Protein AF-A0A418BPL2-F1 (afdb_monomer)

InterPro domains:
  IPR036188 FAD/NAD(P)-binding domain superfamily [G3DSA:3.50.50.60] (751-796)
  IPR036188 FAD/NAD(P)-binding domain superfamily [SSF51905] (754-792)
  IPR053208 GMC Oxidoreductase Cellobiose Dehydrogenase [PTHR47190] (695-795)

pLDDT: mean 71.04, std 20.26, range [9.03, 95.56]

Secondary structure (DSSP, 8-state):
-HHHHHHHHHHHHHHHHHHHHHHHHHHHHHHHHHHHHHHHHHHHHHHHHHHHHHHHHHHHHHHHHHHHHHHHTTSS-----HHHHHHHHHHHHHHHHHHHHHHHHHHHHHHHHHHHHHHHHHHHHHHHHHHHHHHHHHHHHHHHHHHHHHHHHHHHHHHHHHHHHHHHHHHHHHHHHHHHHHHHHHHHHHHHHHHHHHHHHHHHHHHHHHHHHHHHHHHHHHHHHHHHHHHHHHHHHHHHHHHHHHHHHHHHHHHHHHHHHHHHHHHHHHHHHHHHHHHHHTHHHHTSS-------------------------------------------------------------------------THHHHHHHHHHHHHHHHHHHHHHHHHHHHHHHHHHHHHHHHHHHHHHHHHHHHHHHHHHHHHHHHHHHHHHHHHHHHHHHHHHHHHHHHHHHHHHHHHHHHHHHHHHHHHHHHHHHHHHHHHHHHHHHHHHHHHHHHHHHHHHHHHHHHHHHHHHHHHHHHHHHHHHHHHHHHHHHHHHTTSHHHHHHHHHHHHHHHHHHHHHHHHHHHHHHHHHHHHHHHHHHHHHHHHHHHHHHHHHHHHHHHHHHHHHHHHHHHHHHHHHHHHHHHT------------------HHHHHHHHHHHHHHHHHHHHHHHHHHHHHTTSPP-PPP-PPP--------------HHHHHHHHHHHHHHHHHHTTS-------------------------------SEEEE--SHHHHHHHHHHTTSTT--EEEE--SS-S---
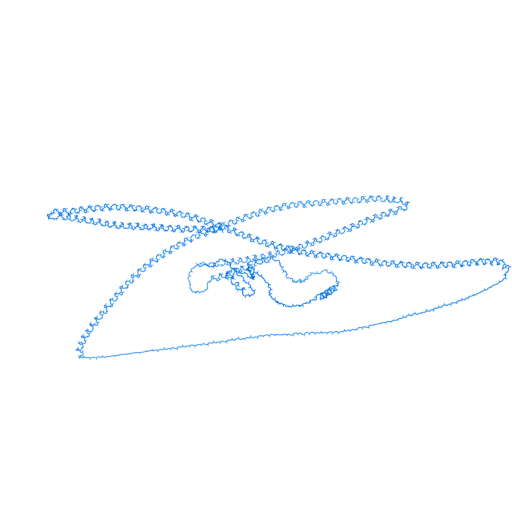
Mean predicted aligned error: 25.99 Å

Organism: Aphanomyces astaci (NCBI:txid112090)

Radius of gyration: 78.59 Å; Cα contacts (8 Å, |Δi|>4): 63; chains: 1; bounding box: 197×106×235 Å

Sequence (796 aa):
KQVDALTGEVLQLKKEREAAEKAERVVKAALNKEIDTLQRGKEQAEVEAKESNYLRMKVIELKAKVAALEAKSKHGDGEPTKAASSAVTAELTAKTQELGVKCIEFDATCKELAAKEHEMTQLHAKLGHLQADHERVMAKKDHEWALKAKEHSIEVEDLKEQLLMRQATNITLQHSTGELDRLKKKCTDQEEEMRVVHANLQAQTATIADLVITMQMDSEVKKRSALDADLRLARDQVSDLERRHDENERTTLHLTRENHDLELRLQRVGDELQRTKGLLDDAGTRAKAMEDSERKAAEEKRLAERELKSTALQDLDDAQNMVKRQQEQHVHAQSKMQLDMEEERGSVQTIEVQALKKEIESLNIDIARLRDVKATVDFDMRNLKQAMSLESSQLMQCKAQLEEFVRKDFMEKQRFDLLSNEKGAVEKKVMALEAQLQTMRSEEMGRVEQRDADILDLYEKKEEVGRLKARNIDGENHHIINELRTTSKVLESQVKELKLQLQDEETAKSQLEKHWTMEMEHVKAQLAGQIPQLAAAATQRYQSSVASDEWKRRCDDMVGKLKTEYEDAWVLEKQKSGQREAAWYDDKRELERQIKTNSSEKDFLNKEISRLEDNNKHLMEQLHTIRVYLTQRPVHSAGAMYSHVPPSANPEVVGSQHLQNQLGILHAQFQQLFDHTTAAAAPPRQPRRPYEREDQPEAKAAPYSSHNAQQLLDEKQQLVRAMEELGSGNLSDWVPVVDTTADGNSTCATQSSTERTFDVIVVGSGPAGLVAAELLSRDPDVNVLILEAGGPSLQV

Solvent-accessible surface area (backbone atoms only — not comparable to full-atom values): 47719 Å² total; per-residue (Å²): 106,73,66,57,50,54,53,50,50,54,52,50,53,50,54,50,51,54,51,50,53,54,51,49,56,52,54,53,54,52,53,50,56,49,49,58,50,53,51,54,51,50,54,51,52,53,50,54,52,52,52,52,49,51,51,52,53,51,51,52,55,49,53,54,51,50,55,54,48,58,55,56,66,75,75,64,92,76,89,76,66,63,67,60,57,53,50,53,54,50,53,52,49,51,53,50,48,57,52,48,51,53,49,54,54,47,63,46,53,55,52,52,50,53,50,53,51,50,51,51,50,53,48,53,55,50,51,52,48,54,48,57,53,48,53,53,53,48,55,52,48,56,48,55,49,52,48,50,53,49,53,54,52,47,54,52,47,56,52,48,52,56,47,50,52,50,50,52,52,49,50,52,52,52,52,54,50,56,48,50,54,53,48,52,49,52,51,54,54,50,52,48,53,52,49,53,52,51,53,52,52,50,53,50,52,51,53,50,50,54,50,50,53,49,55,50,49,54,50,50,52,51,52,48,56,50,53,55,48,53,53,45,54,51,48,54,50,48,54,55,49,50,54,49,49,56,52,49,50,54,49,52,54,47,53,52,49,51,50,51,53,48,48,55,45,52,48,50,52,44,53,44,49,52,46,46,46,49,51,47,56,43,30,63,51,30,60,73,68,50,88,81,91,95,94,94,93,94,93,96,95,95,94,97,96,97,99,95,95,98,97,96,96,95,97,95,98,96,97,97,92,94,93,92,91,91,88,95,91,94,95,97,95,99,100,102,101,97,99,98,99,98,96,100,99,98,99,97,98,98,100,96,98,97,97,98,96,98,98,99,102,64,75,76,50,49,64,42,44,55,52,49,47,48,52,43,52,59,44,50,55,47,50,50,53,52,47,54,52,48,51,52,51,48,51,52,50,53,49,54,50,50,55,50,48,55,54,47,52,54,53,49,49,54,50,49,55,50,53,51,52,53,48,58,54,48,54,55,51,50,56,52,50,53,51,52,52,51,50,53,51,54,53,50,50,53,54,50,55,50,50,55,51,54,51,50,54,52,50,54,53,52,47,52,54,48,56,51,50,50,55,47,53,54,51,52,51,54,49,53,54,49,53,55,51,52,53,50,52,50,52,53,48,52,56,52,49,55,50,48,54,51,50,51,49,54,51,51,50,57,48,52,54,50,48,51,51,52,49,50,50,48,51,50,50,51,47,62,63,41,47,64,53,51,50,49,50,49,59,65,52,53,83,40,70,76,61,45,58,61,51,50,49,53,52,54,53,50,54,50,48,57,47,50,55,50,52,52,52,50,52,52,50,53,51,54,49,52,52,54,52,50,49,52,57,48,55,50,55,48,50,54,47,51,54,51,52,54,49,52,51,50,60,48,52,54,52,53,49,52,53,51,49,52,51,50,49,51,53,50,51,49,54,48,50,53,49,48,62,65,69,67,56,78,82,77,72,92,77,83,88,88,86,82,88,83,96,76,82,69,69,66,57,59,56,49,53,51,52,52,50,52,50,49,52,51,49,51,52,52,48,49,56,52,52,54,56,62,55,65,77,52,83,82,83,76,83,90,78,83,86,83,85,83,89,86,87,88,84,87,83,88,90,81,88,65,75,70,62,58,54,60,50,52,56,53,54,51,54,51,51,66,55,56,79,73,69,74,86,83,83,87,86,86,86,85,84,88,89,84,86,88,86,86,84,83,88,82,94,71,89,75,77,74,81,75,80,57,82,42,79,43,78,25,73,46,79,67,37,49,52,50,49,61,61,51,57,68,43,90,92,44,41,70,42,80,43,79,69,78,73,86,91,75,84,130

Foldseek 3Di:
DVVVVVVVVVVVVVVVVVVVVVVVVVVVVVVVVVVVVVVVVLVVVVVVVVVVVVVVVVVVVVVVVVVVVVVVVVPDDDDDPVVVVVVVVVVVVVVVVVVVVVVVVVVVVVVVSVVVVVVVVVVVVVVVVVVVVVVVVVVVVVVVVVVVVVVVVVVVVVVVVVVVVVVVVVVVVVVVVVVVVVVVVVVVVVVVVVVVVVVVVVVVVVVVVVVVVVVVVVVVVVVVVVVVVVVVVVVVVVVVVVVVVVVVVVVVVVVVVVVVVVVVVVVVVVVVVVVVVVVVVVCVVCVVPPPDYDDDDDDYDYDDDDYDDYYDYDYDYDDYYDDDYYDYDYDDDEDDYDYDEYDDDDYDEEYDEDDDDEDYYDDVVVVVVVVVVVVVVVVVVVVVVVVVVVVVVVVVVVVVVVVVVVVVVVVVVVVVVVVVVVVVVVVVVVVVVVVVVVVVVVVVVVVVVVVVVVVVVVVVVVVVVVVVVVVVVVVVVVVVVVVVVVVVVVVVVVVVVVVVVVVVVVVVVVVVVVVVVVVVVVVVVVVVVCVVVVVVVLVVVVVDVVVNVVVVVVVVVVVVVVVVVVVVVVVVVVVVVVVVVVVVVVVVVVVVVVVVVVVVVVVVVVVVVVVVVVVVVVVVVVVVVVVCVVVPPPPPDDDDDDDDDDDDDDPVVVVVVVVVVVVVVVVVVVVVVVVVVVVVVDDDPDDDDDDDDDDDDDDDDDDDDDVVVVVVVVVVVVVVVVVVVPPDDDDDDDDDDDDDDDDDDDDDDDDPPPPPDFPEEFEAPDPVSVVVQVVQVVPVVGGYHYHHDDDPPDDD

Structure (mmCIF, N/CA/C/O backbone):
data_AF-A0A418BPL2-F1
#
_entry.id   AF-A0A418BPL2-F1
#
loop_
_atom_site.group_PDB
_atom_site.id
_atom_site.type_symbol
_atom_site.label_atom_id
_atom_site.label_alt_id
_atom_site.label_comp_id
_atom_site.label_asym_id
_atom_site.label_entity_id
_atom_site.label_seq_id
_atom_site.pdbx_PDB_ins_code
_atom_site.Cartn_x
_atom_site.Cartn_y
_atom_site.Cartn_z
_atom_site.occupancy
_atom_site.B_iso_or_equiv
_atom_site.auth_seq_id
_atom_site.auth_comp_id
_atom_site.auth_asym_id
_atom_site.auth_atom_id
_atom_site.pdbx_PDB_model_num
ATOM 1 N N . LYS A 1 1 ? -3.689 11.442 -21.851 1.00 56.44 1 LYS A N 1
ATOM 2 C CA . LYS A 1 1 ? -3.886 12.826 -22.366 1.00 56.44 1 LYS A CA 1
ATOM 3 C C . LYS A 1 1 ? -2.571 13.582 -22.508 1.00 56.44 1 LYS A C 1
ATOM 5 O O . LYS A 1 1 ? -2.144 13.806 -23.628 1.00 56.44 1 LYS A O 1
ATOM 10 N N . GLN A 1 2 ? -1.926 13.984 -21.407 1.00 58.41 2 GLN A N 1
ATOM 11 C CA . GLN A 1 2 ? -0.689 14.783 -21.462 1.00 58.41 2 GLN A CA 1
ATOM 12 C C . GLN A 1 2 ? 0.487 13.980 -22.060 1.00 58.41 2 GLN A C 1
ATOM 14 O O . GLN A 1 2 ? 1.164 14.463 -22.959 1.00 58.41 2 GLN A O 1
ATOM 19 N N . VAL A 1 3 ? 0.616 12.704 -21.670 1.00 60.06 3 VAL A N 1
ATOM 20 C CA . VAL A 1 3 ? 1.528 11.723 -22.294 1.00 60.06 3 VAL A CA 1
ATOM 21 C C . VAL A 1 3 ? 1.256 11.565 -23.798 1.00 60.06 3 VAL A C 1
ATOM 23 O O . VAL A 1 3 ? 2.188 11.592 -24.595 1.00 60.06 3 VAL A O 1
ATOM 26 N N . ASP A 1 4 ? -0.009 11.448 -24.207 1.00 67.81 4 ASP A N 1
ATOM 27 C CA . ASP A 1 4 ? -0.401 11.286 -25.616 1.00 67.81 4 ASP A CA 1
ATOM 28 C C . ASP A 1 4 ? -0.023 12.520 -26.460 1.00 67.81 4 ASP A C 1
ATOM 30 O O . ASP A 1 4 ? 0.420 12.372 -27.597 1.00 67.81 4 ASP A O 1
ATOM 34 N N . ALA A 1 5 ? -0.140 13.729 -25.894 1.00 75.88 5 ALA A N 1
ATOM 35 C CA . ALA A 1 5 ? 0.284 14.970 -26.544 1.00 75.88 5 ALA A CA 1
ATOM 36 C C . ALA A 1 5 ? 1.809 15.010 -26.751 1.00 75.88 5 ALA A C 1
ATOM 38 O O . ALA A 1 5 ? 2.263 15.191 -27.880 1.00 75.88 5 ALA A O 1
ATOM 39 N N . LEU A 1 6 ? 2.593 14.734 -25.700 1.00 71.88 6 LEU A N 1
ATOM 40 C CA . LEU A 1 6 ? 4.058 14.640 -25.785 1.00 71.88 6 LEU A CA 1
ATOM 41 C C . LEU A 1 6 ? 4.508 13.543 -26.768 1.00 71.88 6 LEU A C 1
ATOM 43 O O . LEU A 1 6 ? 5.444 13.736 -27.540 1.00 71.88 6 LEU A O 1
ATOM 47 N N . THR A 1 7 ? 3.801 12.410 -26.803 1.00 73.62 7 THR A N 1
ATOM 48 C CA . THR A 1 7 ? 4.050 11.320 -27.764 1.00 73.62 7 THR A CA 1
ATOM 49 C C . THR A 1 7 ? 3.795 11.777 -29.207 1.00 73.62 7 THR A C 1
ATOM 51 O O . THR A 1 7 ? 4.563 11.436 -30.110 1.00 73.62 7 THR A O 1
ATOM 54 N N . GLY A 1 8 ? 2.754 12.587 -29.431 1.00 84.06 8 GLY A N 1
ATOM 55 C CA . GLY A 1 8 ? 2.464 13.212 -30.723 1.00 84.06 8 GLY A CA 1
ATOM 56 C C . GLY A 1 8 ? 3.542 14.205 -31.170 1.00 84.06 8 GLY A C 1
ATOM 57 O O . GLY A 1 8 ? 3.972 14.158 -32.323 1.00 84.06 8 GLY A O 1
ATOM 58 N N . GLU A 1 9 ? 4.033 15.053 -30.263 1.00 83.81 9 GLU A N 1
ATOM 59 C CA . GLU A 1 9 ? 5.121 16.001 -30.550 1.00 83.81 9 GLU A CA 1
ATOM 60 C C . GLU A 1 9 ? 6.440 15.285 -30.880 1.00 83.81 9 GLU A C 1
ATOM 62 O O . GLU A 1 9 ? 7.096 15.627 -31.865 1.00 83.81 9 GLU A O 1
ATOM 67 N N . VAL A 1 10 ? 6.798 14.229 -30.139 1.00 76.69 10 VAL A N 1
ATOM 68 C CA . VAL A 1 10 ? 7.980 13.395 -30.433 1.00 76.69 10 VAL A CA 1
ATOM 69 C C . VAL A 1 10 ? 7.868 12.718 -31.808 1.00 76.69 10 VAL A C 1
ATOM 71 O O . VAL A 1 10 ? 8.847 12.682 -32.559 1.00 76.69 10 VAL A O 1
ATOM 74 N N . LEU A 1 11 ? 6.681 12.227 -32.183 1.00 80.31 11 LEU A N 1
ATOM 75 C CA . LEU A 1 11 ? 6.424 11.670 -33.518 1.00 80.31 11 LEU A CA 1
ATOM 76 C C . LEU A 1 11 ? 6.573 12.716 -34.634 1.00 80.31 11 LEU A C 1
ATOM 78 O O . LEU A 1 11 ? 7.159 12.417 -35.678 1.00 80.31 11 LEU A O 1
ATOM 82 N N . GLN A 1 12 ? 6.085 13.939 -34.416 1.00 83.56 12 GLN A N 1
ATOM 83 C CA . GLN A 1 12 ? 6.211 15.035 -35.377 1.00 83.56 12 GLN A CA 1
ATOM 84 C C . GLN A 1 12 ? 7.677 15.471 -35.548 1.00 83.56 12 GLN A C 1
ATOM 86 O O . GLN A 1 12 ? 8.165 15.536 -36.676 1.00 83.56 12 GLN A O 1
ATOM 91 N N . LEU A 1 13 ? 8.415 15.666 -34.449 1.00 79.62 13 LEU A N 1
ATOM 92 C CA . LEU A 1 13 ? 9.841 16.021 -34.479 1.00 79.62 13 LEU A CA 1
ATOM 93 C C . LEU A 1 13 ? 10.697 14.945 -35.167 1.00 79.62 13 LEU A C 1
ATOM 95 O O . LEU A 1 13 ? 11.598 15.269 -35.944 1.00 79.62 13 LEU A O 1
ATOM 99 N N . LYS A 1 14 ? 10.393 13.657 -34.951 1.00 79.62 14 LYS A N 1
ATOM 100 C CA . LYS A 1 14 ? 11.063 12.553 -35.656 1.00 79.62 14 LYS A CA 1
ATOM 101 C C . LYS A 1 14 ? 10.837 12.627 -37.171 1.00 79.62 14 LYS A C 1
ATOM 103 O O . LYS A 1 14 ? 11.789 12.507 -37.9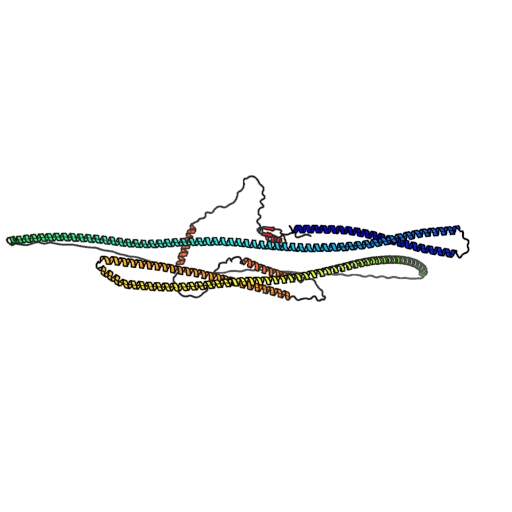41 1.00 79.62 14 LYS A O 1
ATOM 108 N N . LYS A 1 15 ? 9.599 12.885 -37.599 1.00 84.81 15 LYS A N 1
ATOM 109 C CA . LYS A 1 15 ? 9.223 13.030 -39.014 1.00 84.81 15 LYS A CA 1
ATOM 110 C C . LYS A 1 15 ? 9.898 14.237 -39.680 1.00 84.81 15 LYS A C 1
ATOM 112 O O . LYS A 1 15 ? 10.289 14.161 -40.844 1.00 84.81 15 LYS A O 1
ATOM 117 N N . GLU A 1 16 ? 10.081 15.330 -38.942 1.00 83.75 16 GLU A N 1
ATOM 118 C CA . GLU A 1 16 ? 10.829 16.508 -39.399 1.00 83.75 16 GLU A CA 1
ATOM 119 C C . GLU A 1 16 ? 12.339 16.230 -39.514 1.00 83.75 16 GLU A C 1
ATOM 121 O O . GLU A 1 16 ? 12.951 16.624 -40.509 1.00 83.75 16 GLU A O 1
ATOM 126 N N . ARG A 1 17 ? 12.931 15.469 -38.577 1.00 80.50 17 ARG A N 1
ATOM 127 C CA . ARG A 1 17 ? 14.328 14.992 -38.664 1.00 80.50 17 ARG A CA 1
ATOM 128 C C . ARG A 1 17 ? 14.554 14.144 -39.921 1.00 80.50 17 ARG A C 1
ATOM 130 O O . ARG A 1 17 ? 15.494 14.400 -40.670 1.00 80.50 17 ARG A O 1
ATOM 137 N N . GLU A 1 18 ? 13.674 13.177 -40.181 1.00 82.94 18 GLU A N 1
ATOM 138 C CA . GLU A 1 18 ? 13.739 12.300 -41.362 1.00 82.94 18 GLU A CA 1
ATOM 139 C C . GLU A 1 18 ? 13.579 13.082 -42.682 1.00 82.94 18 GLU A C 1
ATOM 141 O O . GLU A 1 18 ? 14.247 12.781 -43.676 1.00 82.94 18 GLU A O 1
ATOM 146 N N . ALA A 1 19 ? 12.740 14.124 -42.700 1.00 83.31 19 ALA A N 1
ATOM 147 C CA . ALA A 1 19 ? 12.599 15.016 -43.851 1.00 83.31 19 ALA A CA 1
ATOM 148 C C . ALA A 1 19 ? 13.859 15.869 -44.094 1.00 83.31 19 ALA A C 1
ATOM 150 O O . ALA A 1 19 ? 14.294 16.000 -45.242 1.00 83.31 19 ALA A O 1
ATOM 151 N N . ALA A 1 20 ? 14.467 16.409 -43.032 1.00 75.06 20 ALA A N 1
ATOM 152 C CA . ALA A 1 20 ? 15.699 17.192 -43.113 1.00 75.06 20 ALA A CA 1
ATOM 153 C C . ALA A 1 20 ? 16.889 16.345 -43.598 1.00 75.06 20 ALA A C 1
ATOM 155 O O . ALA A 1 20 ? 17.581 16.742 -44.536 1.00 75.06 20 ALA A O 1
ATOM 156 N N . GLU A 1 21 ? 17.077 15.145 -43.042 1.00 79.00 21 GLU A N 1
ATOM 157 C CA . GLU A 1 21 ? 18.143 14.225 -43.463 1.00 79.00 21 GLU A CA 1
ATOM 158 C C . GLU A 1 21 ? 17.973 13.803 -44.935 1.00 79.00 21 GLU A C 1
ATOM 160 O O . GLU A 1 21 ? 18.933 13.740 -45.706 1.00 79.00 21 GLU A O 1
ATOM 165 N N . LYS A 1 22 ? 16.729 13.575 -45.381 1.00 82.19 22 LYS A N 1
ATOM 166 C CA . LYS A 1 22 ? 16.435 13.285 -46.791 1.00 82.19 22 LYS A CA 1
ATOM 167 C C . LYS A 1 22 ? 16.789 14.456 -47.715 1.00 82.19 22 LYS A C 1
ATOM 169 O O . LYS A 1 22 ? 17.273 14.209 -48.819 1.00 82.19 22 LYS A O 1
ATOM 174 N N . ALA A 1 23 ? 16.581 15.701 -47.284 1.00 79.44 23 ALA A N 1
ATOM 175 C CA . ALA A 1 23 ? 16.990 16.884 -48.040 1.00 79.44 23 ALA A CA 1
ATOM 176 C C . ALA A 1 23 ? 18.523 17.029 -48.097 1.00 79.44 23 ALA A C 1
ATOM 178 O O . ALA A 1 23 ? 19.071 17.264 -49.175 1.00 79.44 23 ALA A O 1
ATOM 179 N N . GLU A 1 24 ? 19.227 16.806 -46.981 1.00 76.75 24 GLU A N 1
ATOM 180 C CA . GLU A 1 24 ? 20.696 16.837 -46.929 1.00 76.75 24 GLU A CA 1
ATOM 181 C C . GLU A 1 24 ? 21.317 15.808 -47.887 1.00 76.75 24 GLU A C 1
ATOM 183 O O . GLU A 1 24 ? 22.180 16.155 -48.695 1.00 76.75 24 GLU A O 1
ATOM 188 N N . ARG A 1 25 ? 20.820 14.561 -47.885 1.00 80.50 25 ARG A N 1
ATOM 189 C CA . ARG A 1 25 ? 21.278 13.503 -48.806 1.00 80.50 25 ARG A CA 1
ATOM 190 C C . ARG A 1 25 ? 21.146 13.908 -50.283 1.00 80.50 25 ARG A C 1
ATOM 192 O O . ARG A 1 25 ? 22.012 13.554 -51.081 1.00 80.50 25 ARG A O 1
ATOM 199 N N . VAL A 1 26 ? 20.109 14.670 -50.654 1.00 84.44 26 VAL A N 1
ATOM 200 C CA . VAL A 1 26 ? 19.931 15.194 -52.025 1.00 84.44 26 VAL A CA 1
ATOM 201 C C . VAL A 1 26 ? 20.961 16.281 -52.350 1.00 84.44 26 VAL A C 1
ATOM 203 O O . VAL A 1 26 ? 21.564 16.236 -53.422 1.00 84.44 26 VAL A O 1
ATOM 206 N N . VAL A 1 27 ? 21.223 17.214 -51.428 1.00 81.81 27 VAL A N 1
ATOM 207 C CA . VAL A 1 27 ? 22.259 18.253 -51.604 1.00 81.81 27 VAL A CA 1
ATOM 208 C C . VAL A 1 27 ? 23.655 17.627 -51.705 1.00 81.81 27 VAL A C 1
ATOM 210 O O . VAL A 1 27 ? 24.427 17.971 -52.597 1.00 81.81 27 VAL A O 1
ATOM 213 N N . LYS A 1 28 ? 23.961 16.642 -50.854 1.00 75.81 28 LYS A N 1
ATOM 214 C CA . LYS A 1 28 ? 25.230 15.898 -50.855 1.00 75.81 28 LYS A CA 1
ATOM 215 C C . LYS A 1 28 ? 25.446 15.124 -52.161 1.00 75.81 28 LYS A C 1
ATOM 217 O O . LYS A 1 28 ? 26.543 15.143 -52.711 1.00 75.81 28 LYS A O 1
ATOM 222 N N . ALA A 1 29 ? 24.393 14.510 -52.705 1.00 82.25 29 ALA A N 1
ATOM 223 C CA . ALA A 1 29 ? 24.441 13.854 -54.012 1.00 82.25 29 ALA A CA 1
ATOM 224 C C . ALA A 1 29 ? 24.656 14.845 -55.175 1.00 82.25 29 ALA A C 1
ATOM 226 O O . ALA A 1 29 ? 25.363 14.518 -56.129 1.00 82.25 29 ALA A O 1
ATOM 227 N N . ALA A 1 30 ? 24.088 16.054 -55.098 1.00 80.81 30 ALA A N 1
ATOM 228 C CA . ALA A 1 30 ? 24.317 17.103 -56.091 1.00 80.81 30 ALA A CA 1
ATOM 229 C C . ALA A 1 30 ? 25.773 17.606 -56.069 1.00 80.81 30 ALA A C 1
ATOM 231 O O . ALA A 1 30 ? 26.413 17.640 -57.119 1.00 80.81 30 ALA A O 1
ATOM 232 N N . LEU A 1 31 ? 26.315 17.904 -54.881 1.00 77.06 31 LEU A N 1
ATOM 233 C CA . LEU A 1 31 ? 27.701 18.356 -54.708 1.00 77.06 31 LEU A CA 1
ATOM 234 C C . LEU A 1 31 ? 28.720 17.299 -55.160 1.00 77.06 31 LEU A C 1
ATOM 236 O O . LEU A 1 31 ? 29.654 17.631 -55.886 1.00 77.06 31 LEU A O 1
ATOM 240 N N . ASN A 1 32 ? 28.518 16.020 -54.820 1.00 77.25 32 ASN A N 1
ATOM 241 C CA . ASN A 1 32 ? 29.390 14.945 -55.308 1.00 77.25 32 ASN A CA 1
ATOM 242 C C . ASN A 1 32 ? 29.390 14.867 -56.845 1.00 77.25 32 ASN A C 1
ATOM 244 O O . ASN A 1 32 ? 30.451 14.776 -57.452 1.00 77.25 32 ASN A O 1
ATOM 248 N N . LYS A 1 33 ? 28.222 14.984 -57.491 1.00 84.00 33 LYS A N 1
ATOM 249 C CA . LYS A 1 33 ? 28.108 14.974 -58.959 1.00 84.00 33 LYS A CA 1
ATOM 250 C C . LYS A 1 33 ? 28.806 16.173 -59.620 1.00 84.00 33 LYS A C 1
ATOM 252 O O . LYS A 1 33 ? 29.289 16.063 -60.752 1.00 84.00 33 LYS A O 1
ATOM 257 N N . GLU A 1 34 ? 28.849 17.318 -58.944 1.00 83.44 34 GLU A N 1
ATOM 258 C CA . GLU A 1 34 ? 29.589 18.501 -59.386 1.00 83.44 34 GLU A CA 1
ATOM 259 C C . GLU A 1 34 ? 31.106 18.282 -59.257 1.00 83.44 34 GLU A C 1
ATOM 261 O O . GLU A 1 34 ? 31.828 18.470 -60.239 1.00 83.44 34 GLU A O 1
ATOM 266 N N . ILE A 1 35 ? 31.571 17.747 -58.120 1.00 77.31 35 ILE A N 1
ATOM 267 C CA . ILE A 1 35 ? 32.968 17.326 -57.903 1.00 77.31 35 ILE A CA 1
ATOM 268 C C . ILE A 1 35 ? 33.407 16.311 -58.970 1.00 77.31 35 ILE A C 1
ATOM 270 O O . ILE A 1 35 ? 34.398 16.554 -59.653 1.00 77.31 35 ILE A O 1
ATOM 274 N N . ASP A 1 36 ? 32.632 15.247 -59.214 1.00 81.19 36 ASP A N 1
ATOM 275 C CA . ASP A 1 36 ? 32.901 14.246 -60.260 1.00 81.19 36 ASP A CA 1
ATOM 276 C C . ASP A 1 36 ? 33.034 14.871 -61.659 1.00 81.19 36 ASP A C 1
ATOM 278 O O . ASP A 1 36 ? 33.686 14.315 -62.546 1.00 81.19 36 ASP A O 1
ATOM 282 N N . THR A 1 37 ? 32.359 15.999 -61.902 1.00 83.38 37 THR A N 1
ATOM 283 C CA . THR A 1 37 ? 32.365 16.698 -63.194 1.00 83.38 37 THR A CA 1
ATOM 284 C C . THR A 1 37 ? 33.579 17.613 -63.331 1.00 83.38 37 THR A C 1
ATOM 286 O O . THR A 1 37 ? 34.193 17.638 -64.397 1.00 83.38 37 THR A O 1
ATOM 289 N N . LEU A 1 38 ? 33.989 18.280 -62.250 1.00 78.56 38 LEU A N 1
ATOM 290 C CA . LEU A 1 38 ? 35.247 19.028 -62.186 1.00 78.56 38 LEU A CA 1
ATOM 291 C C . LEU A 1 38 ? 36.471 18.096 -62.257 1.00 78.56 38 LEU A C 1
ATOM 293 O O . LEU A 1 38 ? 37.430 18.409 -62.960 1.00 78.56 38 LEU A O 1
ATOM 297 N N . GLN A 1 39 ? 36.410 16.930 -61.606 1.00 77.94 39 GLN A N 1
ATOM 298 C CA . GLN A 1 39 ? 37.433 15.878 -61.640 1.00 77.94 39 GLN A CA 1
ATOM 299 C C . GLN A 1 39 ? 37.699 15.412 -63.082 1.00 77.94 39 GLN A C 1
ATOM 301 O O . GLN A 1 39 ? 38.822 15.523 -63.572 1.00 77.94 39 GLN A O 1
ATOM 306 N N . ARG A 1 40 ? 36.646 15.004 -63.809 1.00 79.94 40 ARG A N 1
ATOM 307 C CA . ARG A 1 40 ? 36.734 14.632 -65.235 1.00 79.94 40 ARG A CA 1
ATOM 308 C C . ARG A 1 40 ? 37.231 15.782 -66.119 1.00 79.94 40 ARG A C 1
ATOM 310 O O . ARG A 1 40 ? 37.961 15.545 -67.077 1.00 79.94 40 ARG A O 1
ATOM 317 N N . GLY A 1 41 ? 36.876 17.027 -65.790 1.00 79.88 41 GLY A N 1
ATOM 318 C CA . GLY A 1 41 ? 37.406 18.219 -66.460 1.00 79.88 41 GLY A CA 1
ATOM 319 C C . GLY A 1 41 ? 38.918 18.399 -66.267 1.00 79.88 41 GLY A C 1
ATOM 320 O O . GLY A 1 41 ? 39.622 18.704 -67.229 1.00 79.88 41 GLY A O 1
ATOM 321 N N . LYS A 1 42 ? 39.436 18.155 -65.054 1.00 77.75 42 LYS A N 1
ATOM 322 C CA . LYS A 1 42 ? 40.881 18.164 -64.776 1.00 77.75 42 LYS A CA 1
ATOM 323 C C . LYS A 1 42 ? 41.604 17.035 -65.514 1.00 77.75 42 LYS A C 1
ATOM 325 O O . LYS A 1 42 ? 42.636 17.287 -66.127 1.00 77.75 42 LYS A O 1
ATOM 330 N N . GLU A 1 43 ? 41.065 15.818 -65.483 1.00 80.12 43 GLU A N 1
ATOM 331 C CA . GLU A 1 43 ? 41.652 14.652 -66.160 1.00 80.12 43 GLU A CA 1
ATOM 332 C C . GLU A 1 43 ? 41.778 14.877 -67.677 1.00 80.12 43 GLU A C 1
ATOM 334 O O . GLU A 1 43 ? 42.839 14.624 -68.249 1.00 80.12 43 GLU A O 1
ATOM 339 N N . GLN A 1 44 ? 40.744 15.442 -68.311 1.00 77.94 44 GLN A N 1
ATOM 340 C CA . GLN A 1 44 ? 40.767 15.832 -69.724 1.00 77.94 44 GLN A CA 1
ATOM 341 C C . GLN A 1 44 ? 41.843 16.897 -70.013 1.00 77.94 44 GLN A C 1
ATOM 343 O O . GLN A 1 44 ? 42.669 16.711 -70.908 1.00 77.94 44 GLN A O 1
ATOM 348 N N . ALA A 1 45 ? 41.896 17.973 -69.221 1.00 70.12 45 ALA A N 1
ATOM 349 C CA . ALA A 1 45 ? 42.901 19.029 -69.382 1.00 70.12 45 ALA A CA 1
ATOM 350 C C . ALA A 1 45 ? 44.341 18.521 -69.154 1.00 70.12 45 ALA A C 1
ATOM 352 O O . ALA A 1 45 ? 45.284 18.976 -69.803 1.00 70.12 45 ALA A O 1
ATOM 353 N N . GLU A 1 46 ? 44.531 17.540 -68.267 1.00 73.12 46 GLU A N 1
ATOM 354 C CA . GLU A 1 46 ? 45.814 16.863 -68.082 1.00 73.12 46 GLU A CA 1
ATOM 355 C C . GLU A 1 46 ? 46.234 16.026 -69.300 1.00 73.12 46 GLU A C 1
ATOM 357 O O . GLU A 1 46 ? 47.430 15.959 -69.598 1.00 73.12 46 GLU A O 1
ATOM 362 N N . VAL A 1 47 ? 45.296 15.375 -69.998 1.00 76.94 47 VAL A N 1
ATOM 363 C CA . VAL A 1 47 ? 45.578 14.649 -71.251 1.00 76.94 47 VAL A CA 1
ATOM 364 C C . VAL A 1 47 ? 45.989 15.634 -72.345 1.00 76.94 47 VAL A C 1
ATOM 366 O O . VAL A 1 47 ? 47.060 15.473 -72.931 1.00 76.94 47 VAL A O 1
ATOM 369 N N . GLU A 1 48 ? 45.227 16.710 -72.539 1.00 74.12 48 GLU A N 1
ATOM 370 C CA . GLU A 1 48 ? 45.542 17.777 -73.502 1.00 74.12 48 GLU A CA 1
ATOM 371 C C . GLU A 1 48 ? 46.911 18.427 -73.215 1.00 74.12 48 GLU A C 1
ATOM 373 O O . GLU A 1 48 ? 47.701 18.685 -74.129 1.00 74.12 48 GLU A O 1
ATOM 378 N N . ALA A 1 49 ? 47.268 18.611 -71.938 1.00 70.50 49 ALA A N 1
ATOM 379 C CA . ALA A 1 49 ? 48.589 19.099 -71.544 1.00 70.50 49 ALA A CA 1
ATOM 380 C C . ALA A 1 49 ? 49.725 18.101 -71.853 1.00 70.50 49 ALA A C 1
ATOM 382 O O . ALA A 1 49 ? 50.821 18.514 -72.252 1.00 70.50 49 ALA A O 1
ATOM 383 N N . LYS A 1 50 ? 49.479 16.791 -71.707 1.00 76.62 50 LYS A N 1
ATOM 384 C CA . LYS A 1 50 ? 50.434 15.722 -72.060 1.00 76.62 50 LYS A CA 1
ATOM 385 C C . LYS A 1 50 ? 50.634 15.646 -73.580 1.00 76.62 50 LYS A C 1
ATOM 387 O O . LYS A 1 50 ? 51.780 15.585 -74.030 1.00 76.62 50 LYS A O 1
ATOM 392 N N . GLU A 1 51 ? 49.567 15.759 -74.370 1.00 74.62 51 GLU A N 1
ATOM 393 C CA . GLU A 1 51 ? 49.633 15.839 -75.837 1.00 74.62 51 GLU A CA 1
ATOM 394 C C . GLU A 1 51 ? 50.373 17.097 -76.319 1.00 74.62 51 GLU A C 1
ATOM 396 O O . GLU A 1 51 ? 51.281 17.011 -77.148 1.00 74.62 51 GLU A O 1
ATOM 401 N N . SER A 1 52 ? 50.073 18.266 -75.745 1.00 66.31 52 SER A N 1
ATOM 402 C CA . SER A 1 52 ? 50.753 19.523 -76.084 1.00 66.31 52 SER A CA 1
ATOM 403 C C . SER A 1 52 ? 52.255 19.490 -75.745 1.00 66.31 52 SER A C 1
ATOM 405 O O . SER A 1 52 ? 53.096 19.973 -76.511 1.00 66.31 52 SER A O 1
ATOM 407 N N . ASN A 1 53 ? 52.640 18.821 -74.651 1.00 71.88 53 ASN A N 1
ATOM 408 C CA . ASN A 1 53 ? 54.048 18.569 -74.331 1.00 71.88 53 ASN A CA 1
ATOM 409 C C . ASN A 1 53 ? 54.724 17.574 -75.289 1.00 71.88 53 ASN A C 1
ATOM 411 O O . ASN A 1 53 ? 55.874 17.803 -75.676 1.00 71.88 53 ASN A O 1
ATOM 415 N N . TYR A 1 54 ? 54.023 16.529 -75.743 1.00 77.12 54 TYR A N 1
ATOM 416 C CA . TYR A 1 54 ? 54.519 15.647 -76.805 1.00 77.12 54 TYR A CA 1
ATOM 417 C C . TYR A 1 54 ? 54.762 16.422 -78.111 1.00 77.12 54 TYR A C 1
ATOM 419 O O . TYR A 1 54 ? 55.827 16.291 -78.721 1.00 77.12 54 TYR A O 1
ATOM 427 N N . LEU A 1 55 ? 53.833 17.302 -78.503 1.00 73.62 55 LEU A N 1
ATOM 428 C CA . LEU A 1 55 ? 53.982 18.173 -79.672 1.00 73.62 55 LEU A CA 1
ATOM 429 C C . LEU A 1 55 ? 55.178 19.129 -79.529 1.00 73.62 55 LEU A C 1
ATOM 431 O O . LEU A 1 55 ? 55.979 19.233 -80.461 1.00 73.62 55 LEU A O 1
ATOM 435 N N . ARG A 1 56 ? 55.382 19.758 -78.361 1.00 68.56 56 ARG A N 1
ATOM 436 C CA . ARG A 1 56 ? 56.588 20.569 -78.087 1.00 68.56 56 ARG A CA 1
ATOM 437 C C . ARG A 1 56 ? 57.881 19.764 -78.219 1.00 68.56 56 ARG A C 1
ATOM 439 O O . ARG A 1 56 ? 58.821 20.234 -78.861 1.00 68.56 56 ARG A O 1
ATOM 446 N N . MET A 1 57 ? 57.932 18.549 -77.673 1.00 75.94 57 MET A N 1
ATOM 447 C CA . MET A 1 57 ? 59.099 17.671 -77.817 1.00 75.94 57 MET A CA 1
ATOM 448 C C . MET A 1 57 ? 59.355 17.318 -79.291 1.00 75.94 57 MET A C 1
ATOM 450 O O . MET A 1 57 ? 60.496 17.383 -79.753 1.00 75.94 57 MET A O 1
ATOM 454 N N . LYS A 1 58 ? 58.297 17.040 -80.065 1.00 73.69 58 LYS A N 1
ATOM 455 C CA . LYS A 1 58 ? 58.391 16.772 -81.508 1.00 73.69 58 LYS A CA 1
ATOM 456 C C . LYS A 1 58 ? 58.886 17.985 -82.302 1.00 73.69 58 LYS A C 1
ATOM 458 O O . LYS A 1 58 ? 59.685 17.835 -83.223 1.00 73.69 58 LYS A O 1
ATOM 463 N N . VAL A 1 59 ? 58.474 19.193 -81.921 1.00 66.69 59 VAL A N 1
ATOM 464 C CA . VAL A 1 59 ? 58.963 20.457 -82.497 1.00 66.69 59 VAL A CA 1
ATOM 465 C C . VAL A 1 59 ? 60.453 20.668 -82.218 1.00 66.69 59 VAL A C 1
ATOM 467 O O . VAL A 1 59 ? 61.177 21.100 -83.114 1.00 66.69 59 VAL A O 1
ATOM 470 N N . ILE A 1 60 ? 60.934 20.336 -81.016 1.00 72.94 60 ILE A N 1
ATOM 471 C CA . ILE A 1 60 ? 62.365 20.401 -80.676 1.00 72.94 60 ILE A CA 1
ATOM 472 C C . ILE A 1 60 ? 63.162 19.381 -81.507 1.00 72.94 60 ILE A C 1
ATOM 474 O O . ILE A 1 60 ? 64.176 19.742 -82.103 1.00 72.94 60 ILE A O 1
ATOM 478 N N . GLU A 1 61 ? 62.671 18.143 -81.633 1.00 72.81 61 GLU A N 1
ATOM 479 C CA . GLU A 1 61 ? 63.270 17.102 -82.484 1.00 72.81 61 GLU A CA 1
ATOM 480 C C . GLU A 1 61 ? 63.366 17.545 -83.958 1.00 72.81 61 GLU A C 1
ATOM 482 O O . GLU A 1 61 ? 64.399 17.360 -84.605 1.00 72.81 61 GLU A O 1
ATOM 487 N N . LEU A 1 62 ? 62.308 18.166 -84.491 1.00 71.00 62 LEU A N 1
ATOM 488 C CA . LEU A 1 62 ? 62.281 18.680 -85.862 1.00 71.00 62 LEU A CA 1
ATOM 489 C C . LEU A 1 62 ? 63.226 19.875 -86.051 1.00 71.00 62 LEU A C 1
ATOM 491 O O . LEU A 1 62 ? 63.972 19.891 -87.028 1.00 71.00 62 LEU A O 1
ATOM 495 N N . LYS A 1 63 ? 63.277 20.828 -85.110 1.00 67.19 63 LYS A N 1
ATOM 496 C CA . LYS A 1 63 ? 64.240 21.946 -85.151 1.00 67.19 63 LYS A CA 1
ATOM 497 C C . LYS A 1 63 ? 65.691 21.451 -85.112 1.00 67.19 63 LYS A C 1
ATOM 499 O O . LYS A 1 63 ? 66.512 21.932 -85.889 1.00 67.19 63 LYS A O 1
ATOM 504 N N . ALA A 1 64 ? 65.996 20.445 -84.289 1.00 69.69 64 ALA A N 1
ATOM 505 C CA . ALA A 1 64 ? 67.317 19.814 -84.258 1.00 69.69 64 ALA A CA 1
ATOM 506 C C . ALA A 1 64 ? 67.665 19.116 -85.589 1.00 69.69 64 ALA A C 1
ATOM 508 O O . ALA A 1 64 ? 68.791 19.231 -86.074 1.00 69.69 64 ALA A O 1
ATOM 509 N N . LYS A 1 65 ? 66.695 18.441 -86.224 1.00 67.69 65 LYS A N 1
ATOM 510 C CA . LYS A 1 65 ? 66.869 17.825 -87.551 1.00 67.69 65 LYS A CA 1
ATOM 511 C C . LYS A 1 65 ? 67.087 18.857 -88.660 1.00 67.69 65 LYS A C 1
ATOM 513 O O . LYS A 1 65 ? 67.947 18.633 -89.507 1.00 67.69 65 LYS A O 1
ATOM 518 N N . VAL A 1 66 ? 66.375 19.986 -88.640 1.00 64.12 66 VAL A N 1
ATOM 519 C CA . VAL A 1 66 ? 66.595 21.096 -89.586 1.00 64.12 66 VAL A CA 1
ATOM 520 C C . VAL A 1 66 ? 67.998 21.681 -89.410 1.00 64.12 66 VAL A C 1
ATOM 522 O O . VAL A 1 66 ? 68.748 21.719 -90.380 1.00 64.12 66 VAL A O 1
ATOM 525 N N . ALA A 1 67 ? 68.416 22.003 -88.182 1.00 66.12 67 ALA A N 1
ATOM 526 C CA . ALA A 1 67 ? 69.769 22.500 -87.912 1.00 66.12 67 ALA A CA 1
ATOM 527 C C . ALA A 1 67 ? 70.873 21.511 -88.355 1.00 66.12 67 ALA A C 1
ATOM 529 O O . ALA A 1 67 ? 71.911 21.920 -88.877 1.00 66.12 67 ALA A O 1
ATOM 530 N N . ALA A 1 68 ? 70.647 20.200 -88.214 1.00 63.25 68 ALA A N 1
ATOM 531 C CA . ALA A 1 68 ? 71.569 19.169 -88.698 1.00 63.25 68 ALA A CA 1
ATOM 532 C C . ALA A 1 68 ? 71.621 19.062 -90.239 1.00 63.25 68 ALA A C 1
ATOM 534 O O . ALA A 1 68 ? 72.667 18.722 -90.796 1.00 63.25 68 ALA A O 1
ATOM 535 N N . LEU A 1 69 ? 70.522 19.359 -90.941 1.00 61.06 69 LEU A N 1
ATOM 536 C CA . LEU A 1 69 ? 70.486 19.440 -92.406 1.00 61.06 69 LEU A CA 1
ATOM 537 C C . LEU A 1 69 ? 71.154 20.728 -92.914 1.00 61.06 69 LEU A C 1
ATOM 539 O O . LEU A 1 69 ? 71.955 20.666 -93.844 1.00 61.06 69 LEU A O 1
ATOM 543 N N . GLU A 1 70 ? 70.918 21.866 -92.259 1.00 60.03 70 GLU A N 1
ATOM 544 C CA . GLU A 1 70 ? 71.606 23.135 -92.535 1.00 60.03 70 GLU A CA 1
ATOM 545 C C . GLU A 1 70 ? 73.122 23.034 -92.302 1.00 60.03 70 GLU A C 1
ATOM 547 O O . GLU A 1 70 ? 73.906 23.585 -93.075 1.00 60.03 70 GLU A O 1
ATOM 552 N N . ALA A 1 71 ? 73.556 22.290 -91.278 1.00 58.88 71 ALA A N 1
ATOM 553 C CA . ALA A 1 71 ? 74.967 21.989 -91.049 1.00 58.88 71 ALA A CA 1
ATOM 554 C C . ALA A 1 71 ? 75.567 21.135 -92.181 1.00 58.88 71 ALA A C 1
ATOM 556 O O . ALA A 1 71 ? 76.642 21.458 -92.685 1.00 58.88 71 ALA A O 1
ATOM 557 N N . LYS A 1 72 ? 74.858 20.093 -92.646 1.00 55.97 72 LYS A N 1
ATOM 558 C CA . LYS A 1 72 ? 75.288 19.287 -93.806 1.00 55.97 72 LYS A CA 1
ATOM 559 C C . LYS A 1 72 ? 75.345 20.101 -95.102 1.00 55.97 72 LYS A C 1
ATOM 561 O O . LYS A 1 72 ? 76.265 19.911 -95.891 1.00 55.97 72 LYS A O 1
ATOM 566 N N . SER A 1 73 ? 74.431 21.054 -95.289 1.00 54.00 73 SER A N 1
ATOM 567 C CA . SER A 1 73 ? 74.409 21.954 -96.451 1.00 54.00 73 SER A CA 1
ATOM 568 C C . SER A 1 73 ? 75.611 22.910 -96.535 1.00 54.00 73 SER A C 1
ATOM 570 O O . SER A 1 73 ? 75.745 23.608 -97.537 1.00 54.00 73 SER A O 1
ATOM 572 N N . LYS A 1 74 ? 76.477 22.974 -95.513 1.00 53.75 74 LYS A N 1
ATOM 573 C CA . LYS A 1 74 ? 77.687 23.818 -95.494 1.00 53.75 74 LYS A CA 1
ATOM 574 C C . LYS A 1 74 ? 78.978 23.066 -95.850 1.00 53.75 74 LYS A C 1
ATOM 576 O O . LYS A 1 74 ? 80.049 23.658 -95.750 1.00 53.75 74 LYS A O 1
ATOM 581 N N . HIS A 1 75 ? 78.906 21.783 -96.219 1.00 50.03 75 HIS A N 1
ATOM 582 C CA . HIS A 1 75 ? 80.068 20.914 -96.492 1.00 50.03 75 HIS A CA 1
ATOM 583 C C . HIS A 1 75 ? 79.939 20.118 -97.813 1.00 50.03 75 HIS A C 1
ATOM 585 O O . HIS A 1 75 ? 80.403 18.984 -97.914 1.00 50.03 75 HIS A O 1
ATOM 591 N N . GLY A 1 76 ? 79.317 20.704 -98.839 1.00 44.03 76 GLY A N 1
ATOM 592 C CA . GLY A 1 76 ? 79.309 20.155 -100.197 1.00 44.03 76 GLY A CA 1
ATOM 593 C C . GLY A 1 76 ? 79.151 21.260 -101.239 1.00 44.03 76 GLY A C 1
ATOM 594 O O . GLY A 1 76 ? 78.289 22.123 -101.083 1.00 44.03 76 GLY A O 1
ATOM 595 N N . ASP A 1 77 ? 79.987 21.239 -102.276 1.00 45.12 77 ASP A N 1
ATOM 596 C CA . ASP A 1 77 ? 79.974 22.238 -103.348 1.00 45.12 77 ASP A CA 1
ATOM 597 C C . ASP A 1 77 ? 78.760 22.070 -104.279 1.00 45.12 77 ASP A C 1
ATOM 599 O O . ASP A 1 77 ? 78.463 20.972 -104.753 1.00 45.12 77 ASP A O 1
ATOM 603 N N . GLY A 1 78 ? 78.074 23.177 -104.570 1.00 43.00 78 GLY A N 1
ATOM 604 C CA . GLY A 1 78 ? 76.941 23.234 -105.498 1.00 43.00 78 GLY A CA 1
ATOM 605 C C . GLY A 1 78 ? 76.168 24.550 -105.381 1.00 43.00 78 GLY A C 1
ATOM 606 O O . GLY A 1 78 ? 75.782 24.955 -104.285 1.00 43.00 78 GLY A O 1
ATOM 607 N N . GLU A 1 79 ? 75.951 25.248 -106.498 1.00 42.59 79 GLU A N 1
ATOM 608 C CA . GLU A 1 79 ? 75.323 26.577 -106.490 1.00 42.59 79 GLU A CA 1
ATOM 609 C C . GLU A 1 79 ? 73.816 26.533 -106.144 1.00 42.59 79 GLU A C 1
ATOM 611 O O . GLU A 1 79 ? 73.072 25.730 -106.714 1.00 42.59 79 GLU A O 1
ATOM 616 N N . PRO A 1 80 ? 73.315 27.419 -105.257 1.00 50.81 80 PRO A N 1
ATOM 617 C CA . PRO A 1 80 ? 71.914 27.417 -104.850 1.00 50.81 80 PRO A CA 1
ATOM 618 C C . PRO A 1 80 ? 71.026 28.302 -105.739 1.00 50.81 80 PRO A C 1
ATOM 620 O O . PRO A 1 80 ? 71.243 29.510 -105.884 1.00 50.81 80 PRO A O 1
ATOM 623 N N . THR A 1 81 ? 69.906 27.754 -106.215 1.00 48.53 81 THR A N 1
ATOM 624 C CA . THR A 1 81 ? 68.794 28.556 -106.745 1.00 48.53 81 THR A CA 1
ATOM 625 C C . THR A 1 81 ? 68.126 29.334 -105.603 1.00 48.53 81 THR A C 1
ATOM 627 O O . THR A 1 81 ? 67.266 28.822 -104.885 1.00 48.53 81 THR A O 1
ATOM 630 N N . LYS A 1 82 ? 68.518 30.608 -105.430 1.00 53.84 82 LYS A N 1
ATOM 631 C CA . LYS A 1 82 ? 68.101 31.489 -104.312 1.00 53.84 82 LYS A CA 1
ATOM 632 C C . LYS A 1 82 ? 66.597 31.476 -103.993 1.00 53.84 82 LYS A C 1
ATOM 634 O O . LYS A 1 82 ? 66.235 31.599 -102.827 1.00 53.84 82 LYS A O 1
ATOM 639 N N . ALA A 1 83 ? 65.733 31.294 -104.994 1.00 52.88 83 ALA A N 1
ATOM 640 C CA . ALA A 1 83 ? 64.284 31.202 -104.810 1.00 52.88 83 ALA A CA 1
ATOM 641 C C . ALA A 1 83 ? 63.853 30.027 -103.904 1.00 52.88 83 ALA A C 1
ATOM 643 O O . ALA A 1 83 ? 63.010 30.215 -103.031 1.00 52.88 83 ALA A O 1
ATOM 644 N N . ALA A 1 84 ? 64.453 28.841 -104.061 1.00 53.16 84 ALA A N 1
ATOM 645 C CA . ALA A 1 84 ? 64.081 27.653 -103.289 1.00 53.16 84 ALA A CA 1
ATOM 646 C C . ALA A 1 84 ? 64.492 27.781 -101.814 1.00 53.16 84 ALA A C 1
ATOM 648 O O . ALA A 1 84 ? 63.685 27.534 -100.920 1.00 53.16 84 ALA A O 1
ATOM 649 N N . SER A 1 85 ? 65.718 28.252 -101.556 1.00 54.84 85 SER A N 1
ATOM 650 C CA . SER A 1 85 ? 66.181 28.547 -100.193 1.00 54.84 85 SER A CA 1
ATOM 651 C C . SER A 1 85 ? 65.317 29.627 -99.534 1.00 54.84 85 SER A C 1
ATOM 653 O O . SER A 1 85 ? 64.858 29.423 -98.415 1.00 54.84 85 SER A O 1
ATOM 655 N N . SER A 1 86 ? 65.010 30.723 -100.241 1.00 58.59 86 SER A N 1
ATOM 656 C CA . SER A 1 86 ? 64.150 31.790 -99.714 1.00 58.59 86 SER A CA 1
ATOM 657 C C . SER A 1 86 ? 62.747 31.297 -99.343 1.00 58.59 86 SER A C 1
ATOM 659 O O . SER A 1 86 ? 62.208 31.739 -98.330 1.00 58.59 86 SER A O 1
ATOM 661 N N . ALA A 1 87 ? 62.156 30.396 -100.135 1.00 59.50 87 ALA A N 1
ATOM 662 C CA . ALA A 1 87 ? 60.836 29.834 -99.855 1.00 59.50 87 ALA A CA 1
ATOM 663 C C . ALA A 1 87 ? 60.850 28.924 -98.615 1.00 59.50 87 ALA A C 1
ATOM 665 O O . ALA A 1 87 ? 60.018 29.092 -97.726 1.00 59.50 87 ALA A O 1
ATOM 666 N N . VAL A 1 88 ? 61.831 28.018 -98.510 1.00 59.53 88 VAL A N 1
ATOM 667 C CA . VAL A 1 88 ? 61.969 27.115 -97.352 1.00 59.53 88 VAL A CA 1
ATOM 668 C C . VAL A 1 88 ? 62.255 27.896 -96.066 1.00 59.53 88 VAL A C 1
ATOM 670 O O . VAL A 1 88 ? 61.652 27.609 -95.034 1.00 59.53 88 VAL A O 1
ATOM 673 N N . THR A 1 89 ? 63.114 28.921 -96.110 1.00 62.19 89 THR A N 1
ATOM 674 C CA . THR A 1 89 ? 63.366 29.778 -94.941 1.00 62.19 89 THR A CA 1
ATOM 675 C C . THR A 1 89 ? 62.115 30.564 -94.535 1.00 62.19 89 THR A C 1
ATOM 677 O O . THR A 1 89 ? 61.851 30.676 -93.340 1.00 62.19 89 THR A O 1
ATOM 680 N N . ALA A 1 90 ? 61.314 31.056 -95.489 1.00 65.19 90 ALA A N 1
ATOM 681 C CA . ALA A 1 90 ? 60.054 31.745 -95.199 1.00 65.19 90 ALA A CA 1
ATOM 682 C C . ALA A 1 90 ? 58.983 30.812 -94.597 1.00 65.19 90 ALA A C 1
ATOM 684 O O . ALA A 1 90 ? 58.304 31.189 -93.643 1.00 65.19 90 ALA A O 1
ATOM 685 N N . GLU A 1 91 ? 58.845 29.579 -95.095 1.00 64.12 91 GLU A N 1
ATOM 686 C CA . GLU A 1 91 ? 57.928 28.595 -94.503 1.00 64.12 91 GLU A CA 1
ATOM 687 C C . GLU A 1 91 ? 58.377 28.192 -93.085 1.00 64.12 91 GLU A C 1
ATOM 689 O O . GLU A 1 91 ? 57.557 28.069 -92.172 1.00 64.12 91 GLU A O 1
ATOM 694 N N . LEU A 1 92 ? 59.691 28.045 -92.872 1.00 63.94 92 LEU A N 1
ATOM 695 C CA . LEU A 1 92 ? 60.270 27.722 -91.569 1.00 63.94 92 LEU A CA 1
ATOM 696 C C . LEU A 1 92 ? 60.075 28.854 -90.548 1.00 63.94 92 LEU A C 1
ATOM 698 O O . LEU A 1 92 ? 59.772 28.571 -89.384 1.00 63.94 92 LEU A O 1
ATOM 702 N N . THR A 1 93 ? 60.205 30.126 -90.948 1.00 68.00 93 THR A N 1
ATOM 703 C CA . THR A 1 93 ? 59.910 31.264 -90.060 1.00 68.00 93 THR A CA 1
ATOM 704 C C . THR A 1 93 ? 58.415 31.393 -89.783 1.00 68.00 93 THR A C 1
ATOM 706 O O . THR A 1 93 ? 58.054 31.582 -88.622 1.00 68.00 93 THR A O 1
ATOM 709 N N . ALA A 1 94 ? 57.546 31.184 -90.779 1.00 69.88 94 ALA A N 1
ATOM 710 C CA . ALA A 1 94 ? 56.093 31.178 -90.595 1.00 69.88 94 ALA A CA 1
ATOM 711 C C . ALA A 1 94 ? 55.643 30.094 -89.597 1.00 69.88 94 ALA A C 1
ATOM 713 O O . ALA A 1 94 ? 54.990 30.408 -88.601 1.00 69.88 94 ALA A O 1
ATOM 714 N N . LYS A 1 95 ? 56.083 28.837 -89.772 1.00 65.94 95 LYS A N 1
ATOM 715 C CA . LYS A 1 95 ? 55.828 27.756 -88.798 1.00 65.94 95 LYS A CA 1
ATOM 716 C C . LYS A 1 95 ? 56.460 28.029 -87.434 1.00 65.94 95 LYS A C 1
ATOM 718 O O . LYS A 1 95 ? 55.903 27.644 -86.411 1.00 65.94 95 LYS A O 1
ATOM 723 N N . THR A 1 96 ? 57.601 28.717 -87.380 1.00 71.25 96 THR A N 1
ATOM 724 C CA . THR A 1 96 ? 58.218 29.111 -86.102 1.00 71.25 96 THR A CA 1
ATOM 725 C C . THR A 1 96 ? 57.408 30.191 -85.377 1.00 71.25 96 THR A C 1
ATOM 727 O O . THR A 1 96 ? 57.323 30.128 -84.151 1.00 71.25 96 THR A O 1
ATOM 730 N N . GLN A 1 97 ? 56.767 31.124 -86.090 1.00 69.81 97 GLN A N 1
ATOM 731 C CA . GLN A 1 97 ? 55.809 32.069 -85.501 1.00 69.81 97 GLN A CA 1
ATOM 732 C C . GLN A 1 97 ? 54.513 31.377 -85.065 1.00 69.81 97 GLN A C 1
ATOM 734 O O . GLN A 1 97 ? 54.082 31.594 -83.937 1.00 69.81 97 GLN A O 1
ATOM 739 N N . GLU A 1 98 ? 53.935 30.502 -85.893 1.00 70.50 98 GLU A N 1
ATOM 740 C CA . GLU A 1 98 ? 52.732 29.721 -85.554 1.00 70.50 98 GLU A CA 1
ATOM 741 C C . GLU A 1 98 ? 52.930 28.907 -84.261 1.00 70.50 98 GLU A C 1
ATOM 743 O O . GLU A 1 98 ? 52.101 28.931 -83.351 1.00 70.50 98 GLU A O 1
ATOM 748 N N . LEU A 1 99 ? 54.082 28.240 -84.137 1.00 67.19 99 LEU A N 1
ATOM 749 C CA . LEU A 1 99 ? 54.475 27.508 -82.932 1.00 67.19 99 LEU A CA 1
ATOM 750 C C . LEU A 1 99 ? 54.799 28.431 -81.748 1.00 67.19 99 LEU A C 1
ATOM 752 O O . LEU A 1 99 ? 54.607 28.035 -80.601 1.00 67.19 99 LEU A O 1
ATOM 756 N N . GLY A 1 100 ? 55.269 29.654 -82.003 1.00 70.31 100 GLY A N 1
ATOM 757 C CA . GLY A 1 100 ? 55.454 30.680 -80.976 1.00 70.31 100 GLY A CA 1
ATOM 758 C C . GLY A 1 100 ? 54.125 31.120 -80.358 1.00 70.31 100 GLY A C 1
ATOM 759 O O . GLY A 1 100 ? 54.005 31.142 -79.136 1.00 70.31 100 GLY A O 1
ATOM 760 N N . VAL A 1 101 ? 53.114 31.386 -81.193 1.00 74.12 101 VAL A N 1
ATOM 761 C CA . VAL A 1 101 ? 51.748 31.719 -80.751 1.00 74.12 101 VAL A CA 1
ATOM 762 C C . VAL A 1 101 ? 51.152 30.568 -79.938 1.00 74.12 101 VAL A C 1
ATOM 764 O O . VAL A 1 101 ? 50.744 30.786 -78.801 1.00 74.12 101 VAL A O 1
ATOM 767 N N . LYS A 1 102 ? 51.225 29.329 -80.440 1.00 68.75 102 LYS A N 1
ATOM 768 C CA . LYS A 1 102 ? 50.707 28.137 -79.739 1.00 68.75 102 LYS A CA 1
ATOM 769 C C . LYS A 1 102 ? 51.386 27.861 -78.391 1.00 68.75 102 LYS A C 1
ATOM 771 O O . LYS A 1 102 ? 50.745 27.356 -77.470 1.00 68.75 102 LYS A O 1
ATOM 776 N N . CYS A 1 103 ? 52.661 28.221 -78.226 1.00 68.06 103 CYS A N 1
ATOM 777 C CA . CYS A 1 103 ? 53.313 28.184 -76.912 1.00 68.06 103 CYS A CA 1
ATOM 778 C C . CYS A 1 103 ? 52.761 29.249 -75.949 1.00 68.06 103 CYS A C 1
ATOM 780 O O . CYS A 1 103 ? 52.566 28.943 -74.777 1.00 68.06 103 CYS A O 1
ATOM 782 N N . ILE A 1 104 ? 52.474 30.466 -76.425 1.00 73.81 104 ILE A N 1
ATOM 783 C CA . ILE A 1 104 ? 51.894 31.543 -75.602 1.00 73.81 104 ILE A CA 1
ATOM 784 C C . ILE A 1 104 ? 50.455 31.197 -75.185 1.00 73.81 104 ILE A C 1
ATOM 786 O O . ILE A 1 104 ? 50.089 31.398 -74.028 1.00 73.81 104 ILE A O 1
ATOM 790 N N . GLU A 1 105 ? 49.664 30.625 -76.097 1.00 71.75 105 GLU A N 1
ATOM 791 C CA . GLU A 1 105 ? 48.321 30.096 -75.816 1.00 71.75 105 GLU A CA 1
ATOM 792 C C . GLU A 1 105 ? 48.374 28.999 -74.740 1.00 71.75 105 GLU A C 1
ATOM 794 O O . GLU A 1 105 ? 47.639 29.057 -73.751 1.00 71.75 105 GLU A O 1
ATOM 799 N N . PHE A 1 106 ? 49.311 28.050 -74.851 1.00 69.88 106 PHE A N 1
ATOM 800 C CA . PHE A 1 106 ? 49.518 27.038 -73.814 1.00 69.88 106 PHE A CA 1
ATOM 801 C C . PHE A 1 106 ? 49.889 27.658 -72.456 1.00 69.88 106 PHE A C 1
ATOM 803 O O . PHE A 1 106 ? 49.287 27.319 -71.434 1.00 69.88 106 PHE A O 1
ATOM 810 N N . ASP A 1 107 ? 50.841 28.592 -72.429 1.00 70.94 107 ASP A N 1
ATOM 811 C CA . ASP A 1 107 ? 51.292 29.252 -71.198 1.00 70.94 107 ASP A CA 1
ATOM 812 C C . ASP A 1 107 ? 50.205 30.142 -70.564 1.00 70.94 107 ASP A C 1
ATOM 814 O O . ASP A 1 107 ? 50.342 30.539 -69.401 1.00 70.94 107 ASP A O 1
ATOM 818 N N . ALA A 1 108 ? 49.133 30.469 -71.294 1.00 73.75 108 ALA A N 1
ATOM 819 C CA . ALA A 1 108 ? 47.903 31.033 -70.743 1.00 73.75 108 ALA A CA 1
ATOM 820 C C . ALA A 1 108 ? 47.009 29.934 -70.138 1.00 73.75 108 ALA A C 1
ATOM 822 O O . ALA A 1 108 ? 46.645 30.035 -68.966 1.00 73.75 108 ALA A O 1
ATOM 823 N N . THR A 1 109 ? 46.738 28.841 -70.865 1.00 72.44 109 THR A N 1
ATOM 824 C CA . THR A 1 109 ? 45.915 27.723 -70.347 1.00 72.44 109 THR A CA 1
ATOM 825 C C . THR A 1 109 ? 46.485 27.083 -69.074 1.00 72.44 109 THR A C 1
ATOM 827 O O . THR A 1 109 ? 45.727 26.768 -68.161 1.00 72.44 109 THR A O 1
ATOM 830 N N . CYS A 1 110 ? 47.812 26.977 -68.930 1.00 70.88 110 CYS A N 1
ATOM 831 C CA . CYS A 1 110 ? 48.431 26.503 -67.684 1.00 70.88 110 CYS A CA 1
ATOM 832 C C . CYS A 1 110 ? 48.238 27.461 -66.499 1.00 70.88 110 CYS A C 1
ATOM 834 O O . CYS A 1 110 ? 48.131 27.007 -65.360 1.00 70.88 110 CYS A O 1
ATOM 836 N N . LYS A 1 111 ? 48.159 28.777 -66.741 1.00 75.25 111 LYS A N 1
ATOM 837 C CA . LYS A 1 111 ? 47.855 29.758 -65.685 1.00 75.25 111 LYS A CA 1
ATOM 838 C C . LYS A 1 111 ? 46.387 29.682 -65.270 1.00 75.25 111 LYS A C 1
ATOM 840 O O . LYS A 1 111 ? 46.104 29.752 -64.079 1.00 75.25 111 LYS A O 1
ATOM 845 N N . GLU A 1 112 ? 45.473 29.460 -66.217 1.00 76.31 112 GLU A N 1
ATOM 846 C CA . GLU A 1 112 ? 44.077 29.152 -65.889 1.00 76.31 112 GLU A CA 1
ATOM 847 C C . GLU A 1 112 ? 43.933 27.845 -65.102 1.00 76.31 112 GLU A C 1
ATOM 849 O O . GLU A 1 112 ? 43.151 27.798 -64.156 1.00 76.31 112 GLU A O 1
ATOM 854 N N . LEU A 1 113 ? 44.673 26.792 -65.465 1.00 72.69 113 LEU A N 1
ATOM 855 C CA . LEU A 1 113 ? 44.634 25.512 -64.754 1.00 72.69 113 LEU A CA 1
ATOM 856 C C . LEU A 1 113 ? 45.095 25.678 -63.298 1.00 72.69 113 LEU A C 1
ATOM 858 O O . LEU A 1 113 ? 44.402 25.236 -62.385 1.00 72.69 113 LEU A O 1
ATOM 862 N N . ALA A 1 114 ? 46.205 26.389 -63.075 1.00 73.69 114 ALA A N 1
ATOM 863 C CA . ALA A 1 114 ? 46.710 26.692 -61.735 1.00 73.69 114 ALA A CA 1
ATOM 864 C C . ALA A 1 114 ? 45.745 27.575 -60.917 1.00 73.69 114 ALA A C 1
ATOM 866 O O . ALA A 1 114 ? 45.590 27.366 -59.713 1.00 73.69 114 ALA A O 1
ATOM 867 N N . ALA A 1 115 ? 45.058 28.531 -61.555 1.00 76.56 115 ALA A N 1
ATOM 868 C CA . ALA A 1 115 ? 44.020 29.330 -60.901 1.00 76.56 115 ALA A CA 1
ATOM 869 C C . ALA A 1 115 ? 42.818 28.463 -60.481 1.00 76.56 115 ALA A C 1
ATOM 871 O O . ALA A 1 115 ? 42.419 28.498 -59.317 1.00 76.56 115 ALA A O 1
ATOM 872 N N . LYS A 1 116 ? 42.306 27.618 -61.387 1.00 76.06 116 LYS A N 1
ATOM 873 C CA . LYS A 1 116 ? 41.195 26.684 -61.125 1.00 76.06 116 LYS A CA 1
ATOM 874 C C . LYS A 1 116 ? 41.546 25.655 -60.045 1.00 76.06 116 LYS A C 1
ATOM 876 O O . LYS A 1 116 ? 40.700 25.319 -59.222 1.00 76.06 116 LYS A O 1
ATOM 881 N N . GLU A 1 117 ? 42.793 25.187 -59.988 1.00 75.31 117 GLU A N 1
ATOM 882 C CA . GLU A 1 117 ? 43.275 24.293 -58.927 1.00 75.31 117 GLU A CA 1
ATOM 883 C C . GLU A 1 117 ? 43.374 25.004 -57.564 1.00 75.31 117 GLU A C 1
ATOM 885 O O . GLU A 1 117 ? 43.002 24.436 -56.532 1.00 75.31 117 GLU A O 1
ATOM 890 N N . HIS A 1 118 ? 43.780 26.277 -57.541 1.00 79.38 118 HIS A N 1
ATOM 891 C CA . HIS A 1 118 ? 43.759 27.085 -56.321 1.00 79.38 118 HIS A CA 1
ATOM 892 C C . HIS A 1 118 ? 42.325 27.355 -55.828 1.00 79.38 118 HIS A C 1
ATOM 894 O O . HIS A 1 118 ? 42.044 27.186 -54.640 1.00 79.38 118 HIS A O 1
ATOM 900 N N . GLU A 1 119 ? 41.394 27.694 -56.725 1.00 82.25 119 GLU A N 1
ATOM 901 C CA . GLU A 1 119 ? 39.965 27.845 -56.409 1.00 82.25 119 GLU A CA 1
ATOM 902 C C . GLU A 1 119 ? 39.353 26.534 -55.894 1.00 82.25 119 GLU A C 1
ATOM 904 O O . GLU A 1 119 ? 38.706 26.528 -54.846 1.00 82.25 119 GLU A O 1
ATOM 909 N N . MET A 1 120 ? 39.629 25.406 -56.558 1.00 75.25 120 MET A N 1
ATOM 910 C CA . MET A 1 120 ? 39.218 24.070 -56.113 1.00 75.25 120 MET A CA 1
ATOM 911 C C . MET A 1 120 ? 39.747 23.754 -54.706 1.00 75.25 120 MET A C 1
ATOM 913 O O . MET A 1 120 ? 39.011 23.213 -53.879 1.00 75.25 120 MET A O 1
ATOM 917 N N . THR A 1 121 ? 40.989 24.135 -54.397 1.00 80.31 121 THR A N 1
ATOM 918 C CA . THR A 1 121 ? 41.585 23.957 -53.062 1.00 80.31 121 THR A CA 1
ATOM 919 C C . THR A 1 121 ? 40.877 24.821 -52.009 1.00 80.31 121 THR A C 1
ATOM 921 O O . THR A 1 121 ? 40.548 24.334 -50.925 1.00 80.31 121 THR A O 1
ATOM 924 N N . GLN A 1 122 ? 40.562 26.085 -52.326 1.00 81.44 122 GLN A N 1
ATOM 925 C CA . GLN A 1 122 ? 39.781 26.953 -51.433 1.00 81.44 122 GLN A CA 1
ATOM 926 C C . GLN A 1 122 ? 38.350 26.438 -51.207 1.00 81.44 122 GLN A C 1
ATOM 928 O O . GLN A 1 122 ? 37.820 26.574 -50.103 1.00 81.44 122 GLN A O 1
ATOM 933 N N . LEU A 1 123 ? 37.715 25.855 -52.228 1.00 78.88 123 LEU A N 1
ATOM 934 C CA . LEU A 1 123 ? 36.375 25.274 -52.119 1.00 78.88 123 LEU A CA 1
ATOM 935 C C . LEU A 1 123 ? 36.368 24.034 -51.217 1.00 78.88 123 LEU A C 1
ATOM 937 O O . LEU A 1 123 ? 35.512 23.948 -50.340 1.00 78.88 123 LEU A O 1
ATOM 941 N N . HIS A 1 124 ? 37.356 23.139 -51.333 1.00 77.00 124 HIS A N 1
ATOM 942 C CA . HIS A 1 124 ? 37.510 22.008 -50.407 1.00 77.00 124 HIS A CA 1
ATOM 943 C C . HIS A 1 124 ? 37.726 22.471 -48.956 1.00 77.00 124 HIS A C 1
ATOM 945 O O . HIS A 1 124 ? 37.096 21.939 -48.043 1.00 77.00 124 HIS A O 1
ATOM 951 N N . ALA A 1 125 ? 38.550 23.502 -48.731 1.00 82.69 125 ALA A N 1
ATOM 952 C CA . ALA A 1 125 ? 38.766 24.058 -47.392 1.00 82.69 125 ALA A CA 1
ATOM 953 C C . ALA A 1 125 ? 37.479 24.655 -46.782 1.00 82.69 125 ALA A C 1
ATOM 955 O O . ALA A 1 125 ? 37.191 24.436 -45.603 1.00 82.69 125 ALA A O 1
ATOM 956 N N . LYS A 1 126 ? 36.674 25.365 -47.589 1.00 81.56 126 LYS A N 1
ATOM 957 C CA . LYS A 1 126 ? 35.359 25.896 -47.181 1.00 81.56 126 LYS A CA 1
ATOM 958 C C . LYS A 1 126 ? 34.345 24.781 -46.910 1.00 81.56 126 LYS A C 1
ATOM 960 O O . LYS A 1 126 ? 33.625 24.862 -45.919 1.00 81.56 126 LYS A O 1
ATOM 965 N N . LEU A 1 127 ? 34.316 23.737 -47.742 1.00 79.06 127 LEU A N 1
ATOM 966 C CA . LEU A 1 127 ? 33.448 22.572 -47.557 1.00 79.06 127 LEU A CA 1
ATOM 967 C C . LEU A 1 127 ? 33.757 21.861 -46.231 1.00 79.06 127 LEU A C 1
ATOM 969 O O . LEU A 1 127 ? 32.839 21.614 -45.454 1.00 79.06 127 LEU A O 1
ATOM 973 N N . GLY A 1 128 ? 35.038 21.615 -45.936 1.00 81.88 128 GLY A N 1
ATOM 974 C CA . GLY A 1 128 ? 35.470 20.999 -44.678 1.00 81.88 128 GLY A CA 1
ATOM 975 C C . GLY A 1 128 ? 35.149 21.844 -43.439 1.00 81.88 128 GLY A C 1
ATOM 976 O O . GLY A 1 128 ? 34.732 21.298 -42.421 1.00 81.88 128 GLY A O 1
ATOM 977 N N . HIS A 1 129 ? 35.265 23.177 -43.521 1.00 78.94 129 HIS A N 1
ATOM 978 C CA . HIS A 1 129 ? 34.820 24.068 -42.439 1.00 78.94 129 HIS A CA 1
ATOM 979 C C . HIS A 1 129 ? 33.305 23.989 -42.209 1.00 78.94 129 HIS A C 1
ATOM 981 O O . HIS A 1 129 ? 32.873 23.811 -41.073 1.00 78.94 129 HIS A O 1
ATOM 987 N N . LEU A 1 130 ? 32.501 24.063 -43.276 1.00 77.56 130 LEU A N 1
ATOM 988 C CA . LEU A 1 130 ? 31.041 23.975 -43.178 1.00 77.56 130 LEU A CA 1
ATOM 989 C C . LEU A 1 130 ? 30.571 22.607 -42.665 1.00 77.56 130 LEU A C 1
ATOM 991 O O . LEU A 1 130 ? 29.617 22.550 -41.894 1.00 77.56 130 LEU A O 1
ATOM 995 N N . GLN A 1 131 ? 31.255 21.520 -43.035 1.00 77.44 131 GLN A N 1
ATOM 996 C CA . GLN A 1 131 ? 31.017 20.184 -42.482 1.00 77.44 131 GLN A CA 1
ATOM 997 C C . GLN A 1 131 ? 31.329 20.145 -40.979 1.00 77.44 131 GLN A C 1
ATOM 999 O O . GLN A 1 131 ? 30.452 19.799 -40.194 1.00 77.44 131 GLN A O 1
ATOM 1004 N N . ALA A 1 132 ? 32.513 20.599 -40.558 1.00 80.81 132 ALA A N 1
ATOM 1005 C CA . ALA A 1 132 ? 32.908 20.593 -39.148 1.00 80.81 132 ALA A CA 1
ATOM 1006 C C . ALA A 1 132 ? 32.066 21.539 -38.262 1.00 80.81 132 ALA A C 1
ATOM 1008 O O . ALA A 1 132 ? 31.893 21.273 -37.070 1.00 80.81 132 ALA A O 1
ATOM 1009 N N . ASP A 1 133 ? 31.563 22.656 -38.802 1.00 80.75 133 ASP A N 1
ATOM 1010 C CA . ASP A 1 133 ? 30.598 23.528 -38.115 1.00 80.75 133 ASP A CA 1
ATOM 1011 C C . ASP A 1 133 ? 29.217 22.860 -38.022 1.00 80.75 133 ASP A C 1
ATOM 1013 O O . ASP A 1 133 ? 28.595 22.889 -36.958 1.00 80.75 133 ASP A O 1
ATOM 1017 N N . HIS A 1 134 ? 28.748 22.213 -39.096 1.00 79.06 134 HIS A N 1
ATOM 1018 C CA . HIS A 1 134 ? 27.475 21.490 -39.100 1.00 79.06 134 HIS A CA 1
ATOM 1019 C C . HIS A 1 134 ? 27.482 20.310 -38.118 1.00 79.06 134 HIS A C 1
ATOM 1021 O O . HIS A 1 134 ? 26.559 20.187 -37.317 1.00 79.06 134 HIS A O 1
ATOM 1027 N N . GLU A 1 135 ? 28.543 19.501 -38.105 1.00 81.81 135 GLU A N 1
ATOM 1028 C CA . GLU A 1 135 ? 28.738 18.400 -37.153 1.00 81.81 135 GLU A CA 1
ATOM 1029 C C . GLU A 1 135 ? 28.707 18.897 -35.700 1.00 81.81 135 GLU A C 1
ATOM 1031 O O . GLU A 1 135 ? 28.017 18.311 -34.866 1.00 81.81 135 GLU A O 1
ATOM 1036 N N . ARG A 1 136 ? 29.358 20.031 -35.393 1.00 84.50 136 ARG A N 1
ATOM 1037 C CA . ARG A 1 136 ? 29.291 20.656 -34.057 1.00 84.50 136 ARG A CA 1
ATOM 1038 C C . ARG A 1 136 ? 27.889 21.160 -33.699 1.00 84.50 136 ARG A C 1
ATOM 1040 O O . ARG A 1 136 ? 27.475 21.018 -32.548 1.00 84.50 136 ARG A O 1
ATOM 1047 N N . VAL A 1 137 ? 27.140 21.721 -34.650 1.00 82.81 137 VAL A N 1
ATOM 1048 C CA . VAL A 1 137 ? 25.746 22.153 -34.429 1.00 82.81 137 VAL A CA 1
ATOM 1049 C C . VAL A 1 137 ? 24.810 20.957 -34.226 1.00 82.81 137 VAL A C 1
ATOM 1051 O O . VAL A 1 137 ? 23.951 21.007 -33.345 1.00 82.81 137 VAL A O 1
ATOM 1054 N N . MET A 1 138 ? 24.985 19.877 -34.990 1.00 75.69 138 MET A N 1
ATOM 1055 C CA . MET A 1 138 ? 24.184 18.659 -34.859 1.00 75.69 138 MET A CA 1
ATOM 1056 C C . MET A 1 138 ? 24.484 17.925 -33.552 1.00 75.69 138 MET A C 1
ATOM 1058 O O . MET A 1 138 ? 23.551 17.653 -32.806 1.00 75.69 138 MET A O 1
ATOM 1062 N N . ALA A 1 139 ? 25.757 17.739 -33.188 1.00 80.50 139 ALA A N 1
ATOM 1063 C CA . ALA A 1 139 ? 26.140 17.153 -31.901 1.00 80.50 139 ALA A CA 1
ATOM 1064 C C . ALA A 1 139 ? 25.578 17.946 -30.704 1.00 80.50 139 ALA A C 1
ATOM 1066 O O . ALA A 1 139 ? 25.112 17.355 -29.730 1.00 80.50 139 ALA A O 1
ATOM 1067 N N . LYS A 1 140 ? 25.547 19.287 -30.787 1.00 85.06 140 LYS A N 1
ATOM 1068 C CA . LYS A 1 140 ? 24.912 20.133 -29.764 1.00 85.06 140 LYS A CA 1
ATOM 1069 C C . LYS A 1 140 ? 23.394 19.922 -29.694 1.00 85.06 140 LYS A C 1
ATOM 1071 O O . LYS A 1 140 ? 22.856 19.839 -28.594 1.00 85.06 140 LYS A O 1
ATOM 1076 N N . LYS A 1 141 ? 22.710 19.791 -30.837 1.00 80.75 141 LYS A N 1
ATOM 1077 C CA . LYS A 1 141 ? 21.264 19.507 -30.886 1.00 80.75 141 LYS A CA 1
ATOM 1078 C C . LYS A 1 141 ? 20.911 18.105 -30.398 1.00 80.75 141 LYS A C 1
ATOM 1080 O O . LYS A 1 141 ? 19.975 17.976 -29.619 1.00 80.75 141 LYS A O 1
ATOM 1085 N N . ASP A 1 142 ? 21.651 17.076 -30.806 1.00 79.12 142 ASP A N 1
ATOM 1086 C CA . ASP A 1 142 ? 21.431 15.709 -30.322 1.00 79.12 142 ASP A CA 1
ATOM 1087 C C . ASP A 1 142 ? 21.689 15.624 -28.799 1.00 79.12 142 ASP A C 1
ATOM 1089 O O . ASP A 1 142 ? 20.966 14.918 -28.100 1.00 79.12 142 ASP A O 1
ATOM 1093 N N . HIS A 1 143 ? 22.625 16.412 -28.244 1.00 82.69 143 HIS A N 1
ATOM 1094 C CA . HIS A 1 143 ? 22.810 16.544 -26.790 1.00 82.69 143 HIS A CA 1
ATOM 1095 C C . HIS A 1 143 ? 21.642 17.273 -26.093 1.00 82.69 143 HIS A C 1
ATOM 1097 O O . HIS A 1 143 ? 21.146 16.796 -25.073 1.00 82.69 143 HIS A O 1
ATOM 1103 N N . GLU A 1 144 ? 21.149 18.386 -26.648 1.00 82.94 144 GLU A N 1
ATOM 1104 C CA . GLU A 1 144 ? 19.949 19.086 -26.147 1.00 82.94 144 GLU A CA 1
ATOM 1105 C C . GLU A 1 144 ? 18.691 18.198 -26.201 1.00 82.94 144 GLU A C 1
ATOM 1107 O O . GLU A 1 144 ? 17.862 18.230 -25.292 1.00 82.94 144 GLU A O 1
ATOM 1112 N N . TRP A 1 145 ? 18.557 17.364 -27.236 1.00 80.25 145 TRP A N 1
ATOM 1113 C CA . TRP A 1 145 ? 17.482 16.377 -27.356 1.00 80.25 145 TRP A CA 1
ATOM 1114 C C . TRP A 1 145 ? 17.648 15.211 -26.376 1.00 80.25 145 TRP A C 1
ATOM 1116 O O . TRP A 1 145 ? 16.658 14.781 -25.789 1.00 80.25 145 TRP A O 1
ATOM 1126 N N . ALA A 1 146 ? 18.872 14.734 -26.137 1.00 81.19 146 ALA A N 1
ATOM 1127 C CA . ALA A 1 146 ? 19.149 13.705 -25.135 1.00 81.19 146 ALA A CA 1
ATOM 1128 C C . ALA A 1 146 ? 18.873 14.191 -23.700 1.00 81.19 146 ALA A C 1
ATOM 1130 O O . ALA A 1 146 ? 18.392 13.411 -22.877 1.00 81.19 146 ALA A O 1
ATOM 1131 N N . LEU A 1 147 ? 19.126 15.472 -23.401 1.00 82.38 147 LEU A N 1
ATOM 1132 C CA . LEU A 1 147 ? 18.742 16.094 -22.131 1.00 82.38 147 LEU A CA 1
ATOM 1133 C C . LEU A 1 147 ? 17.217 16.148 -21.981 1.00 82.38 147 LEU A C 1
ATOM 1135 O O . LEU A 1 147 ? 16.698 15.576 -21.026 1.00 82.38 147 LEU A O 1
ATOM 1139 N N . LYS A 1 148 ? 16.489 16.695 -22.964 1.00 81.50 148 LYS A N 1
ATOM 1140 C CA . LYS A 1 148 ? 15.013 16.724 -22.927 1.00 81.50 148 LYS A CA 1
ATOM 1141 C C . LYS A 1 148 ? 14.371 15.339 -22.857 1.00 81.50 148 LYS A C 1
ATOM 1143 O O . LYS A 1 148 ? 13.359 15.161 -22.189 1.00 81.50 148 LYS A O 1
ATOM 1148 N N . ALA A 1 149 ? 14.959 14.341 -23.516 1.00 79.06 149 ALA A N 1
ATOM 1149 C CA . ALA A 1 149 ? 14.498 12.959 -23.422 1.00 79.06 149 ALA A CA 1
ATOM 1150 C C . ALA A 1 149 ? 14.664 12.388 -22.002 1.00 79.06 149 ALA A C 1
ATOM 1152 O O . ALA A 1 149 ? 13.798 11.641 -21.551 1.00 79.06 149 ALA A O 1
ATOM 1153 N N . LYS A 1 150 ? 15.730 12.762 -21.276 1.00 84.94 150 LYS A N 1
ATOM 1154 C CA . LYS A 1 150 ? 15.892 12.420 -19.854 1.00 84.94 150 LYS A CA 1
ATOM 1155 C C . LYS A 1 150 ? 14.908 13.183 -18.968 1.00 84.94 150 LYS A C 1
ATOM 1157 O O . LYS A 1 150 ? 14.279 12.552 -18.129 1.00 84.94 150 LYS A O 1
ATOM 1162 N N . GLU A 1 151 ? 14.734 14.488 -19.177 1.00 83.69 151 GLU A N 1
ATOM 1163 C CA . GLU A 1 151 ? 13.781 15.323 -18.426 1.00 83.69 151 GLU A CA 1
ATOM 1164 C C . GLU A 1 151 ? 12.351 14.767 -18.540 1.00 83.69 151 GLU A C 1
ATOM 1166 O O . GLU A 1 151 ? 11.756 14.400 -17.529 1.00 83.69 151 GLU A O 1
ATOM 1171 N N . HIS A 1 152 ? 11.845 14.561 -19.763 1.00 82.00 152 HIS A N 1
ATOM 1172 C CA . HIS A 1 152 ? 10.530 13.945 -19.979 1.00 82.00 152 HIS A CA 1
ATOM 1173 C C . HIS A 1 152 ? 10.445 12.505 -19.435 1.00 82.00 152 HIS A C 1
ATOM 1175 O O . HIS A 1 152 ? 9.372 12.075 -19.019 1.00 82.00 152 HIS A O 1
ATOM 1181 N N . SER A 1 153 ? 11.544 11.737 -19.429 1.00 81.88 153 SER A N 1
ATOM 1182 C CA . SER A 1 153 ? 11.549 10.389 -18.841 1.00 81.88 153 SER A CA 1
ATOM 1183 C C . SER A 1 153 ? 11.438 10.411 -17.316 1.00 81.88 153 SER A C 1
ATOM 1185 O O . SER A 1 153 ? 10.870 9.476 -16.760 1.00 81.88 153 SER A O 1
ATOM 1187 N N . ILE A 1 154 ? 11.961 11.445 -16.650 1.00 83.94 154 ILE A N 1
ATOM 1188 C CA . ILE A 1 154 ? 11.808 11.646 -15.203 1.00 83.94 154 ILE A CA 1
ATOM 1189 C C . ILE A 1 154 ? 10.369 12.084 -14.904 1.00 83.94 154 ILE A C 1
ATOM 1191 O O . ILE A 1 154 ? 9.702 11.443 -14.100 1.00 83.94 154 ILE A O 1
ATOM 1195 N N . GLU A 1 155 ? 9.839 13.078 -15.628 1.00 84.69 155 GLU A N 1
ATOM 1196 C CA . GLU A 1 155 ? 8.440 13.519 -15.480 1.00 84.69 155 GLU A CA 1
ATOM 1197 C C . GLU A 1 155 ? 7.430 12.377 -15.694 1.00 84.69 155 GLU A C 1
ATOM 1199 O O . GLU A 1 155 ? 6.419 12.288 -14.995 1.00 84.69 155 GLU A O 1
ATOM 1204 N N . VAL A 1 156 ? 7.691 11.474 -16.647 1.00 82.75 156 VAL A N 1
ATOM 1205 C CA . VAL A 1 156 ? 6.852 10.289 -16.887 1.00 82.75 156 VAL A CA 1
ATOM 1206 C C . VAL A 1 156 ? 6.922 9.284 -15.733 1.00 82.75 156 VAL A C 1
ATOM 1208 O O . VAL A 1 156 ? 5.899 8.663 -15.437 1.00 82.75 156 VAL A O 1
ATOM 1211 N N . GLU A 1 157 ? 8.067 9.121 -15.064 1.00 82.56 157 GLU A N 1
ATOM 1212 C CA . GLU A 1 157 ? 8.178 8.226 -13.905 1.00 82.56 157 GLU A CA 1
ATOM 1213 C C . GLU A 1 157 ? 7.529 8.834 -12.654 1.00 82.56 157 GLU A C 1
ATOM 1215 O O . GLU A 1 157 ? 6.694 8.173 -12.037 1.00 82.56 157 GLU A O 1
ATOM 1220 N N . ASP A 1 158 ? 7.761 10.121 -12.371 1.00 85.31 158 ASP A N 1
ATOM 1221 C CA . ASP A 1 158 ? 7.069 10.876 -11.315 1.00 85.31 158 ASP A CA 1
ATOM 1222 C C . ASP A 1 158 ? 5.537 10.782 -11.461 1.00 85.31 158 ASP A C 1
ATOM 1224 O O . ASP A 1 158 ? 4.805 10.578 -10.486 1.00 85.31 158 ASP A O 1
ATOM 1228 N N . LEU A 1 159 ? 5.020 10.900 -12.691 1.00 86.19 159 LEU A N 1
ATOM 1229 C CA . LEU A 1 159 ? 3.588 10.777 -12.975 1.00 86.19 159 LEU A CA 1
ATOM 1230 C C . LEU A 1 159 ? 3.060 9.341 -12.806 1.00 86.19 159 LEU A C 1
ATOM 1232 O O . LEU A 1 159 ? 1.899 9.174 -12.417 1.00 86.19 159 LEU A O 1
ATOM 1236 N N . LYS A 1 160 ? 3.878 8.307 -13.049 1.00 82.12 160 LYS A N 1
ATOM 1237 C CA . LYS A 1 160 ? 3.523 6.913 -12.725 1.00 82.12 160 LYS A CA 1
ATOM 1238 C C . LYS A 1 160 ? 3.504 6.686 -11.218 1.00 82.12 160 LYS A C 1
ATOM 1240 O O . LYS A 1 160 ? 2.540 6.099 -10.735 1.00 82.12 160 LYS A O 1
ATOM 1245 N N . GLU A 1 161 ? 4.502 7.163 -10.472 1.00 87.00 161 GLU A N 1
ATOM 1246 C CA . GLU A 1 161 ? 4.530 7.029 -9.009 1.00 87.00 161 GLU A CA 1
ATOM 1247 C C . GLU A 1 161 ? 3.328 7.731 -8.366 1.00 87.00 161 GLU A C 1
ATOM 1249 O O . GLU A 1 161 ? 2.635 7.143 -7.534 1.00 87.00 161 GLU A O 1
ATOM 1254 N N . GLN A 1 162 ? 2.990 8.944 -8.818 1.00 83.31 162 GLN A N 1
ATOM 1255 C CA . GLN A 1 162 ? 1.784 9.651 -8.375 1.00 83.31 162 GLN A CA 1
ATOM 1256 C C . GLN A 1 162 ? 0.488 8.898 -8.718 1.00 83.31 162 GLN A C 1
ATOM 1258 O O . GLN A 1 162 ? -0.456 8.904 -7.921 1.00 83.31 162 GLN A O 1
ATOM 1263 N N . LEU A 1 163 ? 0.416 8.238 -9.880 1.00 85.12 163 LEU A N 1
ATOM 1264 C CA . LEU A 1 163 ? -0.730 7.405 -10.253 1.00 85.12 163 LEU A CA 1
ATOM 1265 C C . LEU A 1 163 ? -0.824 6.149 -9.374 1.00 85.12 163 LEU A C 1
ATOM 1267 O O . LEU A 1 163 ? -1.910 5.838 -8.883 1.00 85.12 163 LEU A O 1
ATOM 1271 N N . LEU A 1 164 ? 0.300 5.473 -9.129 1.00 86.12 164 LEU A N 1
ATOM 1272 C CA . LEU A 1 164 ? 0.388 4.268 -8.304 1.00 86.12 164 LEU A CA 1
ATOM 1273 C C . LEU A 1 164 ? 0.028 4.572 -6.842 1.00 86.12 164 LEU A C 1
ATOM 1275 O O . LEU A 1 164 ? -0.798 3.879 -6.251 1.00 86.12 164 LEU A O 1
ATOM 1279 N N . MET A 1 165 ? 0.546 5.672 -6.286 1.00 84.00 165 MET A N 1
ATOM 1280 C CA . MET A 1 165 ? 0.179 6.173 -4.957 1.00 84.00 165 MET A CA 1
ATOM 1281 C C . MET A 1 165 ? -1.313 6.508 -4.855 1.00 84.00 165 MET A C 1
ATOM 1283 O O . MET A 1 165 ? -1.948 6.193 -3.846 1.00 84.00 165 MET A O 1
ATOM 1287 N N . ARG A 1 166 ? -1.915 7.098 -5.898 1.00 81.25 166 ARG A N 1
ATOM 1288 C CA . ARG A 1 166 ? -3.368 7.344 -5.942 1.00 81.25 166 ARG A CA 1
ATOM 1289 C C . ARG A 1 166 ? -4.180 6.052 -6.034 1.00 81.25 166 ARG A C 1
ATOM 1291 O O . ARG A 1 166 ? -5.218 5.970 -5.382 1.00 81.25 166 ARG A O 1
ATOM 1298 N N . GLN A 1 167 ? -3.723 5.051 -6.786 1.00 80.56 167 GLN A N 1
ATOM 1299 C CA . GLN A 1 167 ? -4.362 3.732 -6.841 1.00 80.56 167 GLN A CA 1
ATOM 1300 C C . GLN A 1 167 ? -4.289 3.021 -5.484 1.00 80.56 167 GLN A C 1
ATOM 1302 O O . GLN A 1 167 ? -5.329 2.617 -4.971 1.00 80.56 167 GLN A O 1
ATOM 1307 N N . ALA A 1 168 ? -3.111 2.964 -4.857 1.00 77.75 168 ALA A N 1
ATOM 1308 C CA . ALA A 1 168 ? -2.932 2.403 -3.518 1.00 77.75 168 ALA A CA 1
ATOM 1309 C C . ALA A 1 168 ? -3.814 3.114 -2.475 1.00 77.75 168 ALA A C 1
ATOM 1311 O O . ALA A 1 168 ? -4.519 2.459 -1.713 1.00 77.75 168 ALA A O 1
ATOM 1312 N N . THR A 1 169 ? -3.863 4.451 -2.498 1.00 83.44 169 THR A N 1
ATOM 1313 C CA . THR A 1 169 ? -4.741 5.241 -1.612 1.00 83.44 169 THR A CA 1
ATOM 1314 C C . THR A 1 169 ? -6.222 4.907 -1.829 1.00 83.44 169 THR A C 1
ATOM 1316 O O . THR A 1 169 ? -6.971 4.778 -0.864 1.00 83.44 169 THR A O 1
ATOM 1319 N N . ASN A 1 170 ? -6.657 4.738 -3.082 1.00 79.31 170 ASN A N 1
ATOM 1320 C CA . ASN A 1 170 ? -8.043 4.400 -3.410 1.00 79.31 170 ASN A CA 1
ATOM 1321 C C . ASN A 1 170 ? -8.401 2.975 -2.947 1.00 79.31 170 ASN A C 1
ATOM 1323 O O . ASN A 1 170 ? -9.444 2.787 -2.329 1.00 79.31 170 ASN A O 1
ATOM 1327 N N . ILE A 1 171 ? -7.503 2.002 -3.142 1.00 79.12 171 ILE A N 1
ATOM 1328 C CA . ILE A 1 171 ? -7.652 0.633 -2.623 1.00 79.12 171 ILE A CA 1
ATOM 1329 C C . ILE A 1 171 ? -7.787 0.655 -1.093 1.00 79.12 171 ILE A C 1
ATOM 1331 O O . ILE A 1 171 ? -8.751 0.107 -0.564 1.00 79.12 171 ILE A O 1
ATOM 1335 N N . THR A 1 172 ? -6.904 1.357 -0.373 1.00 74.75 172 THR A N 1
ATOM 1336 C CA . THR A 1 172 ? -7.004 1.494 1.091 1.00 74.75 172 THR A CA 1
ATOM 1337 C C . THR A 1 172 ? -8.344 2.101 1.518 1.00 74.75 172 THR A C 1
ATOM 1339 O O . THR A 1 172 ? -8.993 1.573 2.416 1.00 74.75 172 THR A O 1
ATOM 1342 N N . LEU A 1 173 ? -8.819 3.155 0.841 1.00 72.69 173 LEU A N 1
ATOM 1343 C CA . LEU A 1 173 ? -10.124 3.768 1.129 1.00 72.69 173 LEU A CA 1
ATOM 1344 C C . LEU A 1 173 ? -11.310 2.825 0.849 1.00 72.69 173 LEU A C 1
ATOM 1346 O O . LEU A 1 173 ? -12.283 2.839 1.605 1.00 72.69 173 LEU A O 1
ATOM 1350 N N . GLN A 1 174 ? -11.237 1.987 -0.190 1.00 69.94 174 GLN A N 1
ATOM 1351 C CA . GLN A 1 174 ? -12.243 0.954 -0.479 1.00 69.94 174 GLN A CA 1
ATOM 1352 C C . GLN A 1 174 ? -12.254 -0.145 0.594 1.00 69.94 174 GLN A C 1
ATOM 1354 O O . GLN A 1 174 ? -13.324 -0.547 1.052 1.00 69.94 174 GLN A O 1
ATOM 1359 N N . HIS A 1 175 ? -11.081 -0.581 1.062 1.00 71.88 175 HIS A N 1
ATOM 1360 C CA . HIS A 1 175 ? -10.981 -1.517 2.183 1.00 71.88 175 HIS A CA 1
ATOM 1361 C C . HIS A 1 175 ? -11.562 -0.914 3.472 1.00 71.88 175 HIS A C 1
ATOM 1363 O O . HIS A 1 175 ? -12.451 -1.518 4.071 1.00 71.88 175 HIS A O 1
ATOM 1369 N N . SER A 1 176 ? -11.163 0.304 3.854 1.00 70.56 176 SER A N 1
ATOM 1370 C CA . SER A 1 176 ? -11.665 0.959 5.071 1.00 70.56 176 SER A CA 1
ATOM 1371 C C . SER A 1 176 ? -13.166 1.275 5.027 1.00 70.56 176 SER A C 1
ATOM 1373 O O . SER A 1 176 ? -13.824 1.227 6.064 1.00 70.56 176 SER A O 1
ATOM 1375 N N . THR A 1 177 ? -13.747 1.565 3.856 1.00 70.50 177 THR A N 1
ATOM 1376 C CA . THR A 1 177 ? -15.212 1.720 3.728 1.00 70.50 177 THR A CA 1
ATOM 1377 C C . THR A 1 177 ? -15.941 0.379 3.813 1.00 70.50 177 THR A C 1
ATOM 1379 O O . THR A 1 177 ? -16.925 0.276 4.545 1.00 70.50 177 THR A O 1
ATOM 1382 N N . GLY A 1 178 ? -15.417 -0.680 3.185 1.00 76.81 178 GLY A N 1
ATOM 1383 C CA . GLY A 1 178 ? -15.945 -2.039 3.342 1.00 76.81 178 GLY A CA 1
ATOM 1384 C C . GLY A 1 178 ? -15.868 -2.564 4.784 1.00 76.81 178 GLY A C 1
ATOM 1385 O O . GLY A 1 178 ? -16.775 -3.257 5.244 1.00 76.81 178 GLY A O 1
ATOM 1386 N N . GLU A 1 179 ? -14.822 -2.211 5.532 1.00 75.56 179 GLU A N 1
ATOM 1387 C CA . GLU A 1 179 ? -14.698 -2.507 6.965 1.00 75.56 179 GLU A CA 1
ATOM 1388 C C . GLU A 1 179 ? -15.664 -1.681 7.818 1.00 75.56 179 GLU A C 1
ATOM 1390 O O . GLU A 1 179 ? -16.312 -2.236 8.707 1.00 75.56 179 GLU A O 1
ATOM 1395 N N . LEU A 1 180 ? -15.830 -0.390 7.515 1.00 73.00 180 LEU A N 1
ATOM 1396 C CA . LEU A 1 180 ? -16.789 0.482 8.192 1.00 73.00 180 LEU A CA 1
ATOM 1397 C C . LEU A 1 180 ? -18.233 -0.021 8.035 1.00 73.00 180 LEU A C 1
ATOM 1399 O O . LEU A 1 180 ? -18.984 -0.023 9.009 1.00 73.00 180 LEU A O 1
ATOM 1403 N N . ASP A 1 181 ? -18.628 -0.491 6.852 1.00 77.31 181 ASP A N 1
ATOM 1404 C CA . ASP A 1 181 ? -19.980 -1.018 6.626 1.00 77.31 181 ASP A CA 1
ATOM 1405 C C . ASP A 1 181 ? -20.191 -2.404 7.263 1.00 77.31 181 ASP A C 1
ATOM 1407 O O . ASP A 1 181 ? -21.269 -2.686 7.793 1.00 77.31 181 ASP A O 1
ATOM 1411 N N . ARG A 1 182 ? -19.142 -3.238 7.341 1.00 78.38 182 ARG A N 1
ATOM 1412 C CA . ARG A 1 182 ? -19.150 -4.467 8.163 1.00 78.38 182 ARG A CA 1
ATOM 1413 C C . ARG A 1 182 ? -19.281 -4.157 9.658 1.00 78.38 182 ARG A C 1
ATOM 1415 O O . ARG A 1 182 ? -19.983 -4.882 10.361 1.00 78.38 182 ARG A O 1
ATOM 1422 N N . LEU A 1 183 ? -18.631 -3.098 10.146 1.00 77.75 183 LEU A N 1
ATOM 1423 C CA . LEU A 1 183 ? -18.742 -2.633 11.533 1.00 77.75 183 LEU A CA 1
ATOM 1424 C C . LEU A 1 183 ? -20.143 -2.095 11.836 1.00 77.75 183 LEU A C 1
ATOM 1426 O O . LEU A 1 183 ? -20.741 -2.538 12.811 1.00 77.75 183 LEU A O 1
ATOM 1430 N N . LYS A 1 184 ? -20.711 -1.238 10.973 1.00 80.25 184 LYS A N 1
ATOM 1431 C CA . LYS A 1 184 ? -22.110 -0.781 11.091 1.00 80.25 184 LYS A CA 1
ATOM 1432 C C . LYS A 1 184 ? -23.071 -1.961 11.207 1.00 80.25 184 LYS A C 1
ATOM 1434 O O . LYS A 1 184 ? -23.903 -1.960 12.108 1.00 80.25 184 LYS A O 1
ATOM 1439 N N . LYS A 1 185 ? -22.922 -2.979 10.347 1.00 86.50 185 LYS A N 1
ATOM 1440 C CA . LYS A 1 185 ? -23.767 -4.175 10.412 1.00 86.50 185 LYS A CA 1
ATOM 1441 C C . LYS A 1 185 ? -23.603 -4.934 11.734 1.00 86.50 185 LYS A C 1
ATOM 1443 O O . LYS A 1 185 ? -24.603 -5.285 12.346 1.00 86.50 185 LYS A O 1
ATOM 1448 N N . LYS A 1 186 ? -22.371 -5.142 12.216 1.00 83.31 186 LYS A N 1
ATOM 1449 C CA . LYS A 1 186 ? -22.150 -5.755 13.540 1.00 83.31 186 LYS A CA 1
ATOM 1450 C C . LYS A 1 186 ? -22.834 -4.960 14.656 1.00 83.31 186 LYS A C 1
ATOM 1452 O O . LYS A 1 186 ? -23.468 -5.573 15.504 1.00 83.31 186 LYS A O 1
ATOM 1457 N N . CYS A 1 187 ? -22.774 -3.627 14.624 1.00 80.12 187 CYS A N 1
ATOM 1458 C CA . CYS A 1 187 ? -23.481 -2.791 15.594 1.00 80.12 187 CYS A CA 1
ATOM 1459 C C . CYS A 1 187 ? -25.006 -2.958 15.502 1.00 80.12 187 CYS A C 1
ATOM 1461 O O . CYS A 1 187 ? -25.637 -3.139 16.536 1.00 80.12 187 CYS A O 1
ATOM 1463 N N . THR A 1 188 ? -25.608 -2.967 14.305 1.00 85.31 188 THR A N 1
ATOM 1464 C CA . THR A 1 188 ? -27.065 -3.179 14.170 1.00 85.31 188 THR A CA 1
ATOM 1465 C C . THR A 1 188 ? -27.502 -4.581 14.592 1.00 85.31 188 THR A C 1
ATOM 1467 O O . THR A 1 188 ? -28.554 -4.728 15.209 1.00 85.31 188 THR A O 1
ATOM 1470 N N . ASP A 1 189 ? -26.689 -5.600 14.302 1.00 86.81 189 ASP A N 1
ATOM 1471 C CA . ASP A 1 189 ? -26.952 -6.982 14.711 1.00 86.81 189 ASP A CA 1
ATOM 1472 C C . ASP A 1 189 ? -26.879 -7.096 16.259 1.00 86.81 189 ASP A C 1
ATOM 1474 O O . ASP A 1 189 ? -27.770 -7.673 16.882 1.00 86.81 189 ASP A O 1
ATOM 1478 N N . GLN A 1 190 ? -25.890 -6.454 16.903 1.00 84.75 190 GLN A N 1
ATOM 1479 C CA . GLN A 1 190 ? -25.765 -6.383 18.371 1.00 84.75 190 GLN A CA 1
ATOM 1480 C C . GLN A 1 190 ? -26.854 -5.531 19.045 1.00 84.75 190 GLN A C 1
ATOM 1482 O O . GLN A 1 190 ? -27.301 -5.861 20.144 1.00 84.75 190 GLN A O 1
ATOM 1487 N N . GLU A 1 191 ? -27.300 -4.441 18.415 1.00 87.50 191 GLU A N 1
ATOM 1488 C CA . GLU A 1 191 ? -28.431 -3.646 18.904 1.00 87.50 191 GLU A CA 1
ATOM 1489 C C . GLU A 1 191 ? -29.720 -4.471 18.948 1.00 87.50 191 GLU A C 1
ATOM 1491 O O . GLU A 1 191 ? -30.487 -4.325 19.898 1.00 87.50 191 GLU A O 1
ATOM 1496 N N . GLU A 1 192 ? -29.953 -5.340 17.958 1.00 88.69 192 GLU A N 1
ATOM 1497 C CA . GLU A 1 192 ? -31.113 -6.235 17.927 1.00 88.69 192 GLU A CA 1
ATOM 1498 C C . GLU A 1 192 ? -30.985 -7.374 18.953 1.00 88.69 192 GLU A C 1
ATOM 1500 O O . GLU A 1 192 ? -31.943 -7.638 19.679 1.00 88.69 192 GLU A O 1
ATOM 1505 N N . GLU A 1 193 ? -29.800 -7.979 19.120 1.00 89.19 193 GLU A N 1
ATOM 1506 C CA . GLU A 1 193 ? -29.549 -8.939 20.211 1.00 89.19 193 GLU A CA 1
ATOM 1507 C C . GLU A 1 193 ? -29.835 -8.315 21.590 1.00 89.19 193 GLU A C 1
ATOM 1509 O O . GLU A 1 193 ? -30.543 -8.906 22.409 1.00 89.19 193 GLU A O 1
ATOM 1514 N N . MET A 1 194 ? -29.371 -7.084 21.834 1.00 84.12 194 MET A N 1
ATOM 1515 C CA . MET A 1 194 ? -29.670 -6.338 23.063 1.00 84.12 194 MET A CA 1
ATOM 1516 C C . MET A 1 194 ? -31.164 -6.013 23.210 1.00 84.12 194 MET A C 1
ATOM 1518 O O . MET A 1 194 ? -31.691 -6.051 24.325 1.00 84.12 194 MET A O 1
ATOM 1522 N N . ARG A 1 195 ? -31.870 -5.742 22.104 1.00 89.69 195 ARG A N 1
ATOM 1523 C CA . ARG A 1 195 ? -33.328 -5.519 22.063 1.00 89.69 195 ARG A CA 1
ATOM 1524 C C . ARG A 1 195 ? -34.089 -6.775 22.498 1.00 89.69 195 ARG A C 1
ATOM 1526 O O . ARG A 1 195 ? -34.963 -6.694 23.362 1.00 89.69 195 ARG A O 1
ATOM 1533 N N . VAL A 1 196 ? -33.697 -7.940 21.978 1.00 89.44 196 VAL A N 1
ATOM 1534 C CA . VAL A 1 196 ? -34.253 -9.257 22.337 1.00 89.44 196 VAL A CA 1
ATOM 1535 C C . VAL A 1 196 ? -33.948 -9.617 23.794 1.00 89.44 196 VAL A C 1
ATOM 1537 O O . VAL A 1 196 ? -34.842 -10.063 24.517 1.00 89.44 196 VAL A O 1
ATOM 1540 N N . VAL A 1 197 ? -32.721 -9.384 24.273 1.00 88.12 197 VAL A N 1
ATOM 1541 C CA . VAL A 1 197 ? -32.363 -9.588 25.689 1.00 88.12 197 VAL A CA 1
ATOM 1542 C C . VAL A 1 197 ? -33.206 -8.694 26.601 1.00 88.12 197 VAL A C 1
ATOM 1544 O O . VAL A 1 197 ? -33.745 -9.186 27.591 1.00 88.12 197 VAL A O 1
ATOM 1547 N N . HIS A 1 198 ? -33.392 -7.415 26.257 1.00 88.75 198 HIS A N 1
ATOM 1548 C CA . HIS A 1 198 ? -34.212 -6.494 27.047 1.00 88.75 198 HIS A CA 1
ATOM 1549 C C . HIS A 1 198 ? -35.692 -6.910 27.084 1.00 88.75 198 HIS A C 1
ATOM 1551 O O . HIS A 1 198 ? -36.295 -6.910 28.157 1.00 88.75 198 HIS A O 1
ATOM 1557 N N . ALA A 1 199 ? -36.266 -7.335 25.953 1.00 86.81 199 ALA A N 1
ATOM 1558 C CA . ALA A 1 199 ? -37.637 -7.846 25.889 1.00 86.81 199 ALA A CA 1
ATOM 1559 C C . ALA A 1 199 ? -37.833 -9.105 26.760 1.00 86.81 199 ALA A C 1
ATOM 1561 O O . ALA A 1 199 ? -38.800 -9.192 27.518 1.00 86.81 199 ALA A O 1
ATOM 1562 N N . ASN A 1 200 ? -36.879 -10.042 26.731 1.00 88.88 200 ASN A N 1
ATOM 1563 C CA . ASN A 1 200 ? -36.893 -11.223 27.600 1.00 88.88 200 ASN A CA 1
ATOM 1564 C C . ASN A 1 200 ? -36.804 -10.848 29.092 1.00 88.88 200 ASN A C 1
ATOM 1566 O O . ASN A 1 200 ? -37.505 -11.435 29.918 1.00 88.88 200 ASN A O 1
ATOM 1570 N N . LEU A 1 201 ? -35.990 -9.848 29.446 1.00 88.56 201 LEU A N 1
ATOM 1571 C CA . LEU A 1 201 ? -35.861 -9.349 30.820 1.00 88.56 201 LEU A CA 1
ATOM 1572 C C . LEU A 1 201 ? -37.146 -8.657 31.309 1.00 88.56 201 LEU A C 1
ATOM 1574 O O . LEU A 1 201 ? -37.560 -8.866 32.452 1.00 88.56 201 LEU A O 1
ATOM 1578 N N . GLN A 1 202 ? -37.830 -7.901 30.443 1.00 87.88 202 GLN A N 1
ATOM 1579 C CA . GLN A 1 202 ? -39.156 -7.346 30.740 1.00 87.88 202 GLN A CA 1
ATOM 1580 C C . GLN A 1 202 ? -40.200 -8.455 30.956 1.00 87.88 202 GLN A C 1
ATOM 1582 O O . GLN A 1 202 ? -40.931 -8.413 31.945 1.00 87.88 202 GLN A O 1
ATOM 1587 N N . ALA A 1 203 ? -40.232 -9.483 30.100 1.00 87.69 203 ALA A N 1
ATOM 1588 C CA . ALA A 1 203 ? -41.154 -10.615 30.238 1.00 87.69 203 ALA A CA 1
ATOM 1589 C C . ALA A 1 203 ? -40.919 -11.417 31.535 1.00 87.69 203 ALA A C 1
ATOM 1591 O O . ALA A 1 203 ? -41.874 -11.773 32.233 1.00 87.69 203 ALA A O 1
ATOM 1592 N N . GLN A 1 204 ? -39.657 -11.644 31.917 1.00 87.06 204 GLN A N 1
ATOM 1593 C CA . GLN A 1 204 ? -39.313 -12.240 33.214 1.00 87.06 204 GLN A CA 1
ATOM 1594 C C . GLN A 1 204 ? -39.749 -11.349 34.385 1.00 87.06 204 GLN A C 1
ATOM 1596 O O . GLN A 1 204 ? -40.326 -11.850 35.347 1.00 87.06 204 GLN A O 1
ATOM 1601 N N . THR A 1 205 ? -39.544 -10.032 34.289 1.00 88.25 205 THR A N 1
ATOM 1602 C CA . THR A 1 205 ? -39.958 -9.071 35.327 1.00 88.25 205 THR A CA 1
ATOM 1603 C C . THR A 1 205 ? -41.479 -9.064 35.519 1.00 88.25 205 THR A C 1
ATOM 1605 O O . THR A 1 205 ? -41.948 -9.099 36.655 1.00 88.25 205 THR A O 1
ATOM 1608 N N . ALA A 1 206 ? -42.255 -9.099 34.430 1.00 86.38 206 ALA A N 1
ATOM 1609 C CA . ALA A 1 206 ? -43.712 -9.230 34.482 1.00 86.38 206 ALA A CA 1
ATOM 1610 C C . ALA A 1 206 ? -44.147 -10.562 35.122 1.00 86.38 206 ALA A C 1
ATOM 1612 O O . ALA A 1 206 ? -44.980 -10.570 36.024 1.00 86.38 206 ALA A O 1
ATOM 1613 N N . THR A 1 207 ? -43.507 -11.674 34.743 1.00 88.06 207 THR A N 1
ATOM 1614 C CA . THR A 1 207 ? -43.778 -13.002 35.328 1.00 88.06 207 THR A CA 1
ATOM 1615 C C . THR A 1 207 ? -43.508 -13.027 36.840 1.00 88.06 207 THR A C 1
ATOM 1617 O O . THR A 1 207 ? -44.269 -13.618 37.604 1.00 88.06 207 THR A O 1
ATOM 1620 N N . ILE A 1 208 ? -42.442 -12.360 37.298 1.00 87.12 208 ILE A N 1
ATOM 1621 C CA . ILE A 1 208 ? -42.125 -12.219 38.728 1.00 87.12 208 ILE A CA 1
ATOM 1622 C C . ILE A 1 208 ? -43.178 -11.357 39.441 1.00 87.12 208 ILE A C 1
ATOM 1624 O O . ILE A 1 208 ? -43.588 -11.706 40.547 1.00 87.12 208 ILE A O 1
ATOM 1628 N N . ALA A 1 20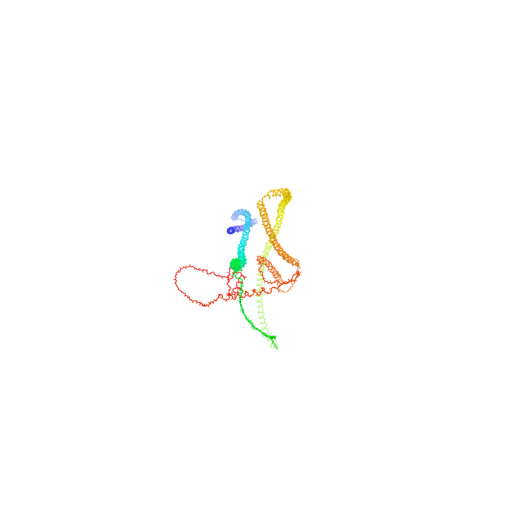9 ? -43.654 -10.273 38.820 1.00 86.88 209 ALA A N 1
ATOM 1629 C CA . ALA A 1 209 ? -44.711 -9.435 39.385 1.00 86.88 209 ALA A CA 1
ATOM 1630 C C . ALA A 1 209 ? -46.031 -10.209 39.563 1.00 86.88 209 ALA A C 1
ATOM 1632 O O . ALA A 1 209 ? -46.605 -10.180 40.652 1.00 86.88 209 ALA A O 1
ATOM 1633 N N . ASP A 1 210 ? -46.463 -10.972 38.554 1.00 85.56 210 ASP A N 1
ATOM 1634 C CA . ASP A 1 210 ? -47.666 -11.815 38.632 1.00 85.56 210 ASP A CA 1
ATOM 1635 C C . ASP A 1 210 ? -47.538 -12.910 39.703 1.00 85.56 210 ASP A C 1
ATOM 1637 O O . ASP A 1 210 ? -48.486 -13.166 40.452 1.00 85.56 210 ASP A O 1
ATOM 1641 N N . LEU A 1 211 ? -46.356 -13.524 39.844 1.00 85.94 211 LEU A N 1
ATOM 1642 C CA . LEU A 1 211 ? -46.079 -14.488 40.915 1.00 85.94 211 LEU A CA 1
ATOM 1643 C C . LEU A 1 211 ? -46.156 -13.842 42.306 1.00 85.94 211 LEU A C 1
ATOM 1645 O O . LEU A 1 211 ? -46.758 -14.425 43.209 1.00 85.94 211 LEU A O 1
ATOM 1649 N N . VAL A 1 212 ? -45.612 -12.632 42.484 1.00 87.62 212 VAL A N 1
ATOM 1650 C CA . VAL A 1 212 ? -45.708 -11.880 43.749 1.00 87.62 212 VAL A CA 1
ATOM 1651 C C . VAL A 1 212 ? -47.163 -11.525 44.066 1.00 87.62 212 VAL A C 1
ATOM 1653 O O . VAL A 1 212 ? -47.612 -11.789 45.181 1.00 87.62 212 VAL A O 1
ATOM 1656 N N . ILE A 1 213 ? -47.925 -11.011 43.095 1.00 86.06 213 ILE A N 1
ATOM 1657 C CA . ILE A 1 213 ? -49.358 -10.706 43.253 1.00 86.06 213 ILE A CA 1
ATOM 1658 C C . ILE A 1 213 ? -50.137 -11.971 43.637 1.00 86.06 213 ILE A C 1
ATOM 1660 O O . ILE A 1 213 ? -50.934 -11.941 44.577 1.00 86.06 213 ILE A O 1
ATOM 1664 N N . THR A 1 214 ? -49.860 -13.096 42.972 1.00 82.81 214 THR A N 1
ATOM 1665 C CA . THR A 1 214 ? -50.500 -14.389 43.249 1.00 82.81 214 THR A CA 1
ATOM 1666 C C . THR A 1 214 ? -50.183 -14.871 44.664 1.00 82.81 214 THR A C 1
ATOM 1668 O O . THR A 1 214 ? -51.104 -15.155 45.425 1.00 82.81 214 THR A O 1
ATOM 1671 N N . MET A 1 215 ? -48.907 -14.894 45.069 1.00 81.06 215 MET A N 1
ATOM 1672 C CA . MET A 1 215 ? -48.494 -15.277 46.429 1.00 81.06 215 MET A CA 1
ATOM 1673 C C . MET A 1 215 ? -49.093 -14.359 47.503 1.00 81.06 215 MET A C 1
ATOM 1675 O O . MET A 1 215 ? -49.452 -14.821 48.590 1.00 81.06 215 MET A O 1
ATOM 1679 N N . GLN A 1 216 ? -49.224 -13.065 47.209 1.00 82.88 216 GLN A N 1
ATOM 1680 C CA . GLN A 1 216 ? -49.795 -12.090 48.128 1.00 82.88 216 GLN A CA 1
ATOM 1681 C C . GLN A 1 216 ? -51.314 -12.274 48.263 1.00 82.88 216 GLN A C 1
ATOM 1683 O O . GLN A 1 216 ? -51.803 -12.320 49.395 1.00 82.88 216 GLN A O 1
ATOM 1688 N N . MET A 1 217 ? -52.042 -12.510 47.162 1.00 79.06 217 MET A N 1
ATOM 1689 C CA . MET A 1 217 ? -53.447 -12.943 47.193 1.00 79.06 217 MET A CA 1
ATOM 1690 C C . MET A 1 217 ? -53.627 -14.239 47.986 1.00 79.06 217 MET A C 1
ATOM 1692 O O . MET A 1 217 ? -54.497 -14.300 48.850 1.00 79.06 217 MET A O 1
ATOM 1696 N N . ASP A 1 218 ? -52.777 -15.241 47.766 1.00 80.25 218 ASP A N 1
ATOM 1697 C CA . ASP A 1 218 ? -52.798 -16.513 48.495 1.00 80.25 218 ASP A CA 1
ATOM 1698 C C . ASP A 1 218 ? -52.617 -16.311 50.011 1.00 80.25 218 ASP A C 1
ATOM 1700 O O . ASP A 1 218 ? -53.252 -16.987 50.825 1.00 80.25 218 ASP A O 1
ATOM 1704 N N . SER A 1 219 ? -51.773 -15.350 50.406 1.00 81.12 219 SER A N 1
ATOM 1705 C CA . SER A 1 219 ? -51.581 -14.972 51.809 1.00 81.12 219 SER A CA 1
ATOM 1706 C C . SER A 1 219 ? -52.816 -14.281 52.404 1.00 81.12 219 SER A C 1
ATOM 1708 O O . SER A 1 219 ? -53.202 -14.592 53.530 1.00 81.12 219 SER A O 1
ATOM 1710 N N . GLU A 1 220 ? -53.486 -13.407 51.646 1.00 78.19 220 GLU A N 1
ATOM 1711 C CA . GLU A 1 220 ? -54.711 -12.723 52.079 1.00 78.19 220 GLU A CA 1
ATOM 1712 C C . GLU A 1 220 ? -55.924 -13.661 52.118 1.00 78.19 220 GLU A C 1
ATOM 1714 O O . GLU A 1 220 ? -56.743 -13.567 53.030 1.00 78.19 220 GLU A O 1
ATOM 1719 N N . VAL A 1 221 ? -56.022 -14.624 51.196 1.00 85.25 221 VAL A N 1
ATOM 1720 C CA . VAL A 1 221 ? -57.032 -15.694 51.237 1.00 85.25 221 VAL A CA 1
ATOM 1721 C C . VAL A 1 221 ? -56.846 -16.552 52.490 1.00 85.25 221 VAL A C 1
ATOM 1723 O O . VAL A 1 221 ? -57.819 -16.809 53.199 1.00 85.25 221 VAL A O 1
ATOM 1726 N N . LYS A 1 222 ? -55.604 -16.925 52.831 1.00 83.50 222 LYS A N 1
ATOM 1727 C CA . LYS A 1 222 ? -55.300 -17.674 54.064 1.00 83.50 222 LYS A CA 1
ATOM 1728 C C . LYS A 1 222 ? -55.659 -16.863 55.316 1.00 83.50 222 LYS A C 1
ATOM 1730 O O . LYS A 1 222 ? -56.385 -17.382 56.163 1.00 83.50 222 LYS A O 1
ATOM 1735 N N . LYS A 1 223 ? -55.274 -15.580 55.394 1.00 84.12 223 LYS A N 1
ATOM 1736 C CA . LYS A 1 223 ? -55.677 -14.666 56.487 1.00 84.12 223 LYS A CA 1
ATOM 1737 C C . LYS A 1 223 ? -57.198 -14.552 56.620 1.00 84.12 223 LYS A C 1
ATOM 1739 O O . LYS A 1 223 ? -57.716 -14.691 57.723 1.00 84.12 223 LYS A O 1
ATOM 1744 N N . ARG A 1 224 ? -57.922 -14.354 55.510 1.00 81.75 224 ARG A N 1
ATOM 1745 C CA . ARG A 1 224 ? -59.395 -14.304 55.498 1.00 81.75 224 ARG A CA 1
ATOM 1746 C C . ARG A 1 224 ? -60.016 -15.612 55.980 1.00 81.75 224 ARG A C 1
ATOM 1748 O O . ARG A 1 224 ? -60.918 -15.561 56.801 1.00 81.75 224 ARG A O 1
ATOM 1755 N N . SER A 1 225 ? -59.507 -16.764 55.539 1.00 85.88 225 SER A N 1
ATOM 1756 C CA . SER A 1 225 ? -60.029 -18.070 55.967 1.00 85.88 225 SER A CA 1
ATOM 1757 C C . SER A 1 225 ? -59.833 -18.342 57.465 1.00 85.88 225 SER A C 1
ATOM 1759 O O . SER A 1 225 ? -60.707 -18.941 58.087 1.00 85.88 225 SER A O 1
ATOM 1761 N N . ALA A 1 226 ? -58.735 -17.853 58.056 1.00 84.81 226 ALA A N 1
ATOM 1762 C CA . ALA A 1 226 ? -58.521 -17.892 59.501 1.00 84.81 226 ALA A CA 1
ATOM 1763 C C . ALA A 1 226 ? -59.492 -16.950 60.232 1.00 84.81 226 ALA A C 1
ATOM 1765 O O . ALA A 1 226 ? -60.190 -17.380 61.145 1.00 84.81 226 ALA A O 1
ATOM 1766 N N . LEU A 1 227 ? -59.628 -15.703 59.763 1.00 86.06 227 LEU A N 1
ATOM 1767 C CA . LEU A 1 227 ? -60.551 -14.726 60.349 1.00 86.06 227 LEU A CA 1
ATOM 1768 C C . LEU A 1 227 ? -62.022 -15.186 60.270 1.00 86.06 227 LEU A C 1
ATOM 1770 O O . LEU A 1 227 ? -62.783 -14.987 61.211 1.00 86.06 227 LEU A O 1
ATOM 1774 N N . ASP A 1 228 ? -62.423 -15.843 59.177 1.00 84.56 228 ASP A N 1
ATOM 1775 C CA . ASP A 1 228 ? -63.746 -16.463 59.022 1.00 84.56 228 ASP A CA 1
ATOM 1776 C C . ASP A 1 228 ? -63.948 -17.674 59.948 1.00 84.56 228 ASP A C 1
ATOM 1778 O O . ASP A 1 228 ? -65.086 -17.964 60.324 1.00 84.56 228 ASP A O 1
ATOM 1782 N N . ALA A 1 229 ? -62.884 -18.393 60.319 1.00 87.56 229 ALA A N 1
ATOM 1783 C CA . ALA A 1 229 ? -62.950 -19.467 61.309 1.00 87.56 229 ALA A CA 1
ATOM 1784 C C . ALA A 1 229 ? -63.099 -18.898 62.730 1.00 87.56 229 ALA A C 1
ATOM 1786 O O . ALA A 1 229 ? -63.991 -19.325 63.464 1.00 87.56 229 ALA A O 1
ATOM 1787 N N . ASP A 1 230 ? -62.321 -17.870 63.078 1.00 87.00 230 ASP A N 1
ATOM 1788 C CA . ASP A 1 230 ? -62.431 -17.157 64.356 1.00 87.00 230 ASP A CA 1
ATOM 1789 C C . ASP A 1 230 ? -63.814 -16.497 64.517 1.00 87.00 230 ASP A C 1
ATOM 1791 O O . ASP A 1 230 ? -64.434 -16.587 65.577 1.00 87.00 230 ASP A O 1
ATOM 1795 N N . LEU A 1 231 ? -64.364 -15.909 63.446 1.00 86.81 231 LEU A N 1
ATOM 1796 C CA . LEU A 1 231 ? -65.722 -15.349 63.428 1.00 86.81 231 LEU A CA 1
ATOM 1797 C C . LEU A 1 231 ? -66.828 -16.409 63.557 1.00 86.81 231 LEU A C 1
ATOM 1799 O O . LEU A 1 231 ? -67.911 -16.087 64.049 1.00 86.81 231 LEU A O 1
ATOM 1803 N N . ARG A 1 232 ? -66.593 -17.660 63.135 1.00 88.44 232 ARG A N 1
ATOM 1804 C CA . ARG A 1 232 ? -67.516 -18.779 63.408 1.00 88.44 232 ARG A CA 1
ATOM 1805 C C . ARG A 1 232 ? -67.449 -19.170 64.877 1.00 88.44 232 ARG A C 1
ATOM 1807 O O . ARG A 1 232 ? -68.479 -19.126 65.536 1.00 88.44 232 ARG A O 1
ATOM 1814 N N . LEU A 1 233 ? -66.249 -19.403 65.412 1.00 89.00 233 LEU A N 1
ATOM 1815 C CA . LEU A 1 233 ? -66.050 -19.723 66.830 1.00 89.00 233 LEU A CA 1
ATOM 1816 C C . LEU A 1 233 ? -66.637 -18.645 67.758 1.00 89.00 233 LEU A C 1
ATOM 1818 O O . LEU A 1 233 ? -67.253 -18.975 68.768 1.00 89.00 233 LEU A O 1
ATOM 1822 N N . ALA A 1 234 ? -66.510 -17.364 67.400 1.00 84.75 234 ALA A N 1
ATOM 1823 C CA . ALA A 1 234 ? -67.122 -16.261 68.137 1.00 84.75 234 ALA A CA 1
ATOM 1824 C C . ALA A 1 234 ? -68.663 -16.275 68.070 1.00 84.75 234 ALA A C 1
ATOM 1826 O O . ALA A 1 234 ? -69.315 -16.013 69.079 1.00 84.75 234 ALA A O 1
ATOM 1827 N N . ARG A 1 235 ? -69.264 -16.608 66.917 1.00 89.44 235 ARG A N 1
ATOM 1828 C CA . ARG A 1 235 ? -70.725 -16.782 66.795 1.00 89.44 235 ARG A CA 1
ATOM 1829 C C . ARG A 1 235 ? -71.222 -17.978 67.597 1.00 89.44 235 ARG A C 1
ATOM 1831 O O . ARG A 1 235 ? -72.196 -17.833 68.324 1.00 89.44 235 ARG A O 1
ATOM 1838 N N . ASP A 1 236 ? -70.527 -19.108 67.519 1.00 90.00 236 ASP A N 1
ATOM 1839 C CA . ASP A 1 236 ? -70.869 -20.318 68.267 1.00 90.00 236 ASP A CA 1
ATOM 1840 C C . ASP A 1 236 ? -70.819 -20.045 69.783 1.00 90.00 236 ASP A C 1
ATOM 1842 O O . ASP A 1 236 ? -71.736 -20.418 70.512 1.00 90.00 236 ASP A O 1
ATOM 1846 N N . GLN A 1 237 ? -69.809 -19.301 70.259 1.00 89.56 237 GLN A N 1
ATOM 1847 C CA . GLN A 1 237 ? -69.725 -18.838 71.652 1.00 89.56 237 GLN A CA 1
ATOM 1848 C C . GLN A 1 237 ? -70.866 -17.889 72.046 1.00 89.56 237 GLN A C 1
ATOM 1850 O O . GLN A 1 237 ? -71.379 -18.002 73.158 1.00 89.56 237 GLN A O 1
ATOM 1855 N N . VAL A 1 238 ? -71.282 -16.969 71.166 1.00 87.75 238 VAL A N 1
ATOM 1856 C CA . VAL A 1 238 ? -72.440 -16.092 71.419 1.00 87.75 238 VAL A CA 1
ATOM 1857 C C . VAL A 1 238 ? -73.723 -16.914 71.520 1.00 87.75 238 VAL A C 1
ATOM 1859 O O . VAL A 1 238 ? -74.429 -16.781 72.514 1.00 87.75 238 VAL A O 1
ATOM 1862 N N . SER A 1 239 ? -73.986 -17.829 70.585 1.00 89.38 239 SER A N 1
ATOM 1863 C CA . SER A 1 239 ? -75.170 -18.696 70.639 1.00 89.38 239 SER A CA 1
ATOM 1864 C C . SER A 1 239 ? -75.173 -19.633 71.850 1.00 89.38 239 SER A C 1
ATOM 1866 O O . SER A 1 239 ? -76.231 -19.908 72.415 1.00 89.38 239 SER A O 1
ATOM 1868 N N . ASP A 1 240 ? -74.007 -20.090 72.311 1.00 88.56 240 ASP A N 1
ATOM 1869 C CA . ASP A 1 240 ? -73.904 -20.899 73.528 1.00 88.56 240 ASP A CA 1
ATOM 1870 C C . ASP A 1 240 ? -74.090 -20.060 74.812 1.00 88.56 240 ASP A C 1
ATOM 1872 O O . ASP A 1 240 ? -74.614 -20.561 75.809 1.00 88.56 240 ASP A O 1
ATOM 1876 N N . LEU A 1 241 ? -73.746 -18.765 74.793 1.00 86.94 241 LEU A N 1
ATOM 1877 C CA . LEU A 1 241 ? -74.082 -17.806 75.855 1.00 86.94 241 LEU A CA 1
ATOM 1878 C C . LEU A 1 241 ? -75.573 -17.435 75.855 1.00 86.94 241 LEU A C 1
ATOM 1880 O O . LEU A 1 241 ? -76.177 -17.410 76.925 1.00 86.94 241 LEU A O 1
ATOM 1884 N N . GLU A 1 242 ? -76.182 -17.217 74.687 1.00 88.69 242 GLU A N 1
ATOM 1885 C CA . GLU A 1 242 ? -77.629 -17.012 74.525 1.00 88.69 242 GLU A CA 1
ATOM 1886 C C . GLU A 1 242 ? -78.404 -18.225 75.061 1.00 88.69 242 GLU A C 1
ATOM 1888 O O . GLU A 1 242 ? -79.297 -18.076 75.893 1.00 88.69 242 GLU A O 1
ATOM 1893 N N . ARG A 1 243 ? -77.988 -19.450 74.708 1.00 90.06 243 ARG A N 1
ATOM 1894 C CA . ARG A 1 243 ? -78.610 -20.683 75.217 1.00 90.06 243 ARG A CA 1
ATOM 1895 C C . ARG A 1 243 ? -78.511 -20.811 76.745 1.00 90.06 243 ARG A C 1
ATOM 1897 O O . ARG A 1 243 ? -79.443 -21.310 77.374 1.00 90.06 243 ARG A O 1
ATOM 1904 N N . ARG A 1 244 ? -77.407 -20.356 77.355 1.00 89.25 244 ARG A N 1
ATOM 1905 C CA . ARG A 1 244 ? -77.239 -20.292 78.823 1.00 89.25 244 ARG A CA 1
ATOM 1906 C C . ARG A 1 244 ? -78.059 -19.163 79.456 1.00 89.25 244 ARG A C 1
ATOM 1908 O O . ARG A 1 244 ? -78.517 -19.324 80.583 1.00 89.25 244 ARG A O 1
ATOM 1915 N N . HIS A 1 245 ? -78.262 -18.046 78.756 1.00 88.00 245 HIS A N 1
ATOM 1916 C CA . HIS A 1 245 ? -79.137 -16.958 79.197 1.00 88.00 245 HIS A CA 1
ATOM 1917 C C . HIS A 1 245 ? -80.592 -17.436 79.270 1.00 88.00 245 HIS A C 1
ATOM 1919 O O . HIS A 1 245 ? -81.198 -17.360 80.334 1.00 88.00 245 HIS A O 1
ATOM 1925 N N . ASP A 1 246 ? -81.098 -18.051 78.200 1.00 89.56 246 ASP A N 1
ATOM 1926 C CA . ASP A 1 246 ? -82.399 -18.732 78.146 1.00 89.56 246 ASP A CA 1
ATOM 1927 C C . ASP A 1 246 ? -82.597 -19.733 79.300 1.00 89.56 246 ASP A C 1
ATOM 1929 O O . ASP A 1 246 ? -83.665 -19.815 79.909 1.00 89.56 246 ASP A O 1
ATOM 1933 N N . GLU A 1 247 ? -81.569 -20.526 79.605 1.00 90.19 247 GLU A N 1
ATOM 1934 C CA . GLU A 1 247 ? -81.588 -21.543 80.663 1.00 90.19 247 GLU A CA 1
ATOM 1935 C C . GLU A 1 247 ? -81.589 -20.907 82.074 1.00 90.19 247 GLU A C 1
ATOM 1937 O O . GLU A 1 247 ? -82.305 -21.366 82.972 1.00 90.19 247 GLU A O 1
ATOM 1942 N N . ASN A 1 248 ? -80.898 -19.774 82.246 1.00 86.31 248 ASN A N 1
ATOM 1943 C CA . ASN A 1 248 ? -80.945 -18.944 83.454 1.00 86.31 248 ASN A CA 1
ATOM 1944 C C . ASN A 1 248 ? -82.281 -18.193 83.618 1.00 86.31 248 ASN A C 1
ATOM 1946 O O . ASN A 1 248 ? -82.790 -18.091 84.734 1.00 86.31 248 ASN A O 1
ATOM 1950 N N . GLU A 1 249 ? -82.904 -17.705 82.542 1.00 90.88 249 GLU A N 1
ATOM 1951 C CA . GLU A 1 249 ? -84.244 -17.106 82.607 1.00 90.88 249 GLU A CA 1
ATOM 1952 C C . GLU A 1 249 ? -85.296 -18.151 82.991 1.00 90.88 249 GLU A C 1
ATOM 1954 O O . GLU A 1 249 ? -86.123 -17.911 83.871 1.00 90.88 249 GLU A O 1
ATOM 1959 N N . ARG A 1 250 ? -85.234 -19.354 82.402 1.00 89.69 250 ARG A N 1
ATOM 1960 C CA . ARG A 1 250 ? -86.143 -20.467 82.730 1.00 89.69 250 ARG A CA 1
ATOM 1961 C C . ARG A 1 250 ? -86.019 -20.901 84.191 1.00 89.69 250 ARG A C 1
ATOM 1963 O O . ARG A 1 250 ? -87.042 -21.110 84.842 1.00 89.69 250 ARG A O 1
ATOM 1970 N N . THR A 1 251 ? -84.801 -21.002 84.726 1.00 88.81 251 THR A N 1
ATOM 1971 C CA . THR A 1 251 ? -84.584 -21.318 86.152 1.00 88.81 251 THR A CA 1
ATOM 1972 C C . THR A 1 251 ? -84.996 -20.166 87.069 1.00 88.81 251 THR A C 1
ATOM 1974 O O . THR A 1 251 ? -85.638 -20.413 88.087 1.00 88.81 251 THR A O 1
ATOM 1977 N N . THR A 1 252 ? -84.762 -18.908 86.683 1.00 86.00 252 THR A N 1
ATOM 1978 C CA . THR A 1 252 ? -85.257 -17.729 87.421 1.00 86.00 252 THR A CA 1
ATOM 1979 C C . THR A 1 252 ? -86.789 -17.701 87.473 1.00 86.00 252 THR A C 1
ATOM 1981 O O . THR A 1 252 ? -87.371 -17.484 88.536 1.00 86.00 252 THR A O 1
ATOM 1984 N N . LEU A 1 253 ? -87.471 -17.998 86.362 1.00 89.75 253 LEU A N 1
ATOM 1985 C CA . LEU A 1 253 ? -88.931 -18.124 86.306 1.00 89.75 253 LEU A CA 1
ATOM 1986 C C . LEU A 1 253 ? -89.450 -19.319 87.124 1.00 89.75 253 LEU A C 1
ATOM 1988 O O . LEU A 1 253 ? -90.523 -19.216 87.719 1.00 89.75 253 LEU A O 1
ATOM 1992 N N . HIS A 1 254 ? -88.706 -20.428 87.194 1.00 88.75 254 HIS A N 1
ATOM 1993 C CA . HIS A 1 254 ? -89.029 -21.563 88.068 1.00 88.75 254 HIS A CA 1
ATOM 1994 C C . HIS A 1 254 ? -88.955 -21.159 89.545 1.00 88.75 254 HIS A C 1
ATOM 1996 O O . HIS A 1 254 ? -89.952 -21.266 90.254 1.00 88.75 254 HIS A O 1
ATOM 2002 N N . LEU A 1 255 ? -87.826 -20.591 89.975 1.00 87.62 255 LEU A N 1
ATOM 2003 C CA . LEU A 1 255 ? -87.609 -20.118 91.346 1.00 87.62 255 LEU A CA 1
ATOM 2004 C C . LEU A 1 255 ? -88.593 -19.008 91.743 1.00 87.62 255 LEU A C 1
ATOM 2006 O O . LEU A 1 255 ? -89.027 -18.953 92.889 1.00 87.62 255 LEU A O 1
ATOM 2010 N N . THR A 1 256 ? -89.004 -18.153 90.803 1.00 86.00 256 THR A N 1
ATOM 2011 C CA . THR A 1 256 ? -90.041 -17.132 91.043 1.00 86.00 256 THR A CA 1
ATOM 2012 C C . THR A 1 256 ? -91.411 -17.774 91.283 1.00 86.00 256 THR A C 1
ATOM 2014 O O . THR A 1 256 ? -92.137 -17.354 92.182 1.00 86.00 256 THR A O 1
ATOM 2017 N N . ARG A 1 257 ? -91.762 -18.829 90.532 1.00 89.12 257 ARG A N 1
ATOM 2018 C CA . ARG A 1 257 ? -92.993 -19.607 90.763 1.00 89.12 257 ARG A CA 1
ATOM 2019 C C . ARG A 1 257 ? -92.939 -20.388 92.072 1.00 89.12 257 ARG A C 1
ATOM 2021 O O . ARG A 1 257 ? -93.934 -20.406 92.783 1.00 89.12 257 ARG A O 1
ATOM 2028 N N . GLU A 1 258 ? -91.805 -20.999 92.407 1.00 88.69 258 GLU A N 1
ATOM 2029 C CA . GLU A 1 258 ? -91.623 -21.704 93.681 1.00 88.69 258 GLU A CA 1
ATOM 2030 C C . GLU A 1 258 ? -91.674 -20.749 94.872 1.00 88.69 258 GLU A C 1
ATOM 2032 O O . GLU A 1 258 ? -92.355 -21.058 95.844 1.00 88.69 258 GLU A O 1
ATOM 2037 N N . ASN A 1 259 ? -91.049 -19.570 94.784 1.00 80.88 259 ASN A N 1
ATOM 2038 C CA . ASN A 1 259 ? -91.201 -18.526 95.796 1.00 80.88 259 ASN A CA 1
ATOM 2039 C C . ASN A 1 259 ? -92.660 -18.093 95.925 1.00 80.88 259 ASN A C 1
ATOM 2041 O O . ASN A 1 259 ? -93.148 -18.035 97.044 1.00 80.88 259 ASN A O 1
ATOM 2045 N N . HIS A 1 260 ? -93.389 -17.881 94.828 1.00 89.06 260 HIS A N 1
ATOM 2046 C CA . HIS A 1 260 ? -94.809 -17.534 94.917 1.00 89.06 260 HIS A CA 1
ATOM 2047 C C . HIS A 1 260 ? -95.667 -18.669 95.507 1.00 89.06 260 HIS A C 1
ATOM 2049 O O . HIS A 1 260 ? -96.580 -18.429 96.294 1.00 89.06 260 HIS A O 1
ATOM 2055 N N . ASP A 1 261 ? -95.359 -19.930 95.197 1.00 86.56 261 ASP A N 1
ATOM 2056 C CA . ASP A 1 261 ? -96.058 -21.075 95.781 1.00 86.56 261 ASP A CA 1
ATOM 2057 C C . ASP A 1 261 ? -95.699 -21.267 97.270 1.00 86.56 261 ASP A C 1
ATOM 2059 O O . ASP A 1 261 ? -96.553 -21.659 98.067 1.00 86.56 261 ASP A O 1
ATOM 2063 N N . LEU A 1 262 ? -94.471 -20.916 97.676 1.00 85.81 262 LEU A N 1
ATOM 2064 C CA . LEU A 1 262 ? -94.018 -20.837 99.069 1.00 85.81 262 LEU A CA 1
ATOM 2065 C C . LEU A 1 262 ? -94.617 -19.638 99.816 1.00 85.81 262 LEU A C 1
ATOM 2067 O O . LEU A 1 262 ? -94.999 -19.804 100.968 1.00 85.81 262 LEU A O 1
ATOM 2071 N N . GLU A 1 263 ? -94.785 -18.478 99.181 1.00 83.50 263 GLU A N 1
ATOM 2072 C CA . GLU A 1 263 ? -95.534 -17.326 99.700 1.00 83.50 263 GLU A CA 1
ATOM 2073 C C . GLU A 1 263 ? -96.994 -17.713 99.925 1.00 83.50 263 GLU A C 1
ATOM 2075 O O . GLU A 1 263 ? -97.512 -17.523 101.018 1.00 83.50 263 GLU A O 1
ATOM 2080 N N . LEU A 1 264 ? -97.643 -18.358 98.951 1.00 85.50 264 LEU A N 1
ATOM 2081 C CA . LEU A 1 264 ? -99.004 -18.874 99.098 1.00 85.50 264 LEU A CA 1
ATOM 2082 C C . LEU A 1 264 ? -99.095 -19.983 100.155 1.00 85.50 264 LEU A C 1
ATOM 2084 O O . LEU A 1 264 ? -100.160 -20.173 100.743 1.00 85.50 264 LEU A O 1
ATOM 2088 N N . ARG A 1 265 ? -98.028 -20.751 100.412 1.00 84.69 265 ARG A N 1
ATOM 2089 C CA . ARG A 1 265 ? -97.968 -21.711 101.532 1.00 84.69 265 ARG A CA 1
ATOM 2090 C C . ARG A 1 265 ? -97.746 -21.003 102.867 1.00 84.69 265 ARG A C 1
ATOM 2092 O O . ARG A 1 265 ? -98.419 -21.362 103.819 1.00 84.69 265 ARG A O 1
ATOM 2099 N N . LEU A 1 266 ? -96.891 -19.985 102.945 1.00 76.50 266 LEU A N 1
ATOM 2100 C CA . LEU A 1 266 ? -96.678 -19.159 104.139 1.00 76.50 266 LEU A CA 1
ATOM 2101 C C . LEU A 1 266 ? -97.904 -18.306 104.470 1.00 76.50 266 LEU A C 1
ATOM 2103 O O . LEU A 1 266 ? -98.204 -18.126 105.641 1.00 76.50 266 LEU A O 1
ATOM 2107 N N . GLN A 1 267 ? -98.654 -17.850 103.468 1.00 81.75 267 GLN A N 1
ATOM 2108 C CA . GLN A 1 267 ? -99.939 -17.186 103.641 1.00 81.75 267 GLN A CA 1
ATOM 2109 C C . GLN A 1 267 ? -101.014 -18.188 104.064 1.00 81.75 267 GLN A C 1
ATOM 2111 O O . GLN A 1 267 ? -101.753 -17.890 104.988 1.00 81.75 267 GLN A O 1
ATOM 2116 N N . ARG A 1 268 ? -101.067 -19.403 103.495 1.00 83.62 268 ARG A N 1
ATOM 2117 C CA . ARG A 1 268 ? -101.971 -20.461 103.992 1.00 83.62 268 ARG A CA 1
ATOM 2118 C C . ARG A 1 268 ? -101.636 -20.890 105.421 1.00 83.62 268 ARG A C 1
ATOM 2120 O O . ARG A 1 268 ? -102.551 -21.001 106.221 1.00 83.62 268 ARG A O 1
ATOM 2127 N N . VAL A 1 269 ? -100.357 -21.050 105.761 1.00 81.69 269 VAL A N 1
ATOM 2128 C CA . VAL A 1 269 ? -99.869 -21.327 107.124 1.00 81.69 269 VAL A CA 1
ATOM 2129 C C . VAL A 1 269 ? -100.060 -20.116 108.039 1.00 81.69 269 VAL A C 1
ATOM 2131 O O . VAL A 1 269 ? -100.298 -20.295 109.224 1.00 81.69 269 VAL A O 1
ATOM 2134 N N . GLY A 1 270 ? -100.025 -18.891 107.516 1.00 77.12 270 GLY A N 1
ATOM 2135 C CA . GLY A 1 270 ? -100.351 -17.658 108.231 1.00 77.12 270 GLY A CA 1
ATOM 2136 C C . GLY A 1 270 ? -101.842 -17.569 108.545 1.00 77.12 270 GLY A C 1
ATOM 2137 O O . GLY A 1 270 ? -102.207 -17.397 109.701 1.00 77.12 270 GLY A O 1
ATOM 2138 N N . ASP A 1 271 ? -102.703 -17.805 107.558 1.00 80.19 271 ASP A N 1
ATOM 2139 C CA . ASP A 1 271 ? -104.150 -17.936 107.716 1.00 80.19 271 ASP A CA 1
ATOM 2140 C C . ASP A 1 271 ? -104.512 -19.132 108.602 1.00 80.19 271 ASP A C 1
ATOM 2142 O O . ASP A 1 271 ? -105.524 -19.085 109.286 1.00 80.19 271 ASP A O 1
ATOM 2146 N N . GLU A 1 272 ? -103.726 -20.210 108.605 1.00 80.56 272 GLU A N 1
ATOM 2147 C CA . GLU A 1 272 ? -103.889 -21.367 109.491 1.00 80.56 272 GLU A CA 1
ATOM 2148 C C . GLU A 1 272 ? -103.316 -21.121 110.880 1.00 80.56 272 GLU A C 1
ATOM 2150 O O . GLU A 1 272 ? -103.867 -21.648 111.835 1.00 80.56 272 GLU A O 1
ATOM 2155 N N . LEU A 1 273 ? -102.302 -20.274 111.049 1.00 76.38 273 LEU A N 1
ATOM 2156 C CA . LEU A 1 273 ? -101.833 -19.796 112.348 1.00 76.38 273 LEU A CA 1
ATOM 2157 C C . LEU A 1 273 ? -102.811 -18.770 112.928 1.00 76.38 273 LEU A C 1
ATOM 2159 O O . LEU A 1 273 ? -103.036 -18.739 114.129 1.00 76.38 273 LEU A O 1
ATOM 2163 N N . GLN A 1 274 ? -103.442 -17.962 112.081 1.00 73.38 274 GLN A N 1
ATOM 2164 C CA . GLN A 1 274 ? -104.433 -16.960 112.455 1.00 73.38 274 GLN A CA 1
ATOM 2165 C C . GLN A 1 274 ? -105.823 -17.586 112.633 1.00 73.38 274 GLN A C 1
ATOM 2167 O O . GLN A 1 274 ? -106.556 -17.168 113.525 1.00 73.38 274 GLN A O 1
ATOM 2172 N N . ARG A 1 275 ? -106.147 -18.661 111.898 1.00 75.31 275 ARG A N 1
ATOM 2173 C CA . ARG A 1 275 ? -107.266 -19.568 112.195 1.00 75.31 275 ARG A CA 1
ATOM 2174 C C . ARG A 1 275 ? -106.980 -20.436 113.407 1.00 75.31 275 ARG A C 1
ATOM 2176 O O . ARG A 1 275 ? -107.892 -20.577 114.192 1.00 75.31 275 ARG A O 1
ATOM 2183 N N . THR A 1 276 ? -105.789 -20.996 113.626 1.00 74.50 276 THR A N 1
ATOM 2184 C CA . THR A 1 276 ? -105.520 -21.794 114.843 1.00 74.50 276 THR A CA 1
ATOM 2185 C C . THR A 1 276 ? -105.413 -20.918 116.074 1.00 74.50 276 THR A C 1
ATOM 2187 O O . THR A 1 276 ? -105.965 -21.297 117.091 1.00 74.50 276 THR A O 1
ATOM 2190 N N . LYS A 1 277 ? -104.840 -19.713 115.981 1.00 66.38 277 LYS A N 1
ATOM 2191 C CA . LYS A 1 277 ? -104.981 -18.675 117.007 1.00 66.38 277 LYS A CA 1
ATOM 2192 C C . LYS A 1 277 ? -106.447 -18.295 117.182 1.00 66.38 277 LYS A C 1
ATOM 2194 O O . LYS A 1 277 ? -106.922 -18.318 118.301 1.00 66.38 277 LYS A O 1
ATOM 2199 N N . GLY A 1 278 ? -107.195 -18.084 116.101 1.00 70.12 278 GLY A N 1
ATOM 2200 C CA . GLY A 1 278 ? -108.647 -17.910 116.150 1.00 70.12 278 GLY A CA 1
ATOM 2201 C C . GLY A 1 278 ? -109.371 -19.078 116.827 1.00 70.12 278 GLY A C 1
ATOM 2202 O O . GLY A 1 278 ? -110.287 -18.821 117.583 1.00 70.12 278 GLY A O 1
ATOM 2203 N N . LEU A 1 279 ? -108.911 -20.322 116.639 1.00 71.56 279 LEU A N 1
ATOM 2204 C CA . LEU A 1 279 ? -109.358 -21.585 117.249 1.00 71.56 279 LEU A CA 1
ATOM 2205 C C . LEU A 1 279 ? -108.710 -21.870 118.617 1.00 71.56 279 LEU A C 1
ATOM 2207 O O . LEU A 1 279 ? -109.026 -22.894 119.207 1.00 71.56 279 LEU A O 1
ATOM 2211 N N . LEU A 1 280 ? -107.841 -20.994 119.132 1.00 61.28 280 LEU A N 1
ATOM 2212 C CA . LEU A 1 280 ? -107.156 -21.089 120.432 1.00 61.28 280 LEU A CA 1
ATOM 2213 C C . LEU A 1 280 ? -107.548 -19.921 121.348 1.00 61.28 280 LEU A C 1
ATOM 2215 O O . LEU A 1 280 ? -107.609 -20.092 122.557 1.00 61.28 280 LEU A O 1
ATOM 2219 N N . ASP A 1 281 ? -107.931 -18.786 120.773 1.00 59.75 281 ASP A N 1
ATOM 2220 C CA . ASP A 1 281 ? -108.836 -17.802 121.352 1.00 59.75 281 ASP A CA 1
ATOM 2221 C C . ASP A 1 281 ? -110.245 -18.424 121.409 1.00 59.75 281 ASP A C 1
ATOM 2223 O O . ASP A 1 281 ? -110.848 -18.471 122.481 1.00 59.75 281 ASP A O 1
ATOM 2227 N N . ASP A 1 282 ? -110.719 -19.056 120.323 1.00 63.28 282 ASP A N 1
ATOM 2228 C CA . ASP A 1 282 ? -111.940 -19.867 120.346 1.00 63.28 282 ASP A CA 1
ATOM 2229 C C . ASP A 1 282 ? -111.775 -21.218 121.049 1.00 63.28 282 ASP A C 1
ATOM 2231 O O . ASP A 1 282 ? -112.798 -21.775 121.385 1.00 63.28 282 ASP A O 1
ATOM 2235 N N . ALA A 1 283 ? -110.594 -21.784 121.330 1.00 59.44 283 ALA A N 1
ATOM 2236 C CA . ALA A 1 283 ? -110.471 -22.846 122.354 1.00 59.44 283 ALA A CA 1
ATOM 2237 C C . ALA A 1 283 ? -110.235 -22.235 123.746 1.00 59.44 283 ALA A C 1
ATOM 2239 O O . ALA A 1 283 ? -110.612 -22.802 124.762 1.00 59.44 283 ALA A O 1
ATOM 2240 N N . GLY A 1 284 ? -109.821 -20.977 123.817 1.00 55.25 284 GLY A N 1
ATOM 2241 C CA . GLY A 1 284 ? -110.081 -20.113 124.957 1.00 55.25 284 GLY A CA 1
ATOM 2242 C C . GLY A 1 284 ? -111.584 -19.942 125.219 1.00 55.25 284 GLY A C 1
ATOM 2243 O O . GLY A 1 284 ? -111.944 -19.610 126.348 1.00 55.25 284 GLY A O 1
ATOM 2244 N N . THR A 1 285 ? -112.470 -20.225 124.250 1.00 55.62 285 THR A N 1
ATOM 2245 C CA . THR A 1 285 ? -113.936 -20.312 124.432 1.00 55.62 285 THR A CA 1
ATOM 2246 C C . THR A 1 285 ? -114.525 -21.728 124.261 1.00 55.62 285 THR A C 1
ATOM 2248 O O . THR A 1 285 ? -115.584 -21.984 124.816 1.00 55.62 285 THR A O 1
ATOM 2251 N N . ARG A 1 286 ? -113.830 -22.671 123.604 1.00 52.28 286 ARG A N 1
ATOM 2252 C CA . ARG A 1 286 ? -114.222 -24.064 123.262 1.00 52.28 286 ARG A CA 1
ATOM 2253 C C . ARG A 1 286 ? -113.269 -25.148 123.795 1.00 52.28 286 ARG A C 1
ATOM 2255 O O . ARG A 1 286 ? -113.417 -26.305 123.468 1.00 52.28 286 ARG A O 1
ATOM 2262 N N . ALA A 1 287 ? -112.357 -24.819 124.692 1.00 54.00 287 ALA A N 1
ATOM 2263 C CA . ALA A 1 287 ? -112.020 -25.658 125.843 1.00 54.00 287 ALA A CA 1
ATOM 2264 C C . ALA A 1 287 ? -112.764 -25.139 127.089 1.00 54.00 287 ALA A C 1
ATOM 2266 O O . ALA A 1 287 ? -113.014 -25.893 128.011 1.00 54.00 287 ALA A O 1
ATOM 2267 N N . LYS A 1 288 ? -113.271 -23.891 127.067 1.00 49.34 288 LYS A N 1
ATOM 2268 C CA . LYS A 1 288 ? -114.413 -23.491 127.916 1.00 49.34 288 LYS A CA 1
ATOM 2269 C C . LYS A 1 288 ? -115.771 -24.060 127.440 1.00 49.34 288 LYS A C 1
ATOM 2271 O O . LYS A 1 288 ? -116.756 -23.877 128.148 1.00 49.34 288 LYS A O 1
ATOM 2276 N N . ALA A 1 289 ? -115.857 -24.678 126.251 1.00 51.69 289 ALA A N 1
ATOM 2277 C CA . ALA A 1 289 ? -117.127 -25.147 125.655 1.00 51.69 289 ALA A CA 1
ATOM 2278 C C . ALA A 1 289 ? -117.013 -26.253 124.570 1.00 51.69 289 ALA A C 1
ATOM 2280 O O . ALA A 1 289 ? -117.906 -26.379 123.734 1.00 51.69 289 ALA A O 1
ATOM 2281 N N . MET A 1 290 ? -115.925 -27.028 124.531 1.00 48.62 290 MET A N 1
ATOM 2282 C CA . MET A 1 290 ? -115.798 -28.260 123.724 1.00 48.62 290 MET A CA 1
ATOM 2283 C C . MET A 1 290 ? -114.627 -29.116 124.235 1.00 48.62 290 MET A C 1
ATOM 2285 O O . MET A 1 290 ? -113.701 -29.464 123.506 1.00 48.62 290 MET A O 1
ATOM 2289 N N . GLU A 1 291 ? -114.660 -29.469 125.515 1.00 53.75 291 GLU A N 1
ATOM 2290 C CA . GLU A 1 291 ? -113.834 -30.575 126.002 1.00 53.75 291 GLU A CA 1
ATOM 2291 C C . GLU A 1 291 ? -114.329 -31.900 125.283 1.00 53.75 291 GLU A C 1
ATOM 2293 O O . GLU A 1 291 ? -115.288 -32.490 125.793 1.00 53.75 291 GLU A O 1
ATOM 2298 N N . ASP A 1 292 ? -113.717 -32.254 124.075 1.00 46.22 292 ASP A N 1
ATOM 2299 C CA . ASP A 1 292 ? -113.987 -33.296 122.962 1.00 46.22 292 ASP A CA 1
ATOM 2300 C C . ASP A 1 292 ? -112.768 -33.723 121.963 1.00 46.22 292 ASP A C 1
ATOM 2302 O O . ASP A 1 292 ? -111.629 -33.739 122.429 1.00 46.22 292 ASP A O 1
ATOM 2306 N N . SER A 1 293 ? -112.923 -34.144 120.644 1.00 48.66 293 SER A N 1
ATOM 2307 C CA . SER A 1 293 ? -112.078 -35.202 119.918 1.00 48.66 293 SER A CA 1
ATOM 2308 C C . SER A 1 293 ? -111.822 -35.317 118.321 1.00 48.66 293 SER A C 1
ATOM 2310 O O . SER A 1 293 ? -112.714 -35.067 117.516 1.00 48.66 293 SER A O 1
ATOM 2312 N N . GLU A 1 294 ? -110.618 -35.835 117.886 1.00 47.25 294 GLU A N 1
ATOM 2313 C CA . GLU A 1 294 ? -110.004 -36.625 116.694 1.00 47.25 294 GLU A CA 1
ATOM 2314 C C . GLU A 1 294 ? -110.360 -36.680 115.109 1.00 47.25 294 GLU A C 1
ATOM 2316 O O . GLU A 1 294 ? -111.504 -36.429 114.726 1.00 47.25 294 GLU A O 1
ATOM 2321 N N . ARG A 1 295 ? -109.418 -37.254 114.240 1.00 46.88 295 ARG A N 1
ATOM 2322 C CA . ARG A 1 295 ? -109.494 -38.198 112.990 1.00 46.88 295 ARG A CA 1
ATOM 2323 C C . ARG A 1 295 ? -109.010 -37.772 111.512 1.00 46.88 295 ARG A C 1
ATOM 2325 O O . ARG A 1 295 ? -109.415 -36.680 111.141 1.00 46.88 295 ARG A O 1
ATOM 2332 N N . LYS A 1 296 ? -108.291 -38.601 110.634 1.00 41.62 296 LYS A N 1
ATOM 2333 C CA . LYS A 1 296 ? -108.171 -38.665 109.065 1.00 41.62 296 LYS A CA 1
ATOM 2334 C C . LYS A 1 296 ? -107.042 -39.616 108.385 1.00 41.62 296 LYS A C 1
ATOM 2336 O O . LYS A 1 296 ? -106.337 -40.237 109.168 1.00 41.62 296 LYS A O 1
ATOM 2341 N N . ALA A 1 297 ? -106.868 -39.783 107.009 1.00 38.97 297 ALA A N 1
ATOM 2342 C CA . ALA A 1 297 ? -105.890 -40.708 106.236 1.00 38.97 297 ALA A CA 1
ATOM 2343 C C . ALA A 1 297 ? -105.571 -40.465 104.659 1.00 38.97 297 ALA A C 1
ATOM 2345 O O . ALA A 1 297 ? -106.211 -39.566 104.117 1.00 38.97 297 ALA A O 1
ATOM 2346 N N . ALA A 1 298 ? -104.643 -41.206 103.919 1.00 39.50 298 ALA A N 1
ATOM 2347 C CA . ALA A 1 298 ? -104.210 -41.074 102.434 1.00 39.50 298 ALA A CA 1
ATOM 2348 C C . ALA A 1 298 ? -103.390 -42.264 101.677 1.00 39.50 298 ALA A C 1
ATOM 2350 O O . ALA A 1 298 ? -103.130 -43.261 102.344 1.00 39.50 298 ALA A O 1
ATOM 2351 N N . GLU A 1 299 ? -102.964 -42.197 100.348 1.00 38.22 299 GLU A N 1
ATOM 2352 C CA . GLU A 1 299 ? -102.402 -43.305 99.407 1.00 38.22 299 GLU A CA 1
ATOM 2353 C C . GLU A 1 299 ? -101.333 -42.976 98.222 1.00 38.22 299 GLU A C 1
ATOM 2355 O O . GLU A 1 299 ? -101.018 -41.801 98.064 1.00 38.22 299 GLU A O 1
ATOM 2360 N N . GLU A 1 300 ? -100.777 -43.946 97.378 1.00 35.12 300 GLU A N 1
ATOM 2361 C CA . GLU A 1 300 ? -99.588 -43.848 96.372 1.00 35.12 300 GLU A CA 1
ATOM 2362 C C . GLU A 1 300 ? -99.472 -44.782 95.029 1.00 35.12 300 GLU A C 1
ATOM 2364 O O . GLU A 1 300 ? -100.505 -45.273 94.567 1.00 35.12 300 GLU A O 1
ATOM 2369 N N . LYS A 1 301 ? -98.294 -45.203 94.394 1.00 34.72 301 LYS A N 1
ATOM 2370 C CA . LYS A 1 301 ? -97.498 -44.779 93.123 1.00 34.72 301 LYS A CA 1
ATOM 2371 C C . LYS A 1 301 ? -96.935 -45.897 92.082 1.00 34.72 301 LYS A C 1
ATOM 2373 O O . LYS A 1 301 ? -97.157 -47.075 92.365 1.00 34.72 301 LYS A O 1
ATOM 2378 N N . ARG A 1 302 ? -96.249 -45.599 90.901 1.00 32.72 302 ARG A N 1
ATOM 2379 C CA . ARG A 1 302 ? -95.847 -46.459 89.649 1.00 32.72 302 ARG A CA 1
ATOM 2380 C C . ARG A 1 302 ? -94.491 -46.000 88.867 1.00 32.72 302 ARG A C 1
ATOM 2382 O O . ARG A 1 302 ? -94.043 -44.963 89.338 1.00 32.72 302 ARG A O 1
ATOM 2389 N N . LEU A 1 303 ? -93.783 -46.445 87.734 1.00 30.20 303 LEU A N 1
ATOM 2390 C CA . LEU A 1 303 ? -93.491 -47.614 86.743 1.00 30.20 303 LEU A CA 1
ATOM 2391 C C . LEU A 1 303 ? -92.352 -47.317 85.587 1.00 30.20 303 LEU A C 1
ATOM 2393 O O . LEU A 1 303 ? -92.145 -46.125 85.390 1.00 30.20 303 LEU A O 1
ATOM 2397 N N . ALA A 1 304 ? -91.637 -48.253 84.818 1.00 36.00 304 ALA A N 1
ATOM 2398 C CA . ALA A 1 304 ? -90.574 -48.016 83.688 1.00 36.00 304 ALA A CA 1
ATOM 2399 C C . ALA A 1 304 ? -90.023 -49.208 82.700 1.00 36.00 304 ALA A C 1
ATOM 2401 O O . ALA A 1 304 ? -90.344 -50.351 83.013 1.00 36.00 304 ALA A O 1
ATOM 2402 N N . GLU A 1 305 ? -89.193 -49.010 81.580 1.00 42.09 305 GLU A N 1
ATOM 2403 C CA . GLU A 1 305 ? -88.637 -50.010 80.498 1.00 42.09 305 GLU A CA 1
ATOM 2404 C C . GLU A 1 305 ? -87.379 -49.641 79.505 1.00 42.09 305 GLU A C 1
ATOM 2406 O O . GLU A 1 305 ? -87.034 -48.461 79.518 1.00 42.09 305 GLU A O 1
ATOM 2411 N N . ARG A 1 306 ? -86.776 -50.552 78.602 1.00 41.16 306 ARG A N 1
ATOM 2412 C CA . ARG A 1 306 ? -86.085 -50.426 77.178 1.00 41.16 306 ARG A CA 1
ATOM 2413 C C . ARG A 1 306 ? -84.749 -51.235 76.674 1.00 41.16 306 ARG A C 1
ATOM 2415 O O . ARG A 1 306 ? -84.183 -51.958 77.487 1.00 41.16 306 ARG A O 1
ATOM 2422 N N . GLU A 1 307 ? -84.276 -51.192 75.355 1.00 43.12 307 GLU A N 1
ATOM 2423 C CA . GLU A 1 307 ? -83.302 -52.093 74.505 1.00 43.12 307 GLU A CA 1
ATOM 2424 C C . GLU A 1 307 ? -82.185 -51.389 73.536 1.00 43.12 307 GLU A C 1
ATOM 2426 O O . GLU A 1 307 ? -82.085 -50.182 73.718 1.00 43.12 307 GLU A O 1
ATOM 2431 N N . LEU A 1 308 ? -81.295 -51.809 72.517 1.00 45.00 308 LEU A N 1
ATOM 2432 C CA . LEU A 1 308 ? -80.724 -52.950 71.602 1.00 45.00 308 LEU A CA 1
ATOM 2433 C C . LEU A 1 308 ? -79.302 -52.550 70.856 1.00 45.00 308 LEU A C 1
ATOM 2435 O O . LEU A 1 308 ? -78.795 -51.555 71.356 1.00 45.00 308 LEU A O 1
ATOM 2439 N N . LYS A 1 309 ? -78.487 -53.006 69.786 1.00 45.53 309 LYS A N 1
ATOM 2440 C CA . LYS A 1 309 ? -78.244 -54.008 68.600 1.00 45.53 309 LYS A CA 1
ATOM 2441 C C . LYS A 1 309 ? -76.753 -53.999 67.879 1.00 45.53 309 LYS A C 1
ATOM 2443 O O . LYS A 1 309 ? -75.972 -53.154 68.290 1.00 45.53 309 LYS A O 1
ATOM 2448 N N . SER A 1 310 ? -76.318 -54.824 66.826 1.00 47.03 310 SER A N 1
ATOM 2449 C CA . SER A 1 310 ? -74.924 -54.957 66.084 1.00 47.03 310 SER A CA 1
ATOM 2450 C C . SER A 1 310 ? -74.867 -55.437 64.519 1.00 47.03 310 SER A C 1
ATOM 2452 O O . SER A 1 310 ? -75.986 -55.440 63.998 1.00 47.03 310 SER A O 1
ATOM 2454 N N . THR A 1 311 ? -73.876 -55.870 63.604 1.00 51.28 311 THR A N 1
ATOM 2455 C CA . THR A 1 311 ? -72.358 -56.101 63.216 1.00 51.28 311 THR A CA 1
ATOM 2456 C C . THR A 1 311 ? -72.162 -56.574 61.654 1.00 51.28 311 THR A C 1
ATOM 2458 O O . THR A 1 311 ? -73.247 -56.644 61.083 1.00 51.28 311 THR A O 1
ATOM 2461 N N . ALA A 1 312 ? -71.101 -56.969 60.802 1.00 46.25 312 ALA A N 1
ATOM 2462 C CA . ALA A 1 312 ? -69.561 -57.077 60.542 1.00 46.25 312 ALA A CA 1
ATOM 2463 C C . ALA A 1 312 ? -69.064 -57.571 59.035 1.00 46.25 312 ALA A C 1
ATOM 2465 O O . ALA A 1 312 ? -69.983 -57.856 58.273 1.00 46.25 312 ALA A O 1
ATOM 2466 N N . LEU A 1 313 ? -67.735 -57.696 58.569 1.00 45.88 313 LEU A N 1
ATOM 2467 C CA . LEU A 1 313 ? -67.104 -58.049 57.154 1.00 45.88 313 LEU A CA 1
ATOM 2468 C C . LEU A 1 313 ? -65.627 -58.773 57.101 1.00 45.88 313 LEU A C 1
ATOM 2470 O O . LEU A 1 313 ? -65.278 -59.144 58.217 1.00 45.88 313 LEU A O 1
ATOM 2474 N N . GLN A 1 314 ? -64.664 -59.065 56.098 1.00 46.53 314 GLN A N 1
ATOM 2475 C CA . GLN A 1 314 ? -64.259 -58.915 54.588 1.00 46.53 314 GLN A CA 1
ATOM 2476 C C . GLN A 1 314 ? -62.927 -59.719 53.990 1.00 46.53 314 GLN A C 1
ATOM 2478 O O . GLN A 1 314 ? -62.309 -60.397 54.804 1.00 46.53 314 GLN A O 1
ATOM 2483 N N . ASP A 1 315 ? -62.470 -59.616 52.661 1.00 42.41 315 ASP A N 1
ATOM 2484 C CA . ASP A 1 315 ? -61.113 -59.804 51.840 1.00 42.41 315 ASP A CA 1
ATOM 2485 C C . ASP A 1 315 ? -60.434 -61.191 51.270 1.00 42.41 315 ASP A C 1
ATOM 2487 O O . ASP A 1 315 ? -61.016 -62.206 51.644 1.00 42.41 315 ASP A O 1
ATOM 2491 N N . LEU A 1 316 ? -59.353 -61.492 50.387 1.00 42.00 316 LEU A N 1
ATOM 2492 C CA . LEU A 1 316 ? -58.154 -60.929 49.528 1.00 42.00 316 LEU A CA 1
ATOM 2493 C C . LEU A 1 316 ? -57.360 -61.906 48.420 1.00 42.00 316 LEU A C 1
ATOM 2495 O O . LEU A 1 316 ? -57.827 -63.031 48.273 1.00 42.00 316 LEU A O 1
ATOM 2499 N N . ASP A 1 317 ? -56.199 -61.537 47.699 1.00 45.09 317 ASP A N 1
ATOM 2500 C CA . ASP A 1 317 ? -54.979 -62.248 46.941 1.00 45.09 317 ASP A CA 1
ATOM 2501 C C . ASP A 1 317 ? -54.899 -62.796 45.386 1.00 45.09 317 ASP A C 1
ATOM 2503 O O . ASP A 1 317 ? -55.992 -62.908 44.839 1.00 45.09 317 ASP A O 1
ATOM 2507 N N . ASP A 1 318 ? -53.852 -63.186 44.494 1.00 40.44 318 ASP A N 1
ATOM 2508 C CA . ASP A 1 318 ? -52.300 -63.252 44.164 1.00 40.44 318 ASP A CA 1
ATOM 2509 C C . ASP A 1 318 ? -51.808 -63.713 42.633 1.00 40.44 318 ASP A C 1
ATOM 2511 O O . ASP A 1 318 ? -52.704 -64.127 41.897 1.00 40.44 318 ASP A O 1
ATOM 2515 N N . ALA A 1 319 ? -50.497 -63.687 42.083 1.00 42.41 319 ALA A N 1
ATOM 2516 C CA . ALA A 1 319 ? -49.946 -64.155 40.674 1.00 42.41 319 ALA A CA 1
ATOM 2517 C C . ALA A 1 319 ? -48.345 -64.257 40.231 1.00 42.41 319 ALA A C 1
ATOM 2519 O O . ALA A 1 319 ? -47.534 -63.622 40.897 1.00 42.41 319 ALA A O 1
ATOM 2520 N N . GLN A 1 320 ? -47.821 -64.937 39.098 1.00 38.16 320 GLN A N 1
ATOM 2521 C CA . GLN A 1 320 ? -46.314 -65.137 38.665 1.00 38.16 320 GLN A CA 1
ATOM 2522 C C . GLN A 1 320 ? -45.688 -65.549 37.195 1.00 38.16 320 GLN A C 1
ATOM 2524 O O . GLN A 1 320 ? -46.142 -66.510 36.583 1.00 38.16 320 GLN A O 1
ATOM 2529 N N . ASN A 1 321 ? -44.498 -64.965 36.770 1.00 35.12 321 ASN A N 1
ATOM 2530 C CA . ASN A 1 321 ? -43.145 -65.417 36.136 1.00 35.12 321 ASN A CA 1
ATOM 2531 C C . ASN A 1 321 ? -42.657 -65.908 34.666 1.00 35.12 321 ASN A C 1
ATOM 2533 O O . ASN A 1 321 ? -43.074 -66.949 34.174 1.00 35.12 321 ASN A O 1
ATOM 2537 N N . MET A 1 322 ? -41.517 -65.307 34.150 1.00 34.88 322 MET A N 1
ATOM 2538 C CA . MET A 1 322 ? -40.275 -65.816 33.374 1.00 34.88 322 MET A CA 1
ATOM 2539 C C . MET A 1 322 ? -40.063 -65.973 31.789 1.00 34.88 322 MET A C 1
ATOM 2541 O O . MET A 1 322 ? -40.990 -66.346 31.085 1.00 34.88 322 MET A O 1
ATOM 2545 N N . VAL A 1 323 ? -38.810 -65.758 31.218 1.00 43.84 323 VAL A N 1
ATOM 2546 C CA . VAL A 1 323 ? -38.332 -65.946 29.758 1.00 43.84 323 VAL A CA 1
ATOM 2547 C C . VAL A 1 323 ? -36.758 -65.828 29.441 1.00 43.84 323 VAL A C 1
ATOM 2549 O O . VAL A 1 323 ? -36.071 -65.266 30.295 1.00 43.84 323 VAL A O 1
ATOM 2552 N N . LYS A 1 324 ? -36.137 -66.291 28.280 1.00 37.03 324 LYS A N 1
ATOM 2553 C CA . LYS A 1 324 ? -34.695 -66.008 27.787 1.00 37.03 324 LYS A CA 1
ATOM 2554 C C . LYS A 1 324 ? -34.147 -66.495 26.348 1.00 37.03 324 LYS A C 1
ATOM 2556 O O . LYS A 1 324 ? -34.167 -67.693 26.108 1.00 37.03 324 LYS A O 1
ATOM 2561 N N . ARG A 1 325 ? -33.454 -65.608 25.549 1.00 35.03 325 ARG A N 1
ATOM 2562 C CA . ARG A 1 325 ? -32.152 -65.680 24.707 1.00 35.03 325 ARG A CA 1
ATOM 2563 C C . ARG A 1 325 ? -31.849 -66.328 23.271 1.00 35.03 325 ARG A C 1
ATOM 2565 O O . ARG A 1 325 ? -31.944 -67.536 23.135 1.00 35.03 325 ARG A O 1
ATOM 2572 N N . GLN A 1 326 ? -31.182 -65.518 22.373 1.00 31.94 326 GLN A N 1
ATOM 2573 C CA . GLN A 1 326 ? -29.973 -65.694 21.432 1.00 31.94 326 GLN A CA 1
ATOM 2574 C C . GLN A 1 326 ? -29.960 -66.570 20.106 1.00 31.94 326 GLN A C 1
ATOM 2576 O O . GLN A 1 326 ? -30.733 -67.516 20.067 1.00 31.94 326 GLN A O 1
ATOM 2581 N N . GLN A 1 327 ? -29.083 -66.456 19.039 1.00 36.19 327 GLN A N 1
ATOM 2582 C CA . GLN A 1 327 ? -28.272 -65.390 18.297 1.00 36.19 327 GLN A CA 1
ATOM 2583 C C . GLN A 1 327 ? -27.428 -65.946 17.032 1.00 36.19 327 GLN A C 1
ATOM 2585 O O . GLN A 1 327 ? -27.060 -67.113 17.084 1.00 36.19 327 GLN A O 1
ATOM 2590 N N . GLU A 1 328 ? -27.029 -65.130 15.992 1.00 32.00 328 GLU A N 1
ATOM 2591 C CA . GLU A 1 328 ? -25.939 -65.262 14.894 1.00 32.00 328 GLU A CA 1
ATOM 2592 C C . GLU A 1 328 ? -26.186 -66.039 13.521 1.00 32.00 328 GLU A C 1
ATOM 2594 O O . GLU A 1 328 ? -27.257 -66.625 13.421 1.00 32.00 328 GLU A O 1
ATOM 2599 N N . GLN A 1 329 ? -25.403 -66.097 12.374 1.00 32.22 329 GLN A N 1
ATOM 2600 C CA . GLN A 1 329 ? -24.051 -65.639 11.818 1.00 32.22 329 GLN A CA 1
ATOM 2601 C C . GLN A 1 329 ? -23.918 -65.646 10.203 1.00 32.22 329 GLN A C 1
ATOM 2603 O O . GLN A 1 329 ? -24.922 -65.946 9.558 1.00 32.22 329 GLN A O 1
ATOM 2608 N N . HIS A 1 330 ? -22.759 -65.333 9.513 1.00 32.22 330 HIS A N 1
ATOM 2609 C CA . HIS A 1 330 ? -22.503 -65.172 7.994 1.00 32.22 330 HIS A CA 1
ATOM 2610 C C . HIS A 1 330 ? -21.102 -65.750 7.449 1.00 32.22 330 HIS A C 1
ATOM 2612 O O . HIS A 1 330 ? -20.524 -66.480 8.242 1.00 32.22 330 HIS A O 1
ATOM 2618 N N . VAL A 1 331 ? -20.399 -65.594 6.255 1.00 38.62 331 VAL A N 1
ATOM 2619 C CA . VAL A 1 331 ? -20.317 -64.771 4.956 1.00 38.62 331 VAL A CA 1
ATOM 2620 C C . VAL A 1 331 ? -19.263 -65.330 3.857 1.00 38.62 331 VAL A C 1
ATOM 2622 O O . VAL A 1 331 ? -18.639 -66.336 4.171 1.00 38.62 331 VAL A O 1
ATOM 2625 N N . HIS A 1 332 ? -18.983 -64.680 2.660 1.00 35.06 332 HIS A N 1
ATOM 2626 C CA . HIS A 1 332 ? -17.707 -64.599 1.768 1.00 35.06 332 HIS A CA 1
ATOM 2627 C C . HIS A 1 332 ? -17.553 -65.090 0.222 1.00 35.06 332 HIS A C 1
ATOM 2629 O O . HIS A 1 332 ? -18.441 -65.777 -0.256 1.00 35.06 332 HIS A O 1
ATOM 2635 N N . ALA A 1 333 ? -16.464 -64.710 -0.566 1.00 39.28 333 ALA A N 1
ATOM 2636 C CA . ALA A 1 333 ? -16.241 -64.373 -2.076 1.00 39.28 333 ALA A CA 1
ATOM 2637 C C . ALA A 1 333 ? -15.212 -65.139 -3.119 1.00 39.28 333 ALA A C 1
ATOM 2639 O O . ALA A 1 333 ? -14.686 -66.149 -2.677 1.00 39.28 333 ALA A O 1
ATOM 2640 N N . GLN A 1 334 ? -14.866 -64.669 -4.420 1.00 37.25 334 GLN A N 1
ATOM 2641 C CA . GLN A 1 334 ? -13.578 -64.776 -5.376 1.00 37.25 334 GLN A CA 1
ATOM 2642 C C . GLN A 1 334 ? -13.388 -65.405 -6.915 1.00 37.25 334 GLN A C 1
ATOM 2644 O O . GLN A 1 334 ? -14.262 -66.187 -7.272 1.00 37.25 334 GLN A O 1
ATOM 2649 N N . SER A 1 335 ? -12.308 -65.115 -7.830 1.00 40.53 335 SER A N 1
ATOM 2650 C CA . SER A 1 335 ? -11.723 -65.811 -9.175 1.00 40.53 335 SER A CA 1
ATOM 2651 C C . SER A 1 335 ? -10.618 -65.154 -10.261 1.00 40.53 335 SER A C 1
ATOM 2653 O O . SER A 1 335 ? -10.600 -63.928 -10.269 1.00 40.53 335 SER A O 1
ATOM 2655 N N . LYS A 1 336 ? -9.767 -65.830 -11.212 1.00 42.84 336 LYS A N 1
ATOM 2656 C CA . LYS A 1 336 ? -8.882 -65.316 -12.474 1.00 42.84 336 LYS A CA 1
ATOM 2657 C C . LYS A 1 336 ? -7.976 -66.269 -13.519 1.00 42.84 336 LYS A C 1
ATOM 2659 O O . LYS A 1 336 ? -7.783 -67.411 -13.129 1.00 42.84 336 LYS A O 1
ATOM 2664 N N . MET A 1 337 ? -7.372 -65.875 -14.758 1.00 43.50 337 MET A N 1
ATOM 2665 C CA . MET A 1 337 ? -6.308 -66.557 -15.767 1.00 43.50 337 MET A CA 1
ATOM 2666 C C . MET A 1 337 ? -5.493 -65.667 -16.923 1.00 43.50 337 MET A C 1
ATOM 2668 O O . MET A 1 337 ? -5.582 -64.465 -16.662 1.00 43.50 337 MET A O 1
ATOM 2672 N N . GLN A 1 338 ? -4.706 -65.872 -18.112 1.00 41.44 338 GLN A N 1
ATOM 2673 C CA . GLN A 1 338 ? -3.970 -66.841 -19.148 1.00 41.44 338 GLN A CA 1
ATOM 2674 C C . GLN A 1 338 ? -2.947 -66.187 -20.311 1.00 41.44 338 GLN A C 1
ATOM 2676 O O . GLN A 1 338 ? -3.050 -64.968 -20.379 1.00 41.44 338 GLN A O 1
ATOM 2681 N N . LEU A 1 339 ? -2.050 -66.865 -21.202 1.00 46.16 339 LEU A N 1
ATOM 2682 C CA . LEU A 1 339 ? -1.024 -66.442 -22.376 1.00 46.16 339 LEU A CA 1
ATOM 2683 C C . LEU A 1 339 ? -0.500 -67.565 -23.498 1.00 46.16 339 LEU A C 1
ATOM 2685 O O . LEU A 1 339 ? -1.025 -68.658 -23.267 1.00 46.16 339 LEU A O 1
ATOM 2689 N N . ASP A 1 340 ? 0.440 -67.644 -24.587 1.00 45.09 340 ASP A N 1
ATOM 2690 C CA . ASP A 1 340 ? 1.249 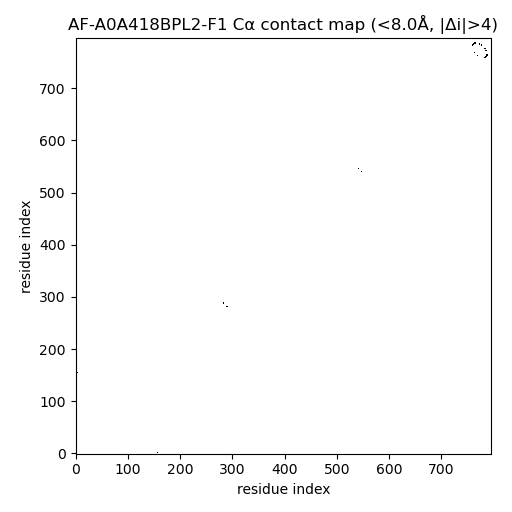-66.904 -25.760 1.00 45.09 340 ASP A CA 1
ATOM 2691 C C . ASP A 1 340 ? 2.165 -67.779 -26.880 1.00 45.09 340 ASP A C 1
ATOM 2693 O O . ASP A 1 340 ? 2.173 -68.988 -26.665 1.00 45.09 340 ASP A O 1
ATOM 2697 N N . MET A 1 341 ? 2.896 -67.319 -28.033 1.00 47.56 341 MET A N 1
ATOM 2698 C CA . MET A 1 341 ? 3.670 -68.086 -29.232 1.00 47.56 341 MET A CA 1
ATOM 2699 C C . MET A 1 341 ? 4.816 -67.450 -30.299 1.00 47.56 341 MET A C 1
ATOM 2701 O O . MET A 1 341 ? 5.022 -66.246 -30.197 1.00 47.56 341 MET A O 1
ATOM 2705 N N . GLU A 1 342 ? 5.511 -68.160 -31.337 1.00 47.03 342 GLU A N 1
ATOM 2706 C CA . GLU A 1 342 ? 6.714 -67.836 -32.373 1.00 47.03 342 GLU A CA 1
ATOM 2707 C C . GLU A 1 342 ? 6.829 -68.587 -33.867 1.00 47.03 342 GLU A C 1
ATOM 2709 O O . GLU A 1 342 ? 5.866 -69.324 -34.066 1.00 47.03 342 GLU A O 1
ATOM 2714 N N . GLU A 1 343 ? 7.739 -68.665 -34.985 1.00 47.12 343 GLU A N 1
ATOM 2715 C CA . GLU A 1 343 ? 9.059 -68.176 -35.759 1.00 47.12 343 GLU A CA 1
ATOM 2716 C C . GLU A 1 343 ? 9.329 -68.596 -37.373 1.00 47.12 343 GLU A C 1
ATOM 2718 O O . GLU A 1 343 ? 8.313 -68.902 -37.991 1.00 47.12 343 GLU A O 1
ATOM 2723 N N . GLU A 1 344 ? 10.544 -68.606 -38.133 1.00 47.78 344 GLU A N 1
ATOM 2724 C CA . GLU A 1 344 ? 10.747 -68.433 -39.710 1.00 47.78 344 GLU A CA 1
ATOM 2725 C C . GLU A 1 344 ? 11.735 -69.133 -40.907 1.00 47.78 344 GLU A C 1
ATOM 2727 O O . GLU A 1 344 ? 11.114 -69.809 -41.724 1.00 47.78 344 GLU A O 1
ATOM 2732 N N . ARG A 1 345 ? 13.105 -68.957 -41.258 1.00 46.91 345 ARG A N 1
ATOM 2733 C CA . ARG A 1 345 ? 13.851 -68.593 -42.658 1.00 46.91 345 ARG A CA 1
ATOM 2734 C C . ARG A 1 345 ? 14.892 -69.496 -43.614 1.00 46.91 345 ARG A C 1
ATOM 2736 O O . ARG A 1 345 ? 15.220 -70.596 -43.187 1.00 46.91 345 ARG A O 1
ATOM 2743 N N . GLY A 1 346 ? 15.491 -69.090 -44.853 1.00 44.50 346 GLY A N 1
ATOM 2744 C CA . GLY A 1 346 ? 16.507 -69.831 -45.856 1.00 44.50 346 GLY A CA 1
ATOM 2745 C C . GLY A 1 346 ? 17.287 -69.215 -47.212 1.00 44.50 346 GLY A C 1
ATOM 2746 O O . GLY A 1 346 ? 17.085 -68.030 -47.446 1.00 44.50 346 GLY A O 1
ATOM 2747 N N . SER A 1 347 ? 18.185 -69.898 -48.097 1.00 46.16 347 SER A N 1
ATOM 2748 C CA . SER A 1 347 ? 19.029 -69.446 -49.403 1.00 46.16 347 SER A CA 1
ATOM 2749 C C . SER A 1 347 ? 19.812 -70.547 -50.389 1.00 46.16 347 SER A C 1
ATOM 2751 O O . SER A 1 347 ? 19.512 -71.691 -50.069 1.00 46.16 347 SER A O 1
ATOM 2753 N N . VAL A 1 348 ? 20.712 -70.576 -51.519 1.00 43.78 348 VAL A N 1
ATOM 2754 C CA . VAL A 1 348 ? 21.723 -69.843 -52.537 1.00 43.78 348 VAL A CA 1
ATOM 2755 C C . VAL A 1 348 ? 22.183 -70.560 -53.993 1.00 43.78 348 VAL A C 1
ATOM 2757 O O . VAL A 1 348 ? 21.579 -71.593 -54.257 1.00 43.78 348 VAL A O 1
ATOM 2760 N N . GLN A 1 349 ? 23.173 -70.132 -54.943 1.00 46.03 349 GLN A N 1
ATOM 2761 C CA . GLN A 1 349 ? 23.609 -70.668 -56.400 1.00 46.03 349 GLN A CA 1
ATOM 2762 C C . GLN A 1 349 ? 25.078 -70.388 -57.172 1.00 46.03 349 GLN A C 1
ATOM 2764 O O . GLN A 1 349 ? 25.864 -69.667 -56.563 1.00 46.03 349 GLN A O 1
ATOM 2769 N N . THR A 1 350 ? 25.526 -70.885 -58.443 1.00 37.84 350 THR A N 1
ATOM 2770 C CA . THR A 1 350 ? 26.912 -70.701 -59.258 1.00 37.84 350 THR A CA 1
ATOM 2771 C C . THR A 1 350 ? 27.180 -71.147 -60.853 1.00 37.84 350 THR A C 1
ATOM 2773 O O . THR A 1 350 ? 26.282 -71.821 -61.344 1.00 37.84 350 THR A O 1
ATOM 2776 N N . ILE A 1 351 ? 28.327 -70.859 -61.666 1.00 38.94 351 ILE A N 1
ATOM 2777 C CA . ILE A 1 351 ? 28.783 -71.174 -63.186 1.00 38.94 351 ILE A CA 1
ATOM 2778 C C . ILE A 1 351 ? 30.389 -71.141 -63.629 1.00 38.94 351 ILE A C 1
ATOM 2780 O O . ILE A 1 351 ? 31.103 -70.967 -62.647 1.00 38.94 351 ILE A O 1
ATOM 2784 N N . GLU A 1 352 ? 31.179 -71.221 -64.826 1.00 26.34 352 GLU A N 1
ATOM 2785 C CA . GLU A 1 352 ? 31.270 -71.409 -66.412 1.00 26.34 352 GLU A CA 1
ATOM 2786 C C . GLU A 1 352 ? 32.764 -71.555 -67.186 1.00 26.34 352 GLU A C 1
ATOM 2788 O O . GLU A 1 352 ? 33.733 -71.385 -66.447 1.00 26.34 352 GLU A O 1
ATOM 2793 N N . VAL A 1 353 ? 33.061 -71.827 -68.560 1.00 15.94 353 VAL A N 1
ATOM 2794 C CA . VAL A 1 353 ? 34.460 -72.045 -69.330 1.00 15.94 353 VAL A CA 1
ATOM 2795 C C . VAL A 1 353 ? 34.713 -72.051 -70.989 1.00 15.94 353 VAL A C 1
ATOM 2797 O O . VAL A 1 353 ? 33.709 -72.160 -71.681 1.00 15.94 353 VAL A O 1
ATOM 2800 N N . GLN A 1 354 ? 35.960 -71.992 -71.695 1.00 12.84 354 GLN A N 1
ATOM 2801 C CA . GLN A 1 354 ? 36.341 -71.943 -73.258 1.00 12.84 354 GLN A CA 1
ATOM 2802 C C . GLN A 1 354 ? 37.824 -72.341 -73.935 1.00 12.84 354 GLN A C 1
ATOM 2804 O O . GLN A 1 354 ? 38.733 -72.529 -73.132 1.00 12.84 354 GLN A O 1
ATOM 2809 N N . ALA A 1 355 ? 38.152 -72.442 -75.327 1.00 9.03 355 ALA A N 1
ATOM 2810 C CA . ALA A 1 355 ? 39.530 -72.746 -76.087 1.00 9.03 355 ALA A CA 1
ATOM 2811 C C . ALA A 1 355 ? 39.819 -72.624 -77.738 1.00 9.03 355 ALA A C 1
ATOM 2813 O O . ALA A 1 355 ? 38.828 -72.462 -78.441 1.00 9.03 355 ALA A O 1
ATOM 2814 N N . LEU A 1 356 ? 41.078 -72.722 -78.418 1.00 10.81 356 LEU A N 1
ATOM 2815 C CA . LEU A 1 356 ? 41.455 -72.677 -79.978 1.00 10.81 356 LEU A CA 1
ATOM 2816 C C . LEU A 1 356 ? 42.966 -72.980 -80.643 1.00 10.81 356 LEU A C 1
ATOM 2818 O O . LEU A 1 356 ? 43.886 -73.031 -79.833 1.00 10.81 356 LEU A O 1
ATOM 2822 N N . LYS A 1 357 ? 43.302 -73.146 -82.029 1.00 11.40 357 LYS A N 1
ATOM 2823 C CA . LYS A 1 357 ? 44.702 -73.354 -82.797 1.00 11.40 357 LYS A CA 1
ATOM 2824 C C . LYS A 1 357 ? 44.900 -73.399 -84.454 1.00 11.40 357 LYS A C 1
ATOM 2826 O O . LYS A 1 357 ? 43.880 -73.666 -85.080 1.00 11.40 357 LYS A O 1
ATOM 2831 N N . LYS A 1 358 ? 46.113 -73.252 -85.206 1.00 46.41 358 LYS A N 1
ATOM 2832 C CA . LYS A 1 358 ? 46.443 -73.572 -86.746 1.00 46.41 358 LYS A CA 1
ATOM 2833 C C . LYS A 1 358 ? 47.923 -73.844 -87.487 1.00 46.41 358 LYS A C 1
ATOM 2835 O O . LYS A 1 358 ? 48.790 -74.310 -86.751 1.00 46.41 358 LYS A O 1
ATOM 2840 N N . GLU A 1 359 ? 48.236 -73.710 -88.873 1.00 44.94 359 GLU A N 1
ATOM 2841 C CA . GLU A 1 359 ? 49.371 -74.334 -89.824 1.00 44.94 359 GLU A CA 1
ATOM 2842 C C . GLU A 1 359 ? 50.114 -73.570 -91.117 1.00 44.94 359 GLU A C 1
ATOM 2844 O O . GLU A 1 359 ? 49.847 -72.381 -91.246 1.00 44.94 359 GLU A O 1
ATOM 2849 N N . ILE A 1 360 ? 51.019 -74.154 -92.059 1.00 49.56 360 ILE A N 1
ATOM 2850 C CA . ILE A 1 360 ? 52.039 -73.516 -93.118 1.00 49.56 360 ILE A CA 1
ATOM 2851 C C . ILE A 1 360 ? 52.800 -74.308 -94.387 1.00 49.56 360 ILE A C 1
ATOM 2853 O O . ILE A 1 360 ? 52.906 -75.521 -94.245 1.00 49.56 360 ILE A O 1
ATOM 2857 N N . GLU A 1 361 ? 53.401 -73.692 -95.529 1.00 65.62 361 GLU A N 1
ATOM 2858 C CA . GLU A 1 361 ? 54.731 -73.954 -96.403 1.00 65.62 361 GLU A CA 1
ATOM 2859 C C . GLU A 1 361 ? 54.988 -74.182 -98.046 1.00 65.62 361 GLU A C 1
ATOM 2861 O O . GLU A 1 361 ? 54.220 -74.901 -98.677 1.00 65.62 361 GLU A O 1
ATOM 2866 N N . SER A 1 362 ? 56.130 -73.661 -98.705 1.00 63.06 362 SER A N 1
ATOM 2867 C CA . SER A 1 362 ? 57.085 -73.900 -99.947 1.00 63.06 362 SER A CA 1
ATOM 2868 C C . SER A 1 362 ? 57.363 -73.038 -101.287 1.00 63.06 362 SER A C 1
ATOM 2870 O O . SER A 1 362 ? 57.023 -71.869 -101.346 1.00 63.06 362 SER A O 1
ATOM 2872 N N . LEU A 1 363 ? 58.107 -73.514 -102.342 1.00 57.06 363 LEU A N 1
ATOM 2873 C CA . LEU A 1 363 ? 58.904 -72.709 -103.365 1.00 57.06 363 LEU A CA 1
ATOM 2874 C C . LEU A 1 363 ? 58.147 -71.962 -104.501 1.00 57.06 363 LEU A C 1
ATOM 2876 O O . LEU A 1 363 ? 58.597 -70.920 -104.976 1.00 57.06 363 LEU A O 1
ATOM 2880 N N . ASN A 1 364 ? 56.972 -72.425 -104.948 1.00 61.56 364 ASN A N 1
ATOM 2881 C CA . ASN A 1 364 ? 56.087 -71.550 -105.748 1.00 61.56 364 ASN A CA 1
ATOM 2882 C C . ASN A 1 364 ? 55.482 -70.452 -104.857 1.00 61.56 364 ASN A C 1
ATOM 2884 O O . ASN A 1 364 ? 55.147 -69.373 -105.350 1.00 61.56 364 ASN A O 1
ATOM 2888 N N . ILE A 1 365 ? 55.454 -70.679 -103.534 1.00 65.31 365 ILE A N 1
ATOM 2889 C CA . ILE A 1 365 ? 55.304 -69.586 -102.586 1.00 65.31 365 ILE A CA 1
ATOM 2890 C C . I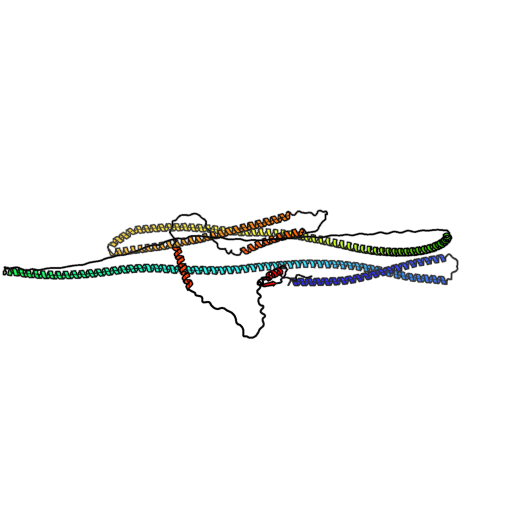LE A 1 365 ? 56.562 -68.702 -102.524 1.00 65.31 365 ILE A C 1
ATOM 2892 O O . ILE A 1 365 ? 56.456 -67.706 -101.861 1.00 65.31 365 ILE A O 1
ATOM 2896 N N . ASP A 1 366 ? 57.710 -68.902 -103.190 1.00 78.12 366 ASP A N 1
ATOM 2897 C CA . ASP A 1 366 ? 58.791 -67.883 -103.160 1.00 78.12 366 ASP A CA 1
ATOM 2898 C C . ASP A 1 366 ? 58.584 -66.743 -104.163 1.00 78.12 366 ASP A C 1
ATOM 2900 O O . ASP A 1 366 ? 58.743 -65.576 -103.808 1.00 78.12 366 ASP A O 1
ATOM 2904 N N . ILE A 1 367 ? 58.144 -67.027 -105.393 1.00 70.00 367 ILE A N 1
ATOM 2905 C CA . ILE A 1 367 ? 57.743 -65.952 -106.323 1.00 70.00 367 ILE A CA 1
ATOM 2906 C C . ILE A 1 367 ? 56.357 -65.401 -105.957 1.00 70.00 367 ILE A C 1
ATOM 2908 O O . ILE A 1 367 ? 56.123 -64.205 -106.155 1.00 70.00 367 ILE A O 1
ATOM 2912 N N . ALA A 1 368 ? 55.475 -66.213 -105.351 1.00 71.81 368 ALA A N 1
ATOM 2913 C CA . ALA A 1 368 ? 54.308 -65.669 -104.659 1.00 71.81 368 ALA A CA 1
ATOM 2914 C C . ALA A 1 368 ? 54.763 -64.793 -103.481 1.00 71.81 368 ALA A C 1
ATOM 2916 O O . ALA A 1 368 ? 54.529 -63.601 -103.568 1.00 71.81 368 ALA A O 1
ATOM 2917 N N . ARG A 1 369 ? 55.563 -65.280 -102.512 1.00 74.81 369 ARG A N 1
ATOM 2918 C CA . ARG A 1 369 ? 56.159 -64.490 -101.403 1.00 74.81 369 ARG A CA 1
ATOM 2919 C C . ARG A 1 369 ? 56.774 -63.200 -101.908 1.00 74.81 369 ARG A C 1
ATOM 2921 O O . ARG A 1 369 ? 56.594 -62.214 -101.233 1.00 74.81 369 ARG A O 1
ATOM 2928 N N . LEU A 1 370 ? 57.454 -63.124 -103.052 1.00 81.44 370 LEU A N 1
ATOM 2929 C CA . LEU A 1 370 ? 57.990 -61.840 -103.534 1.00 81.44 370 LEU A CA 1
ATOM 2930 C C . LEU A 1 370 ? 56.908 -60.870 -104.048 1.00 81.44 370 LEU A C 1
ATOM 2932 O O . LEU A 1 370 ? 57.026 -59.659 -103.846 1.00 81.44 370 LEU A O 1
ATOM 2936 N N . ARG A 1 371 ? 55.833 -61.362 -104.675 1.00 81.94 371 ARG A N 1
ATOM 2937 C CA . ARG A 1 371 ? 54.670 -60.540 -105.067 1.00 81.94 371 ARG A CA 1
ATOM 2938 C C . ARG A 1 371 ? 53.770 -60.205 -103.882 1.00 81.94 371 ARG A C 1
ATOM 2940 O O . ARG A 1 371 ? 53.315 -59.071 -103.784 1.00 81.94 371 ARG A O 1
ATOM 2947 N N . ASP A 1 372 ? 53.582 -61.152 -102.979 1.00 76.25 372 ASP A N 1
ATOM 2948 C CA . ASP A 1 372 ? 52.844 -61.049 -101.730 1.00 76.25 372 ASP A CA 1
ATOM 2949 C C . ASP A 1 372 ? 53.598 -60.150 -100.748 1.00 76.25 372 ASP A C 1
ATOM 2951 O O . ASP A 1 372 ? 52.966 -59.320 -100.121 1.00 76.25 372 ASP A O 1
ATOM 2955 N N . VAL A 1 373 ? 54.934 -60.195 -100.677 1.00 85.06 373 VAL A N 1
ATOM 2956 C CA . VAL A 1 373 ? 55.780 -59.235 -99.939 1.00 85.06 373 VAL A CA 1
ATOM 2957 C C . VAL A 1 373 ? 55.682 -57.860 -100.574 1.00 85.06 373 VAL A C 1
ATOM 2959 O O . VAL A 1 373 ? 55.555 -56.895 -99.835 1.00 85.06 373 VAL A O 1
ATOM 2962 N N . LYS A 1 374 ? 55.652 -57.720 -101.908 1.00 84.44 374 LYS A N 1
ATOM 2963 C CA . LYS A 1 374 ? 55.360 -56.410 -102.513 1.00 84.44 374 LYS A CA 1
ATOM 2964 C C . LYS A 1 374 ? 53.953 -55.928 -102.142 1.00 84.44 374 LYS A C 1
ATOM 2966 O O . LYS A 1 374 ? 53.800 -54.775 -101.762 1.00 84.44 374 LYS A O 1
ATOM 2971 N N . ALA A 1 375 ? 52.938 -56.787 -102.224 1.00 83.31 375 ALA A N 1
ATOM 2972 C CA . ALA A 1 375 ? 51.558 -56.445 -101.882 1.00 83.31 375 ALA A CA 1
ATOM 2973 C C . ALA A 1 375 ? 51.378 -56.153 -100.382 1.00 83.31 375 ALA A C 1
ATOM 2975 O O . ALA A 1 375 ? 50.597 -55.273 -100.033 1.00 83.31 375 ALA A O 1
ATOM 2976 N N . THR A 1 376 ? 52.140 -56.841 -99.529 1.00 81.19 376 THR A N 1
ATOM 2977 C CA . THR A 1 376 ? 52.262 -56.635 -98.082 1.00 81.19 376 THR A CA 1
ATOM 2978 C C . THR A 1 376 ? 52.948 -55.307 -97.817 1.00 81.19 376 THR A C 1
ATOM 2980 O O . THR A 1 376 ? 52.349 -54.470 -97.175 1.00 81.19 376 THR A O 1
ATOM 2983 N N . VAL A 1 377 ? 54.096 -55.005 -98.427 1.00 85.25 377 VAL A N 1
ATOM 2984 C CA . VAL A 1 377 ? 54.751 -53.689 -98.317 1.00 85.25 377 VAL A CA 1
ATOM 2985 C C . VAL A 1 377 ? 53.853 -52.562 -98.848 1.00 85.25 377 VAL A C 1
ATOM 2987 O O . VAL A 1 377 ? 53.773 -51.510 -98.224 1.00 85.25 377 VAL A O 1
ATOM 2990 N N . ASP A 1 378 ? 53.111 -52.761 -99.942 1.00 82.69 378 ASP A N 1
ATOM 2991 C CA . ASP A 1 378 ? 52.127 -51.790 -100.448 1.00 82.69 378 ASP A CA 1
ATOM 2992 C C . ASP A 1 378 ? 50.880 -51.678 -99.542 1.00 82.69 378 ASP A C 1
ATOM 2994 O O . ASP A 1 378 ? 50.179 -50.665 -99.575 1.00 82.69 378 ASP A O 1
ATOM 2998 N N . PHE A 1 379 ? 50.548 -52.710 -98.763 1.00 89.31 379 PHE A N 1
ATOM 2999 C CA . PHE A 1 379 ? 49.471 -52.733 -97.764 1.00 89.31 379 PHE A CA 1
ATOM 3000 C C . PHE A 1 379 ? 49.930 -52.069 -96.462 1.00 89.31 379 PHE A C 1
ATOM 3002 O O . PHE A 1 379 ? 49.310 -51.104 -96.036 1.00 89.31 379 PHE A O 1
ATOM 3009 N N . ASP A 1 380 ? 51.076 -52.464 -95.923 1.00 89.56 380 ASP A N 1
ATOM 3010 C CA . ASP A 1 380 ? 51.772 -51.871 -94.785 1.00 89.56 380 ASP A CA 1
ATOM 3011 C C . ASP A 1 380 ? 52.067 -50.390 -95.020 1.00 89.56 380 ASP A C 1
ATOM 3013 O O . ASP A 1 380 ? 51.839 -49.581 -94.134 1.00 89.56 380 ASP A O 1
ATOM 3017 N N . MET A 1 381 ? 52.468 -49.984 -96.229 1.00 89.81 381 MET A N 1
ATOM 3018 C CA . MET A 1 381 ? 52.642 -48.573 -96.602 1.00 89.81 381 MET A CA 1
ATOM 3019 C C . MET A 1 381 ? 51.316 -47.791 -96.606 1.00 89.81 381 MET A C 1
ATOM 3021 O O . MET A 1 381 ? 51.307 -46.588 -96.339 1.00 89.81 381 MET A O 1
ATOM 3025 N N . ARG A 1 382 ? 50.179 -48.442 -96.893 1.00 91.19 382 ARG A N 1
ATOM 3026 C CA . ARG A 1 382 ? 48.841 -47.836 -96.752 1.00 91.19 382 ARG A CA 1
ATOM 3027 C C . ARG A 1 382 ? 48.401 -47.800 -95.289 1.00 91.19 382 ARG A C 1
ATOM 3029 O O . ARG A 1 382 ? 47.935 -46.754 -94.848 1.00 91.19 382 ARG A O 1
ATOM 3036 N N . ASN A 1 383 ? 48.641 -48.866 -94.530 1.00 90.50 383 ASN A N 1
ATOM 3037 C CA . ASN A 1 383 ? 48.362 -48.950 -93.098 1.00 90.50 383 ASN A CA 1
ATOM 3038 C C . ASN A 1 383 ? 49.190 -47.926 -92.309 1.00 90.50 383 ASN A C 1
ATOM 3040 O O . ASN A 1 383 ? 48.636 -47.223 -91.478 1.00 90.50 383 ASN A O 1
ATOM 3044 N N . LEU A 1 384 ? 50.477 -47.755 -92.628 1.00 92.25 384 LEU A N 1
ATOM 3045 C CA . LEU A 1 384 ? 51.362 -46.724 -92.076 1.00 92.25 384 LEU A CA 1
ATOM 3046 C C . LEU A 1 384 ? 50.858 -45.317 -92.401 1.00 92.25 384 LEU A C 1
ATOM 3048 O O . LEU A 1 384 ? 50.843 -44.461 -91.525 1.00 92.25 384 LEU A O 1
ATOM 3052 N N . LYS A 1 385 ? 50.394 -45.059 -93.630 1.00 91.56 385 LYS A N 1
ATOM 3053 C CA . LYS A 1 385 ? 49.791 -43.760 -93.982 1.00 91.56 385 LYS A CA 1
ATOM 3054 C C . LYS A 1 385 ? 48.473 -43.512 -93.248 1.00 91.56 385 LYS A C 1
ATOM 3056 O O . LYS A 1 385 ? 48.241 -42.394 -92.800 1.00 91.56 385 LYS A O 1
ATOM 3061 N N . GLN A 1 386 ? 47.639 -44.537 -93.081 1.00 90.88 386 GLN A N 1
ATOM 3062 C CA . GLN A 1 386 ? 46.404 -44.447 -92.302 1.00 90.88 386 GLN A CA 1
ATOM 3063 C C . GLN A 1 386 ? 46.692 -44.256 -90.804 1.00 90.88 386 GLN A C 1
ATOM 3065 O O . GLN A 1 386 ? 46.038 -43.434 -90.168 1.00 90.88 386 GLN A O 1
ATOM 3070 N N . ALA A 1 387 ? 47.709 -44.933 -90.263 1.00 90.88 387 ALA A N 1
ATOM 3071 C CA . ALA A 1 387 ? 48.177 -44.788 -88.889 1.00 90.88 387 ALA A CA 1
ATOM 3072 C C . ALA A 1 387 ? 48.753 -43.389 -88.634 1.00 90.88 387 ALA A C 1
ATOM 3074 O O . ALA A 1 387 ? 48.276 -42.719 -87.730 1.00 90.88 387 ALA A O 1
ATOM 3075 N N . MET A 1 388 ? 49.665 -42.888 -89.477 1.00 91.12 388 MET A N 1
ATOM 3076 C CA . MET A 1 388 ? 50.177 -41.510 -89.383 1.00 91.12 388 MET A CA 1
ATOM 3077 C C . MET A 1 388 ? 49.060 -40.462 -89.525 1.00 91.12 388 MET A C 1
ATOM 3079 O O . MET A 1 388 ? 49.096 -39.424 -88.870 1.00 91.12 388 MET A O 1
ATOM 3083 N N . SER A 1 389 ? 48.046 -40.713 -90.363 1.00 92.56 389 SER A N 1
ATOM 3084 C CA . SER A 1 389 ? 46.887 -39.817 -90.479 1.00 92.56 389 SER A CA 1
ATOM 3085 C C . SER A 1 389 ? 46.002 -39.844 -89.229 1.00 92.56 389 SER A C 1
ATOM 3087 O O . SER A 1 389 ? 45.467 -38.804 -88.846 1.00 92.56 389 SER A O 1
ATOM 3089 N N . LEU A 1 390 ? 45.846 -41.008 -88.591 1.00 93.81 390 LEU A N 1
ATOM 3090 C CA . LEU A 1 390 ? 45.120 -41.162 -87.332 1.00 93.81 390 LEU A CA 1
ATOM 3091 C C . LEU A 1 390 ? 45.889 -40.514 -86.172 1.00 93.81 390 LEU A C 1
ATOM 3093 O O . LEU A 1 390 ? 45.302 -39.751 -85.416 1.00 93.81 390 LEU A O 1
ATOM 3097 N N . GLU A 1 391 ? 47.196 -40.752 -86.081 1.00 91.75 391 GLU A N 1
ATOM 3098 C CA . GLU A 1 391 ? 48.115 -40.169 -85.098 1.00 91.75 391 GLU A CA 1
ATOM 3099 C C . GLU A 1 391 ? 48.170 -38.639 -85.220 1.00 91.75 391 GLU A C 1
ATOM 3101 O O . GLU A 1 391 ? 48.048 -37.935 -84.223 1.00 91.75 391 GLU A O 1
ATOM 3106 N N . SER A 1 392 ? 48.234 -38.100 -86.443 1.00 91.81 392 SER A N 1
ATOM 3107 C CA . SER A 1 392 ? 48.136 -36.655 -86.698 1.00 91.81 392 SER A CA 1
ATOM 3108 C C . SER A 1 392 ? 46.783 -36.075 -86.253 1.00 91.81 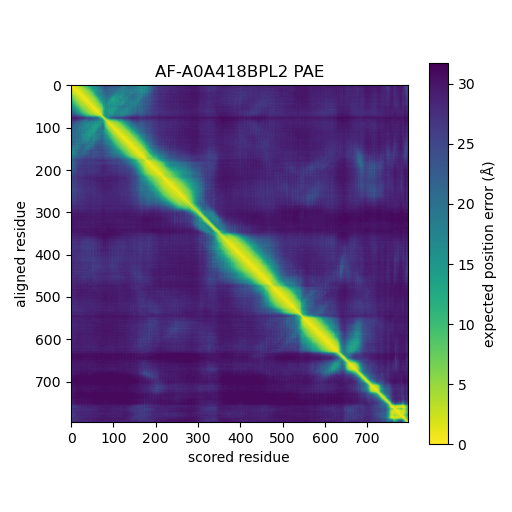392 SER A C 1
ATOM 3110 O O . SER A 1 392 ? 46.731 -35.019 -85.619 1.00 91.81 392 SER A O 1
ATOM 3112 N N . SER A 1 393 ? 45.680 -36.794 -86.497 1.00 93.56 393 SER A N 1
ATOM 3113 C CA . SER A 1 393 ? 44.348 -36.398 -86.016 1.00 93.56 393 SER A CA 1
ATOM 3114 C C . SER A 1 393 ? 44.234 -36.460 -84.487 1.00 93.56 393 SER A C 1
ATOM 3116 O O . SER A 1 393 ? 43.635 -35.570 -83.886 1.00 93.56 393 SER A O 1
ATOM 3118 N N . GLN A 1 394 ? 44.821 -37.477 -83.850 1.00 93.06 394 GLN A N 1
ATOM 3119 C CA . GLN A 1 394 ? 44.882 -37.616 -82.393 1.00 93.06 394 GLN A CA 1
ATOM 3120 C C . GLN A 1 394 ? 45.741 -36.510 -81.772 1.00 93.06 394 GLN A C 1
ATOM 3122 O O . GLN A 1 394 ? 45.326 -35.893 -80.798 1.00 93.06 394 GLN A O 1
ATOM 3127 N N . LEU A 1 395 ? 46.890 -36.181 -82.365 1.00 94.19 395 LEU A N 1
ATOM 3128 C CA . LEU A 1 395 ? 47.762 -35.099 -81.908 1.00 94.19 395 LEU A CA 1
ATOM 3129 C C . LEU A 1 395 ? 47.076 -33.729 -82.026 1.00 94.19 395 LEU A C 1
ATOM 3131 O O . LEU A 1 395 ? 47.174 -32.917 -81.106 1.00 94.19 395 LEU A O 1
ATOM 3135 N N . MET A 1 396 ? 46.313 -33.488 -83.097 1.00 93.12 396 MET A N 1
ATOM 3136 C CA . MET A 1 396 ? 45.460 -32.297 -83.222 1.00 93.12 396 MET A CA 1
ATOM 3137 C C . MET A 1 396 ? 44.333 -32.263 -82.177 1.00 93.12 396 MET A C 1
ATOM 3139 O O . MET A 1 396 ? 44.058 -31.200 -81.620 1.00 93.12 396 MET A O 1
ATOM 3143 N N . GLN A 1 397 ? 43.715 -33.406 -81.860 1.00 92.69 397 GLN A N 1
ATOM 3144 C CA . GLN A 1 397 ? 42.701 -33.507 -80.804 1.00 92.69 397 GLN A CA 1
ATOM 3145 C C . GLN A 1 397 ? 43.297 -33.231 -79.413 1.00 92.69 397 GLN A C 1
ATOM 3147 O O . GLN A 1 397 ? 42.751 -32.419 -78.667 1.00 92.69 397 GLN A O 1
ATOM 3152 N N . CYS A 1 398 ? 44.444 -33.831 -79.085 1.00 91.81 398 CYS A N 1
ATOM 3153 C CA . CYS A 1 398 ? 45.176 -33.581 -77.842 1.00 91.81 398 CYS A CA 1
ATOM 3154 C C . CYS A 1 398 ? 45.620 -32.115 -77.730 1.00 91.81 398 CYS A C 1
ATOM 3156 O O . CYS A 1 398 ? 45.510 -31.520 -76.660 1.00 91.81 398 CYS A O 1
ATOM 3158 N N . LYS A 1 399 ? 46.063 -31.495 -78.834 1.00 94.25 399 LYS A N 1
ATOM 3159 C CA . LYS A 1 399 ? 46.382 -30.062 -78.870 1.00 94.25 399 LYS A CA 1
ATOM 3160 C C . LYS A 1 399 ? 45.156 -29.202 -78.539 1.00 94.25 399 LYS A C 1
ATOM 3162 O O . LYS A 1 399 ? 45.252 -28.337 -77.673 1.00 94.25 399 LYS A O 1
ATOM 3167 N N . ALA A 1 400 ? 44.012 -29.456 -79.175 1.00 93.06 400 ALA A N 1
ATOM 3168 C CA . ALA A 1 400 ? 42.779 -28.714 -78.904 1.00 93.06 400 ALA A CA 1
ATOM 3169 C C . ALA A 1 400 ? 42.305 -28.885 -77.446 1.00 93.06 400 ALA A C 1
ATOM 3171 O O . ALA A 1 400 ? 41.856 -27.924 -76.824 1.00 93.06 400 ALA A O 1
ATOM 3172 N N . GLN A 1 401 ? 42.462 -30.083 -76.871 1.00 93.62 401 GLN A N 1
ATOM 3173 C CA . GLN A 1 401 ? 42.187 -30.335 -75.453 1.00 93.62 401 GLN A CA 1
ATOM 3174 C C . GLN A 1 401 ? 43.128 -29.544 -74.531 1.00 93.62 401 GLN A C 1
ATOM 3176 O O . GLN A 1 401 ? 42.657 -28.942 -73.570 1.00 93.62 401 GLN A O 1
ATOM 3181 N N . LEU A 1 402 ? 44.432 -29.488 -74.825 1.00 93.75 402 LEU A N 1
ATOM 3182 C CA . LEU A 1 402 ? 45.394 -28.680 -74.061 1.00 93.75 402 LEU A CA 1
ATOM 3183 C C . LEU A 1 402 ? 45.063 -27.181 -74.119 1.00 93.75 402 LEU A C 1
ATOM 3185 O O . LEU A 1 402 ? 45.088 -26.513 -73.087 1.00 93.75 402 LEU A O 1
ATOM 3189 N N . GLU A 1 403 ? 44.695 -26.658 -75.291 1.00 93.69 403 GLU A N 1
ATOM 3190 C CA . GLU A 1 403 ? 44.245 -25.267 -75.450 1.00 93.69 403 GLU A CA 1
ATOM 3191 C C . GLU A 1 403 ? 42.955 -24.991 -74.647 1.00 93.69 403 GLU A C 1
ATOM 3193 O O . GLU A 1 403 ? 42.828 -23.939 -74.014 1.00 93.69 403 GLU A O 1
ATOM 3198 N N . GLU A 1 404 ? 42.026 -25.953 -74.576 1.00 93.19 404 GLU A N 1
ATOM 3199 C CA . GLU A 1 404 ? 40.831 -25.845 -73.731 1.00 93.19 404 GLU A CA 1
ATOM 3200 C C . GLU A 1 404 ? 41.159 -25.897 -72.225 1.00 93.19 404 GLU A C 1
ATOM 3202 O O . GLU A 1 404 ? 40.579 -25.132 -71.450 1.00 93.19 404 GLU A O 1
ATOM 3207 N N . PHE A 1 405 ? 42.095 -26.754 -71.796 1.00 93.88 405 PHE A N 1
ATOM 3208 C CA . PHE A 1 405 ? 42.550 -26.828 -70.402 1.00 93.88 405 PHE A CA 1
ATOM 3209 C C . PHE A 1 405 ? 43.244 -25.537 -69.956 1.00 93.88 405 PHE A C 1
ATOM 3211 O O . PHE A 1 405 ? 42.899 -25.014 -68.899 1.00 93.88 405 PHE A O 1
ATOM 3218 N N . VAL A 1 406 ? 44.136 -24.965 -70.773 1.00 94.50 406 VAL A N 1
ATOM 3219 C CA . VAL A 1 406 ? 44.774 -23.664 -70.486 1.00 94.50 406 VAL A CA 1
ATOM 3220 C C . VAL A 1 406 ? 43.727 -22.550 -70.370 1.00 94.50 406 VAL A C 1
ATOM 3222 O O . VAL A 1 406 ? 43.815 -21.701 -69.482 1.00 94.50 406 VAL A O 1
ATOM 3225 N N . ARG A 1 407 ? 42.682 -22.568 -71.210 1.00 94.00 407 ARG A N 1
ATOM 3226 C CA . ARG A 1 407 ? 41.574 -21.608 -71.096 1.00 94.00 407 ARG A CA 1
ATOM 3227 C C . ARG A 1 407 ? 40.744 -21.814 -69.820 1.00 94.00 407 ARG A C 1
ATOM 3229 O O . ARG A 1 407 ? 40.259 -20.832 -69.263 1.00 94.00 407 ARG A O 1
ATOM 3236 N N . LYS A 1 408 ? 40.558 -23.057 -69.360 1.00 92.50 408 LYS A N 1
ATOM 3237 C CA . LYS A 1 408 ? 39.860 -23.370 -68.097 1.00 92.50 408 LYS A CA 1
ATOM 3238 C C . LYS A 1 408 ? 40.666 -22.901 -66.884 1.00 92.50 408 LYS A C 1
ATOM 3240 O O . LYS A 1 408 ? 40.112 -22.159 -66.082 1.00 92.50 408 LYS A O 1
ATOM 3245 N N . ASP A 1 409 ? 41.954 -23.236 -66.817 1.00 92.69 409 ASP A N 1
ATOM 3246 C CA . ASP A 1 409 ? 42.885 -22.801 -65.761 1.00 92.69 409 ASP A CA 1
ATOM 3247 C C . ASP A 1 409 ? 42.909 -21.269 -65.616 1.00 92.69 409 ASP A C 1
ATOM 3249 O O . ASP A 1 409 ? 42.719 -20.736 -64.524 1.00 92.69 409 ASP A O 1
ATOM 3253 N N . PHE A 1 410 ? 43.002 -20.538 -66.732 1.00 93.31 410 PHE A N 1
ATOM 3254 C CA . PHE A 1 410 ? 42.952 -19.074 -66.724 1.00 93.31 410 PHE A CA 1
ATOM 3255 C C . PHE A 1 410 ? 41.634 -18.510 -66.153 1.00 93.31 410 PHE A C 1
ATOM 3257 O O . PHE A 1 410 ? 41.656 -17.570 -65.356 1.00 93.31 410 PHE A O 1
ATOM 3264 N N . MET A 1 411 ? 40.484 -19.085 -66.527 1.00 91.94 411 MET A N 1
ATOM 3265 C CA . MET A 1 411 ? 39.176 -18.668 -65.999 1.00 91.94 411 MET A CA 1
ATOM 3266 C C . MET A 1 411 ? 38.997 -19.043 -64.521 1.00 91.94 411 MET A C 1
ATOM 3268 O O . MET A 1 411 ? 38.404 -18.281 -63.757 1.00 91.94 411 MET A O 1
ATOM 3272 N N . GLU A 1 412 ? 39.508 -20.201 -64.103 1.00 92.69 412 GLU A N 1
ATOM 3273 C CA . GLU A 1 412 ? 39.475 -20.653 -62.712 1.00 92.69 412 GLU A CA 1
ATOM 3274 C C . GLU A 1 412 ? 40.373 -19.786 -61.823 1.00 92.69 412 GLU A C 1
ATOM 3276 O O . GLU A 1 412 ? 39.959 -19.393 -60.733 1.00 92.69 412 GLU A O 1
ATOM 3281 N N . LYS A 1 413 ? 41.534 -19.362 -62.333 1.00 94.25 413 LYS A N 1
ATOM 3282 C CA . LYS A 1 413 ? 42.401 -18.382 -61.677 1.00 94.25 413 LYS A CA 1
ATOM 3283 C C . LYS A 1 413 ? 41.724 -17.020 -61.511 1.00 94.25 413 LYS A C 1
ATOM 3285 O O . LYS A 1 413 ? 41.702 -16.505 -60.399 1.00 94.25 413 LYS A O 1
ATOM 3290 N N . GLN A 1 414 ? 41.084 -16.476 -62.554 1.00 92.62 414 GLN A N 1
ATOM 3291 C CA . GLN A 1 414 ? 40.295 -15.239 -62.419 1.00 92.62 414 GLN A CA 1
ATOM 3292 C C . GLN A 1 414 ? 39.176 -15.374 -61.373 1.00 92.62 414 GLN A C 1
ATOM 3294 O O . GLN A 1 414 ? 38.936 -14.454 -60.592 1.00 92.62 414 GLN A O 1
ATOM 3299 N N . ARG A 1 415 ? 38.505 -16.532 -61.321 1.00 93.56 415 ARG A N 1
ATOM 3300 C CA . ARG A 1 415 ? 37.486 -16.825 -60.305 1.00 93.56 415 ARG A CA 1
ATOM 3301 C C . ARG A 1 415 ? 38.083 -16.913 -58.896 1.00 93.56 415 ARG A C 1
ATOM 3303 O O . ARG A 1 415 ? 37.457 -16.431 -57.957 1.00 93.56 415 ARG A O 1
ATOM 3310 N N . PHE A 1 416 ? 39.275 -17.485 -58.740 1.00 94.75 416 PHE A N 1
ATOM 3311 C CA . PHE A 1 416 ? 39.993 -17.521 -57.466 1.00 94.75 416 PHE A CA 1
ATOM 3312 C C . PHE A 1 416 ? 40.408 -16.117 -57.006 1.00 94.75 416 PHE A C 1
ATOM 3314 O O . PHE A 1 416 ? 40.195 -15.772 -55.846 1.00 94.75 416 PHE A O 1
ATOM 3321 N N . ASP A 1 417 ? 40.918 -15.278 -57.911 1.00 93.25 417 ASP A N 1
ATOM 3322 C CA . ASP A 1 417 ? 41.282 -13.890 -57.611 1.00 93.25 417 ASP A CA 1
ATOM 3323 C C . ASP A 1 417 ? 40.050 -13.067 -57.177 1.00 93.25 417 ASP A C 1
ATOM 3325 O O . ASP A 1 417 ? 40.121 -12.302 -56.214 1.00 93.25 417 ASP A O 1
ATOM 3329 N N . LEU A 1 418 ? 38.888 -13.264 -57.814 1.00 92.69 418 LEU A N 1
ATOM 3330 C CA . LEU A 1 418 ? 37.618 -12.662 -57.378 1.00 92.69 418 LEU A CA 1
ATOM 3331 C C . LEU A 1 418 ? 37.197 -13.145 -55.980 1.00 92.69 418 LEU A C 1
ATOM 3333 O O . LEU A 1 418 ? 36.959 -12.315 -55.104 1.00 92.69 418 LEU A O 1
ATOM 3337 N N . LEU A 1 419 ? 37.186 -14.460 -55.733 1.00 92.69 419 LEU A N 1
ATOM 3338 C CA . LEU A 1 419 ? 36.848 -15.036 -54.422 1.00 92.69 419 LEU A CA 1
ATOM 3339 C C . LEU A 1 419 ? 37.819 -14.593 -53.312 1.00 92.69 419 LEU A C 1
ATOM 3341 O O . LEU A 1 419 ? 37.410 -14.408 -52.168 1.00 92.69 419 LEU A O 1
ATOM 3345 N N . SER A 1 420 ? 39.096 -14.381 -53.640 1.00 93.62 420 SER A N 1
ATOM 3346 C CA . SER A 1 420 ? 40.109 -13.842 -52.725 1.00 93.62 420 SER A CA 1
ATOM 3347 C C . SER A 1 420 ? 39.813 -12.384 -52.345 1.00 93.62 420 SER A C 1
ATOM 3349 O O . SER A 1 420 ? 39.869 -12.016 -51.169 1.00 93.62 420 SER A O 1
ATOM 3351 N N . ASN A 1 421 ? 39.403 -11.561 -53.317 1.00 93.12 421 ASN A N 1
ATOM 3352 C CA . ASN A 1 421 ? 38.971 -10.182 -53.073 1.00 93.12 421 ASN A CA 1
ATOM 3353 C C . ASN A 1 421 ? 37.663 -10.114 -52.262 1.00 93.12 421 ASN A C 1
ATOM 3355 O O . ASN A 1 421 ? 37.561 -9.309 -51.334 1.00 93.12 421 ASN A O 1
ATOM 3359 N N . GLU A 1 422 ? 36.684 -10.975 -52.559 1.00 93.88 422 GLU A N 1
ATOM 3360 C CA . GLU A 1 422 ? 35.443 -11.097 -51.781 1.00 93.88 422 GLU A CA 1
ATOM 3361 C C . GLU A 1 422 ? 35.726 -11.529 -50.338 1.00 93.88 422 GLU A C 1
ATOM 3363 O O . GLU A 1 422 ? 35.242 -10.890 -49.401 1.00 93.88 422 GLU A O 1
ATOM 3368 N N . LYS A 1 423 ? 36.582 -12.541 -50.142 1.00 93.00 423 LYS A N 1
ATOM 3369 C CA . LYS A 1 423 ? 37.054 -12.967 -48.820 1.00 93.00 423 LYS A CA 1
ATOM 3370 C C . LYS A 1 423 ? 37.691 -11.800 -48.058 1.00 93.00 423 LYS A C 1
ATOM 3372 O O . LYS A 1 423 ? 37.269 -11.516 -46.941 1.00 93.00 423 LYS A O 1
ATOM 3377 N N . GLY A 1 424 ? 38.635 -11.080 -48.666 1.00 93.06 424 GLY A N 1
ATOM 3378 C CA . GLY A 1 424 ? 39.287 -9.926 -48.035 1.00 93.06 424 GLY A CA 1
ATOM 3379 C C . GLY A 1 424 ? 38.328 -8.765 -47.725 1.00 93.06 424 GLY A C 1
ATOM 3380 O O . GLY A 1 424 ? 38.561 -7.998 -46.788 1.00 93.06 424 GLY A O 1
ATOM 3381 N N . ALA A 1 425 ? 37.225 -8.631 -48.468 1.00 93.06 425 ALA A N 1
ATOM 3382 C CA . ALA A 1 425 ? 36.153 -7.685 -48.161 1.00 93.06 425 ALA A CA 1
ATOM 3383 C C . ALA A 1 425 ? 35.254 -8.161 -47.001 1.00 93.06 425 ALA A C 1
ATOM 3385 O O . ALA A 1 425 ? 34.784 -7.331 -46.220 1.00 93.06 425 ALA A O 1
ATOM 3386 N N . VAL A 1 426 ? 35.033 -9.472 -46.855 1.00 92.88 426 VAL A N 1
ATOM 3387 C CA . VAL A 1 426 ? 34.329 -10.066 -45.705 1.00 92.88 426 VAL A CA 1
ATOM 3388 C C . VAL A 1 426 ? 35.179 -9.974 -44.437 1.00 92.88 426 VAL A C 1
ATOM 3390 O O . VAL A 1 426 ? 34.674 -9.504 -43.424 1.00 92.88 426 VAL A O 1
ATOM 3393 N N . GLU A 1 427 ? 36.469 -10.313 -44.487 1.00 94.00 427 GLU A N 1
ATOM 3394 C CA . GLU A 1 427 ? 37.388 -10.217 -43.338 1.00 94.00 427 GLU A CA 1
ATOM 3395 C C . GLU A 1 427 ? 37.445 -8.783 -42.778 1.00 94.00 427 GLU A C 1
ATOM 3397 O O . GLU A 1 427 ? 37.321 -8.583 -41.571 1.00 94.00 427 GLU A O 1
ATOM 3402 N N . LYS A 1 428 ? 37.498 -7.763 -43.648 1.00 95.56 428 LYS A N 1
ATOM 3403 C CA . LYS A 1 428 ? 37.411 -6.347 -43.237 1.00 95.56 428 LYS A CA 1
ATOM 3404 C C . LYS A 1 428 ? 36.075 -5.983 -42.577 1.00 95.56 428 LYS A C 1
ATOM 3406 O O . LYS A 1 428 ? 36.063 -5.176 -41.650 1.00 95.56 428 LYS A O 1
ATOM 3411 N N . LYS A 1 429 ? 34.953 -6.558 -43.031 1.00 94.12 429 LYS A N 1
ATOM 3412 C CA . LYS A 1 429 ? 33.634 -6.360 -42.398 1.00 94.12 429 LYS A CA 1
ATOM 3413 C C . LYS A 1 429 ? 33.553 -7.039 -41.031 1.00 94.12 429 LYS A C 1
ATOM 3415 O O . LYS A 1 429 ? 32.989 -6.448 -40.118 1.00 94.12 429 LYS A O 1
ATOM 3420 N N . VAL A 1 430 ? 34.135 -8.231 -40.880 1.00 93.50 430 VAL A N 1
ATOM 3421 C CA . VAL A 1 430 ? 34.215 -8.939 -39.592 1.00 93.50 430 VAL A CA 1
ATOM 3422 C C . VAL A 1 430 ? 35.009 -8.107 -38.585 1.00 93.50 430 VAL A C 1
ATOM 3424 O O . VAL A 1 430 ? 34.452 -7.754 -37.553 1.00 93.50 430 VAL A O 1
ATOM 3427 N N . MET A 1 431 ? 36.222 -7.659 -38.931 1.00 93.88 431 MET A N 1
ATOM 3428 C CA . MET A 1 431 ? 37.035 -6.799 -38.053 1.00 93.88 431 MET A CA 1
ATOM 3429 C C . MET A 1 431 ? 36.313 -5.501 -37.647 1.00 93.88 431 MET A C 1
ATOM 3431 O O . MET A 1 431 ? 36.428 -5.051 -36.508 1.00 93.88 431 MET A O 1
ATOM 3435 N N . ALA A 1 432 ? 35.545 -4.892 -38.559 1.00 92.94 432 ALA A N 1
ATOM 3436 C CA . ALA A 1 432 ? 34.761 -3.692 -38.259 1.00 92.94 432 ALA A CA 1
ATOM 3437 C C . ALA A 1 432 ? 33.600 -3.967 -37.281 1.00 92.94 432 ALA A C 1
ATOM 3439 O O . ALA A 1 432 ? 33.351 -3.159 -36.387 1.00 92.94 432 ALA A O 1
ATOM 3440 N N . LEU A 1 433 ? 32.916 -5.108 -37.418 1.00 92.62 433 LEU A N 1
ATOM 3441 C CA . LEU A 1 433 ? 31.853 -5.536 -36.500 1.00 92.62 433 LEU A CA 1
ATOM 3442 C C . LEU A 1 433 ? 32.411 -5.956 -35.132 1.00 92.62 433 LEU A C 1
ATOM 3444 O O . LEU A 1 433 ? 31.816 -5.629 -34.109 1.00 92.62 433 LEU A O 1
ATOM 3448 N N . GLU A 1 434 ? 33.566 -6.620 -35.092 1.00 91.62 434 GLU A N 1
ATOM 3449 C CA . GLU A 1 434 ? 34.279 -6.959 -33.853 1.00 91.62 434 GLU A CA 1
ATOM 3450 C C . GLU A 1 434 ? 34.705 -5.698 -33.090 1.00 91.62 434 GLU A C 1
ATOM 3452 O O . GLU A 1 434 ? 34.491 -5.610 -31.880 1.00 91.62 434 GLU A O 1
ATOM 3457 N N . ALA A 1 435 ? 35.220 -4.681 -33.792 1.00 93.62 435 ALA A N 1
ATOM 3458 C CA . ALA A 1 435 ? 35.534 -3.384 -33.198 1.00 93.62 435 ALA A CA 1
ATOM 3459 C C . ALA A 1 435 ? 34.281 -2.685 -32.634 1.00 93.62 435 ALA A C 1
ATOM 3461 O O . ALA A 1 435 ? 34.302 -2.226 -31.494 1.00 93.62 435 ALA A O 1
ATOM 3462 N N . GLN A 1 436 ? 33.169 -2.658 -33.381 1.00 92.25 436 GLN A N 1
ATOM 3463 C CA . GLN A 1 436 ? 31.895 -2.096 -32.904 1.00 92.25 436 GLN A CA 1
ATOM 3464 C C . GLN A 1 436 ? 31.347 -2.842 -31.677 1.00 92.25 436 GLN A C 1
ATOM 3466 O O . GLN A 1 436 ? 30.915 -2.208 -30.715 1.00 92.25 436 GLN A O 1
ATOM 3471 N N . LEU A 1 437 ? 31.408 -4.178 -31.671 1.00 91.38 437 LEU A N 1
ATOM 3472 C CA . LEU A 1 437 ? 31.027 -5.001 -30.520 1.00 91.38 437 LEU A CA 1
ATOM 3473 C C . LEU A 1 437 ? 31.902 -4.715 -29.296 1.00 91.38 437 LEU A C 1
ATOM 3475 O O . LEU A 1 437 ? 31.384 -4.676 -28.181 1.00 91.38 437 LEU A O 1
ATOM 3479 N N . GLN A 1 438 ? 33.205 -4.496 -29.482 1.00 91.06 438 GLN A N 1
ATOM 3480 C CA . GLN A 1 438 ? 34.112 -4.171 -28.384 1.00 91.06 438 GLN A CA 1
ATOM 3481 C C . GLN A 1 438 ? 33.858 -2.761 -27.821 1.00 91.06 438 GLN A C 1
ATOM 3483 O O . GLN A 1 438 ? 33.883 -2.595 -26.602 1.00 91.06 438 GLN A O 1
ATOM 3488 N N . THR A 1 439 ? 33.528 -1.778 -28.668 1.00 92.19 439 THR A N 1
ATOM 3489 C CA . THR A 1 439 ? 33.074 -0.449 -28.219 1.00 92.19 439 THR A CA 1
ATOM 3490 C C . THR A 1 439 ? 31.792 -0.556 -27.394 1.00 92.19 439 THR A C 1
ATOM 3492 O O . THR A 1 439 ? 31.790 -0.135 -26.241 1.00 92.19 439 THR A O 1
ATOM 3495 N N . MET A 1 440 ? 30.744 -1.212 -27.913 1.00 87.44 440 MET A N 1
ATOM 3496 C CA . MET A 1 440 ? 29.477 -1.376 -27.180 1.00 87.44 440 MET A CA 1
ATOM 3497 C C . MET A 1 440 ? 29.657 -2.132 -25.854 1.00 87.44 440 MET A C 1
ATOM 3499 O O . MET A 1 440 ? 28.999 -1.809 -24.872 1.00 87.44 440 MET A O 1
ATOM 3503 N N . ARG A 1 441 ? 30.572 -3.111 -25.781 1.00 88.38 441 ARG A N 1
ATOM 3504 C CA . ARG A 1 441 ? 30.924 -3.787 -24.517 1.00 88.38 441 ARG A CA 1
ATOM 3505 C C . ARG A 1 441 ? 31.585 -2.849 -23.509 1.00 88.38 441 ARG A C 1
ATOM 3507 O O . ARG A 1 441 ? 31.307 -2.966 -22.320 1.00 88.38 441 ARG A O 1
ATOM 3514 N N . SER A 1 442 ? 32.449 -1.941 -23.965 1.00 87.31 442 SER A N 1
ATOM 3515 C CA . SER A 1 442 ? 33.090 -0.942 -23.102 1.00 87.31 442 SER A CA 1
ATOM 3516 C C . SER A 1 442 ? 32.097 0.115 -22.614 1.00 87.31 442 SER A C 1
ATOM 3518 O O . SER A 1 442 ? 32.170 0.532 -21.462 1.00 87.31 442 SER A O 1
ATOM 3520 N N . GLU A 1 443 ? 31.162 0.529 -23.470 1.00 91.56 443 GLU A N 1
ATOM 3521 C CA . GLU A 1 443 ? 30.070 1.434 -23.102 1.00 91.56 443 GLU A CA 1
ATOM 3522 C C . GLU A 1 443 ? 29.148 0.771 -22.072 1.00 91.56 443 GLU A C 1
ATOM 3524 O O . GLU A 1 443 ? 28.889 1.351 -21.019 1.00 91.56 443 GLU A O 1
ATOM 3529 N N . GLU A 1 444 ? 28.717 -0.470 -22.323 1.00 87.69 444 GLU A N 1
ATOM 3530 C CA . GLU A 1 444 ? 27.848 -1.234 -21.420 1.00 87.69 444 GLU A CA 1
ATOM 3531 C C . GLU A 1 444 ? 28.489 -1.468 -20.047 1.00 87.69 444 GLU A C 1
ATOM 3533 O O . GLU A 1 444 ? 27.818 -1.305 -19.030 1.00 87.69 444 GLU A O 1
ATOM 3538 N N . MET A 1 445 ? 29.791 -1.771 -20.005 1.00 87.62 445 MET A N 1
ATOM 3539 C CA . MET A 1 445 ? 30.560 -1.890 -18.762 1.00 87.62 445 MET A CA 1
ATOM 3540 C C . MET A 1 445 ? 30.477 -0.601 -17.931 1.00 87.62 445 MET A C 1
ATOM 3542 O O . MET A 1 445 ? 30.091 -0.659 -16.767 1.00 87.62 445 MET A O 1
ATOM 3546 N N . GLY A 1 446 ? 30.697 0.564 -18.550 1.00 91.31 446 GLY A N 1
ATOM 3547 C CA . GLY A 1 446 ? 30.538 1.860 -17.882 1.00 91.31 446 GLY A CA 1
ATOM 3548 C C . GLY A 1 446 ? 29.097 2.159 -17.438 1.00 91.31 446 GLY A C 1
ATOM 3549 O O . GLY A 1 446 ? 28.892 2.789 -16.399 1.00 91.31 446 GLY A O 1
ATOM 3550 N N . ARG A 1 447 ? 28.073 1.677 -18.164 1.00 90.94 447 ARG A N 1
ATOM 3551 C CA . ARG A 1 447 ? 26.667 1.789 -17.716 1.00 90.94 447 ARG A CA 1
ATOM 3552 C C . ARG A 1 447 ? 26.372 0.918 -16.495 1.00 90.94 447 ARG A C 1
ATOM 3554 O O . ARG A 1 447 ? 25.537 1.307 -15.681 1.00 90.94 447 ARG A O 1
ATOM 3561 N N . VAL A 1 448 ? 27.009 -0.248 -16.375 1.00 89.38 448 VAL A N 1
ATOM 3562 C CA . VAL A 1 448 ? 26.885 -1.125 -15.199 1.00 89.38 448 VAL A CA 1
ATOM 3563 C C . VAL A 1 448 ? 27.614 -0.511 -14.004 1.00 89.38 448 VAL A C 1
ATOM 3565 O O . VAL A 1 448 ? 26.993 -0.343 -12.961 1.00 89.38 448 VAL A O 1
ATOM 3568 N N . GLU A 1 449 ? 28.860 -0.063 -14.176 1.00 90.94 449 GLU A N 1
ATOM 3569 C CA . GLU A 1 449 ? 29.639 0.601 -13.118 1.00 90.94 449 GLU A CA 1
ATOM 3570 C C . GLU A 1 449 ? 28.923 1.841 -12.554 1.00 90.94 449 GLU A C 1
ATOM 3572 O O . GLU A 1 449 ? 28.845 2.006 -11.336 1.00 90.94 449 GLU A O 1
ATOM 3577 N N . GLN A 1 450 ? 28.324 2.678 -13.414 1.00 87.56 450 GLN A N 1
ATOM 3578 C CA . GLN A 1 450 ? 27.516 3.817 -12.962 1.00 87.56 450 GLN A CA 1
ATOM 3579 C C . GLN A 1 450 ? 26.278 3.367 -12.172 1.00 87.56 450 GLN A C 1
ATOM 3581 O O . GLN A 1 450 ? 25.985 3.940 -11.127 1.00 87.56 450 GLN A O 1
ATOM 3586 N N . ARG A 1 451 ? 25.563 2.329 -12.628 1.00 89.31 451 ARG A N 1
ATOM 3587 C CA . ARG A 1 451 ? 24.384 1.809 -11.915 1.00 89.31 451 ARG A CA 1
ATOM 3588 C C . ARG A 1 451 ? 24.739 1.241 -10.545 1.00 89.31 451 ARG A C 1
ATOM 3590 O O . ARG A 1 451 ? 23.976 1.444 -9.606 1.00 89.31 451 ARG A O 1
ATOM 3597 N N . ASP A 1 452 ? 25.866 0.550 -10.424 1.00 90.81 452 ASP A N 1
ATOM 3598 C CA . ASP A 1 452 ? 26.318 0.000 -9.146 1.00 90.81 452 ASP A CA 1
ATOM 3599 C C . ASP A 1 452 ? 26.740 1.125 -8.180 1.00 90.81 452 ASP A C 1
ATOM 3601 O O . ASP A 1 452 ? 26.438 1.054 -6.987 1.00 90.81 452 ASP A O 1
ATOM 3605 N N . ALA A 1 453 ? 27.331 2.214 -8.688 1.00 91.06 453 ALA A N 1
ATOM 3606 C CA . ALA A 1 453 ? 27.588 3.428 -7.910 1.00 91.06 453 ALA A CA 1
ATOM 3607 C C . ALA A 1 453 ? 26.289 4.131 -7.455 1.00 91.06 453 ALA A C 1
ATOM 3609 O O . ALA A 1 453 ? 26.159 4.462 -6.274 1.00 91.06 453 ALA A O 1
ATOM 3610 N N . ASP A 1 454 ? 25.307 4.296 -8.350 1.00 90.06 454 ASP A N 1
ATOM 3611 C CA . ASP A 1 454 ? 23.992 4.877 -8.032 1.00 90.06 454 ASP A CA 1
ATOM 3612 C C . ASP A 1 454 ? 23.252 4.039 -6.965 1.00 90.06 454 ASP A C 1
ATOM 3614 O O . ASP A 1 454 ? 22.618 4.573 -6.053 1.00 90.06 454 ASP A O 1
ATOM 3618 N N . ILE A 1 455 ? 23.361 2.707 -7.038 1.00 92.56 455 ILE A N 1
ATOM 3619 C CA . ILE A 1 455 ? 22.791 1.776 -6.053 1.00 92.56 455 ILE A CA 1
ATOM 3620 C C . ILE A 1 455 ? 23.448 1.948 -4.674 1.00 92.56 455 ILE A C 1
ATOM 3622 O O . ILE A 1 455 ? 22.743 1.924 -3.663 1.00 92.56 455 ILE A O 1
ATOM 3626 N N . LEU A 1 456 ? 24.770 2.140 -4.606 1.00 91.19 456 LEU A N 1
ATOM 3627 C CA . LEU A 1 456 ? 25.485 2.360 -3.341 1.00 91.19 456 LEU A CA 1
ATOM 3628 C C . LEU A 1 456 ? 25.092 3.690 -2.673 1.00 91.19 456 LEU A C 1
ATOM 3630 O O . LEU A 1 456 ? 24.813 3.703 -1.473 1.00 91.19 456 LEU A O 1
ATOM 3634 N N . ASP A 1 457 ? 24.980 4.775 -3.442 1.00 92.06 457 ASP A N 1
ATOM 3635 C CA . ASP A 1 457 ? 24.489 6.079 -2.965 1.00 92.06 457 ASP A CA 1
ATOM 3636 C C . ASP A 1 457 ? 23.040 5.997 -2.435 1.00 92.06 457 ASP A C 1
ATOM 3638 O O . ASP A 1 457 ? 22.721 6.546 -1.374 1.00 92.06 457 ASP A O 1
ATOM 3642 N N . LEU A 1 458 ? 22.168 5.228 -3.099 1.00 87.44 458 LEU A N 1
ATOM 3643 C CA . LEU A 1 458 ? 20.816 4.944 -2.605 1.00 87.44 458 LEU A CA 1
ATOM 3644 C C . LEU A 1 458 ? 20.814 4.149 -1.287 1.00 87.44 458 LEU A C 1
ATOM 3646 O O . LEU A 1 458 ? 19.969 4.410 -0.424 1.00 87.44 458 LEU A O 1
ATOM 3650 N N . TYR A 1 459 ? 21.749 3.212 -1.087 1.00 86.12 459 TYR A N 1
ATOM 3651 C CA . TYR A 1 459 ? 21.897 2.505 0.191 1.00 86.12 459 TYR A CA 1
ATOM 3652 C C . TYR A 1 459 ? 22.384 3.430 1.318 1.00 86.12 459 TYR A C 1
ATOM 3654 O O . TYR A 1 459 ? 21.817 3.384 2.412 1.00 86.12 459 TYR A O 1
ATOM 3662 N N . GLU A 1 460 ? 23.360 4.307 1.066 1.00 90.44 460 GLU A N 1
ATOM 3663 C CA . GLU A 1 460 ? 23.848 5.265 2.072 1.00 90.44 460 GLU A CA 1
ATOM 3664 C C . GLU A 1 460 ? 22.756 6.269 2.482 1.00 90.44 460 GLU A C 1
ATOM 3666 O O . GLU A 1 460 ? 22.504 6.479 3.674 1.00 90.44 460 GLU A O 1
ATOM 3671 N N . LYS A 1 461 ? 22.014 6.816 1.510 1.00 84.19 461 LYS A N 1
ATOM 3672 C CA . LYS A 1 461 ? 20.856 7.691 1.767 1.00 84.19 461 LYS A CA 1
ATOM 3673 C C . LYS A 1 461 ? 19.759 6.980 2.562 1.00 84.19 461 LYS A C 1
ATOM 3675 O O . LYS A 1 461 ? 19.161 7.578 3.460 1.00 84.19 461 LYS A O 1
ATOM 3680 N N . LYS A 1 462 ? 19.511 5.696 2.281 1.00 86.50 462 LYS A N 1
ATOM 3681 C CA . LYS A 1 462 ? 18.556 4.867 3.031 1.00 86.50 462 LYS A CA 1
ATOM 3682 C C . LYS A 1 462 ? 18.998 4.646 4.481 1.00 86.50 462 LYS A C 1
ATOM 3684 O O . LYS A 1 462 ? 18.144 4.693 5.369 1.00 86.50 462 LYS A O 1
ATOM 3689 N N . GLU A 1 463 ? 20.293 4.450 4.740 1.00 89.44 463 GLU A N 1
ATOM 3690 C CA . GLU A 1 463 ? 20.810 4.403 6.112 1.00 89.44 463 GLU A CA 1
ATOM 3691 C C . GLU A 1 463 ? 20.610 5.729 6.847 1.00 89.44 463 GLU A C 1
ATOM 3693 O O . GLU A 1 463 ? 20.071 5.713 7.951 1.00 89.44 463 GLU A O 1
ATOM 3698 N N . GLU A 1 464 ? 20.987 6.874 6.266 1.00 85.00 464 GLU A N 1
ATOM 3699 C CA . GLU A 1 464 ? 20.859 8.166 6.962 1.00 85.00 464 GLU A CA 1
ATOM 3700 C C . GLU A 1 464 ? 19.391 8.506 7.269 1.00 85.00 464 GLU A C 1
ATOM 3702 O O . GLU A 1 464 ? 19.079 8.927 8.382 1.00 85.00 464 GLU A O 1
ATOM 3707 N N . VAL A 1 465 ? 18.452 8.212 6.359 1.00 82.19 465 VAL A N 1
ATOM 3708 C CA . VAL A 1 465 ? 17.007 8.313 6.648 1.00 82.19 465 VAL A CA 1
ATOM 3709 C C . VAL A 1 465 ? 16.593 7.388 7.804 1.00 82.19 465 VAL A C 1
ATOM 3711 O O . VAL A 1 465 ? 15.758 7.772 8.626 1.00 82.19 465 VAL A O 1
ATOM 3714 N N . GLY A 1 466 ? 17.185 6.196 7.916 1.00 83.81 466 GLY A N 1
ATOM 3715 C CA . GLY A 1 466 ? 17.003 5.301 9.064 1.00 83.81 466 GLY A CA 1
ATOM 3716 C C . GLY A 1 466 ? 17.527 5.899 10.376 1.00 83.81 466 GLY A C 1
ATOM 3717 O O . GLY A 1 466 ? 16.798 5.934 11.368 1.00 83.81 466 GLY A O 1
ATOM 3718 N N . ARG A 1 467 ? 18.755 6.438 10.370 1.00 82.81 467 ARG A N 1
ATOM 3719 C CA . ARG A 1 467 ? 19.393 7.100 11.526 1.00 82.81 467 ARG A CA 1
ATOM 3720 C C . ARG A 1 467 ? 18.592 8.324 11.991 1.00 82.81 467 ARG A C 1
ATOM 3722 O O . ARG A 1 467 ? 18.418 8.523 13.193 1.00 82.81 467 ARG A O 1
ATOM 3729 N N . LEU A 1 468 ? 18.070 9.121 11.055 1.00 76.25 468 LEU A N 1
ATOM 3730 C CA . LEU A 1 468 ? 17.218 10.280 11.339 1.00 76.25 468 LEU A CA 1
ATOM 3731 C C . LEU A 1 468 ? 15.862 9.871 11.929 1.00 76.25 468 LEU A C 1
ATOM 3733 O O . LEU A 1 468 ? 15.437 10.464 12.919 1.00 76.25 468 LEU A O 1
ATOM 3737 N N . LYS A 1 469 ? 15.211 8.832 11.386 1.00 78.50 469 LYS A N 1
ATOM 3738 C CA . LYS A 1 469 ? 13.956 8.299 11.944 1.00 78.50 469 LYS A CA 1
ATOM 3739 C C . LYS A 1 469 ? 14.141 7.756 13.359 1.00 78.50 469 LYS A C 1
ATOM 3741 O O . LYS A 1 469 ? 13.341 8.094 14.224 1.00 78.50 469 LYS A O 1
ATOM 3746 N N . ALA A 1 470 ? 15.203 6.988 13.613 1.00 78.69 470 ALA A N 1
ATOM 3747 C CA . ALA A 1 470 ? 15.526 6.503 14.956 1.00 78.69 470 ALA A CA 1
ATOM 3748 C C . ALA A 1 470 ? 15.706 7.669 15.946 1.00 78.69 470 ALA A C 1
ATOM 3750 O O . ALA A 1 470 ? 15.036 7.711 16.972 1.00 78.69 470 ALA A O 1
ATOM 3751 N N . ARG A 1 471 ? 16.507 8.682 15.580 1.00 76.88 471 ARG A N 1
ATOM 3752 C CA . ARG A 1 471 ? 16.732 9.882 16.406 1.00 76.88 471 ARG A CA 1
ATOM 3753 C C . ARG A 1 471 ? 15.443 10.662 16.701 1.00 76.88 471 ARG A C 1
ATOM 3755 O O . ARG A 1 471 ? 15.313 11.214 17.791 1.00 76.88 471 ARG A O 1
ATOM 3762 N N . ASN A 1 472 ? 14.506 10.720 15.752 1.00 82.19 472 ASN A N 1
ATOM 3763 C CA . ASN A 1 472 ? 13.214 11.379 15.952 1.00 82.19 472 ASN A CA 1
ATOM 3764 C C . ASN A 1 472 ? 12.307 10.577 16.898 1.00 82.19 472 ASN A C 1
ATOM 3766 O O . ASN A 1 472 ? 11.787 11.143 17.853 1.00 82.19 472 ASN A O 1
ATOM 3770 N N . ILE A 1 473 ? 12.199 9.260 16.687 1.00 76.94 473 ILE A N 1
ATOM 3771 C CA . ILE A 1 473 ? 11.436 8.342 17.548 1.00 76.94 473 ILE A CA 1
ATOM 3772 C C . ILE A 1 473 ? 11.977 8.368 18.985 1.00 76.94 473 ILE A C 1
ATOM 3774 O O . ILE A 1 473 ? 11.199 8.462 19.931 1.00 76.94 473 ILE A O 1
ATOM 3778 N N . ASP A 1 474 ? 13.299 8.351 19.169 1.00 75.69 474 ASP A N 1
ATOM 3779 C CA . ASP A 1 474 ? 13.927 8.481 20.489 1.00 75.69 474 ASP A CA 1
ATOM 3780 C C . ASP A 1 474 ? 13.595 9.829 21.149 1.00 75.69 474 ASP A C 1
ATOM 3782 O O . ASP A 1 474 ? 13.311 9.872 22.347 1.00 75.69 474 ASP A O 1
ATOM 3786 N N . GLY A 1 475 ? 13.582 10.926 20.383 1.00 82.75 475 GLY A N 1
ATOM 3787 C CA . GLY A 1 475 ? 13.211 12.259 20.867 1.00 82.75 475 GLY A CA 1
ATOM 3788 C C . GLY A 1 475 ? 11.741 12.369 21.287 1.00 82.75 475 GLY A C 1
ATOM 3789 O O . GLY A 1 475 ? 11.449 12.847 22.384 1.00 82.75 475 GLY A O 1
ATOM 3790 N N . GLU A 1 476 ? 10.824 11.881 20.451 1.00 76.19 476 GLU A N 1
ATOM 3791 C CA . GLU A 1 476 ? 9.379 11.842 20.717 1.00 76.19 476 GLU A CA 1
ATOM 3792 C C . GLU A 1 476 ? 9.065 10.957 21.931 1.00 76.19 476 GLU A C 1
ATOM 3794 O O . GLU A 1 476 ? 8.386 11.398 22.861 1.00 76.19 476 GLU A O 1
ATOM 3799 N N . ASN A 1 477 ? 9.656 9.760 22.001 1.00 75.06 477 ASN A N 1
ATOM 3800 C CA . ASN A 1 477 ? 9.559 8.885 23.169 1.00 75.06 477 ASN A CA 1
ATOM 3801 C C . ASN A 1 477 ? 10.096 9.567 24.435 1.00 75.06 477 ASN A C 1
ATOM 3803 O O . ASN A 1 477 ? 9.474 9.475 25.492 1.00 75.06 477 ASN A O 1
ATOM 3807 N N . HIS A 1 478 ? 11.224 10.282 24.359 1.00 84.69 478 HIS A N 1
ATOM 3808 C CA . HIS A 1 478 ? 11.785 10.987 25.515 1.00 84.69 478 HIS A CA 1
ATOM 3809 C C . HIS A 1 478 ? 10.898 12.156 25.982 1.00 84.69 478 HIS A C 1
ATOM 3811 O O . HIS A 1 478 ? 10.844 12.447 27.180 1.00 84.69 478 HIS A O 1
ATOM 3817 N N . HIS A 1 479 ? 10.174 12.805 25.064 1.00 80.81 479 HIS A N 1
ATOM 3818 C CA . HIS A 1 479 ? 9.180 13.825 25.394 1.00 80.81 479 HIS A CA 1
ATOM 3819 C C . HIS A 1 479 ? 7.974 13.203 26.113 1.00 80.81 479 HIS A C 1
ATOM 3821 O O . HIS A 1 479 ? 7.711 13.560 27.263 1.00 80.81 479 HIS A O 1
ATOM 3827 N N . ILE A 1 480 ? 7.344 12.187 25.511 1.00 83.69 480 ILE A N 1
ATOM 3828 C CA . ILE A 1 480 ? 6.186 11.463 26.067 1.00 83.69 480 ILE A CA 1
ATOM 3829 C C . ILE A 1 480 ? 6.515 10.858 27.442 1.00 83.69 480 ILE A C 1
ATOM 3831 O O . ILE A 1 480 ? 5.750 11.003 28.393 1.00 83.69 480 ILE A O 1
ATOM 3835 N N . ILE A 1 481 ? 7.690 10.237 27.602 1.00 83.94 481 ILE A N 1
ATOM 3836 C CA . ILE A 1 481 ? 8.148 9.690 28.891 1.00 83.94 481 ILE A CA 1
ATOM 3837 C C . ILE A 1 481 ? 8.255 10.786 29.961 1.00 83.94 481 ILE A C 1
ATOM 3839 O O . ILE A 1 481 ? 7.966 10.528 31.131 1.00 83.94 481 ILE A O 1
ATOM 3843 N N . ASN A 1 482 ? 8.655 12.007 29.600 1.00 85.38 482 ASN A N 1
ATOM 3844 C CA . ASN A 1 482 ? 8.734 13.109 30.555 1.00 85.38 482 ASN A CA 1
ATOM 3845 C C . ASN A 1 482 ? 7.357 13.712 30.881 1.00 85.38 482 ASN A C 1
ATOM 3847 O O . ASN A 1 482 ? 7.137 14.049 32.044 1.00 85.38 482 ASN A O 1
ATOM 3851 N N . GLU A 1 483 ? 6.409 13.755 29.941 1.00 89.19 483 GLU A N 1
ATOM 3852 C CA . GLU A 1 483 ? 5.010 1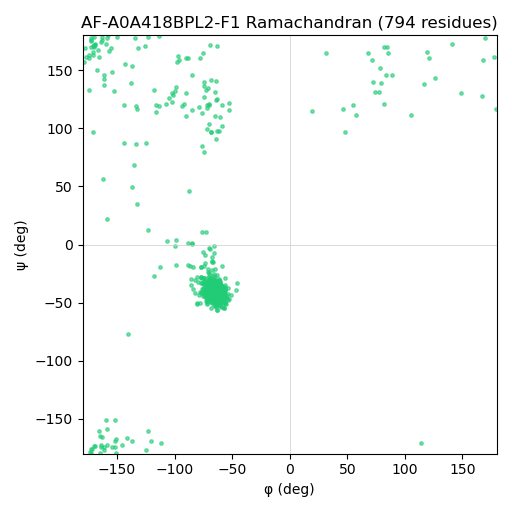4.130 30.221 1.00 89.19 483 GLU A CA 1
ATOM 3853 C C . GLU A 1 483 ? 4.290 13.098 31.107 1.00 89.19 483 GLU A C 1
ATOM 3855 O O . GLU A 1 483 ? 3.598 13.452 32.065 1.00 89.19 483 GLU A O 1
ATOM 3860 N N . LEU A 1 484 ? 4.522 11.803 30.877 1.00 84.44 484 LEU A N 1
ATOM 3861 C CA . LEU A 1 484 ? 4.031 10.732 31.752 1.00 84.44 484 LEU A CA 1
ATOM 3862 C C . LEU A 1 484 ? 4.656 10.809 33.158 1.00 84.44 484 LEU A C 1
ATOM 3864 O O . LEU A 1 484 ? 3.997 10.527 34.159 1.00 84.44 484 LEU A O 1
ATOM 3868 N N . ARG A 1 485 ? 5.915 11.256 33.277 1.00 90.50 485 ARG A N 1
ATOM 3869 C CA . ARG A 1 485 ? 6.573 11.491 34.577 1.00 90.50 485 ARG A CA 1
ATOM 3870 C C . ARG A 1 485 ? 6.058 12.734 35.305 1.00 90.50 485 ARG A C 1
ATOM 3872 O O . ARG A 1 485 ? 6.002 12.708 36.535 1.00 90.50 485 ARG A O 1
ATOM 3879 N N . THR A 1 486 ? 5.714 13.820 34.611 1.00 90.06 486 THR A N 1
ATOM 3880 C CA . THR A 1 486 ? 5.144 15.016 35.260 1.00 90.06 486 THR A CA 1
ATOM 3881 C C . THR A 1 486 ? 3.707 14.766 35.701 1.00 90.06 486 THR A C 1
ATOM 3883 O O . THR A 1 486 ? 3.384 15.036 36.857 1.00 90.06 486 THR A O 1
ATOM 3886 N N . THR A 1 487 ? 2.874 14.166 34.848 1.00 89.56 487 THR A N 1
ATOM 3887 C CA . THR A 1 487 ? 1.495 13.781 35.198 1.00 89.56 487 THR A CA 1
ATOM 3888 C C . THR A 1 487 ? 1.449 12.767 36.344 1.00 89.56 487 THR A C 1
ATOM 3890 O O . THR A 1 487 ? 0.707 12.981 37.301 1.00 89.56 487 THR A O 1
ATOM 3893 N N . SER A 1 488 ? 2.310 11.741 36.341 1.00 89.75 488 SER A N 1
ATOM 3894 C CA . SER A 1 488 ? 2.429 10.793 37.462 1.00 89.75 488 SER A CA 1
ATOM 3895 C C . SER A 1 488 ? 2.782 11.485 38.790 1.00 89.75 488 SER A C 1
ATOM 3897 O O . SER A 1 488 ? 2.143 11.229 39.809 1.00 89.75 488 SER A O 1
ATOM 3899 N N . LYS A 1 489 ? 3.710 12.458 38.788 1.00 91.81 489 LYS A N 1
ATOM 3900 C CA . LYS A 1 489 ? 4.029 13.260 39.988 1.00 91.81 489 LYS A CA 1
ATOM 3901 C C . LYS A 1 489 ? 2.854 14.108 40.486 1.00 91.81 489 LYS A C 1
ATOM 3903 O O . LYS A 1 489 ? 2.696 14.257 41.698 1.00 91.81 489 LYS A O 1
ATOM 3908 N N . VAL A 1 490 ? 2.038 14.658 39.584 1.00 92.19 490 VAL A N 1
ATOM 3909 C CA . VAL A 1 490 ? 0.821 15.401 39.958 1.00 92.19 490 VAL A CA 1
ATOM 3910 C C . VAL A 1 490 ? -0.192 14.456 40.608 1.00 92.19 490 VAL A C 1
ATOM 3912 O O . VAL A 1 490 ? -0.653 14.742 41.714 1.00 92.19 490 VAL A O 1
ATOM 3915 N N . LEU A 1 491 ? -0.457 13.295 40.005 1.00 88.25 491 LEU A N 1
ATOM 3916 C CA . LEU A 1 491 ? -1.351 12.276 40.569 1.00 88.25 491 LEU A CA 1
ATOM 3917 C C . LEU A 1 491 ? -0.856 11.769 41.936 1.00 88.25 491 LEU A C 1
ATOM 3919 O O . LEU A 1 491 ? -1.635 11.681 42.882 1.00 88.25 491 LEU A O 1
ATOM 3923 N N . GLU A 1 492 ? 0.448 11.524 42.094 1.00 91.81 492 GLU A N 1
ATOM 3924 C CA . GLU A 1 492 ? 1.051 11.198 43.392 1.00 91.81 492 GLU A CA 1
ATOM 3925 C C . GLU A 1 492 ? 0.823 12.281 44.456 1.00 91.81 492 GLU A C 1
ATOM 3927 O O . GLU A 1 492 ? 0.651 11.950 45.631 1.00 91.81 492 GLU A O 1
ATOM 3932 N N . SER A 1 493 ? 0.869 13.564 44.080 1.00 92.31 493 SER A N 1
ATOM 3933 C CA . SER A 1 493 ? 0.616 14.668 45.015 1.00 92.31 493 SER A CA 1
ATOM 3934 C C . SER A 1 493 ? -0.856 14.727 45.432 1.00 92.31 493 SER A C 1
ATOM 3936 O O . SER A 1 493 ? -1.140 14.785 46.626 1.00 92.31 493 SER A O 1
ATOM 3938 N N . GLN A 1 494 ? -1.783 14.555 44.485 1.00 91.31 494 GLN A N 1
ATOM 3939 C CA . GLN A 1 494 ? -3.223 14.489 44.753 1.00 91.31 494 GLN A CA 1
ATOM 3940 C C . GLN A 1 494 ? -3.585 13.287 45.640 1.00 91.31 494 GLN A C 1
ATOM 3942 O O . GLN A 1 494 ? -4.359 13.427 46.581 1.00 91.31 494 GLN A O 1
ATOM 3947 N N . VAL A 1 495 ? -2.975 12.116 45.419 1.00 90.25 495 VAL A N 1
ATOM 3948 C CA . VAL A 1 495 ? -3.168 10.929 46.274 1.00 90.25 495 VAL A CA 1
ATOM 3949 C C . VAL A 1 495 ? -2.611 11.134 47.690 1.00 90.25 495 VAL A C 1
ATOM 3951 O O . VAL A 1 495 ? -3.156 10.575 48.641 1.00 90.25 495 VAL A O 1
ATOM 3954 N N . LYS A 1 496 ? -1.545 11.928 47.866 1.00 92.94 496 LYS A N 1
ATOM 3955 C CA . LYS A 1 496 ? -1.032 12.301 49.199 1.00 92.94 496 LYS A CA 1
ATOM 3956 C C . LYS A 1 496 ? -1.974 13.283 49.901 1.00 92.94 496 LYS A C 1
ATOM 3958 O O . LYS A 1 496 ? -2.247 13.101 51.082 1.00 92.94 496 LYS A O 1
ATOM 3963 N N . GLU A 1 497 ? -2.513 14.261 49.179 1.00 93.19 497 GLU A N 1
ATOM 3964 C CA . GLU A 1 497 ? -3.434 15.258 49.735 1.00 93.19 497 GLU A CA 1
ATOM 3965 C C . GLU A 1 497 ? -4.807 14.664 50.091 1.00 93.19 497 GLU A C 1
ATOM 3967 O O . GLU A 1 497 ? -5.285 14.874 51.201 1.00 93.19 497 GLU A O 1
ATOM 3972 N N . LEU A 1 498 ? -5.386 13.812 49.237 1.00 90.06 498 LEU A N 1
ATOM 3973 C CA . LEU A 1 498 ? -6.622 13.077 49.546 1.00 90.06 498 LEU A CA 1
ATOM 3974 C C . LEU A 1 498 ? -6.469 12.145 50.761 1.00 90.06 498 LEU A C 1
ATOM 3976 O O . LEU A 1 498 ? -7.413 11.971 51.528 1.00 90.06 498 LEU A O 1
ATOM 3980 N N . LYS A 1 499 ? -5.280 11.561 50.974 1.00 93.00 499 LYS A N 1
ATOM 3981 C CA . LYS A 1 499 ? -4.985 10.777 52.187 1.00 93.00 499 LYS A CA 1
ATOM 3982 C C . LYS A 1 499 ? -4.901 11.642 53.441 1.00 93.00 499 LYS A C 1
ATOM 3984 O O . LYS A 1 499 ? -5.342 11.190 54.492 1.00 93.00 499 LYS A O 1
ATOM 3989 N N . LEU A 1 500 ? -4.363 12.858 53.333 1.00 94.12 500 LEU A N 1
ATOM 3990 C CA . LEU A 1 500 ? -4.335 13.810 54.442 1.00 94.12 500 LEU A CA 1
ATOM 3991 C C . LEU A 1 500 ? -5.760 14.251 54.807 1.00 94.12 500 LEU A C 1
ATOM 3993 O O . LEU A 1 500 ? -6.150 14.123 55.959 1.00 94.12 500 LEU A O 1
ATOM 3997 N N . GLN A 1 501 ? -6.568 14.634 53.813 1.00 91.25 501 GLN A N 1
ATOM 3998 C CA . GLN A 1 501 ? -7.974 15.016 53.999 1.00 91.25 501 GLN A CA 1
ATOM 3999 C C . GLN A 1 501 ? -8.814 13.887 54.622 1.00 91.25 501 GLN A C 1
ATOM 4001 O O . GLN A 1 501 ? -9.615 14.140 55.518 1.00 91.25 501 GLN A O 1
ATOM 4006 N N . LEU A 1 502 ? -8.604 12.632 54.199 1.00 90.56 502 LEU A N 1
ATOM 4007 C CA . LEU A 1 502 ? -9.253 11.467 54.811 1.00 90.56 502 LEU A CA 1
ATOM 4008 C C . LEU A 1 502 ? -8.848 11.293 56.284 1.00 90.56 502 LEU A C 1
ATOM 4010 O O . LEU A 1 502 ? -9.702 11.016 57.122 1.00 90.56 502 LEU A O 1
ATOM 4014 N N . GLN A 1 503 ? -7.565 11.472 56.606 1.00 92.50 503 GLN A N 1
ATOM 4015 C CA . GLN A 1 503 ? -7.069 11.378 57.978 1.00 92.50 503 GLN A CA 1
ATOM 4016 C C . GLN A 1 503 ? -7.594 12.530 58.855 1.00 92.50 503 GLN A C 1
ATOM 4018 O O . GLN A 1 503 ? -7.964 12.301 60.007 1.00 92.50 503 GLN A O 1
ATOM 4023 N N . ASP A 1 504 ? -7.688 13.747 58.315 1.00 92.06 504 ASP A N 1
ATOM 4024 C CA . ASP A 1 504 ? -8.283 14.893 59.004 1.00 92.06 504 ASP A CA 1
ATOM 4025 C C . ASP A 1 504 ? -9.768 14.626 59.322 1.00 92.06 504 ASP A C 1
ATOM 4027 O O . ASP A 1 504 ? -10.170 14.775 60.478 1.00 92.06 504 ASP A O 1
ATOM 4031 N N . GLU A 1 505 ? -10.553 14.118 58.363 1.00 89.56 505 GLU A N 1
ATOM 4032 C CA . GLU A 1 505 ? -11.946 13.677 58.573 1.00 89.56 505 GLU A CA 1
ATOM 4033 C C . GLU A 1 505 ? -12.072 12.538 59.602 1.00 89.56 505 GLU A C 1
ATOM 4035 O O . GLU A 1 505 ? -12.948 12.578 60.468 1.00 89.56 505 GLU A O 1
ATOM 4040 N N . GLU A 1 506 ? -11.172 11.547 59.601 1.00 91.56 506 GLU A N 1
ATOM 4041 C CA . GLU A 1 506 ? -11.140 10.516 60.650 1.00 91.56 506 GLU A CA 1
ATOM 4042 C C . GLU A 1 506 ? -10.917 11.126 62.046 1.00 91.56 506 GLU A C 1
ATOM 4044 O O . GLU A 1 506 ? -11.578 10.724 63.014 1.00 91.56 506 GLU A O 1
ATOM 4049 N N . THR A 1 507 ? -10.048 12.138 62.174 1.00 92.31 507 THR A N 1
ATOM 4050 C CA . THR A 1 507 ? -9.872 12.840 63.456 1.00 92.31 507 THR A CA 1
ATOM 4051 C C . THR A 1 507 ? -11.062 13.727 63.815 1.00 92.31 507 THR A C 1
ATOM 4053 O O . THR A 1 507 ? -11.446 13.744 64.987 1.00 92.31 507 THR A O 1
ATOM 4056 N N . ALA A 1 508 ? -11.686 14.411 62.851 1.00 89.12 508 ALA A N 1
ATOM 4057 C CA . ALA A 1 508 ? -12.871 15.242 63.062 1.00 89.12 508 ALA A CA 1
ATOM 4058 C C . ALA A 1 508 ? -14.064 14.391 63.522 1.00 89.12 508 ALA A C 1
ATOM 4060 O O . ALA A 1 508 ? -14.684 14.685 64.546 1.00 89.12 508 ALA A O 1
ATOM 4061 N N . LYS A 1 509 ? -14.304 13.254 62.860 1.00 90.31 509 LYS A N 1
ATOM 4062 C CA . LYS A 1 509 ? -15.273 12.236 63.283 1.00 90.31 509 LYS A CA 1
ATOM 4063 C C . LYS A 1 509 ? -14.980 11.732 64.697 1.00 90.31 509 LYS A C 1
ATOM 4065 O O . LYS A 1 509 ? -15.886 11.686 65.526 1.00 90.31 509 LYS A O 1
ATOM 4070 N N . SER A 1 510 ? -13.722 11.414 65.013 1.00 91.06 510 SER A N 1
ATOM 4071 C CA . SER A 1 510 ? -13.335 10.964 66.358 1.00 91.06 510 SER A CA 1
ATOM 4072 C C . SER A 1 510 ? -13.452 12.063 67.429 1.00 91.06 510 SER A C 1
ATOM 4074 O O . SER A 1 510 ? -13.541 11.752 68.618 1.00 91.06 510 SER A O 1
ATOM 4076 N N . GLN A 1 511 ? -13.431 13.346 67.055 1.00 89.12 511 GLN A N 1
ATOM 4077 C CA . GLN A 1 511 ? -13.722 14.467 67.956 1.00 89.12 511 GLN A CA 1
ATOM 4078 C C . GLN A 1 511 ? -15.233 14.636 68.162 1.00 89.12 511 GLN A C 1
ATOM 4080 O O . GLN A 1 511 ? -15.667 14.762 69.304 1.00 89.12 511 GLN A O 1
ATOM 4085 N N . LEU A 1 512 ? -16.036 14.549 67.097 1.00 88.88 512 LEU A N 1
ATOM 4086 C CA . LEU A 1 512 ? -17.502 14.576 67.169 1.00 88.88 512 LEU A CA 1
ATOM 4087 C C . LEU A 1 512 ? -18.064 13.406 67.989 1.00 88.88 512 LEU A C 1
ATOM 4089 O O . LEU A 1 512 ? -18.952 13.606 68.808 1.00 88.88 512 LEU A O 1
ATOM 4093 N N . GLU A 1 513 ? -17.508 12.203 67.850 1.00 90.38 513 GLU A N 1
ATOM 4094 C CA . GLU A 1 513 ? -17.899 11.024 68.636 1.00 90.38 513 GLU A CA 1
ATOM 4095 C C . GLU A 1 513 ? -17.564 11.185 70.136 1.00 90.38 513 GLU A C 1
ATOM 4097 O O . GLU A 1 513 ? -18.349 10.797 71.007 1.00 90.38 513 GLU A O 1
ATOM 4102 N N . LYS A 1 514 ? -16.442 11.845 70.460 1.00 90.06 514 LYS A N 1
ATOM 4103 C CA . LYS A 1 514 ? -16.105 12.243 71.841 1.00 90.06 514 LYS A CA 1
ATOM 4104 C C . LYS A 1 514 ? -17.035 13.340 72.368 1.00 90.06 514 LYS A C 1
ATOM 4106 O O . LYS A 1 514 ? -17.467 13.258 73.513 1.00 90.06 514 LYS A O 1
ATOM 4111 N N . HIS A 1 515 ? -17.381 14.332 71.547 1.00 89.69 515 HIS A N 1
ATOM 4112 C CA . HIS A 1 515 ? -18.332 15.382 71.922 1.00 89.69 515 HIS A CA 1
ATOM 4113 C C . HIS A 1 515 ? -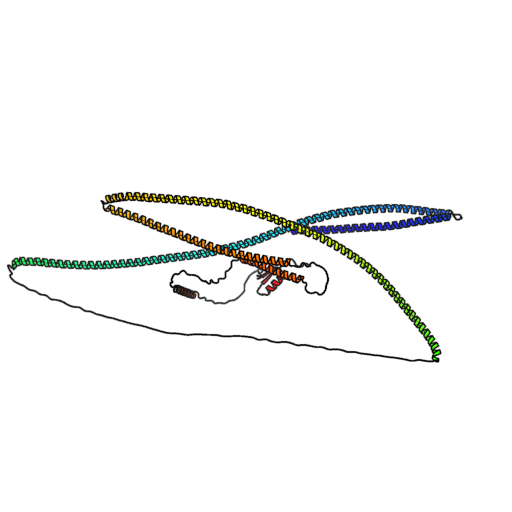19.715 14.789 72.212 1.00 89.69 515 HIS A C 1
ATOM 4115 O O . HIS A 1 515 ? -20.254 14.988 73.294 1.00 89.69 515 HIS A O 1
ATOM 4121 N N . TRP A 1 516 ? -20.225 13.955 71.303 1.00 91.00 516 TRP A N 1
ATOM 4122 C CA . TRP A 1 516 ? -21.502 13.260 71.438 1.00 91.00 516 TRP A CA 1
ATOM 4123 C C . TRP A 1 516 ? -21.555 12.354 72.672 1.00 91.00 516 TRP A C 1
ATOM 4125 O O . TRP A 1 516 ? -22.556 12.340 73.383 1.00 91.00 516 TRP A O 1
ATOM 4135 N N . THR A 1 517 ? -20.480 11.619 72.981 1.00 88.69 517 THR A N 1
ATOM 4136 C CA . THR A 1 517 ? -20.427 10.816 74.216 1.00 88.69 517 THR A CA 1
ATOM 4137 C C . THR A 1 517 ? -20.370 11.687 75.474 1.00 88.69 517 THR A C 1
ATOM 4139 O O . THR A 1 517 ? -21.046 11.364 76.449 1.00 88.69 517 THR A O 1
ATOM 4142 N N . MET A 1 518 ? -19.667 12.825 75.458 1.00 88.56 518 MET A N 1
ATOM 4143 C CA . MET A 1 518 ? -19.690 13.792 76.565 1.00 88.56 518 MET A CA 1
ATOM 4144 C C . MET A 1 518 ? -21.064 14.458 76.748 1.00 88.56 518 MET A C 1
ATOM 4146 O O . MET A 1 518 ? -21.519 14.595 77.882 1.00 88.56 518 MET A O 1
ATOM 4150 N N . GLU A 1 519 ? -21.752 14.828 75.667 1.00 87.19 519 GLU A N 1
ATOM 4151 C CA . GLU A 1 519 ? -23.121 15.358 75.706 1.00 87.19 519 GLU A CA 1
ATOM 4152 C C . GLU A 1 519 ? -24.117 14.305 76.195 1.00 87.19 519 GLU A C 1
ATOM 4154 O O . GLU A 1 519 ? -24.933 14.595 77.066 1.00 87.19 519 GLU A O 1
ATOM 4159 N N . MET A 1 520 ? -24.012 13.064 75.712 1.00 88.50 520 MET A N 1
ATOM 4160 C CA . MET A 1 520 ? -24.827 11.932 76.159 1.00 88.50 520 MET A CA 1
ATOM 4161 C C . MET A 1 520 ? -24.652 11.672 77.663 1.00 88.50 520 MET A C 1
ATOM 4163 O O . MET A 1 520 ? -25.646 11.517 78.372 1.00 88.50 520 MET A O 1
ATOM 4167 N N . GLU A 1 521 ? -23.420 11.668 78.184 1.00 86.94 521 GLU A N 1
ATOM 4168 C CA . GLU A 1 521 ? -23.178 11.543 79.629 1.00 86.94 521 GLU A CA 1
ATOM 4169 C C . GLU A 1 521 ? -23.630 12.786 80.414 1.00 86.94 521 GLU A C 1
ATOM 4171 O O . GLU A 1 521 ? -24.159 12.649 81.517 1.00 86.94 521 GLU A O 1
ATOM 4176 N N . HIS A 1 522 ? -23.523 13.995 79.852 1.00 87.56 522 HIS A N 1
ATOM 4177 C CA . HIS A 1 522 ? -24.057 15.203 80.485 1.00 87.56 522 HIS A CA 1
ATOM 4178 C C . HIS A 1 522 ? -25.592 15.176 80.570 1.00 87.56 522 HIS A C 1
ATOM 4180 O O . HIS A 1 522 ? -26.153 15.489 81.619 1.00 87.56 522 HIS A O 1
ATOM 4186 N N . VAL A 1 523 ? -26.279 14.746 79.509 1.00 84.31 523 VAL A N 1
ATOM 4187 C CA . VAL A 1 523 ? -27.739 14.570 79.478 1.00 84.31 523 VAL A CA 1
ATOM 4188 C C . VAL A 1 523 ? -28.170 13.454 80.431 1.00 84.31 523 VAL A C 1
ATOM 4190 O O . VAL A 1 523 ? -29.113 13.656 81.195 1.00 84.31 523 VAL A O 1
ATOM 4193 N N . LYS A 1 524 ? -27.454 12.321 80.485 1.00 83.50 524 LYS A N 1
ATOM 4194 C CA . LYS A 1 524 ? -27.677 11.278 81.505 1.00 83.50 524 LYS A CA 1
ATOM 4195 C C . LYS A 1 524 ? -27.515 11.826 82.922 1.00 83.50 524 LYS A C 1
ATOM 4197 O O . LYS A 1 524 ? -28.362 11.549 83.764 1.00 83.50 524 LYS A O 1
ATOM 4202 N N . ALA A 1 525 ? -26.475 12.617 83.190 1.00 83.31 525 ALA A N 1
ATOM 4203 C CA . ALA A 1 525 ? -26.230 13.208 84.504 1.00 83.31 525 ALA A CA 1
ATOM 4204 C C . ALA A 1 525 ? -27.299 14.249 84.887 1.00 83.31 525 ALA A C 1
ATOM 4206 O O . ALA A 1 525 ? -27.794 14.228 86.015 1.00 83.31 525 ALA A O 1
ATOM 4207 N N . GLN A 1 526 ? -27.717 15.110 83.950 1.00 83.06 526 GLN A N 1
ATOM 4208 C CA . GLN A 1 526 ? -28.848 16.019 84.152 1.00 83.06 526 GLN A CA 1
ATOM 4209 C C . GLN A 1 526 ? -30.138 15.245 84.438 1.00 83.06 526 GLN A C 1
ATOM 4211 O O . GLN A 1 526 ? -30.828 15.554 85.407 1.00 83.06 526 GLN A O 1
ATOM 4216 N N . LEU A 1 527 ? -30.453 14.222 83.639 1.00 79.38 527 LEU A N 1
ATOM 4217 C CA . LEU A 1 527 ? -31.661 13.418 83.801 1.00 79.38 527 LEU A CA 1
ATOM 4218 C C . LEU A 1 527 ? -31.639 12.644 85.127 1.00 79.38 527 LEU A C 1
ATOM 4220 O O . LEU A 1 527 ? -32.632 12.648 85.847 1.00 79.38 527 LEU A O 1
ATOM 4224 N N . ALA A 1 528 ? -30.499 12.068 85.516 1.00 79.31 528 ALA A N 1
ATOM 4225 C CA . ALA A 1 528 ? -30.307 11.421 86.814 1.00 79.31 528 ALA A CA 1
ATOM 4226 C C . ALA A 1 528 ? -30.437 12.400 87.997 1.00 79.31 528 ALA A C 1
ATOM 4228 O O . ALA A 1 528 ? -30.925 12.007 89.054 1.00 79.31 528 ALA A O 1
ATOM 4229 N N . GLY A 1 529 ? -30.062 13.673 87.827 1.00 79.56 529 GLY A N 1
ATOM 4230 C CA . GLY A 1 529 ? -30.308 14.736 88.809 1.00 79.56 529 GLY A CA 1
ATOM 4231 C C . GLY A 1 529 ? -31.765 15.220 88.847 1.00 79.56 529 GLY A C 1
ATOM 4232 O O . GLY A 1 529 ? -32.273 15.572 89.913 1.00 79.56 529 GLY A O 1
ATOM 4233 N N . GLN A 1 530 ? -32.461 15.201 87.706 1.00 75.81 530 GLN A N 1
ATOM 4234 C CA . GLN A 1 530 ? -33.874 15.575 87.595 1.00 75.81 530 GLN A CA 1
ATOM 4235 C C . GLN A 1 530 ? -34.824 14.461 88.049 1.00 75.81 530 GLN A C 1
ATOM 4237 O O . GLN A 1 530 ? -35.866 14.773 88.615 1.00 75.81 530 GLN A O 1
ATOM 4242 N N . ILE A 1 531 ? -34.486 13.179 87.867 1.00 75.31 531 ILE A N 1
ATOM 4243 C CA . ILE A 1 531 ? -35.337 12.034 88.241 1.00 75.31 531 ILE A CA 1
ATOM 4244 C C . ILE A 1 531 ? -35.782 12.092 89.717 1.00 75.31 531 ILE A C 1
ATOM 4246 O O . ILE A 1 531 ? -36.986 11.993 89.950 1.00 75.31 531 ILE A O 1
ATOM 4250 N N . PRO A 1 532 ? -34.911 12.340 90.718 1.00 74.94 532 PRO A N 1
ATOM 4251 C CA . PRO A 1 532 ? -35.334 12.536 92.107 1.00 74.94 532 PRO A CA 1
ATOM 4252 C C . PRO A 1 532 ? -36.272 13.735 92.308 1.00 74.94 532 PRO A C 1
ATOM 4254 O O . PRO A 1 532 ? -37.196 13.659 93.115 1.00 74.94 532 PRO A O 1
ATOM 4257 N N . GLN A 1 533 ? -36.073 14.831 91.568 1.00 70.62 533 GLN A N 1
ATOM 4258 C CA . GLN A 1 533 ? -36.913 16.032 91.665 1.00 70.62 533 GLN A CA 1
ATOM 4259 C C . GLN A 1 533 ? -38.287 15.818 91.015 1.00 70.62 533 GLN A C 1
ATOM 4261 O O . GLN A 1 533 ? -39.305 16.201 91.586 1.00 70.62 533 GLN A O 1
ATOM 4266 N N . LEU A 1 534 ? -38.331 15.150 89.860 1.00 70.12 534 LEU A N 1
ATOM 4267 C CA . LEU A 1 534 ? -39.556 14.752 89.169 1.00 70.12 534 LEU A CA 1
ATOM 4268 C C . LEU A 1 534 ? -40.321 13.688 89.963 1.00 70.12 534 LEU A C 1
ATOM 4270 O O . LEU A 1 534 ? -41.537 13.791 90.079 1.00 70.12 534 LEU A O 1
ATOM 4274 N N . ALA A 1 535 ? -39.633 12.727 90.584 1.00 67.31 535 ALA A N 1
ATOM 4275 C CA . ALA A 1 535 ? -40.239 11.756 91.493 1.00 67.31 535 ALA A CA 1
ATOM 4276 C C . ALA A 1 535 ? -40.812 12.434 92.750 1.00 67.31 535 ALA A C 1
ATOM 4278 O O . ALA A 1 535 ? -41.937 12.132 93.151 1.00 67.31 535 ALA A O 1
ATOM 4279 N N . ALA A 1 536 ? -40.100 13.400 93.342 1.00 64.69 536 ALA A N 1
ATOM 4280 C CA . ALA A 1 536 ? -40.612 14.195 94.459 1.00 64.69 536 ALA A CA 1
ATOM 4281 C C . ALA A 1 536 ? -41.824 15.055 94.050 1.00 64.69 536 ALA A C 1
ATOM 4283 O O . ALA A 1 536 ? -42.829 15.071 94.759 1.00 64.69 536 ALA A O 1
ATOM 4284 N N . ALA A 1 537 ? -41.780 15.708 92.885 1.00 63.72 537 ALA A N 1
ATOM 4285 C CA . ALA A 1 537 ? -42.889 16.501 92.352 1.00 63.72 537 ALA A CA 1
ATOM 4286 C C . ALA A 1 537 ? -44.108 15.636 91.980 1.00 63.72 537 ALA A C 1
ATOM 4288 O O . ALA A 1 537 ? -45.244 16.034 92.236 1.00 63.72 537 ALA A O 1
ATOM 4289 N N . ALA A 1 538 ? -43.892 14.435 91.435 1.00 58.44 538 ALA A N 1
ATOM 4290 C CA . ALA A 1 538 ? -44.941 13.446 91.202 1.00 58.44 538 ALA A CA 1
ATOM 4291 C C . ALA A 1 538 ? -45.550 12.968 92.528 1.00 58.44 538 ALA A C 1
ATOM 4293 O O . ALA A 1 538 ? -46.770 12.940 92.653 1.00 58.44 538 ALA A O 1
ATOM 4294 N N . THR A 1 539 ? -44.725 12.701 93.546 1.00 60.84 539 THR A N 1
ATOM 4295 C CA . THR A 1 539 ? -45.175 12.324 94.900 1.00 60.84 539 THR A CA 1
ATOM 4296 C C . THR A 1 539 ? -45.988 13.444 95.564 1.00 60.84 539 THR A C 1
ATOM 4298 O O . THR A 1 539 ? -47.005 13.174 96.196 1.00 60.84 539 THR A O 1
ATOM 4301 N N . GLN A 1 540 ? -45.608 14.713 95.373 1.00 56.38 540 GLN A N 1
ATOM 4302 C CA . GLN A 1 540 ? -46.391 15.867 95.840 1.00 56.38 540 GLN A CA 1
ATOM 4303 C C . GLN A 1 540 ? -47.713 16.034 95.071 1.00 56.38 540 GLN A C 1
ATOM 4305 O O . GLN A 1 540 ? -48.733 16.362 95.674 1.00 56.38 540 GLN A O 1
ATOM 4310 N N . ARG A 1 541 ? -47.734 15.767 93.757 1.00 53.69 541 ARG A N 1
ATOM 4311 C CA . ARG A 1 541 ? -48.965 15.775 92.939 1.00 53.69 541 ARG A CA 1
ATOM 4312 C C . ARG A 1 541 ? -49.868 14.558 93.178 1.00 53.69 541 ARG A C 1
ATOM 4314 O O . ARG A 1 541 ? -51.062 14.639 92.905 1.00 53.69 541 ARG A O 1
ATOM 4321 N N . TYR A 1 542 ? -49.340 13.480 93.759 1.00 46.97 542 TYR A N 1
ATOM 4322 C CA . TYR A 1 542 ? -50.066 12.247 94.092 1.00 46.97 542 TYR A CA 1
ATOM 4323 C C . TYR A 1 542 ? -51.151 12.414 95.174 1.00 46.97 542 TYR A C 1
ATOM 4325 O O . TYR A 1 542 ? -51.868 11.464 95.480 1.00 46.97 542 TYR A O 1
ATOM 4333 N N . GLN A 1 543 ? -51.324 13.620 95.728 1.00 51.31 543 GLN A N 1
ATOM 4334 C CA . GLN A 1 543 ? -52.461 13.967 96.591 1.00 51.31 543 GLN A CA 1
ATOM 4335 C C . GLN A 1 543 ? -53.808 14.048 95.836 1.00 51.31 543 GLN A C 1
ATOM 4337 O O . GLN A 1 543 ? -54.848 14.213 96.468 1.00 51.31 543 GLN A O 1
ATOM 4342 N N . SER A 1 544 ? -53.818 13.888 94.505 1.00 55.81 544 SER A N 1
ATOM 4343 C CA . SER A 1 544 ? -55.025 13.621 93.712 1.00 55.81 544 SER A CA 1
ATOM 4344 C C . SER A 1 544 ? -54.777 12.465 92.740 1.00 55.81 544 SER A C 1
ATOM 4346 O O . SER A 1 544 ? -53.949 12.574 91.834 1.00 55.81 544 SER A O 1
ATOM 4348 N N . SER A 1 545 ? -55.502 11.356 92.911 1.00 54.50 545 SER A N 1
ATOM 4349 C CA . SER A 1 545 ? -55.293 10.117 92.142 1.00 54.50 545 SER A CA 1
ATOM 4350 C C . SER A 1 545 ? -55.492 10.290 90.633 1.00 54.50 545 SER A C 1
ATOM 4352 O O . SER A 1 545 ? -54.773 9.681 89.849 1.00 54.50 545 SER A O 1
ATOM 4354 N N . VAL A 1 546 ? -56.402 11.172 90.212 1.00 56.50 546 VAL A N 1
ATOM 4355 C CA . VAL A 1 546 ? -56.721 11.404 88.791 1.00 56.50 546 VAL A CA 1
ATOM 4356 C C . VAL A 1 546 ? -55.510 11.932 88.005 1.00 56.50 546 VAL A C 1
ATOM 4358 O O . VAL A 1 546 ? -55.348 11.614 86.830 1.00 56.50 546 VAL A O 1
ATOM 4361 N N . ALA A 1 547 ? -54.622 12.694 88.654 1.00 55.47 547 ALA A N 1
ATOM 4362 C CA . ALA A 1 547 ? -53.442 13.268 88.007 1.00 55.47 547 ALA A CA 1
ATOM 4363 C C . ALA A 1 547 ? -52.294 12.259 87.794 1.00 55.47 547 ALA A C 1
ATOM 4365 O O . ALA A 1 547 ? -51.430 12.510 86.955 1.00 55.47 547 ALA A O 1
ATOM 4366 N N . SER A 1 548 ? -52.277 11.136 88.528 1.00 61.19 548 SER A N 1
ATOM 4367 C CA . SER A 1 548 ? -51.280 10.062 88.373 1.00 61.19 548 SER A CA 1
ATOM 4368 C C . SER A 1 548 ? -51.387 9.424 86.991 1.00 61.19 548 SER A C 1
ATOM 4370 O O . SER A 1 548 ? -50.430 9.407 86.214 1.00 61.19 548 SER A O 1
ATOM 4372 N N . ASP A 1 549 ? -52.578 8.927 86.667 1.00 64.31 549 ASP A N 1
ATOM 4373 C CA . ASP A 1 549 ? -52.738 7.952 85.590 1.00 64.31 549 ASP A CA 1
ATOM 4374 C C . ASP A 1 549 ? -52.670 8.610 84.206 1.00 64.31 549 ASP A C 1
ATOM 4376 O O . ASP A 1 549 ? -52.212 7.998 83.241 1.00 64.31 549 ASP A O 1
ATOM 4380 N N . GLU A 1 550 ? -53.044 9.889 84.110 1.00 69.75 550 GLU A N 1
ATOM 4381 C CA . GLU A 1 550 ? -52.858 10.699 82.904 1.00 69.75 550 GLU A CA 1
ATOM 4382 C C . GLU A 1 550 ? -51.373 11.015 82.645 1.00 69.75 550 GLU A C 1
ATOM 4384 O O . GLU A 1 550 ? -50.932 11.020 81.493 1.00 69.75 550 GLU A O 1
ATOM 4389 N N . TRP A 1 551 ? -50.578 11.243 83.699 1.00 72.75 551 TRP A N 1
ATOM 4390 C CA . TRP A 1 551 ? -49.131 11.452 83.570 1.00 72.75 551 TRP A CA 1
ATOM 4391 C C . TRP A 1 551 ? -48.413 10.155 83.209 1.00 72.75 551 TRP A C 1
ATOM 4393 O O . TRP A 1 551 ? -47.611 10.142 82.277 1.00 72.75 551 TRP A O 1
ATOM 4403 N N . LYS A 1 552 ? -48.768 9.052 83.880 1.00 74.75 552 LYS A N 1
ATOM 4404 C CA . LYS A 1 552 ? -48.259 7.716 83.564 1.00 74.75 552 LYS A CA 1
ATOM 4405 C C . LYS A 1 552 ? -48.538 7.349 82.104 1.00 74.75 552 LYS A C 1
ATOM 4407 O O . LYS A 1 552 ? -47.598 7.021 81.390 1.00 74.75 552 LYS A O 1
ATOM 4412 N N . ARG A 1 553 ? -49.784 7.509 81.633 1.00 78.44 553 ARG A N 1
ATOM 4413 C CA . ARG A 1 553 ? -50.150 7.245 80.231 1.00 78.44 553 ARG A CA 1
ATOM 4414 C C . ARG A 1 553 ? -49.309 8.066 79.248 1.00 78.44 553 ARG A C 1
ATOM 4416 O O . ARG A 1 553 ? -48.815 7.498 78.287 1.00 78.44 553 ARG A O 1
ATOM 4423 N N . ARG A 1 554 ? -49.063 9.360 79.507 1.00 76.81 554 ARG A N 1
ATOM 4424 C CA . ARG A 1 554 ? -48.182 10.177 78.643 1.00 76.81 554 ARG A CA 1
ATOM 4425 C C . ARG A 1 554 ? -46.726 9.700 78.632 1.00 76.81 554 ARG A C 1
ATOM 4427 O O . ARG A 1 554 ? -46.079 9.796 77.592 1.00 76.81 554 ARG A O 1
ATOM 4434 N N . CYS A 1 555 ? -46.202 9.208 79.755 1.00 73.75 555 CYS A N 1
ATOM 4435 C CA . CYS A 1 555 ? -44.872 8.597 79.793 1.00 73.75 555 CYS A CA 1
ATOM 4436 C C . CYS A 1 555 ? -44.837 7.283 79.000 1.00 73.75 555 CYS A C 1
ATOM 4438 O O . CYS A 1 555 ? -43.935 7.106 78.184 1.00 73.75 555 CYS A O 1
ATOM 4440 N N . ASP A 1 556 ? -45.833 6.415 79.186 1.00 77.12 556 ASP A N 1
ATOM 4441 C CA . ASP A 1 556 ? -45.959 5.142 78.469 1.00 77.12 556 ASP A CA 1
ATOM 4442 C C . ASP A 1 556 ? -46.105 5.374 76.943 1.00 77.12 556 ASP A C 1
ATOM 4444 O O . ASP A 1 556 ? -45.393 4.749 76.157 1.00 77.12 556 ASP A O 1
ATOM 4448 N N . ASP A 1 557 ? -46.924 6.348 76.517 1.00 84.12 557 ASP A N 1
ATOM 4449 C CA . ASP A 1 557 ? -47.082 6.770 75.112 1.00 84.12 557 ASP A CA 1
ATOM 4450 C C . ASP A 1 557 ? -45.763 7.290 74.503 1.00 84.12 557 ASP A C 1
ATOM 4452 O O . ASP A 1 557 ? -45.437 6.999 73.350 1.00 84.12 557 ASP A O 1
ATOM 4456 N N . MET A 1 558 ? -44.992 8.080 75.262 1.00 84.38 558 MET A N 1
ATOM 4457 C CA . MET A 1 558 ? -43.717 8.649 74.806 1.00 84.38 558 MET A CA 1
ATOM 4458 C C . MET A 1 558 ? -42.621 7.583 74.685 1.00 84.38 558 MET A C 1
ATOM 4460 O O . MET A 1 558 ? -41.872 7.583 73.710 1.00 84.38 558 MET A O 1
ATOM 4464 N N . VAL A 1 559 ? -42.554 6.647 75.638 1.00 84.31 559 VAL A N 1
ATOM 4465 C CA . VAL A 1 559 ? -41.663 5.478 75.565 1.00 84.31 559 VAL A CA 1
ATOM 4466 C C . VAL A 1 559 ? -42.058 4.574 74.394 1.00 84.31 559 VAL A C 1
ATOM 4468 O O . VAL A 1 559 ? -41.178 4.096 73.681 1.00 84.31 559 VAL A O 1
ATOM 4471 N N . GLY A 1 560 ? -43.360 4.398 74.142 1.00 86.06 560 GLY A N 1
ATOM 4472 C CA . GLY A 1 560 ? -43.872 3.687 72.971 1.00 86.06 560 GLY A CA 1
ATOM 4473 C C . GLY A 1 560 ? -43.372 4.285 71.654 1.00 86.06 560 GLY A C 1
ATOM 4474 O O . GLY A 1 560 ? -42.805 3.560 70.841 1.00 86.06 560 GLY A O 1
ATOM 4475 N N . LYS A 1 561 ? -43.499 5.609 71.478 1.00 87.69 561 LYS A N 1
ATOM 4476 C CA . LYS A 1 561 ? -43.033 6.318 70.270 1.00 87.69 561 LYS A CA 1
ATOM 4477 C C . LYS A 1 561 ? -41.529 6.204 70.045 1.00 87.69 561 LYS A C 1
ATOM 4479 O O . LYS A 1 561 ? -41.112 5.790 68.968 1.00 87.69 561 LYS A O 1
ATOM 4484 N N . LEU A 1 562 ? -40.724 6.504 71.068 1.00 86.44 562 LEU A N 1
ATOM 4485 C CA . LEU A 1 562 ? -39.261 6.409 70.979 1.00 86.44 562 LEU A CA 1
ATOM 4486 C C . LEU A 1 562 ? -38.799 4.978 70.671 1.00 86.44 562 LEU A C 1
ATOM 4488 O O . LEU A 1 562 ? -37.813 4.783 69.963 1.00 86.44 562 LEU A O 1
ATOM 4492 N N . LYS A 1 563 ? -39.528 3.972 71.170 1.00 87.44 563 LYS A N 1
ATOM 4493 C CA . LYS A 1 563 ? -39.274 2.572 70.838 1.00 87.44 563 LYS A CA 1
ATOM 4494 C C . LYS A 1 563 ? -39.586 2.275 69.365 1.00 87.44 563 LYS A C 1
ATOM 4496 O O . LYS A 1 563 ? -38.722 1.718 68.696 1.00 87.44 563 LYS A O 1
ATOM 4501 N N . THR A 1 564 ? -40.750 2.679 68.848 1.00 88.69 564 THR A N 1
ATOM 4502 C CA . THR A 1 564 ? -41.087 2.476 67.425 1.00 88.69 564 THR A CA 1
ATOM 4503 C C . THR A 1 564 ? -40.134 3.220 66.488 1.00 88.69 564 THR A C 1
ATOM 4505 O O . THR A 1 564 ? -39.664 2.634 65.523 1.00 88.69 564 THR A O 1
ATOM 4508 N N . GLU A 1 565 ? -39.757 4.462 66.810 1.00 87.56 565 GLU A N 1
ATOM 4509 C CA . GLU A 1 565 ? -38.798 5.250 66.018 1.00 87.56 565 GLU A CA 1
ATOM 4510 C C . GLU A 1 565 ? -37.411 4.581 65.963 1.00 87.56 565 GLU A C 1
ATOM 4512 O O . GLU A 1 565 ? -36.762 4.577 64.915 1.00 87.56 565 GLU A O 1
ATOM 4517 N N . TYR A 1 566 ? -36.967 3.962 67.064 1.00 90.12 566 TYR A N 1
ATOM 4518 C CA . TYR A 1 566 ? -35.727 3.183 67.101 1.00 90.12 566 TYR A CA 1
ATOM 4519 C C . TYR A 1 566 ? -35.832 1.863 66.319 1.00 90.12 566 TYR A C 1
ATOM 4521 O O . TYR A 1 566 ? -34.899 1.499 65.601 1.00 90.12 566 TYR A O 1
ATOM 4529 N N . GLU A 1 567 ? -36.953 1.148 66.439 1.00 87.81 567 GLU A N 1
ATOM 4530 C CA . GLU A 1 567 ? -37.197 -0.112 65.726 1.00 87.81 567 GLU A CA 1
ATOM 4531 C C . GLU A 1 567 ? -37.273 0.115 64.202 1.00 87.81 567 GLU A C 1
ATOM 4533 O O . GLU A 1 567 ? -36.597 -0.596 63.452 1.00 87.81 567 GLU A O 1
ATOM 4538 N N . ASP A 1 568 ? -37.963 1.165 63.743 1.00 88.06 568 ASP A N 1
ATOM 4539 C CA . ASP A 1 568 ? -38.016 1.576 62.332 1.00 88.06 568 ASP A CA 1
ATOM 4540 C C . ASP A 1 568 ? -36.636 2.003 61.801 1.00 88.06 568 ASP A C 1
ATOM 4542 O O . ASP A 1 568 ? -36.209 1.563 60.727 1.00 88.06 568 ASP A O 1
ATOM 4546 N N . ALA A 1 569 ? -35.891 2.820 62.558 1.00 85.50 569 ALA A N 1
ATOM 4547 C CA . ALA A 1 569 ? -34.543 3.245 62.176 1.00 85.50 569 ALA A CA 1
ATOM 4548 C C . ALA A 1 569 ? -33.563 2.060 62.073 1.00 85.50 569 ALA A C 1
ATOM 4550 O O . ALA A 1 569 ? -32.742 2.010 61.152 1.00 85.50 569 ALA A O 1
ATOM 4551 N N . TRP A 1 570 ? -33.671 1.081 62.978 1.00 90.00 570 TRP A N 1
ATOM 4552 C CA . TRP A 1 570 ? -32.871 -0.143 62.946 1.00 90.00 570 TRP A CA 1
ATOM 4553 C C . TRP A 1 570 ? -33.217 -1.033 61.745 1.00 90.00 570 TRP A C 1
ATOM 4555 O O . TRP A 1 570 ? -32.306 -1.530 61.078 1.00 90.00 570 TRP A O 1
ATOM 4565 N N . VAL A 1 571 ? -34.505 -1.202 61.419 1.00 90.06 571 VAL A N 1
ATOM 4566 C CA . VAL A 1 571 ? -34.937 -1.928 60.210 1.00 90.06 571 VAL A CA 1
ATOM 4567 C C . VAL A 1 571 ? -34.400 -1.246 58.948 1.00 90.06 571 VAL A C 1
ATOM 4569 O O . VAL A 1 571 ? -33.841 -1.923 58.081 1.00 90.06 571 VAL A O 1
ATOM 4572 N N . LEU A 1 572 ? -34.497 0.085 58.864 1.00 89.75 572 LEU A N 1
ATOM 4573 C CA . LEU A 1 572 ? -34.033 0.853 57.709 1.00 89.75 572 LEU A CA 1
ATOM 4574 C C . LEU A 1 572 ? -32.510 0.764 57.519 1.00 89.75 572 LEU A C 1
ATOM 4576 O O . LEU A 1 572 ? -32.043 0.582 56.394 1.00 89.75 572 LEU A O 1
ATOM 4580 N N . GLU A 1 573 ? -31.717 0.861 58.590 1.00 88.62 573 GLU A N 1
ATOM 4581 C CA . GLU A 1 573 ? -30.259 0.733 58.469 1.00 88.62 573 GLU A CA 1
ATOM 4582 C C . GLU A 1 573 ? -29.827 -0.713 58.193 1.00 88.62 573 GLU A C 1
ATOM 4584 O O . GLU A 1 573 ? -28.923 -0.945 57.391 1.00 88.62 573 GLU A O 1
ATOM 4589 N N . LYS A 1 574 ? -30.531 -1.709 58.745 1.00 89.12 574 LYS A N 1
ATOM 4590 C CA . LYS A 1 574 ? -30.327 -3.120 58.391 1.00 89.12 574 LYS A CA 1
ATOM 4591 C C . LYS A 1 574 ? -30.596 -3.378 56.903 1.00 89.12 574 LYS A C 1
ATOM 4593 O O . LYS A 1 574 ? -29.816 -4.080 56.260 1.00 89.12 574 LYS A O 1
ATOM 4598 N N . GLN A 1 575 ? -31.642 -2.771 56.336 1.00 89.94 575 GLN A N 1
ATOM 4599 C CA . GLN A 1 575 ? -31.936 -2.831 54.901 1.00 89.94 575 GLN A CA 1
ATOM 4600 C C . GLN A 1 575 ? -30.825 -2.171 54.065 1.00 89.94 575 GLN A C 1
ATOM 4602 O O . GLN A 1 575 ? -30.329 -2.786 53.120 1.00 89.94 575 GLN A O 1
ATOM 4607 N N . LYS A 1 576 ? -30.377 -0.964 54.437 1.00 87.75 576 LYS A N 1
ATOM 4608 C CA . LYS A 1 576 ? -29.263 -0.262 53.769 1.00 87.75 576 LYS A CA 1
ATOM 4609 C C . LYS A 1 576 ? -27.938 -1.020 53.862 1.00 87.75 576 LYS A C 1
ATOM 4611 O O . LYS A 1 576 ? -27.150 -0.985 52.920 1.00 87.75 576 LYS A O 1
ATOM 4616 N N . SER A 1 577 ? -27.670 -1.696 54.978 1.00 83.31 577 SER A N 1
ATOM 4617 C CA . SER A 1 577 ? -26.484 -2.543 55.135 1.00 83.31 577 SER A CA 1
ATOM 4618 C C . SER A 1 577 ? -26.539 -3.737 54.181 1.00 83.31 577 SER A C 1
ATOM 4620 O O . SER A 1 577 ? -25.584 -3.959 53.444 1.00 83.31 577 SER A O 1
ATOM 4622 N N . GLY A 1 578 ? -27.676 -4.442 54.117 1.00 89.38 578 GLY A N 1
ATOM 4623 C CA . GLY A 1 578 ? -27.870 -5.559 53.186 1.00 89.38 578 GLY A CA 1
ATOM 4624 C C . GLY A 1 578 ? -27.797 -5.147 51.711 1.00 89.38 578 GLY A C 1
ATOM 4625 O O . GLY A 1 578 ? -27.244 -5.880 50.899 1.00 89.38 578 GLY A O 1
ATOM 4626 N N . GLN A 1 579 ? -28.281 -3.951 51.356 1.00 87.88 579 GLN A N 1
ATOM 4627 C CA . GLN A 1 579 ? -28.137 -3.396 50.002 1.00 87.88 579 GLN A CA 1
ATOM 4628 C C . GLN A 1 579 ? -26.674 -3.096 49.641 1.00 87.88 579 GLN A C 1
ATOM 4630 O O . GLN A 1 579 ? -26.241 -3.428 48.540 1.00 87.88 579 GLN A O 1
ATOM 4635 N N . ARG A 1 580 ? -25.898 -2.511 50.567 1.00 89.81 580 ARG A N 1
ATOM 4636 C CA . ARG A 1 580 ? -24.458 -2.259 50.372 1.00 89.81 580 ARG A CA 1
ATOM 4637 C C . ARG A 1 580 ? -23.660 -3.557 50.240 1.00 89.81 580 ARG A C 1
ATOM 4639 O O . ARG A 1 580 ? -22.771 -3.642 49.399 1.00 89.81 580 ARG A O 1
ATOM 4646 N N . GLU A 1 581 ? -23.995 -4.566 51.039 1.00 88.25 581 GLU A N 1
ATOM 4647 C CA . GLU A 1 581 ? -23.378 -5.893 50.975 1.00 88.25 581 GLU A CA 1
ATOM 4648 C C . GLU A 1 581 ? -23.711 -6.617 49.659 1.00 88.25 581 GLU A C 1
ATOM 4650 O O . GLU A 1 581 ? -22.808 -7.134 49.002 1.00 88.25 581 GLU A O 1
ATOM 4655 N N . ALA A 1 582 ? -24.974 -6.590 49.217 1.00 88.00 582 ALA A N 1
ATOM 4656 C CA . ALA A 1 582 ? -25.391 -7.170 47.939 1.00 88.00 582 ALA A CA 1
ATOM 4657 C C . ALA A 1 582 ? -24.661 -6.533 46.743 1.00 88.00 582 ALA A C 1
ATOM 4659 O O . ALA A 1 582 ? -24.080 -7.259 45.937 1.00 88.00 582 ALA A O 1
ATOM 4660 N N . ALA A 1 583 ? -24.609 -5.196 46.681 1.00 87.19 583 ALA A N 1
ATOM 4661 C CA . ALA A 1 583 ? -23.890 -4.471 45.632 1.00 87.19 583 ALA A CA 1
ATOM 4662 C C . ALA A 1 583 ? -22.397 -4.847 45.590 1.00 87.19 583 ALA A C 1
ATOM 4664 O O . ALA A 1 583 ? -21.864 -5.140 44.523 1.00 87.19 583 ALA A O 1
ATOM 4665 N N . TRP A 1 584 ? -21.741 -4.956 46.751 1.00 91.38 584 TRP A N 1
ATOM 4666 C CA . TRP A 1 584 ? -20.344 -5.397 46.828 1.00 91.38 584 TRP A CA 1
ATOM 4667 C C . TRP A 1 584 ? -20.138 -6.830 46.300 1.00 91.38 584 TRP A C 1
ATOM 4669 O O . TRP A 1 584 ? -19.143 -7.109 45.629 1.00 91.38 584 TRP A O 1
ATOM 4679 N N . TYR A 1 585 ? -21.085 -7.744 46.548 1.00 88.69 585 TYR A N 1
ATOM 4680 C CA . TYR A 1 585 ? -21.053 -9.094 45.972 1.00 88.69 585 TYR A CA 1
ATOM 4681 C C . TYR A 1 585 ? -21.350 -9.130 44.464 1.00 88.69 585 TYR A C 1
ATOM 4683 O O . TYR A 1 585 ? -20.946 -10.092 43.804 1.00 88.69 585 TYR A O 1
ATOM 4691 N N . ASP A 1 586 ? -22.052 -8.145 43.904 1.00 88.69 586 ASP A N 1
ATOM 4692 C CA . ASP A 1 586 ? -22.255 -8.007 42.456 1.00 88.69 586 ASP A CA 1
ATOM 4693 C C . ASP A 1 586 ? -21.005 -7.425 41.774 1.00 88.69 586 ASP A C 1
ATOM 4695 O O . ASP A 1 586 ? -20.470 -8.064 40.865 1.00 88.69 586 ASP A O 1
ATOM 4699 N N . ASP A 1 587 ? -20.456 -6.317 42.285 1.00 87.62 587 ASP A N 1
ATOM 4700 C CA . ASP A 1 587 ? -19.199 -5.709 41.814 1.00 87.62 587 ASP A CA 1
ATOM 4701 C C . ASP A 1 587 ? -18.038 -6.716 41.848 1.00 87.62 587 ASP A C 1
ATOM 4703 O O . ASP A 1 587 ? -17.269 -6.851 40.891 1.00 87.62 587 ASP A O 1
ATOM 4707 N N . LYS A 1 588 ? -17.936 -7.500 42.929 1.00 88.50 588 LYS A N 1
ATOM 4708 C CA . LYS A 1 588 ? -16.948 -8.577 43.041 1.00 88.50 588 LYS A CA 1
ATOM 4709 C C . LYS A 1 588 ? -17.118 -9.631 41.938 1.00 88.50 588 LYS A C 1
ATOM 4711 O O . LYS A 1 588 ? -16.123 -10.053 41.351 1.00 88.50 588 LYS A O 1
ATOM 4716 N N . ARG A 1 589 ? -18.352 -10.059 41.639 1.00 89.62 589 ARG A N 1
ATOM 4717 C CA . ARG A 1 589 ? -18.634 -11.062 40.591 1.00 89.62 589 ARG A CA 1
ATOM 4718 C C . ARG A 1 589 ? -18.410 -10.520 39.178 1.00 89.62 589 ARG A C 1
ATOM 4720 O O . ARG A 1 589 ? -18.084 -11.296 38.280 1.00 89.62 589 ARG A O 1
ATOM 4727 N N . GLU A 1 590 ? -18.566 -9.215 38.975 1.00 89.38 590 GLU A N 1
ATOM 4728 C CA . GLU A 1 590 ? -18.171 -8.527 37.743 1.00 89.38 590 GLU A CA 1
ATOM 4729 C C . GLU A 1 590 ? -16.646 -8.558 37.567 1.00 89.38 590 GLU A C 1
ATOM 4731 O O . GLU A 1 590 ? -16.153 -9.072 36.562 1.00 89.38 590 GLU A O 1
ATOM 4736 N N . LEU A 1 591 ? -15.888 -8.137 38.584 1.00 85.69 591 LEU A N 1
ATOM 4737 C CA . LEU A 1 591 ? -14.421 -8.166 38.563 1.00 85.69 591 LEU A CA 1
ATOM 4738 C C . LEU A 1 591 ? -13.857 -9.588 38.390 1.00 85.69 591 LEU A C 1
ATOM 4740 O O . LEU A 1 591 ? -12.939 -9.790 37.596 1.00 85.69 591 LEU A O 1
ATOM 4744 N N . GLU A 1 592 ? -14.423 -10.596 39.061 1.00 89.06 592 GLU A N 1
ATOM 4745 C CA . GLU A 1 592 ? -14.029 -12.004 38.889 1.00 89.06 592 GLU A CA 1
ATOM 4746 C C . GLU A 1 592 ? -14.276 -12.512 37.454 1.00 89.06 592 GLU A C 1
ATOM 4748 O O . GLU A 1 592 ? -13.456 -13.267 36.919 1.00 89.06 592 GLU A O 1
ATOM 4753 N N . ARG A 1 593 ? -15.353 -12.067 36.786 1.00 92.75 593 ARG A N 1
ATOM 4754 C CA . ARG A 1 593 ? -15.579 -12.353 35.358 1.00 92.75 593 ARG A CA 1
ATOM 4755 C C . ARG A 1 593 ? -14.564 -11.644 34.466 1.00 92.75 593 ARG A C 1
ATOM 4757 O O . ARG A 1 593 ? -13.993 -12.299 33.599 1.00 92.75 593 ARG A O 1
ATOM 4764 N N . GLN A 1 594 ? -14.299 -10.357 34.688 1.00 87.75 594 GLN A N 1
ATOM 4765 C CA . GLN A 1 594 ? -13.335 -9.588 33.890 1.00 87.75 594 GLN A CA 1
ATOM 4766 C C . GLN A 1 594 ? -11.917 -10.164 33.997 1.00 87.75 594 GLN A C 1
ATOM 4768 O O . GLN A 1 594 ? -11.263 -10.379 32.980 1.00 87.75 594 GLN A O 1
ATOM 4773 N N . ILE A 1 595 ? -11.470 -10.527 35.205 1.00 87.25 595 ILE A N 1
ATOM 4774 C CA . ILE A 1 595 ? -10.187 -11.217 35.422 1.00 87.25 595 ILE A CA 1
ATOM 4775 C C . ILE A 1 595 ? -10.128 -12.529 34.624 1.00 87.25 595 ILE A C 1
ATOM 4777 O O . ILE A 1 595 ? -9.109 -12.823 33.996 1.00 87.25 595 ILE A O 1
ATOM 4781 N N . LYS A 1 596 ? -11.218 -13.307 34.600 1.00 91.56 596 LYS A N 1
ATOM 4782 C CA . LYS A 1 596 ? -11.281 -14.573 33.859 1.00 91.56 596 LYS A CA 1
ATOM 4783 C C . LYS A 1 596 ? -11.243 -14.370 32.339 1.00 91.56 596 LYS A C 1
ATOM 4785 O O . LYS A 1 596 ? -10.515 -15.098 31.664 1.00 91.56 596 LYS A O 1
ATOM 4790 N N . THR A 1 597 ? -11.959 -13.374 31.814 1.00 91.12 597 THR A N 1
ATOM 4791 C CA . THR A 1 597 ? -11.901 -12.984 30.394 1.00 91.12 597 THR A CA 1
ATOM 4792 C C . THR A 1 597 ? -10.483 -12.570 30.008 1.00 91.12 597 THR A C 1
ATOM 4794 O O . THR A 1 597 ? -9.894 -13.186 29.119 1.00 91.12 597 THR A O 1
ATOM 4797 N N . ASN A 1 598 ? -9.886 -11.629 30.742 1.00 86.06 598 ASN A N 1
ATOM 4798 C CA . ASN A 1 598 ? -8.549 -11.098 30.461 1.00 86.06 598 ASN A CA 1
ATOM 4799 C C . ASN A 1 598 ? -7.458 -12.181 30.586 1.00 86.06 598 ASN A C 1
ATOM 4801 O O . ASN A 1 598 ? -6.478 -12.165 29.843 1.00 86.06 598 ASN A O 1
ATOM 4805 N N . SER A 1 599 ? -7.629 -13.163 31.483 1.00 87.75 599 SER A N 1
ATOM 4806 C CA . SER A 1 599 ? -6.753 -14.341 31.540 1.00 87.75 599 SER A CA 1
ATOM 4807 C C . SER A 1 599 ? -6.875 -15.196 30.278 1.00 87.75 599 SER A C 1
ATOM 4809 O O . SER A 1 599 ? -5.858 -15.583 29.712 1.00 87.75 599 SER A O 1
ATOM 4811 N N . SER A 1 600 ? -8.096 -15.459 29.799 1.00 90.00 600 SER A N 1
ATOM 4812 C CA . SER A 1 600 ? -8.302 -16.251 28.578 1.00 90.00 600 SER A CA 1
ATOM 4813 C C . SER A 1 600 ? -7.808 -15.544 27.308 1.00 90.00 600 SER A C 1
ATOM 4815 O O . SER A 1 600 ? -7.283 -16.202 26.411 1.00 90.00 600 SER A O 1
ATOM 4817 N N . GLU A 1 601 ? -7.895 -14.212 27.258 1.00 89.50 601 GLU A N 1
ATOM 4818 C CA . GLU A 1 601 ? -7.321 -13.390 26.189 1.00 89.50 601 GLU A CA 1
ATOM 4819 C C . GLU A 1 601 ? -5.788 -13.420 26.227 1.00 89.50 601 GLU A C 1
ATOM 4821 O O . GLU A 1 601 ? -5.151 -13.678 25.207 1.00 89.50 601 GLU A O 1
ATOM 4826 N N . LYS A 1 602 ? -5.178 -13.278 27.412 1.00 88.19 602 LYS A N 1
ATOM 4827 C CA . LYS A 1 602 ? -3.732 -13.470 27.598 1.00 88.19 602 LYS A CA 1
ATOM 4828 C C . LYS A 1 602 ? -3.276 -14.863 27.146 1.00 88.19 602 LYS A C 1
ATOM 4830 O O . LYS A 1 602 ? -2.267 -14.976 26.455 1.00 88.19 602 LYS A O 1
ATOM 4835 N N . ASP A 1 603 ? -4.010 -15.915 27.500 1.00 89.38 603 ASP A N 1
ATOM 4836 C CA . ASP A 1 603 ? -3.679 -17.291 27.114 1.00 89.38 603 ASP A CA 1
ATOM 4837 C C . ASP A 1 603 ? -3.871 -17.556 25.612 1.00 89.38 603 ASP A C 1
ATOM 4839 O O . ASP A 1 603 ? -3.198 -18.426 25.055 1.00 89.38 603 ASP A O 1
ATOM 4843 N N . PHE A 1 604 ? -4.756 -16.812 24.942 1.00 92.50 604 PHE A N 1
ATOM 4844 C CA . PHE A 1 604 ? -4.871 -16.797 23.483 1.00 92.50 604 PHE A CA 1
ATOM 4845 C C . PHE A 1 604 ? -3.684 -16.067 22.836 1.00 92.50 604 PHE A C 1
ATOM 4847 O O . PHE A 1 604 ? -3.012 -16.642 21.980 1.00 92.50 604 PHE A O 1
ATOM 4854 N N . LEU A 1 605 ? -3.367 -14.852 23.294 1.00 87.06 605 LEU A N 1
ATOM 4855 C CA . LEU A 1 605 ? -2.252 -14.050 22.779 1.00 87.06 605 LEU A CA 1
ATOM 4856 C C . LEU A 1 605 ? -0.904 -14.767 22.939 1.00 87.06 605 LEU A C 1
ATOM 4858 O O . LEU A 1 605 ? -0.120 -14.795 21.997 1.00 87.06 605 LEU A O 1
ATOM 4862 N N . ASN A 1 606 ? -0.660 -15.425 24.078 1.00 87.62 606 ASN A N 1
ATOM 4863 C CA . ASN A 1 606 ? 0.543 -16.239 24.288 1.00 87.62 606 ASN A CA 1
ATOM 4864 C C . ASN A 1 606 ? 0.671 -17.372 23.249 1.00 87.62 606 ASN A C 1
ATOM 4866 O O . ASN A 1 606 ? 1.764 -17.622 22.747 1.00 87.62 606 ASN A O 1
ATOM 4870 N N . LYS A 1 607 ? -0.435 -18.047 22.902 1.00 91.00 607 LYS A N 1
ATOM 4871 C CA . LYS A 1 607 ? -0.435 -19.128 21.898 1.00 91.00 607 LYS A CA 1
ATOM 4872 C C . LYS A 1 607 ? -0.186 -18.601 20.489 1.00 91.00 607 LYS A C 1
ATOM 4874 O O . LYS A 1 607 ? 0.536 -19.240 19.729 1.00 91.00 607 LYS A O 1
ATOM 4879 N N . GLU A 1 608 ? -0.756 -17.447 20.149 1.00 87.44 608 GLU A N 1
ATOM 4880 C CA . GLU A 1 608 ? -0.527 -16.819 18.845 1.00 87.44 608 GLU A CA 1
ATOM 4881 C C . GLU A 1 608 ? 0.912 -16.294 18.717 1.00 87.44 608 GLU A C 1
ATOM 4883 O O . GLU A 1 608 ? 1.525 -16.468 17.667 1.00 87.44 608 GLU A O 1
ATOM 4888 N N . ILE A 1 609 ? 1.499 -15.763 19.799 1.00 85.06 609 ILE A N 1
ATOM 4889 C CA . ILE A 1 609 ? 2.930 -15.422 19.860 1.00 85.06 609 ILE A CA 1
ATOM 4890 C C . ILE A 1 609 ? 3.784 -16.664 19.579 1.00 85.06 609 ILE A C 1
ATOM 4892 O O . ILE A 1 609 ? 4.564 -16.638 18.631 1.00 85.06 609 ILE A O 1
ATOM 4896 N N . SER A 1 610 ? 3.590 -17.777 20.298 1.00 87.75 610 SER A N 1
ATOM 4897 C CA . SER A 1 610 ? 4.381 -18.996 20.053 1.00 87.75 610 SER A CA 1
ATOM 4898 C C . SER A 1 610 ? 4.185 -19.573 18.645 1.00 87.75 610 SER A C 1
ATOM 4900 O O . SER A 1 610 ? 5.149 -20.019 18.027 1.00 87.75 610 SER A O 1
ATOM 4902 N N . ARG A 1 611 ? 2.976 -19.490 18.073 1.00 91.06 611 ARG A N 1
ATOM 4903 C CA . ARG A 1 611 ? 2.719 -19.855 16.667 1.00 91.06 611 ARG A CA 1
ATOM 4904 C C . ARG A 1 611 ? 3.484 -18.958 15.681 1.00 91.06 611 ARG A C 1
ATOM 4906 O O . ARG A 1 611 ? 3.970 -19.447 14.661 1.00 91.06 611 ARG A O 1
ATOM 4913 N N . LEU A 1 612 ? 3.603 -17.660 15.960 1.00 85.62 612 LEU A N 1
ATOM 4914 C CA . LEU A 1 612 ? 4.390 -16.721 15.150 1.00 85.62 612 LEU A CA 1
ATOM 4915 C C . LEU A 1 612 ? 5.906 -16.917 15.332 1.00 85.62 612 LEU A C 1
ATOM 4917 O O . LEU A 1 612 ? 6.662 -16.713 14.379 1.00 85.62 612 LEU A O 1
ATOM 4921 N N . GLU A 1 613 ? 6.355 -17.343 16.514 1.00 86.50 613 GLU A N 1
ATOM 4922 C CA . GLU A 1 613 ? 7.744 -17.734 16.786 1.00 86.50 613 GLU A CA 1
ATOM 4923 C C . GLU A 1 613 ? 8.124 -19.013 16.021 1.00 86.50 613 GLU A C 1
ATOM 4925 O O . GLU A 1 613 ? 9.139 -19.017 15.322 1.00 86.50 613 GLU A O 1
ATOM 4930 N N . ASP A 1 614 ? 7.284 -20.055 16.053 1.00 87.38 614 ASP A N 1
ATOM 4931 C CA . ASP A 1 614 ? 7.486 -21.291 15.280 1.00 87.38 614 ASP A CA 1
ATOM 4932 C C . ASP A 1 614 ? 7.461 -21.037 13.760 1.00 87.38 614 ASP A C 1
ATOM 4934 O O . ASP A 1 614 ? 8.314 -21.552 13.031 1.00 87.38 614 ASP A O 1
ATOM 4938 N N . ASN A 1 615 ? 6.557 -20.181 13.267 1.00 87.12 615 ASN A N 1
ATOM 4939 C CA . ASN A 1 615 ? 6.542 -19.770 11.858 1.00 87.12 615 ASN A CA 1
ATOM 4940 C C . ASN A 1 615 ? 7.830 -19.025 11.457 1.00 87.12 615 ASN A C 1
ATOM 4942 O O . ASN A 1 615 ? 8.416 -19.326 10.415 1.00 87.12 615 ASN A O 1
ATOM 4946 N N . ASN A 1 616 ? 8.308 -18.081 12.279 1.00 84.88 616 ASN A N 1
ATOM 4947 C CA . ASN A 1 616 ? 9.580 -17.390 12.034 1.00 84.88 616 ASN A CA 1
ATOM 4948 C C . ASN A 1 616 ? 10.768 -18.355 12.059 1.00 84.88 616 ASN A C 1
ATOM 4950 O O . ASN A 1 616 ? 11.653 -18.268 11.208 1.00 84.88 616 ASN A O 1
ATOM 4954 N N . LYS A 1 617 ? 10.782 -19.301 13.001 1.00 88.19 617 LYS A N 1
ATOM 4955 C CA . LYS A 1 617 ? 11.795 -20.353 13.074 1.00 88.19 617 LYS A CA 1
ATOM 4956 C C . LYS A 1 617 ? 11.801 -21.198 11.798 1.00 88.19 617 LYS A C 1
ATOM 4958 O O . LYS A 1 617 ? 12.871 -21.395 11.227 1.00 88.19 617 LYS A O 1
ATOM 4963 N N . HIS A 1 618 ? 10.637 -21.620 11.301 1.00 82.75 618 HIS A N 1
ATOM 4964 C CA . HIS A 1 618 ? 10.555 -22.387 10.058 1.00 82.75 618 HIS A CA 1
ATOM 4965 C C . HIS A 1 618 ? 11.037 -21.581 8.841 1.00 82.75 618 HIS A C 1
ATOM 4967 O O . HIS A 1 618 ? 11.821 -22.088 8.041 1.00 82.75 618 HIS A O 1
ATOM 4973 N N . LEU A 1 619 ? 10.663 -20.300 8.727 1.00 82.94 619 LEU A N 1
ATOM 4974 C CA . LEU A 1 619 ? 11.185 -19.409 7.681 1.00 82.94 619 LEU A CA 1
ATOM 4975 C C . LEU A 1 619 ? 12.713 -19.240 7.773 1.00 82.94 619 LEU A C 1
ATOM 4977 O O . LEU A 1 619 ? 13.397 -19.235 6.750 1.00 82.94 619 LEU A O 1
ATOM 4981 N N . MET A 1 620 ? 13.274 -19.162 8.981 1.00 82.12 620 MET A N 1
ATOM 4982 C CA . MET A 1 620 ? 14.725 -19.099 9.191 1.00 82.12 620 MET A CA 1
ATOM 4983 C C . MET A 1 620 ? 15.433 -20.420 8.845 1.00 82.12 620 MET A C 1
ATOM 4985 O O . MET A 1 620 ? 16.519 -20.387 8.267 1.00 82.12 620 MET A O 1
ATOM 4989 N N . GLU A 1 621 ? 14.820 -21.575 9.119 1.00 82.12 621 GLU A N 1
ATOM 4990 C CA . GLU A 1 621 ? 15.298 -22.899 8.685 1.00 82.12 621 GLU A CA 1
ATOM 4991 C C . GLU A 1 621 ? 15.246 -23.051 7.153 1.00 82.12 621 GLU A C 1
ATOM 4993 O O . GLU A 1 621 ? 16.212 -23.530 6.550 1.00 82.12 621 GLU A O 1
ATOM 4998 N N . GLN A 1 622 ? 14.186 -22.566 6.494 1.00 75.88 622 GLN A N 1
ATOM 4999 C CA . GLN A 1 622 ? 14.091 -22.508 5.029 1.00 75.88 622 GLN A CA 1
ATOM 5000 C C . GLN A 1 622 ? 15.168 -21.587 4.430 1.00 75.88 622 GLN A C 1
ATOM 5002 O O . GLN A 1 622 ? 15.905 -22.002 3.536 1.00 75.88 622 GLN A O 1
ATOM 5007 N N . LEU A 1 623 ? 15.332 -20.365 4.950 1.00 77.88 623 LEU A N 1
ATOM 5008 C CA . LEU A 1 623 ? 16.360 -19.417 4.495 1.00 77.88 623 LEU A CA 1
ATOM 5009 C C . LEU A 1 623 ? 17.787 -19.924 4.749 1.00 77.88 623 LEU A C 1
ATOM 5011 O O . LEU A 1 623 ? 18.676 -19.689 3.926 1.00 77.88 623 LEU A O 1
ATOM 5015 N N . HIS A 1 624 ? 18.023 -20.645 5.848 1.00 74.12 624 HIS A N 1
ATOM 5016 C CA . HIS A 1 624 ? 19.290 -21.331 6.092 1.00 74.12 624 HIS A CA 1
ATOM 5017 C C . HIS A 1 624 ? 19.517 -22.450 5.069 1.00 74.12 624 HIS A C 1
ATOM 5019 O O . HIS A 1 624 ? 20.592 -22.530 4.480 1.00 74.12 624 HIS A O 1
ATOM 5025 N N . THR A 1 625 ? 18.496 -23.263 4.794 1.00 79.06 625 THR A N 1
ATOM 5026 C CA . THR A 1 625 ? 18.552 -24.344 3.798 1.00 79.06 625 THR A CA 1
ATOM 5027 C C . THR A 1 625 ? 18.847 -23.800 2.395 1.00 79.06 625 THR A C 1
ATOM 5029 O O . THR A 1 625 ? 19.768 -24.280 1.736 1.00 79.06 625 THR A O 1
ATOM 5032 N N . ILE A 1 626 ? 18.155 -22.739 1.961 1.00 73.81 626 ILE A N 1
ATOM 5033 C CA . ILE A 1 626 ? 18.409 -22.045 0.686 1.00 73.81 626 ILE A CA 1
ATOM 5034 C C . ILE A 1 626 ? 19.843 -21.497 0.644 1.00 73.81 626 ILE A C 1
ATOM 5036 O O . ILE A 1 626 ? 20.551 -21.697 -0.343 1.00 73.81 626 ILE A O 1
ATOM 5040 N N . ARG A 1 627 ? 20.311 -20.856 1.725 1.00 75.81 627 ARG A N 1
ATOM 5041 C CA . ARG A 1 627 ? 21.694 -20.364 1.833 1.00 75.81 627 ARG A CA 1
ATOM 5042 C C . ARG A 1 627 ? 22.711 -21.496 1.670 1.00 75.81 627 ARG A C 1
ATOM 5044 O O . ARG A 1 627 ? 23.669 -21.315 0.929 1.00 75.81 627 ARG A O 1
ATOM 5051 N N . VAL A 1 628 ? 22.495 -22.644 2.314 1.00 73.19 628 VAL A N 1
ATOM 5052 C CA . VAL A 1 628 ? 23.372 -23.824 2.217 1.00 73.19 628 VAL A CA 1
ATOM 5053 C C . VAL A 1 628 ? 23.382 -24.397 0.795 1.00 73.19 628 VAL A C 1
ATOM 5055 O O . VAL A 1 628 ? 24.461 -24.646 0.265 1.00 73.19 628 VAL A O 1
ATOM 5058 N N . TYR A 1 629 ? 22.232 -24.530 0.125 1.00 70.19 629 TYR A N 1
ATOM 5059 C CA . TYR A 1 629 ? 22.193 -24.973 -1.279 1.00 70.19 629 TYR A CA 1
ATOM 5060 C C . TYR A 1 629 ? 22.898 -24.002 -2.239 1.00 70.19 629 TYR A C 1
ATOM 5062 O O . TYR A 1 629 ? 23.527 -24.440 -3.204 1.00 70.19 629 TYR A O 1
ATOM 5070 N N . LEU A 1 630 ? 22.831 -22.693 -1.979 1.00 64.06 630 LEU A N 1
ATOM 5071 C CA . LEU A 1 630 ? 23.535 -21.687 -2.778 1.00 64.06 630 LEU A CA 1
ATOM 5072 C C . LEU A 1 630 ? 25.052 -21.689 -2.524 1.00 64.06 630 LEU A C 1
ATOM 5074 O O . LEU A 1 630 ? 25.814 -21.547 -3.479 1.00 64.06 630 LEU A O 1
ATOM 5078 N N . THR A 1 631 ? 25.510 -21.887 -1.281 1.00 61.94 631 THR A N 1
ATOM 5079 C CA . THR A 1 631 ? 26.949 -21.903 -0.946 1.00 61.94 631 THR A CA 1
ATOM 5080 C C . THR A 1 631 ? 27.636 -23.249 -1.176 1.00 61.94 631 THR A C 1
ATOM 5082 O O . THR A 1 631 ? 28.856 -23.274 -1.314 1.00 61.94 631 THR A O 1
ATOM 5085 N N . GLN A 1 632 ? 26.895 -24.359 -1.267 1.00 52.19 632 GLN A N 1
ATOM 5086 C CA . GLN A 1 632 ? 27.448 -25.682 -1.594 1.00 52.19 632 GLN A CA 1
ATOM 5087 C C . GLN A 1 632 ? 27.597 -25.954 -3.102 1.00 52.19 632 GLN A C 1
ATOM 5089 O O . GLN A 1 632 ? 28.070 -27.029 -3.472 1.00 52.19 632 GLN A O 1
ATOM 5094 N N . ARG A 1 633 ? 27.251 -25.008 -3.992 1.00 43.62 633 ARG A N 1
ATOM 5095 C CA . ARG A 1 633 ? 27.550 -25.135 -5.431 1.00 43.62 633 ARG A CA 1
ATOM 5096 C C . ARG A 1 633 ? 29.067 -25.283 -5.655 1.00 43.62 633 ARG A C 1
ATOM 5098 O O . ARG A 1 633 ? 29.803 -24.345 -5.348 1.00 43.62 633 ARG A O 1
ATOM 5105 N N . PRO A 1 634 ? 29.555 -26.387 -6.255 1.00 42.12 634 PRO A N 1
ATOM 5106 C CA . PRO A 1 634 ? 30.955 -26.490 -6.645 1.00 42.12 634 PRO A CA 1
ATOM 5107 C C . PRO A 1 634 ? 31.273 -25.446 -7.719 1.00 42.12 634 PRO A C 1
ATOM 5109 O O . PRO A 1 634 ? 30.638 -25.416 -8.775 1.00 42.12 634 PRO A O 1
ATOM 5112 N N . VAL A 1 635 ? 32.270 -24.597 -7.469 1.00 40.53 635 VAL A N 1
ATOM 5113 C CA . VAL A 1 635 ? 32.759 -23.637 -8.468 1.00 40.53 635 VAL A CA 1
ATOM 5114 C C . VAL A 1 635 ? 33.612 -24.394 -9.487 1.00 40.53 635 VAL A C 1
ATOM 5116 O O . VAL A 1 635 ? 34.833 -24.486 -9.366 1.00 40.53 635 VAL A O 1
ATOM 5119 N N . HIS A 1 636 ? 32.959 -24.984 -10.487 1.00 40.25 636 HIS A N 1
ATOM 5120 C CA . HIS A 1 636 ? 33.628 -25.608 -11.626 1.00 40.25 636 HIS A CA 1
ATOM 5121 C C . HIS A 1 636 ? 34.182 -24.535 -12.573 1.00 40.25 636 HIS A C 1
ATOM 5123 O O . HIS A 1 636 ? 33.595 -24.220 -13.607 1.00 40.25 636 HIS A O 1
ATOM 5129 N N . SER A 1 637 ? 35.334 -23.974 -12.201 1.00 34.25 637 SER A N 1
ATOM 5130 C CA . SER A 1 637 ? 36.150 -23.119 -13.064 1.00 34.25 637 SER A CA 1
ATOM 5131 C C . SER A 1 637 ? 36.432 -23.823 -14.395 1.00 34.25 637 SER A C 1
ATOM 5133 O O . SER A 1 637 ? 37.002 -24.914 -14.413 1.00 34.25 637 SER A O 1
ATOM 5135 N N . ALA A 1 638 ? 36.040 -23.205 -15.511 1.00 37.53 638 ALA A N 1
ATOM 5136 C CA . ALA A 1 638 ? 36.191 -23.789 -16.841 1.00 37.53 638 ALA A CA 1
ATOM 5137 C C . ALA A 1 638 ? 37.680 -23.953 -17.210 1.00 37.53 638 ALA A C 1
ATOM 5139 O O . ALA A 1 638 ? 38.389 -22.970 -17.418 1.00 37.53 638 ALA A O 1
ATOM 5140 N N . GLY A 1 639 ? 38.147 -25.207 -17.277 1.00 32.25 639 GLY A N 1
ATOM 5141 C CA . GLY A 1 639 ? 39.572 -25.561 -17.265 1.00 32.25 639 GLY A CA 1
ATOM 5142 C C . GLY A 1 639 ? 39.994 -26.649 -18.260 1.00 32.25 639 GLY A C 1
ATOM 5143 O O . GLY A 1 639 ? 40.723 -27.555 -17.878 1.00 32.25 639 GLY A O 1
ATOM 5144 N N . ALA A 1 640 ? 39.595 -26.502 -19.529 1.00 37.19 640 ALA A N 1
ATOM 5145 C CA . ALA A 1 640 ? 40.149 -27.181 -20.715 1.00 37.19 640 ALA A CA 1
ATOM 5146 C C . ALA A 1 640 ? 39.962 -28.714 -20.905 1.00 37.19 640 ALA A C 1
ATOM 5148 O O . ALA A 1 640 ? 39.686 -29.481 -19.991 1.00 37.19 640 ALA A O 1
ATOM 5149 N N . MET A 1 641 ? 40.233 -29.115 -22.158 1.00 33.62 641 MET A N 1
ATOM 5150 C CA . MET A 1 641 ? 40.407 -30.465 -22.729 1.00 33.62 641 MET A CA 1
ATOM 5151 C C . MET A 1 641 ? 39.178 -31.294 -23.153 1.00 33.62 641 MET A C 1
ATOM 5153 O O . MET A 1 641 ? 38.081 -31.203 -22.617 1.00 33.62 641 MET A O 1
ATOM 5157 N N . TYR A 1 642 ? 39.412 -32.068 -24.222 1.00 42.34 642 TYR A N 1
ATOM 5158 C CA . TYR A 1 642 ? 38.436 -32.792 -25.042 1.00 42.34 642 TYR A CA 1
ATOM 5159 C C . TYR A 1 642 ? 38.069 -34.172 -24.474 1.00 42.34 642 TYR A C 1
ATOM 5161 O O . TYR A 1 642 ? 38.956 -34.922 -24.071 1.00 42.34 642 TYR A O 1
ATOM 5169 N N . SER A 1 643 ? 36.808 -34.586 -24.656 1.00 33.31 643 SER A N 1
ATOM 5170 C CA . SER A 1 643 ? 36.476 -35.908 -25.222 1.00 33.31 643 SER A CA 1
ATOM 5171 C C . SER A 1 643 ? 35.052 -35.909 -25.815 1.00 33.31 643 SER A C 1
ATOM 5173 O O . SER A 1 643 ? 34.391 -34.872 -25.832 1.00 33.31 643 SER A O 1
ATOM 5175 N N . HIS A 1 644 ? 34.605 -37.038 -26.369 1.00 39.41 644 HIS A N 1
ATOM 5176 C CA . HIS A 1 644 ? 33.487 -37.151 -27.322 1.00 39.41 644 HIS A CA 1
ATOM 5177 C C . HIS A 1 644 ? 32.403 -38.162 -26.856 1.00 39.41 644 HIS A C 1
ATOM 5179 O O . HIS A 1 644 ? 32.683 -38.973 -25.979 1.00 39.41 644 HIS A O 1
ATOM 5185 N N . VAL A 1 645 ? 31.244 -38.203 -27.554 1.00 35.66 645 VAL A N 1
ATOM 5186 C CA . VAL A 1 645 ? 30.155 -39.235 -27.484 1.00 35.66 645 VAL A CA 1
ATOM 5187 C C . VAL A 1 645 ? 29.172 -39.119 -26.284 1.00 35.66 645 VAL A C 1
ATOM 5189 O O . VAL A 1 645 ? 29.637 -38.998 -25.157 1.00 35.66 645 VAL A O 1
ATOM 5192 N N . PRO A 1 646 ? 27.834 -39.318 -26.442 1.00 40.62 646 PRO A N 1
ATOM 5193 C CA . PRO A 1 646 ? 26.882 -38.941 -27.509 1.00 40.62 646 PRO A CA 1
ATOM 5194 C C . PRO A 1 646 ? 25.685 -38.089 -26.955 1.00 40.62 646 PRO A C 1
ATOM 5196 O O . PRO A 1 646 ? 25.615 -37.854 -25.750 1.00 40.62 646 PRO A O 1
ATOM 5199 N N . PRO A 1 647 ? 24.711 -37.614 -27.768 1.00 51.22 647 PRO A N 1
ATOM 5200 C CA . PRO A 1 647 ? 23.682 -36.678 -27.281 1.00 51.22 647 PRO A CA 1
ATOM 5201 C C . PRO A 1 647 ? 22.386 -37.332 -26.751 1.00 51.22 647 PRO A C 1
ATOM 5203 O O . PRO A 1 647 ? 21.651 -37.961 -27.509 1.00 51.22 647 PRO A O 1
ATOM 5206 N N . SER A 1 648 ? 22.041 -37.079 -25.482 1.00 42.97 648 SER A N 1
ATOM 5207 C CA . SER A 1 648 ? 20.652 -37.062 -24.977 1.00 42.97 648 SER A CA 1
ATOM 5208 C C . SER A 1 648 ? 20.558 -36.311 -23.637 1.00 42.97 648 SER A C 1
ATOM 5210 O O . SER A 1 648 ? 21.481 -36.394 -22.836 1.00 42.97 648 SER A O 1
ATOM 5212 N N . ALA A 1 649 ? 19.432 -35.620 -23.405 1.00 39.31 649 ALA A N 1
ATOM 5213 C CA . ALA A 1 649 ? 19.070 -34.828 -22.214 1.00 39.31 649 ALA A CA 1
ATOM 5214 C C . ALA A 1 649 ? 20.021 -33.669 -21.807 1.00 39.31 649 ALA A C 1
ATOM 5216 O O . ALA A 1 649 ? 21.106 -33.874 -21.273 1.00 39.31 649 ALA A O 1
ATOM 5217 N N . ASN A 1 650 ? 19.549 -32.421 -21.949 1.00 39.88 650 ASN A N 1
ATOM 5218 C CA . ASN A 1 650 ? 20.230 -31.224 -21.429 1.00 39.88 650 ASN A CA 1
ATOM 5219 C C . ASN A 1 650 ? 20.175 -31.178 -19.882 1.00 39.88 650 ASN A C 1
ATOM 5221 O O . ASN A 1 650 ? 19.071 -31.071 -19.336 1.00 39.88 650 ASN A O 1
ATOM 5225 N N . PRO A 1 651 ? 21.314 -31.158 -19.155 1.00 50.19 651 PRO A N 1
ATOM 5226 C CA . PRO A 1 651 ? 21.309 -31.135 -17.686 1.00 50.19 651 PRO A CA 1
ATOM 5227 C C . PRO A 1 651 ? 20.701 -29.860 -17.078 1.00 50.19 651 PRO A C 1
ATOM 5229 O O . PRO A 1 651 ? 20.073 -29.912 -16.020 1.00 50.19 651 PRO A O 1
ATOM 5232 N N . GLU A 1 652 ? 20.851 -28.716 -17.754 1.00 45.31 652 GLU A N 1
ATOM 5233 C CA . GLU A 1 652 ? 20.376 -27.411 -17.268 1.00 45.31 652 GLU A CA 1
ATOM 5234 C C . GLU A 1 652 ? 18.851 -27.355 -17.104 1.00 45.31 652 GLU A C 1
ATOM 5236 O O . GLU A 1 652 ? 18.352 -26.743 -16.158 1.00 45.31 652 GLU A O 1
ATOM 5241 N N . VAL A 1 653 ? 18.109 -28.053 -17.973 1.00 46.47 653 VAL A N 1
ATOM 5242 C CA . VAL A 1 653 ? 16.640 -28.099 -17.918 1.00 46.47 653 VAL A CA 1
ATOM 5243 C C . VAL A 1 653 ? 16.177 -28.806 -16.646 1.00 46.47 653 VAL A C 1
ATOM 5245 O O . VAL A 1 653 ? 15.290 -28.305 -15.970 1.00 46.47 653 VAL A O 1
ATOM 5248 N N . VAL A 1 654 ? 16.811 -29.919 -16.256 1.00 49.06 654 VAL A N 1
ATOM 5249 C CA . VAL A 1 654 ? 16.431 -30.672 -15.045 1.00 49.06 654 VAL A CA 1
ATOM 5250 C C . VAL A 1 654 ? 16.687 -29.849 -13.778 1.00 49.06 654 VAL A C 1
ATOM 5252 O O . VAL A 1 654 ? 15.836 -29.804 -12.889 1.00 49.06 654 VAL A O 1
ATOM 5255 N N . GLY A 1 655 ? 17.824 -29.147 -13.715 1.00 49.19 655 GLY A N 1
ATOM 5256 C CA . GLY A 1 655 ? 18.137 -28.236 -12.611 1.00 49.19 655 GLY A CA 1
ATOM 5257 C C . GLY A 1 655 ? 17.154 -27.064 -12.517 1.00 49.19 655 GLY A C 1
ATOM 5258 O O . GLY A 1 655 ? 16.681 -26.747 -11.425 1.00 49.19 655 GLY A O 1
ATOM 5259 N N . SER A 1 656 ? 16.797 -26.465 -13.658 1.00 52.22 656 SER A N 1
ATOM 5260 C CA . SER A 1 656 ? 15.790 -25.402 -13.730 1.00 52.22 656 SER A CA 1
ATOM 5261 C C . SER A 1 656 ? 14.404 -25.904 -13.313 1.00 52.22 656 SER A C 1
ATOM 5263 O O . SER A 1 656 ? 13.801 -25.308 -12.427 1.00 52.22 656 SER A O 1
ATOM 5265 N N . GLN A 1 657 ? 13.932 -27.038 -13.845 1.00 48.94 657 GLN A N 1
ATOM 5266 C CA . GLN A 1 657 ? 12.623 -27.610 -13.512 1.00 48.94 657 GLN A CA 1
ATOM 5267 C C . GLN A 1 657 ? 12.503 -27.957 -12.020 1.00 48.94 657 GLN A C 1
ATOM 5269 O O . GLN A 1 657 ? 11.453 -27.745 -11.416 1.00 48.94 657 GLN A O 1
ATOM 5274 N N . HIS A 1 658 ? 13.577 -28.468 -11.406 1.00 54.41 658 HIS A N 1
ATOM 5275 C CA . HIS A 1 658 ? 13.583 -28.775 -9.976 1.00 54.41 658 HIS A CA 1
ATOM 5276 C C . HIS A 1 658 ? 13.526 -27.503 -9.120 1.00 54.41 658 HIS A C 1
ATOM 5278 O O . HIS A 1 658 ? 12.746 -27.449 -8.170 1.00 54.41 658 HIS A O 1
ATOM 5284 N N . LEU A 1 659 ? 14.280 -26.458 -9.486 1.00 56.38 659 LEU A N 1
ATOM 5285 C CA . LEU A 1 659 ? 14.213 -25.162 -8.807 1.00 56.38 659 LEU A CA 1
ATOM 5286 C C . LEU A 1 659 ? 12.833 -24.505 -8.987 1.00 56.38 659 LEU A C 1
ATOM 5288 O O . LEU A 1 659 ? 12.282 -23.984 -8.024 1.00 56.38 659 LEU A O 1
ATOM 5292 N N . GLN A 1 660 ? 12.250 -24.591 -10.187 1.00 55.12 660 GLN A N 1
ATOM 5293 C CA . GLN A 1 660 ? 10.916 -24.079 -10.508 1.00 55.12 660 GLN A CA 1
ATOM 5294 C C . GLN A 1 660 ? 9.831 -24.783 -9.679 1.00 55.12 660 GLN A C 1
ATOM 5296 O O . GLN A 1 660 ? 8.944 -24.121 -9.146 1.00 55.12 660 GLN A O 1
ATOM 5301 N N . ASN A 1 661 ? 9.927 -26.107 -9.505 1.00 57.50 661 ASN A N 1
ATOM 5302 C CA . ASN A 1 661 ? 9.020 -26.865 -8.641 1.00 57.50 661 ASN A CA 1
ATOM 5303 C C . ASN A 1 661 ? 9.215 -26.526 -7.156 1.00 57.50 661 ASN A C 1
ATOM 5305 O O . ASN A 1 661 ? 8.222 -26.360 -6.452 1.00 57.50 661 ASN A O 1
ATOM 5309 N N . GLN A 1 662 ? 10.454 -26.384 -6.667 1.00 57.12 662 GLN A N 1
ATOM 5310 C CA . GLN A 1 662 ? 10.691 -25.958 -5.282 1.00 57.12 662 GLN A CA 1
ATOM 5311 C C . GLN A 1 662 ? 10.166 -24.536 -5.029 1.00 57.12 662 GLN A C 1
ATOM 5313 O O . GLN A 1 662 ? 9.493 -24.317 -4.028 1.00 57.12 662 GLN A O 1
ATOM 5318 N N . LEU A 1 663 ? 10.391 -23.595 -5.952 1.00 63.88 663 LEU A N 1
ATOM 5319 C CA . LEU A 1 663 ? 9.831 -22.239 -5.897 1.00 63.88 663 LEU A CA 1
ATOM 5320 C C . LEU A 1 663 ? 8.299 -22.242 -5.977 1.00 63.88 663 LEU A C 1
ATOM 5322 O O . LEU A 1 663 ? 7.663 -21.484 -5.254 1.00 63.88 663 LEU A O 1
ATOM 5326 N N . GLY A 1 664 ? 7.698 -23.114 -6.792 1.00 60.81 664 GLY A N 1
ATOM 5327 C CA . GLY A 1 664 ? 6.245 -23.294 -6.860 1.00 60.81 664 GLY A CA 1
ATOM 5328 C C . GLY A 1 664 ? 5.648 -23.829 -5.555 1.00 60.81 664 GLY A C 1
ATOM 5329 O O . GLY A 1 664 ? 4.628 -23.320 -5.095 1.00 60.81 664 GLY A O 1
ATOM 5330 N N . ILE A 1 665 ? 6.312 -24.797 -4.913 1.00 68.00 665 ILE A N 1
ATOM 5331 C CA . ILE A 1 665 ? 5.936 -25.301 -3.582 1.00 68.00 665 ILE A CA 1
ATOM 5332 C C . ILE A 1 665 ? 6.087 -24.193 -2.530 1.00 68.00 665 ILE A C 1
ATOM 5334 O O . ILE A 1 665 ? 5.170 -23.986 -1.738 1.00 68.00 665 ILE A O 1
ATOM 5338 N N . LEU A 1 666 ? 7.191 -23.440 -2.554 1.00 60.00 666 LEU A N 1
ATOM 5339 C CA . LEU A 1 666 ? 7.428 -22.329 -1.628 1.00 60.00 666 LEU A CA 1
ATOM 5340 C C . LEU A 1 666 ? 6.377 -21.219 -1.798 1.00 60.00 666 LEU A C 1
ATOM 5342 O O . LEU A 1 666 ? 5.857 -20.706 -0.813 1.00 60.00 666 LEU A O 1
ATOM 5346 N N . HIS A 1 667 ? 6.012 -20.889 -3.039 1.00 56.91 667 HIS A N 1
ATOM 5347 C CA . HIS A 1 667 ? 4.969 -19.914 -3.360 1.00 56.91 667 HIS A CA 1
ATOM 5348 C C . HIS A 1 667 ? 3.581 -20.394 -2.911 1.00 56.91 667 HIS A C 1
ATOM 5350 O O . HIS A 1 667 ? 2.805 -19.606 -2.377 1.00 56.91 667 HIS A O 1
ATOM 5356 N N . ALA A 1 668 ? 3.265 -21.683 -3.071 1.00 61.34 668 ALA A N 1
ATOM 5357 C CA . ALA A 1 668 ? 2.023 -22.265 -2.561 1.00 61.34 668 ALA A CA 1
ATOM 5358 C C . ALA A 1 668 ? 1.963 -22.247 -1.020 1.00 61.34 668 ALA A C 1
ATOM 5360 O O . ALA A 1 668 ? 0.920 -21.933 -0.452 1.00 61.34 668 ALA A O 1
ATOM 5361 N N . GLN A 1 669 ? 3.083 -22.512 -0.340 1.00 53.59 669 GLN A N 1
ATOM 5362 C CA . GLN A 1 669 ? 3.188 -22.424 1.122 1.00 53.59 669 GLN A CA 1
ATOM 5363 C C . GLN A 1 669 ? 3.079 -20.976 1.628 1.00 53.59 669 GLN A C 1
ATOM 5365 O O . GLN A 1 669 ? 2.381 -20.720 2.608 1.00 53.59 669 GLN A O 1
ATOM 5370 N N . PHE A 1 670 ? 3.693 -20.009 0.936 1.00 52.47 670 PHE A N 1
ATOM 5371 C CA . PHE A 1 670 ? 3.515 -18.584 1.232 1.00 52.47 670 PHE A CA 1
ATOM 5372 C C . PHE A 1 670 ? 2.066 -18.127 1.026 1.00 52.47 670 PHE A C 1
ATOM 5374 O O . PHE A 1 670 ? 1.533 -17.421 1.880 1.00 52.47 670 PHE A O 1
ATOM 5381 N N . GLN A 1 671 ? 1.406 -18.565 -0.051 1.00 57.38 671 GLN A N 1
ATOM 5382 C CA . GLN A 1 671 ? -0.008 -18.269 -0.285 1.00 57.38 671 GLN A CA 1
ATOM 5383 C C . GLN A 1 671 ? -0.879 -18.813 0.859 1.00 57.38 671 GLN A C 1
ATOM 5385 O O . GLN A 1 671 ? -1.642 -18.057 1.453 1.00 57.38 671 GLN A O 1
ATOM 5390 N N . GLN A 1 672 ? -0.678 -20.073 1.264 1.00 53.03 672 GLN A N 1
ATOM 5391 C CA . GLN A 1 672 ? -1.395 -20.681 2.393 1.00 53.03 672 GLN A CA 1
ATOM 5392 C C . GLN A 1 672 ? -1.201 -19.915 3.715 1.00 53.03 672 GLN A C 1
ATOM 5394 O O . GLN A 1 672 ? -2.152 -19.776 4.484 1.00 53.03 672 GLN A O 1
ATOM 5399 N N . LEU A 1 673 ? -0.011 -19.362 3.984 1.00 53.44 673 LEU A N 1
ATOM 5400 C CA . LEU A 1 673 ? 0.229 -18.526 5.170 1.00 53.44 673 LEU A CA 1
ATOM 5401 C C . LEU A 1 673 ? -0.600 -17.224 5.155 1.00 53.44 673 LEU A C 1
ATOM 5403 O O . LEU A 1 673 ? -1.140 -16.830 6.196 1.00 53.44 673 LEU A O 1
ATOM 5407 N N . PHE A 1 674 ? -0.766 -16.579 3.997 1.00 51.22 674 PHE A N 1
ATOM 5408 C CA . PHE A 1 674 ? -1.625 -15.394 3.861 1.00 51.22 674 PHE A CA 1
ATOM 5409 C C . PHE A 1 674 ? -3.125 -15.741 3.866 1.00 51.22 674 PHE A C 1
ATOM 5411 O O . PHE A 1 674 ? -3.916 -15.038 4.503 1.00 51.22 674 PHE A O 1
ATOM 5418 N N . ASP A 1 675 ? -3.518 -16.858 3.255 1.00 45.19 675 ASP A N 1
ATOM 5419 C CA . ASP A 1 675 ? -4.903 -17.347 3.245 1.00 45.19 675 ASP A CA 1
ATOM 5420 C C . ASP A 1 675 ? -5.371 -17.725 4.664 1.00 45.19 675 ASP A C 1
ATOM 5422 O O . ASP A 1 675 ? -6.470 -17.365 5.088 1.00 45.19 675 ASP A O 1
ATOM 5426 N N . HIS A 1 676 ? -4.511 -18.360 5.471 1.00 45.34 676 HIS A N 1
ATOM 5427 C CA . HIS A 1 676 ? -4.798 -18.615 6.887 1.00 45.34 676 HIS A CA 1
ATOM 5428 C C . HIS A 1 676 ? -4.884 -17.331 7.727 1.00 45.34 676 HIS A C 1
ATOM 5430 O O . HIS A 1 676 ? -5.646 -17.285 8.694 1.00 45.34 676 HIS A O 1
ATOM 5436 N N . THR A 1 677 ? -4.142 -16.282 7.363 1.00 44.75 677 THR A N 1
ATOM 5437 C CA . THR A 1 677 ? -4.183 -14.987 8.063 1.00 44.75 677 THR A CA 1
ATOM 5438 C C . THR A 1 677 ? -5.474 -14.223 7.753 1.00 44.75 677 THR A C 1
ATOM 5440 O O . THR A 1 677 ? -6.081 -13.644 8.652 1.00 44.75 677 THR A O 1
ATOM 5443 N N . THR A 1 678 ? -5.957 -14.273 6.508 1.00 41.31 678 THR A N 1
ATOM 5444 C CA . THR A 1 678 ? -7.246 -13.668 6.124 1.00 41.31 678 THR A CA 1
ATOM 5445 C C . THR A 1 678 ? -8.451 -14.470 6.626 1.00 41.31 678 THR A C 1
ATOM 5447 O O . THR A 1 678 ? -9.442 -13.872 7.047 1.00 41.31 678 THR A O 1
ATOM 5450 N N . ALA A 1 679 ? -8.360 -15.803 6.693 1.00 39.91 679 ALA A N 1
ATOM 5451 C CA . ALA A 1 679 ? -9.393 -16.649 7.296 1.00 39.91 679 ALA A CA 1
ATOM 5452 C C . ALA A 1 679 ? -9.568 -16.410 8.812 1.00 39.91 679 ALA A C 1
ATOM 5454 O O . ALA A 1 679 ? -10.690 -16.471 9.317 1.00 39.91 679 ALA A O 1
ATOM 5455 N N . ALA A 1 680 ? -8.488 -16.093 9.537 1.00 44.09 680 ALA A N 1
ATOM 5456 C CA . ALA A 1 680 ? -8.519 -15.844 10.984 1.00 44.09 680 ALA A CA 1
ATOM 5457 C C . ALA A 1 680 ? -9.280 -14.563 11.396 1.00 44.09 680 ALA A C 1
ATOM 5459 O O . ALA A 1 680 ? -9.636 -14.412 12.563 1.00 44.09 680 ALA A O 1
ATOM 5460 N N . ALA A 1 681 ? -9.583 -13.661 10.454 1.00 36.75 681 ALA A N 1
ATOM 5461 C CA . ALA A 1 681 ? -10.408 -12.474 10.705 1.00 36.75 681 ALA A CA 1
ATOM 5462 C C . ALA A 1 681 ? -11.921 -12.782 10.835 1.00 36.75 681 ALA A C 1
ATOM 5464 O O . ALA A 1 681 ? -12.712 -11.891 11.162 1.00 36.75 681 ALA A O 1
ATOM 5465 N N . ALA A 1 682 ? -12.342 -14.029 10.589 1.00 41.53 682 ALA A N 1
ATOM 5466 C CA . ALA A 1 682 ? -13.703 -14.506 10.824 1.00 41.53 682 ALA A CA 1
ATOM 5467 C C . ALA A 1 682 ? -13.806 -15.264 12.169 1.00 41.53 682 ALA A C 1
ATOM 5469 O O . ALA A 1 682 ? -12.959 -16.109 12.461 1.00 41.53 682 ALA A O 1
ATOM 5470 N N . PRO A 1 683 ? -14.844 -15.020 12.995 1.00 35.03 683 PRO A N 1
ATOM 5471 C CA . PRO A 1 683 ? -14.986 -15.695 14.284 1.00 35.03 683 PRO A CA 1
ATOM 5472 C C . PRO A 1 683 ? -15.294 -17.197 14.109 1.00 35.03 683 PRO A C 1
ATOM 5474 O O . PRO A 1 683 ? -16.087 -17.567 13.235 1.00 35.03 683 PRO A O 1
ATOM 5477 N N . PRO A 1 684 ? -14.729 -18.082 14.952 1.00 36.38 684 PRO A N 1
ATOM 5478 C CA . PRO A 1 684 ? -14.882 -19.524 14.793 1.00 36.38 684 PRO A CA 1
ATOM 5479 C C . PRO A 1 684 ? -16.300 -19.997 15.144 1.00 36.38 684 PRO A C 1
ATOM 5481 O O . PRO A 1 684 ? -16.731 -19.940 16.297 1.00 36.38 684 PRO A O 1
ATOM 5484 N N . ARG A 1 685 ? -17.010 -20.567 14.162 1.00 34.44 685 ARG A N 1
ATOM 5485 C CA . ARG A 1 685 ? -18.219 -21.371 14.411 1.00 34.44 685 ARG A CA 1
ATOM 5486 C C . ARG A 1 685 ? -17.825 -22.677 15.110 1.00 34.44 685 ARG A C 1
ATOM 5488 O O . ARG A 1 685 ? -17.416 -23.630 14.452 1.00 34.44 685 ARG A O 1
ATOM 5495 N N . GLN A 1 686 ? -17.940 -22.725 16.437 1.00 34.38 686 GLN A N 1
ATOM 5496 C CA . GLN A 1 686 ? -17.616 -23.926 17.214 1.00 34.38 686 GLN A CA 1
ATOM 5497 C C . GLN A 1 686 ? -18.557 -25.107 16.895 1.00 34.38 686 GLN A C 1
ATOM 5499 O O . GLN A 1 686 ? -19.780 -24.953 16.984 1.00 34.38 686 GLN A O 1
ATOM 5504 N N . PRO A 1 687 ? -18.026 -26.316 16.634 1.00 33.84 687 PRO A N 1
ATOM 5505 C CA . PRO A 1 687 ? -18.807 -27.546 16.691 1.00 33.84 687 PRO A CA 1
ATOM 5506 C C . PRO A 1 687 ? -19.125 -27.889 18.155 1.00 33.84 687 PRO A C 1
ATOM 5508 O O . PRO A 1 687 ? -18.220 -28.123 18.954 1.00 33.84 687 PRO A O 1
ATOM 5511 N N . ARG A 1 688 ? -20.409 -27.967 18.524 1.00 35.16 688 ARG A N 1
ATOM 5512 C CA . ARG A 1 688 ? -20.820 -28.492 19.840 1.00 35.16 688 ARG A CA 1
ATOM 5513 C C . ARG A 1 688 ? -20.567 -30.004 19.909 1.00 35.16 688 ARG A C 1
ATOM 5515 O O . ARG A 1 688 ? -21.219 -30.729 19.163 1.00 35.16 688 ARG A O 1
ATOM 5522 N N . ARG A 1 689 ? -19.739 -30.480 20.849 1.00 29.09 689 ARG A N 1
ATOM 5523 C CA . ARG A 1 689 ? -19.776 -31.838 21.453 1.00 29.09 689 ARG A CA 1
ATOM 5524 C C . ARG A 1 689 ? -19.080 -31.827 22.840 1.00 29.09 689 ARG A C 1
ATOM 5526 O O . ARG A 1 689 ? -18.565 -30.774 23.212 1.00 29.09 689 ARG A O 1
ATOM 5533 N N . PRO A 1 690 ? -19.236 -32.874 23.678 1.00 33.91 690 PRO A N 1
ATOM 5534 C CA . PRO A 1 690 ? -19.483 -32.668 25.108 1.00 33.91 690 PRO A CA 1
ATOM 5535 C C . PRO A 1 690 ? -18.243 -32.754 26.002 1.00 33.91 690 PRO A C 1
ATOM 5537 O O . PRO A 1 690 ? -17.235 -33.352 25.645 1.00 33.91 690 PRO A O 1
ATOM 5540 N N . TYR A 1 691 ? -18.387 -32.214 27.214 1.00 30.80 691 TYR A N 1
ATOM 5541 C CA . TYR A 1 691 ? -17.465 -32.442 28.323 1.00 30.80 691 TYR A CA 1
ATOM 5542 C C . TYR A 1 691 ? -17.731 -33.797 28.986 1.00 30.80 691 TYR A C 1
ATOM 5544 O O . TYR A 1 691 ? -18.789 -33.999 29.584 1.00 30.80 691 TYR A O 1
ATOM 5552 N N . GLU A 1 692 ? -16.735 -34.676 28.952 1.00 30.89 692 GLU A N 1
ATOM 5553 C CA . GLU A 1 692 ? -16.551 -35.689 29.993 1.00 30.89 692 GLU A CA 1
ATOM 5554 C C . GLU A 1 692 ? -15.909 -35.031 31.232 1.00 30.89 692 GLU A C 1
ATOM 5556 O O . GLU A 1 692 ? -15.365 -33.923 31.158 1.00 30.89 692 GLU A O 1
ATOM 5561 N N . ARG A 1 693 ? -16.034 -35.668 32.399 1.00 29.55 693 ARG A N 1
ATOM 5562 C CA . ARG A 1 693 ? -15.570 -35.138 33.689 1.00 29.55 693 ARG A CA 1
ATOM 5563 C C . ARG A 1 693 ? -14.811 -36.227 34.433 1.00 29.55 693 ARG A C 1
ATOM 5565 O O . ARG A 1 693 ? -15.419 -37.226 34.799 1.00 29.55 693 ARG A O 1
ATOM 5572 N N . GLU A 1 694 ? -13.540 -35.976 34.720 1.00 29.70 694 GLU A N 1
ATOM 5573 C CA . GLU A 1 694 ? -12.770 -36.760 35.686 1.00 29.70 694 GLU A CA 1
ATOM 5574 C C . GLU A 1 694 ? -12.714 -36.065 37.060 1.00 29.70 694 GLU A C 1
ATOM 5576 O O . GLU A 1 694 ? -12.947 -34.860 37.194 1.00 29.70 694 GLU A O 1
ATOM 5581 N N . ASP A 1 695 ? -12.468 -36.893 38.071 1.00 29.61 695 ASP A N 1
ATOM 5582 C CA . ASP A 1 695 ? -12.406 -36.632 39.515 1.00 29.61 695 ASP A CA 1
ATOM 5583 C C . ASP A 1 695 ? -11.276 -35.649 39.932 1.00 29.61 695 ASP A C 1
ATOM 5585 O O . ASP A 1 695 ? -10.417 -35.315 39.122 1.00 29.61 695 ASP A O 1
ATOM 5589 N N . GLN A 1 696 ? -11.135 -35.122 41.162 1.00 26.70 696 GLN A N 1
ATOM 5590 C CA . GLN A 1 696 ? -11.631 -35.416 42.534 1.00 26.70 696 GLN A CA 1
ATOM 5591 C C . GLN A 1 696 ? -11.372 -34.138 43.410 1.00 26.70 696 GLN A C 1
ATOM 5593 O O . GLN A 1 696 ? -10.831 -33.173 42.863 1.00 26.70 696 GLN A O 1
ATOM 5598 N N . PRO A 1 697 ? -11.595 -34.073 44.752 1.00 41.31 697 PRO A N 1
ATOM 5599 C CA . PRO A 1 697 ? -12.341 -34.942 45.672 1.00 41.31 697 PRO A CA 1
ATOM 5600 C C . PRO A 1 697 ? -13.430 -34.200 46.504 1.00 41.31 697 PRO A C 1
ATOM 5602 O O . PRO A 1 697 ? -13.661 -33.003 46.352 1.00 41.31 697 PRO A O 1
ATOM 5605 N N . GLU A 1 698 ? -14.110 -34.920 47.406 1.00 28.25 698 GLU A N 1
ATOM 5606 C CA . GLU A 1 698 ? -15.291 -34.452 48.159 1.00 28.25 698 GLU A CA 1
ATOM 5607 C C . GLU A 1 698 ? -15.024 -33.719 49.494 1.00 28.25 698 GLU A C 1
ATOM 5609 O O . GLU A 1 698 ? -14.035 -33.969 50.184 1.00 28.25 698 GLU A O 1
ATOM 5614 N N . ALA A 1 699 ? -16.031 -32.959 49.954 1.00 27.61 699 ALA A N 1
ATOM 5615 C CA . ALA A 1 699 ? -16.196 -32.526 51.349 1.00 27.61 699 ALA A CA 1
ATOM 5616 C C . ALA A 1 699 ? -17.656 -32.685 51.856 1.00 27.61 699 ALA A C 1
ATOM 5618 O O . ALA A 1 699 ? -18.365 -31.712 52.082 1.00 27.61 699 ALA A O 1
ATOM 5619 N N . LYS A 1 700 ? -18.089 -33.947 52.008 1.00 30.75 700 LYS A N 1
ATOM 5620 C CA . LYS A 1 700 ? -19.235 -34.485 52.790 1.00 30.75 700 LYS A CA 1
ATOM 5621 C C . LYS A 1 700 ? -20.390 -33.548 53.224 1.00 30.75 700 LYS A C 1
ATOM 5623 O O . LYS A 1 700 ? -20.278 -32.829 54.214 1.00 30.75 700 LYS A O 1
ATOM 5628 N N . ALA A 1 701 ? -21.582 -33.813 52.681 1.00 25.89 701 ALA A N 1
ATOM 5629 C CA . ALA A 1 701 ? -22.864 -33.726 53.397 1.00 25.89 701 ALA A CA 1
ATOM 5630 C C . ALA A 1 701 ? -23.808 -34.862 52.930 1.00 25.89 701 ALA A C 1
ATOM 5632 O O . ALA A 1 701 ? -23.617 -35.408 51.845 1.00 25.89 701 ALA A O 1
ATOM 5633 N N . ALA A 1 702 ? -24.771 -35.274 53.763 1.00 32.03 702 ALA A N 1
ATOM 5634 C CA . ALA A 1 702 ? -25.574 -36.496 53.570 1.00 32.03 702 ALA A CA 1
ATOM 5635 C C . ALA A 1 702 ? -26.876 -36.274 52.745 1.00 32.03 702 ALA A C 1
ATOM 5637 O O . ALA A 1 702 ? -27.322 -35.133 52.623 1.00 32.03 702 ALA A O 1
ATOM 5638 N N . PRO A 1 703 ? -27.492 -37.331 52.165 1.00 40.25 703 PRO A N 1
ATOM 5639 C CA . PRO A 1 703 ? -28.430 -37.192 51.043 1.00 40.25 703 PRO A CA 1
ATOM 5640 C C . PRO A 1 703 ? -29.922 -37.162 51.421 1.00 40.25 703 PRO A C 1
ATOM 5642 O O . PRO A 1 703 ? -30.332 -37.743 52.422 1.00 40.25 703 PRO A O 1
ATOM 5645 N N . TYR A 1 704 ? -30.742 -36.610 50.518 1.00 30.97 704 TYR A N 1
ATOM 5646 C CA . TYR A 1 704 ? -32.175 -36.911 50.377 1.00 30.97 704 TYR A CA 1
ATOM 5647 C C . TYR A 1 704 ? -32.556 -37.053 48.889 1.00 30.97 704 TYR A C 1
ATOM 5649 O O . TYR A 1 704 ? -31.873 -36.527 48.013 1.00 30.97 704 TYR A O 1
ATOM 5657 N N . SER A 1 705 ? -33.609 -37.826 48.603 1.00 37.50 705 SER A N 1
ATOM 5658 C CA . SER A 1 705 ? -33.957 -38.297 47.249 1.00 37.50 705 SER A CA 1
ATOM 5659 C C . SER A 1 705 ? -34.574 -37.220 46.345 1.00 37.50 705 SER A C 1
ATOM 5661 O O . SER A 1 705 ? -35.457 -36.482 46.775 1.00 37.50 705 SER A O 1
ATOM 5663 N N . SER A 1 706 ? -34.182 -37.201 45.066 1.00 38.72 706 SER A N 1
ATOM 5664 C CA . SER A 1 706 ? -34.750 -36.338 44.014 1.00 38.72 706 SER A CA 1
ATOM 5665 C C . SER A 1 706 ? -35.650 -37.068 43.001 1.00 38.72 706 SER A C 1
ATOM 5667 O O . SER A 1 706 ? -36.128 -36.443 42.055 1.00 38.72 706 SER A O 1
ATOM 5669 N N . HIS A 1 707 ? -35.906 -38.372 43.173 1.00 42.12 707 HIS A N 1
ATOM 5670 C CA . HIS A 1 707 ? -36.481 -39.222 42.113 1.00 42.12 707 HIS A CA 1
ATOM 5671 C C . HIS A 1 707 ? -37.881 -38.791 41.621 1.00 42.12 707 HIS A C 1
ATOM 5673 O O . HIS A 1 707 ? -38.190 -38.955 40.445 1.00 42.12 707 HIS A O 1
ATOM 5679 N N . ASN A 1 708 ? -38.700 -38.161 42.474 1.00 50.06 708 ASN A N 1
ATOM 5680 C CA . ASN A 1 708 ? -40.055 -37.724 42.102 1.00 50.06 708 ASN A CA 1
ATOM 5681 C C . ASN A 1 708 ? -40.091 -36.448 41.237 1.00 50.06 708 ASN A C 1
ATOM 5683 O O . ASN A 1 708 ? -41.106 -36.179 40.597 1.00 50.06 708 ASN A O 1
ATOM 5687 N N . ALA A 1 709 ? -39.025 -35.637 41.223 1.00 44.72 709 ALA A N 1
ATOM 5688 C CA . ALA A 1 709 ? -39.040 -34.341 40.535 1.00 44.72 709 ALA A CA 1
ATOM 5689 C C . ALA A 1 709 ? -38.968 -34.481 39.005 1.00 44.72 709 ALA A C 1
ATOM 5691 O O . ALA A 1 709 ? -39.581 -33.696 38.285 1.00 44.72 709 ALA A O 1
ATOM 5692 N N . GLN A 1 710 ? -38.245 -35.493 38.517 1.00 49.22 710 GLN A N 1
ATOM 5693 C CA . GLN A 1 710 ? -38.082 -35.740 37.084 1.00 49.22 710 GLN A CA 1
ATOM 5694 C C . GLN A 1 710 ? -39.357 -36.337 36.470 1.00 49.22 710 GLN A C 1
ATOM 5696 O O . GLN A 1 710 ? -39.826 -35.871 35.438 1.00 49.22 710 GLN A O 1
ATOM 5701 N N . GLN A 1 711 ? -39.969 -37.307 37.157 1.00 52.03 711 GLN A N 1
ATOM 5702 C CA . GLN A 1 711 ? -41.148 -38.027 36.670 1.00 52.03 711 GLN A CA 1
ATOM 5703 C C . GLN A 1 711 ? -42.362 -37.101 36.462 1.00 52.03 711 GLN A C 1
ATOM 5705 O O . GLN A 1 711 ? -42.998 -37.148 35.412 1.00 52.03 711 GLN A O 1
ATOM 5710 N N . LEU A 1 712 ? -42.611 -36.173 37.397 1.00 53.16 712 LEU A N 1
ATOM 5711 C CA . LEU A 1 712 ? -43.645 -35.135 37.253 1.00 53.16 712 LEU A CA 1
ATOM 5712 C C . LEU A 1 712 ? -43.358 -34.130 36.123 1.00 53.16 712 LEU A C 1
ATOM 5714 O O . LEU A 1 712 ? -44.285 -33.513 35.596 1.00 53.16 712 LEU A O 1
ATOM 5718 N N . LEU A 1 713 ? -42.088 -33.933 35.754 1.00 60.34 713 LEU A N 1
ATOM 5719 C CA . LEU A 1 713 ? -41.710 -33.054 34.649 1.00 60.34 713 LEU A CA 1
ATOM 5720 C C . LEU A 1 713 ? -41.947 -33.741 33.296 1.00 60.34 713 LEU A C 1
ATOM 5722 O O . LEU A 1 713 ? -42.473 -33.107 32.381 1.00 60.34 713 LEU A O 1
ATOM 5726 N N . ASP A 1 714 ? -41.621 -35.030 33.196 1.00 61.88 714 ASP A N 1
ATOM 5727 C CA . ASP A 1 714 ? -41.817 -35.834 31.988 1.00 61.88 714 ASP A CA 1
ATOM 5728 C C . ASP A 1 714 ? -43.312 -36.098 31.718 1.00 61.88 714 ASP A C 1
ATOM 5730 O O . ASP A 1 714 ? -43.768 -35.902 30.590 1.00 61.88 714 ASP A O 1
ATOM 5734 N N . GLU A 1 715 ? -44.110 -36.423 32.745 1.00 61.12 715 GLU A N 1
ATOM 5735 C CA . GLU A 1 715 ? -45.577 -36.538 32.635 1.00 61.12 715 GLU A CA 1
ATOM 5736 C C . GLU A 1 715 ? -46.213 -35.221 32.155 1.00 61.12 715 GLU A C 1
ATOM 5738 O O . GLU A 1 715 ? -47.038 -35.212 31.237 1.00 61.12 715 GLU A O 1
ATOM 5743 N N . LYS A 1 716 ? -45.773 -34.077 32.701 1.00 57.88 716 LYS A N 1
ATOM 5744 C CA . LYS A 1 716 ? -46.254 -32.755 32.273 1.00 57.88 716 LYS A CA 1
ATOM 5745 C C . LYS A 1 716 ? -45.859 -32.427 30.827 1.00 57.88 716 LYS A C 1
ATOM 5747 O O . LYS A 1 716 ? -46.645 -31.805 30.116 1.00 57.88 716 LYS A O 1
ATOM 5752 N N . GLN A 1 717 ? -44.678 -32.849 30.369 1.00 63.50 717 GLN A N 1
ATOM 5753 C CA . GLN A 1 717 ? -44.246 -32.659 28.978 1.00 63.50 717 GLN A CA 1
ATOM 5754 C C . GLN A 1 717 ? -44.949 -33.597 27.987 1.00 63.50 717 GLN A C 1
ATOM 5756 O O . GLN A 1 717 ? -45.124 -33.216 26.830 1.00 63.50 717 GLN A O 1
ATOM 5761 N N . GLN A 1 718 ? -45.377 -34.789 28.411 1.00 61.34 718 GLN A N 1
ATOM 5762 C CA . GLN A 1 718 ? -46.229 -35.657 27.590 1.00 61.34 718 GLN A CA 1
ATOM 5763 C C . GLN A 1 718 ? -47.640 -35.072 27.443 1.00 61.34 718 GLN A C 1
ATOM 5765 O O . GLN A 1 718 ? -48.170 -35.045 26.332 1.00 61.34 718 GLN A O 1
ATOM 5770 N N . LEU A 1 719 ? -48.211 -34.522 28.523 1.00 53.31 719 LEU A N 1
ATOM 5771 C CA . LEU A 1 719 ? -49.542 -33.909 28.487 1.00 53.31 719 LEU A CA 1
ATOM 5772 C C . LEU A 1 719 ? -49.616 -32.703 27.533 1.00 53.31 719 LEU A C 1
ATOM 5774 O O . LEU A 1 719 ? -50.605 -32.549 26.825 1.00 53.31 719 LEU A O 1
ATOM 5778 N N . VAL A 1 720 ? -48.562 -31.877 27.472 1.00 61.97 720 VAL A N 1
ATOM 5779 C CA . VAL A 1 720 ? -48.493 -30.729 26.545 1.00 61.97 720 VAL A CA 1
ATOM 5780 C C . VAL A 1 720 ? -48.506 -31.185 25.082 1.00 61.97 720 VAL A C 1
ATOM 5782 O O . VAL A 1 720 ? -49.318 -30.684 24.310 1.00 61.97 720 VAL A O 1
ATOM 5785 N N . ARG A 1 721 ? -47.701 -32.190 24.705 1.00 56.84 721 ARG A N 1
ATOM 5786 C CA . ARG A 1 721 ? -47.687 -32.705 23.319 1.00 56.84 721 ARG A CA 1
ATOM 5787 C C . ARG A 1 721 ? -49.033 -33.315 22.918 1.00 56.84 721 ARG A C 1
ATOM 5789 O O . ARG A 1 721 ? -49.513 -33.065 21.819 1.00 56.84 721 ARG A O 1
ATOM 5796 N N . ALA A 1 722 ? -49.684 -34.032 23.837 1.00 51.22 722 ALA A N 1
ATOM 5797 C CA . ALA A 1 722 ? -51.024 -34.583 23.620 1.00 51.22 722 ALA A CA 1
ATOM 5798 C C . ALA A 1 722 ? -52.118 -33.503 23.447 1.00 51.22 722 ALA A C 1
ATOM 5800 O O . ALA A 1 722 ? -53.172 -33.787 22.882 1.00 51.22 722 ALA A O 1
ATOM 5801 N N . MET A 1 723 ? -51.884 -32.268 23.909 1.00 45.28 723 MET A N 1
ATOM 5802 C CA . MET A 1 723 ? -52.760 -31.121 23.636 1.00 45.28 723 MET A CA 1
ATOM 5803 C C . MET A 1 723 ? -52.435 -30.431 22.301 1.00 45.28 723 MET A C 1
ATOM 5805 O O . MET A 1 723 ? -53.341 -29.900 21.662 1.00 45.28 723 MET A O 1
ATOM 5809 N N . GLU A 1 724 ? -51.178 -30.460 21.853 1.00 49.50 724 GLU A N 1
ATOM 5810 C CA . GLU A 1 724 ? -50.752 -29.893 20.564 1.00 49.50 724 GLU A CA 1
ATOM 5811 C C . GLU A 1 724 ? -51.205 -30.759 19.369 1.00 49.50 724 GLU A C 1
ATOM 5813 O O . GLU A 1 724 ? -51.663 -30.221 18.360 1.00 49.50 724 GLU A O 1
ATOM 5818 N N . GLU A 1 725 ? -51.188 -32.092 19.498 1.00 45.84 725 GLU A N 1
ATOM 5819 C CA . GLU A 1 725 ? -51.614 -33.034 18.440 1.00 45.84 725 GLU A CA 1
ATOM 5820 C C . GLU A 1 725 ? -53.126 -33.003 18.117 1.00 45.84 725 GLU A C 1
ATOM 5822 O O . GLU A 1 725 ? -53.551 -33.549 17.099 1.00 45.84 725 GLU A O 1
ATOM 5827 N N . LEU A 1 726 ? -53.945 -32.324 18.930 1.00 45.50 726 LEU A N 1
ATOM 5828 C CA . LEU A 1 726 ? -55.383 -32.118 18.690 1.00 45.50 726 LEU A CA 1
ATOM 5829 C C . LEU A 1 726 ? -55.727 -30.733 18.101 1.00 45.50 726 LEU A C 1
ATOM 5831 O O . LEU A 1 726 ? -56.901 -30.456 17.852 1.00 45.50 726 LEU A O 1
ATOM 5835 N N . GLY A 1 727 ? -54.738 -29.855 17.887 1.00 42.56 727 GLY A N 1
ATOM 5836 C CA . GLY A 1 727 ? -54.972 -28.435 17.584 1.00 42.56 727 GLY A CA 1
ATOM 5837 C C . GLY A 1 727 ? -55.216 -28.067 16.112 1.00 42.56 727 GLY A C 1
ATOM 5838 O O . GLY A 1 727 ? -55.999 -27.157 15.847 1.00 42.56 727 GLY A O 1
ATOM 5839 N N . SER A 1 728 ? -54.566 -28.748 15.158 1.00 37.94 728 SER A N 1
ATOM 5840 C CA . SER A 1 728 ? -54.518 -28.315 13.746 1.00 37.94 728 SER A CA 1
ATOM 5841 C C . SER A 1 728 ? -54.557 -29.481 12.754 1.00 37.94 728 SER A C 1
ATOM 5843 O O . SER A 1 728 ? -53.524 -29.965 12.292 1.00 37.94 728 SER A O 1
ATOM 5845 N N . GLY A 1 729 ? -55.762 -29.912 12.376 1.00 31.77 729 GLY A N 1
ATOM 5846 C CA . GLY A 1 729 ? -55.955 -30.854 11.272 1.00 31.77 729 GLY A CA 1
ATOM 5847 C C . GLY A 1 729 ? -55.803 -30.173 9.908 1.00 31.77 729 GLY A C 1
ATOM 5848 O O . GLY A 1 729 ? -56.642 -29.358 9.530 1.00 31.77 729 GLY A O 1
ATOM 5849 N N . ASN A 1 730 ? -54.765 -30.533 9.148 1.00 32.97 730 ASN A N 1
ATOM 5850 C CA . ASN A 1 730 ? -54.663 -30.173 7.731 1.00 32.97 730 ASN A CA 1
ATOM 5851 C C . ASN A 1 730 ? -55.791 -30.834 6.924 1.00 32.97 730 ASN A C 1
ATOM 5853 O O . ASN A 1 730 ? -56.056 -32.023 7.098 1.00 32.97 730 ASN A O 1
ATOM 5857 N N . LEU A 1 731 ? -56.350 -30.107 5.954 1.00 28.19 731 LEU A N 1
ATOM 5858 C CA . LEU A 1 731 ? -57.046 -30.714 4.820 1.00 28.19 731 LEU A CA 1
ATOM 5859 C C . LEU A 1 731 ? -56.422 -30.208 3.515 1.00 28.19 731 LEU A C 1
ATOM 5861 O O . LEU A 1 731 ? -56.829 -29.193 2.952 1.00 28.19 731 LEU A O 1
ATOM 5865 N N . SER A 1 732 ? -55.385 -30.914 3.076 1.00 33.06 732 SER A N 1
ATOM 5866 C CA . SER A 1 732 ? -54.802 -30.752 1.747 1.00 33.06 732 SER A CA 1
ATOM 5867 C C . SER A 1 732 ? -55.712 -31.391 0.702 1.00 33.06 732 SER A C 1
ATOM 5869 O O . SER A 1 732 ? -56.150 -32.515 0.918 1.00 33.06 732 SER A O 1
ATOM 5871 N N . ASP A 1 733 ? -55.934 -30.708 -0.421 1.00 28.66 733 ASP A N 1
ATOM 5872 C CA . ASP A 1 733 ? -55.943 -31.303 -1.768 1.00 28.66 733 ASP A CA 1
ATOM 5873 C C . ASP A 1 733 ? -56.250 -30.225 -2.821 1.00 28.66 733 ASP A C 1
ATOM 5875 O O . ASP A 1 733 ? -57.341 -29.659 -2.834 1.00 28.66 733 ASP A O 1
ATOM 5879 N N . TRP A 1 734 ? -55.302 -29.948 -3.722 1.00 25.67 734 TRP A N 1
ATOM 5880 C CA . TRP A 1 734 ? -55.426 -30.303 -5.147 1.00 25.67 734 TRP A CA 1
ATOM 5881 C C . TRP A 1 734 ? -54.140 -29.982 -5.924 1.00 25.67 734 TRP A C 1
ATOM 5883 O O . TRP A 1 734 ? -53.285 -29.222 -5.469 1.00 25.67 734 TRP A O 1
ATOM 5893 N N . VAL A 1 735 ? -53.995 -30.614 -7.090 1.00 27.30 735 VAL A N 1
ATOM 5894 C CA . VAL A 1 735 ? -52.815 -30.531 -7.975 1.00 27.30 735 VAL A CA 1
ATOM 5895 C C . VAL A 1 735 ? -53.210 -29.785 -9.293 1.00 27.30 735 VAL A C 1
ATOM 5897 O O . VAL A 1 735 ? -54.241 -29.114 -9.268 1.00 27.30 735 VAL A O 1
ATOM 5900 N N . PRO A 1 736 ? -52.418 -29.691 -10.388 1.00 49.88 736 PRO A N 1
ATOM 5901 C CA . PRO A 1 736 ? -51.952 -28.376 -10.847 1.00 49.88 736 PRO A CA 1
ATOM 5902 C C . PRO A 1 736 ? -52.318 -28.039 -12.318 1.00 49.88 736 PRO A C 1
ATOM 5904 O O . PRO A 1 736 ? -53.107 -28.734 -12.945 1.00 49.88 736 PRO A O 1
ATOM 5907 N N . VAL A 1 737 ? -51.587 -27.061 -12.884 1.00 26.12 737 VAL A N 1
ATOM 5908 C CA . VAL A 1 737 ? -51.226 -26.929 -14.319 1.00 26.12 737 VAL A CA 1
ATOM 5909 C C . VAL A 1 737 ? -52.264 -26.307 -15.283 1.00 26.12 737 VAL A C 1
ATOM 5911 O O . VAL A 1 737 ? -53.333 -26.850 -15.503 1.00 26.12 737 VAL A O 1
ATOM 5914 N N . VAL A 1 738 ? -51.825 -25.198 -15.916 1.00 28.53 738 VAL A N 1
ATOM 5915 C CA . VAL A 1 738 ? -52.096 -24.725 -17.302 1.00 28.53 738 VAL A CA 1
ATOM 5916 C C . VAL A 1 738 ? -53.559 -24.547 -17.752 1.00 28.53 738 VAL A C 1
ATOM 5918 O O . VAL A 1 738 ? -54.282 -25.516 -17.925 1.00 28.53 738 VAL A O 1
ATOM 5921 N N . ASP A 1 739 ? -53.925 -23.314 -18.140 1.00 25.56 739 ASP A N 1
ATOM 5922 C CA . ASP A 1 739 ? -53.980 -22.986 -19.580 1.00 25.56 739 ASP A CA 1
ATOM 5923 C C . ASP A 1 739 ? -53.801 -21.477 -19.872 1.00 25.56 739 ASP A C 1
ATOM 5925 O O . ASP A 1 739 ? -53.415 -20.706 -18.990 1.00 25.56 739 ASP A O 1
ATOM 5929 N N . THR A 1 740 ? -53.962 -21.087 -21.140 1.00 29.02 740 THR A N 1
ATOM 5930 C CA . THR A 1 740 ? -53.185 -20.030 -21.804 1.00 29.02 740 THR A CA 1
ATOM 5931 C C . THR A 1 740 ? -54.071 -19.018 -22.562 1.00 29.02 740 THR A C 1
ATOM 5933 O O . THR A 1 740 ? -55.230 -19.284 -22.864 1.00 29.02 740 THR A O 1
ATOM 5936 N N . THR A 1 741 ? -53.457 -17.911 -23.006 1.00 30.80 741 THR A N 1
ATOM 5937 C CA . THR A 1 741 ? -53.852 -17.008 -24.122 1.00 30.80 741 THR A CA 1
ATOM 5938 C C . THR A 1 741 ? -54.965 -15.954 -23.957 1.00 30.80 741 THR A C 1
ATOM 5940 O O . THR A 1 741 ? -55.935 -16.124 -23.230 1.00 30.80 741 THR A O 1
ATOM 5943 N N . ALA A 1 742 ? -54.778 -14.901 -24.774 1.00 32.91 742 ALA A N 1
ATOM 5944 C CA . ALA A 1 742 ? -55.699 -13.863 -25.254 1.00 32.91 742 ALA A CA 1
ATOM 5945 C C . ALA A 1 742 ? -56.187 -12.766 -24.284 1.00 32.91 742 ALA A C 1
ATOM 5947 O O . ALA A 1 742 ? -56.567 -13.038 -23.152 1.00 32.91 742 ALA A O 1
ATOM 5948 N N . ASP A 1 743 ? -56.311 -11.489 -24.676 1.00 32.94 743 ASP A N 1
ATOM 5949 C CA . ASP A 1 743 ? -55.689 -10.641 -25.727 1.00 32.94 743 ASP A CA 1
ATOM 5950 C C . ASP A 1 743 ? -56.088 -9.180 -25.370 1.00 32.94 743 ASP A C 1
ATOM 5952 O O . ASP A 1 743 ? -57.153 -8.966 -24.795 1.00 32.94 743 ASP A O 1
ATOM 5956 N N . GLY A 1 744 ? -55.364 -8.089 -25.644 1.00 27.67 744 GLY A N 1
ATOM 5957 C CA . GLY A 1 744 ? -54.073 -7.872 -26.305 1.00 27.67 744 GLY A CA 1
ATOM 5958 C C . GLY A 1 744 ? -54.083 -6.500 -27.013 1.00 27.67 744 GLY A C 1
ATOM 5959 O O . GLY A 1 744 ? -55.038 -6.218 -27.734 1.00 27.67 744 GLY A O 1
ATOM 5960 N N . ASN A 1 745 ? -53.074 -5.620 -26.839 1.00 29.73 745 ASN A N 1
ATOM 5961 C CA . ASN A 1 745 ? -52.893 -4.469 -27.752 1.00 29.73 745 ASN A CA 1
ATOM 5962 C C . ASN A 1 745 ? -51.494 -3.795 -27.746 1.00 29.73 745 ASN A C 1
ATOM 5964 O O . ASN A 1 745 ? -50.948 -3.482 -26.695 1.00 29.73 745 ASN A O 1
ATOM 5968 N N . SER A 1 746 ? -51.006 -3.483 -28.954 1.00 29.20 746 SER A N 1
ATOM 5969 C CA . SER A 1 746 ? -50.098 -2.383 -29.352 1.00 29.20 746 SER A CA 1
ATOM 5970 C C . SER A 1 746 ? -48.799 -2.068 -28.573 1.00 29.20 746 SER A C 1
ATOM 5972 O O . SER A 1 746 ? -48.757 -1.214 -27.695 1.00 29.20 746 SER A O 1
ATOM 5974 N N . THR A 1 747 ? -47.695 -2.615 -29.098 1.00 32.44 747 THR A N 1
ATOM 5975 C CA . THR A 1 747 ? -46.475 -1.882 -29.533 1.00 32.44 747 THR A CA 1
ATOM 5976 C C . THR A 1 747 ? -45.831 -0.796 -28.645 1.00 32.44 747 THR A C 1
ATOM 5978 O O . THR A 1 747 ? -46.290 0.344 -28.615 1.00 32.44 747 THR A O 1
ATOM 5981 N N . CYS A 1 748 ? -44.590 -1.047 -28.206 1.00 30.30 748 CYS A N 1
ATOM 5982 C CA . CYS A 1 748 ? -43.443 -0.184 -28.543 1.00 30.30 748 CYS A CA 1
ATOM 5983 C C . CYS A 1 748 ? -42.125 -0.985 -28.459 1.00 30.30 748 CYS A C 1
ATOM 5985 O O . CYS A 1 748 ? -42.124 -2.123 -27.992 1.00 30.30 748 CYS A O 1
ATOM 5987 N N . ALA A 1 749 ? -41.016 -0.428 -28.950 1.00 40.44 749 ALA A N 1
ATOM 5988 C CA . ALA A 1 749 ? -39.739 -1.128 -29.055 1.00 40.44 749 ALA A CA 1
ATOM 5989 C C . ALA A 1 749 ? -38.818 -0.902 -27.845 1.00 40.44 749 ALA A C 1
ATOM 5991 O O . ALA A 1 749 ? -38.308 0.198 -27.640 1.00 40.44 749 ALA A O 1
ATOM 5992 N N . THR A 1 750 ? -38.483 -1.993 -27.159 1.00 29.69 750 THR A N 1
ATOM 5993 C CA . THR A 1 750 ? -37.233 -2.126 -26.402 1.00 29.69 750 THR A CA 1
ATOM 5994 C C . THR A 1 750 ? -36.764 -3.569 -26.534 1.00 29.69 750 THR A C 1
ATOM 5996 O O . THR A 1 750 ? -37.476 -4.484 -26.126 1.00 29.69 750 THR A O 1
ATOM 5999 N N . GLN A 1 751 ? -35.573 -3.802 -27.092 1.00 36.12 751 GLN A N 1
ATOM 6000 C CA . GLN A 1 751 ? -34.910 -5.090 -26.895 1.00 36.12 751 GLN A CA 1
ATOM 6001 C C . GLN A 1 751 ? -34.422 -5.120 -25.450 1.00 36.12 751 GLN A C 1
ATOM 6003 O O . GLN A 1 751 ? -33.397 -4.521 -25.127 1.00 36.12 751 GLN A O 1
ATOM 6008 N N . SER A 1 752 ? -35.173 -5.786 -24.575 1.00 33.34 752 SER A N 1
ATOM 6009 C CA . SER A 1 752 ? -34.662 -6.168 -23.268 1.00 33.34 752 SER A CA 1
ATOM 6010 C C . SER A 1 752 ? -33.465 -7.087 -23.488 1.00 33.34 752 SER A C 1
ATOM 6012 O O . SER A 1 752 ? -33.599 -8.224 -23.942 1.00 33.34 752 SER A O 1
ATOM 6014 N N . SER A 1 753 ? -32.271 -6.589 -23.174 1.00 38.91 753 SER A N 1
ATOM 6015 C CA . SER A 1 753 ? -31.119 -7.448 -22.947 1.00 38.91 753 SER A CA 1
ATOM 6016 C C . SER A 1 753 ? -31.465 -8.343 -21.763 1.00 38.91 753 SER A C 1
ATOM 6018 O O . SER A 1 753 ? -31.388 -7.903 -20.618 1.00 38.91 753 SER A O 1
ATOM 6020 N N . THR A 1 754 ? -31.907 -9.570 -22.042 1.00 40.53 754 THR A N 1
ATOM 6021 C CA . THR A 1 754 ? -32.107 -10.595 -21.017 1.00 40.53 754 THR A CA 1
ATOM 6022 C C . THR A 1 754 ? -30.812 -10.706 -20.230 1.00 40.53 754 THR A C 1
ATOM 6024 O O . THR A 1 754 ? -29.786 -11.065 -20.818 1.00 40.53 754 THR A O 1
ATOM 6027 N N . GLU A 1 755 ? -30.845 -10.366 -18.943 1.00 49.38 755 GLU A N 1
ATOM 6028 C CA . GLU A 1 755 ? -29.695 -10.509 -18.058 1.00 49.38 755 GLU A CA 1
ATOM 6029 C C . GLU A 1 755 ? -29.360 -11.996 -17.978 1.00 49.38 755 GLU A C 1
ATOM 6031 O O . GLU A 1 755 ? -30.014 -12.771 -17.284 1.00 49.38 755 GLU A O 1
ATOM 6036 N N . ARG A 1 756 ? -28.376 -12.418 -18.778 1.00 60.31 756 ARG A N 1
ATOM 6037 C CA . ARG A 1 756 ? -27.851 -13.776 -18.722 1.00 60.31 756 ARG A CA 1
ATOM 6038 C C . ARG A 1 756 ? -27.088 -13.885 -17.414 1.00 60.31 756 ARG A C 1
ATOM 6040 O O . ARG A 1 756 ? -25.995 -13.341 -17.284 1.00 60.31 756 ARG A O 1
ATOM 6047 N N . THR A 1 757 ? -27.700 -14.546 -16.445 1.00 72.25 757 THR A N 1
ATOM 6048 C CA . THR A 1 757 ? -27.020 -15.016 -15.245 1.00 72.25 757 THR A CA 1
ATOM 6049 C C . THR A 1 757 ? -25.960 -16.027 -15.666 1.00 72.25 757 THR A C 1
ATOM 6051 O O . THR A 1 757 ? -26.269 -16.986 -16.372 1.00 72.25 757 THR A O 1
ATOM 6054 N N . PHE A 1 758 ? -24.719 -15.788 -15.255 1.00 84.56 758 PHE A N 1
ATOM 6055 C CA . PHE A 1 758 ? -23.598 -16.697 -15.457 1.00 84.56 758 PHE A CA 1
ATOM 6056 C C . PHE A 1 758 ? -23.085 -17.133 -14.091 1.00 84.56 758 PHE A C 1
ATOM 6058 O O . PHE A 1 758 ? -22.876 -16.295 -13.212 1.00 84.56 758 PHE A O 1
ATOM 6065 N N . ASP A 1 759 ? -22.873 -18.432 -13.933 1.00 88.94 759 ASP A N 1
ATOM 6066 C CA . ASP A 1 759 ? -22.425 -19.052 -12.689 1.00 88.94 759 ASP A CA 1
ATOM 6067 C C . ASP A 1 759 ? -20.917 -18.840 -12.475 1.00 88.94 759 ASP A C 1
ATOM 6069 O O . ASP A 1 759 ? -20.448 -18.755 -11.339 1.00 88.94 759 ASP A O 1
ATOM 6073 N N . VAL A 1 760 ? -20.153 -18.687 -13.568 1.00 88.00 760 VAL A N 1
ATOM 6074 C CA . VAL A 1 760 ? -18.721 -18.348 -13.538 1.00 88.00 760 VAL A CA 1
ATOM 6075 C C . VAL A 1 760 ? -18.373 -17.309 -14.608 1.00 88.00 760 VAL A C 1
ATOM 6077 O O . VAL A 1 760 ? -18.808 -17.405 -15.755 1.00 88.00 760 VAL A O 1
ATOM 6080 N N . ILE A 1 761 ? -17.522 -16.339 -14.253 1.00 90.56 761 ILE A N 1
ATOM 6081 C CA . ILE A 1 761 ? -16.931 -15.372 -15.190 1.00 90.56 761 ILE A CA 1
ATOM 6082 C C . ILE A 1 761 ? -15.412 -15.577 -15.230 1.00 90.56 761 ILE A C 1
ATOM 6084 O O . ILE A 1 761 ? -14.729 -15.425 -14.219 1.00 90.56 761 ILE A O 1
ATOM 6088 N N . VAL A 1 762 ? -14.879 -15.897 -16.409 1.00 88.88 762 VAL A N 1
ATOM 6089 C CA . VAL A 1 762 ? -13.448 -16.075 -16.683 1.00 88.88 762 VAL A CA 1
ATOM 6090 C C . VAL A 1 762 ? -12.921 -14.830 -17.395 1.00 88.88 762 VAL A C 1
ATOM 6092 O O . VAL A 1 762 ? -13.415 -14.466 -18.460 1.00 88.88 762 VAL A O 1
ATOM 6095 N N . VAL A 1 763 ? -11.906 -14.175 -16.827 1.00 86.88 763 VAL A N 1
ATOM 6096 C CA . VAL A 1 763 ? -11.311 -12.953 -17.394 1.00 86.88 763 VAL A CA 1
ATOM 6097 C C . VAL A 1 763 ? -9.928 -13.265 -17.972 1.00 86.88 763 VAL A C 1
ATOM 6099 O O . VAL A 1 763 ? -9.033 -13.700 -17.253 1.00 86.88 763 VAL A O 1
ATOM 6102 N N . GLY A 1 764 ? -9.761 -13.019 -19.272 1.00 82.06 764 GLY A N 1
ATOM 6103 C CA . GLY A 1 764 ? -8.559 -13.311 -20.053 1.00 82.06 764 GLY A CA 1
ATOM 6104 C C . GLY A 1 764 ? -8.727 -14.528 -20.971 1.00 82.06 764 GLY A C 1
ATOM 6105 O O . GLY A 1 764 ? -8.735 -15.668 -20.520 1.00 82.06 764 GLY A O 1
ATOM 6106 N N . SER A 1 765 ? -8.756 -14.289 -22.283 1.00 76.19 765 SER A N 1
ATOM 6107 C CA . SER A 1 765 ? -8.811 -15.284 -23.374 1.00 76.19 765 SER A CA 1
ATOM 6108 C C . SER A 1 765 ? -7.494 -16.052 -23.604 1.00 76.19 765 SER A C 1
ATOM 6110 O O . SER A 1 765 ? -7.332 -16.741 -24.609 1.00 76.19 765 SER A O 1
ATOM 6112 N N . GLY A 1 766 ? -6.523 -15.931 -22.693 1.00 79.38 766 GLY A N 1
ATOM 6113 C CA . GLY A 1 766 ? -5.229 -16.605 -22.802 1.00 79.38 766 GLY A CA 1
ATOM 6114 C C . GLY A 1 766 ? -5.326 -18.131 -22.632 1.00 79.38 766 GLY A C 1
ATOM 6115 O O . GLY A 1 766 ? -6.365 -18.643 -22.207 1.00 79.38 766 GLY A O 1
ATOM 6116 N N . PRO A 1 767 ? -4.231 -18.879 -22.883 1.00 77.69 767 PRO A N 1
ATOM 6117 C CA . PRO A 1 767 ? -4.243 -20.346 -22.881 1.00 77.69 767 PRO A CA 1
ATOM 6118 C C . PRO A 1 767 ? -4.805 -20.979 -21.600 1.00 77.69 767 PRO A C 1
ATOM 6120 O O . PRO A 1 767 ? -5.523 -21.970 -21.673 1.00 77.69 767 PRO A O 1
ATOM 6123 N N . ALA A 1 768 ? -4.531 -20.390 -20.431 1.00 76.75 768 ALA A N 1
ATOM 6124 C CA . ALA A 1 768 ? -5.079 -20.859 -19.158 1.00 76.75 768 ALA A CA 1
ATOM 6125 C C . ALA A 1 768 ? -6.584 -20.563 -19.003 1.00 76.75 768 ALA A C 1
ATOM 6127 O O . ALA A 1 768 ? -7.319 -21.407 -18.499 1.00 76.75 768 ALA A O 1
ATOM 6128 N N . GLY A 1 769 ? -7.051 -19.393 -19.454 1.00 85.50 769 GLY A N 1
ATOM 6129 C CA . GLY A 1 769 ? -8.452 -18.979 -19.334 1.00 85.50 769 GLY A CA 1
ATOM 6130 C C . GLY A 1 769 ? -9.380 -19.766 -20.256 1.00 85.50 769 GLY A C 1
ATOM 6131 O O . GLY A 1 769 ? -10.425 -20.235 -19.811 1.00 85.50 769 GLY A O 1
ATOM 6132 N N . LEU A 1 770 ? -8.970 -20.008 -21.506 1.00 84.44 770 LEU A N 1
ATOM 6133 C CA . LEU A 1 770 ? -9.735 -20.859 -22.426 1.00 84.44 770 LEU A CA 1
ATOM 6134 C C . LEU A 1 770 ? -9.810 -22.313 -21.939 1.00 84.44 770 LEU A C 1
ATOM 6136 O O . LEU A 1 770 ? -10.882 -22.905 -21.992 1.00 84.44 770 LEU A O 1
ATOM 6140 N N . VAL A 1 771 ? -8.715 -22.872 -21.407 1.00 87.25 771 VAL A N 1
ATOM 6141 C CA . VAL A 1 771 ? -8.717 -24.229 -20.827 1.00 87.25 771 VAL A CA 1
ATOM 6142 C C . VAL A 1 771 ? -9.582 -24.306 -19.564 1.00 87.25 771 VAL A C 1
ATOM 6144 O O . VAL A 1 771 ? -10.290 -25.293 -19.380 1.00 87.25 771 VAL A O 1
ATOM 6147 N N . ALA A 1 772 ? -9.577 -23.275 -18.714 1.00 85.25 772 ALA A N 1
ATOM 6148 C CA . ALA A 1 772 ? -10.460 -23.211 -17.550 1.00 85.25 772 ALA A CA 1
ATOM 6149 C C . ALA A 1 772 ? -11.941 -23.131 -17.956 1.00 85.25 772 ALA A C 1
ATOM 6151 O O . ALA A 1 772 ? -12.761 -23.864 -17.408 1.00 85.25 772 ALA A O 1
ATOM 6152 N N . ALA A 1 773 ? -12.283 -22.297 -18.942 1.00 89.19 773 ALA A N 1
ATOM 6153 C CA . ALA A 1 773 ? -13.650 -22.176 -19.438 1.00 89.19 773 ALA A CA 1
ATOM 6154 C C . ALA A 1 773 ? -14.150 -23.480 -20.088 1.00 89.19 773 ALA A C 1
ATOM 6156 O O . ALA A 1 773 ? -15.227 -23.941 -19.734 1.00 89.19 773 ALA A O 1
ATOM 6157 N N . GLU A 1 774 ? -13.338 -24.112 -20.944 1.00 87.44 774 GLU A N 1
ATOM 6158 C CA . GLU A 1 774 ? -13.606 -25.422 -21.569 1.00 87.44 774 GLU A CA 1
ATOM 6159 C C . GLU A 1 774 ? -13.763 -26.558 -20.543 1.00 87.44 774 GLU A C 1
ATOM 6161 O O . GLU A 1 774 ? -14.509 -27.504 -20.779 1.00 87.44 774 GLU A O 1
ATOM 6166 N N . LEU A 1 775 ? -13.074 -26.493 -19.398 1.00 88.00 775 LEU A N 1
ATOM 6167 C CA . LEU A 1 775 ? -13.262 -27.456 -18.309 1.00 88.00 775 LEU A CA 1
ATOM 6168 C C . LEU A 1 775 ? -14.567 -27.223 -17.541 1.00 88.00 775 LEU A C 1
ATOM 6170 O O . LEU A 1 775 ? -15.221 -28.194 -17.168 1.00 88.00 775 LEU A O 1
ATOM 6174 N N . LEU A 1 776 ? -14.944 -25.962 -17.318 1.00 88.56 776 LEU A 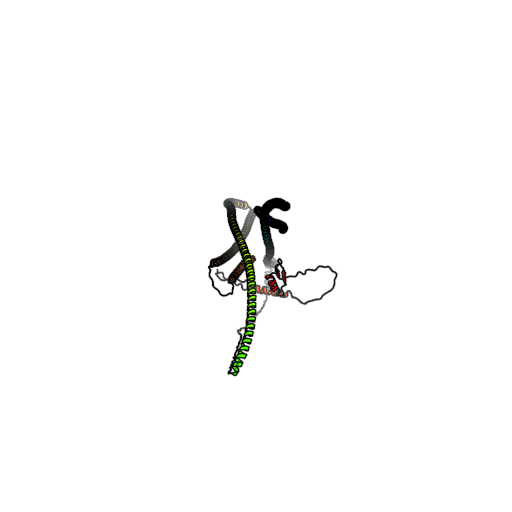N 1
ATOM 6175 C CA . LEU A 1 776 ? -16.160 -25.587 -16.594 1.00 88.56 776 LEU A CA 1
ATOM 6176 C C . LEU A 1 776 ? -17.429 -25.809 -17.431 1.00 88.56 776 LEU A C 1
ATOM 6178 O O . LEU A 1 776 ? -18.408 -26.332 -16.913 1.00 88.56 776 LEU A O 1
ATOM 6182 N N . SER A 1 777 ? -17.403 -25.514 -18.735 1.00 88.19 777 SER A N 1
ATOM 6183 C CA . SER A 1 777 ? -18.546 -25.691 -19.648 1.00 88.19 777 SER A CA 1
ATOM 6184 C C . SER A 1 777 ? -18.804 -27.145 -20.077 1.00 88.19 777 SER A C 1
ATOM 6186 O O . SER A 1 777 ? -19.559 -27.388 -21.018 1.00 88.19 777 SER A O 1
ATOM 6188 N N . ARG A 1 778 ? -18.146 -28.121 -19.438 1.00 88.94 778 ARG A N 1
ATOM 6189 C CA . ARG A 1 778 ? -18.438 -29.560 -19.592 1.00 88.94 778 ARG A CA 1
ATOM 6190 C C . ARG A 1 778 ? -19.534 -30.042 -18.655 1.00 88.94 778 ARG A C 1
ATOM 6192 O O . ARG A 1 778 ? -20.103 -31.102 -18.908 1.00 88.94 778 ARG A O 1
ATOM 6199 N N . ASP A 1 779 ? -19.811 -29.284 -17.601 1.00 87.12 779 ASP A N 1
ATOM 6200 C CA . ASP A 1 779 ? -21.003 -29.463 -16.791 1.00 87.12 779 ASP A CA 1
ATOM 6201 C C . ASP A 1 779 ? -22.156 -28.682 -17.457 1.00 87.12 779 ASP A C 1
ATOM 6203 O O . ASP A 1 779 ? -22.049 -27.460 -17.600 1.00 87.12 779 ASP A O 1
ATOM 6207 N N . PRO A 1 780 ? -23.223 -29.348 -17.941 1.00 81.56 780 PRO A N 1
ATOM 6208 C CA . PRO A 1 780 ? -24.314 -28.675 -18.645 1.00 81.56 780 PRO A CA 1
ATOM 6209 C C . PRO A 1 780 ? -25.140 -27.749 -17.740 1.00 81.56 780 PRO A C 1
ATOM 6211 O O . PRO A 1 780 ? -25.875 -26.915 -18.268 1.00 81.56 780 PRO A O 1
ATOM 6214 N N . ASP A 1 781 ? -25.008 -27.869 -16.415 1.00 85.81 781 ASP A N 1
ATOM 6215 C CA . ASP A 1 781 ? -25.713 -27.031 -15.443 1.00 85.81 781 ASP A CA 1
ATOM 6216 C C . ASP A 1 781 ? -24.936 -25.734 -15.098 1.00 85.81 781 ASP A C 1
ATOM 6218 O O . ASP A 1 781 ? -25.412 -24.934 -14.293 1.00 85.81 781 ASP A O 1
ATOM 6222 N N . VAL A 1 782 ? -23.758 -25.487 -15.705 1.00 87.19 782 VAL A N 1
ATOM 6223 C CA . VAL A 1 782 ? -22.865 -24.347 -15.390 1.00 87.19 782 VAL A CA 1
ATOM 6224 C C . VAL A 1 782 ? -22.705 -23.375 -16.569 1.00 87.19 782 VAL A C 1
ATOM 6226 O O . VAL A 1 782 ? -22.076 -23.675 -17.586 1.00 87.19 782 VAL A O 1
ATOM 6229 N N . ASN A 1 783 ? -23.195 -22.143 -16.411 1.00 87.81 783 ASN A N 1
ATOM 6230 C CA . ASN A 1 783 ? -23.118 -21.095 -17.432 1.00 87.81 783 ASN A CA 1
ATOM 6231 C C . ASN A 1 783 ? -21.837 -20.262 -17.276 1.00 87.81 783 ASN A C 1
ATOM 6233 O O . ASN A 1 783 ? -21.708 -19.463 -16.346 1.00 87.81 783 ASN A O 1
ATOM 6237 N N . VAL A 1 784 ? -20.900 -20.397 -18.218 1.00 89.81 784 VAL A N 1
ATOM 6238 C CA . VAL A 1 784 ? -19.605 -19.693 -18.193 1.00 89.81 784 VAL A CA 1
ATOM 6239 C C . VAL A 1 784 ? -19.599 -18.487 -19.140 1.00 89.81 784 VAL A C 1
ATOM 6241 O O . VAL A 1 784 ? -19.882 -18.619 -20.330 1.00 89.81 784 VAL A O 1
ATOM 6244 N N . LEU A 1 785 ? -19.205 -17.315 -18.634 1.00 88.31 785 LEU A N 1
ATOM 6245 C CA . LEU A 1 785 ? -18.890 -16.129 -19.438 1.00 88.31 785 LEU A CA 1
ATOM 6246 C C . LEU A 1 785 ? -17.374 -15.959 -19.562 1.00 88.31 785 LEU A C 1
ATOM 6248 O O . LEU A 1 785 ? -16.677 -15.927 -18.553 1.00 88.31 785 LEU A O 1
ATOM 6252 N N . ILE A 1 786 ? -16.866 -15.770 -20.781 1.00 88.00 786 ILE A N 1
ATOM 6253 C CA . ILE A 1 786 ? -15.462 -15.408 -21.025 1.00 88.00 786 ILE A CA 1
ATOM 6254 C C . ILE A 1 786 ? -15.394 -13.926 -21.408 1.00 88.00 786 ILE A C 1
ATOM 6256 O O . ILE A 1 786 ? -16.065 -13.496 -22.345 1.00 88.00 786 ILE A O 1
ATOM 6260 N N . LEU A 1 787 ? -14.570 -13.152 -20.700 1.00 84.69 787 LEU A N 1
ATOM 6261 C CA . LEU A 1 787 ? -14.292 -11.744 -20.984 1.00 84.69 787 LEU A CA 1
ATOM 6262 C C . LEU A 1 787 ? -12.833 -11.578 -21.413 1.00 84.69 787 LEU A C 1
ATOM 6264 O O . LEU A 1 787 ? -11.914 -11.868 -20.649 1.00 84.69 787 LEU A O 1
ATOM 6268 N N . GLU A 1 788 ? -12.603 -11.096 -22.631 1.00 81.00 788 GLU A N 1
ATOM 6269 C CA . GLU A 1 788 ? -11.255 -10.810 -23.124 1.00 81.00 788 GLU A CA 1
ATOM 6270 C C . GLU A 1 788 ? -10.693 -9.529 -22.487 1.00 81.00 788 GLU A C 1
ATOM 6272 O O . GLU A 1 788 ? -11.317 -8.470 -22.521 1.00 81.00 788 GLU A O 1
ATOM 6277 N N . ALA A 1 789 ? -9.500 -9.635 -21.897 1.00 66.31 789 ALA A N 1
ATOM 6278 C CA . ALA A 1 789 ? -8.815 -8.546 -21.209 1.00 66.31 789 ALA A CA 1
ATOM 6279 C C . ALA A 1 789 ? -7.343 -8.499 -21.645 1.00 66.31 789 ALA A C 1
ATOM 6281 O O . ALA A 1 789 ? -6.469 -9.096 -21.019 1.00 66.31 789 ALA A O 1
ATOM 6282 N N . GLY A 1 790 ? -7.076 -7.803 -22.750 1.00 60.72 790 GLY A N 1
ATOM 6283 C CA . GLY A 1 790 ? -5.736 -7.640 -23.308 1.00 60.72 790 GLY A CA 1
ATOM 6284 C C . GLY A 1 790 ? -5.746 -6.852 -24.618 1.00 60.72 790 GLY A C 1
ATOM 6285 O O . GLY A 1 790 ? -6.780 -6.715 -25.266 1.00 60.72 790 GLY A O 1
ATOM 6286 N N . GLY A 1 791 ? -4.585 -6.322 -25.008 1.00 59.66 791 GLY A N 1
ATOM 6287 C CA . GLY A 1 791 ? -4.368 -5.844 -26.377 1.00 59.66 791 GLY A CA 1
ATOM 6288 C C . GLY A 1 791 ? -4.175 -7.018 -27.352 1.00 59.66 791 GLY A C 1
ATOM 6289 O O . GLY A 1 791 ? -3.908 -8.136 -26.900 1.00 59.66 791 GLY A O 1
ATOM 6290 N N . PRO A 1 792 ? -4.266 -6.790 -28.679 1.00 51.44 792 PRO A N 1
ATOM 6291 C CA . PRO A 1 792 ? -4.109 -7.838 -29.689 1.00 51.44 792 PRO A CA 1
ATOM 6292 C C . PRO A 1 792 ? -2.733 -8.504 -29.573 1.00 51.44 792 PRO A C 1
ATOM 6294 O O . PRO A 1 792 ? -1.712 -7.963 -29.997 1.00 51.44 792 PRO A O 1
ATOM 6297 N N . SER A 1 793 ? -2.712 -9.693 -28.972 1.00 55.31 793 SER A N 1
ATOM 6298 C CA . SER A 1 793 ? -1.492 -10.371 -28.522 1.00 55.31 793 SER A CA 1
ATOM 6299 C C . SER A 1 793 ? -0.854 -11.225 -29.622 1.00 55.31 793 SER A C 1
ATOM 6301 O O . SER A 1 793 ? -0.500 -12.375 -29.387 1.00 55.31 793 SER A O 1
ATOM 6303 N N . LEU A 1 794 ? -0.748 -10.656 -30.828 1.00 48.94 794 LEU A N 1
ATOM 6304 C CA . LEU A 1 794 ? 0.035 -11.141 -31.971 1.00 48.94 794 LEU A CA 1
ATOM 6305 C C . LEU A 1 794 ? 0.048 -10.054 -33.065 1.00 48.94 794 LEU A C 1
ATOM 6307 O O . LEU A 1 794 ? -0.876 -9.951 -33.870 1.00 48.94 794 LEU A O 1
ATOM 6311 N N . GLN A 1 795 ? 1.111 -9.248 -33.100 1.00 35.97 795 GLN A N 1
ATOM 6312 C CA . GLN A 1 795 ? 1.567 -8.612 -34.340 1.00 35.97 795 GLN A CA 1
ATOM 6313 C C . GLN A 1 795 ? 2.744 -9.434 -34.872 1.00 35.97 795 GLN A C 1
ATOM 6315 O O . GLN A 1 795 ? 3.647 -9.779 -34.109 1.00 35.97 795 GLN A O 1
ATOM 6320 N N . VAL A 1 796 ? 2.686 -9.754 -36.165 1.00 35.78 796 VAL A N 1
ATOM 6321 C CA . VAL A 1 796 ? 3.722 -10.429 -36.964 1.00 35.78 796 VAL A CA 1
ATOM 6322 C C . VAL A 1 796 ? 4.159 -9.461 -38.056 1.00 35.78 796 VAL A C 1
ATOM 6324 O O . VAL A 1 796 ? 3.247 -8.818 -38.625 1.00 35.78 796 VAL A O 1
#